Protein AF-0000000080309230 (afdb_homodimer)

pLDDT: mean 90.8, std 11.55, range [32.12, 98.75]

Radius of gyration: 30.04 Å; Cα contacts (8 Å, |Δi|>4): 1940; chains: 2; bounding box: 103×86×83 Å

InterPro domains:
  IPR000194 ATPase, F1/V1/A1 complex, alpha/beta subunit, nucleotide-binding domain [PF00006] (144-353)
  IPR001763 Rhodanese-like domain [PS50206] (196-268)
  IPR003593 AAA+ ATPase domain [SM00382] (156-337)
  IPR004100 ATPase, F1/V1/A1 complex, alpha/beta subunit, N-terminal domain [PF02874] (36-88)
  IPR005714 ATPase, type III secretion system, FliI/YscN [TIGR01026] (12-432)
  IPR020003 ATPase, alpha/beta subunit, nucleotide-binding domain, active site [PS00152] (344-353)
  IPR027417 P-loop containing nucleoside triphosphate hydrolase [SSF52540] (92-359)
  IPR040627 T3SS EscN ATPase, C-terminal [PF18269] (360-430)
  IPR050053 ATPase alpha/beta chains [PTHR15184] (56-424)

Foldseek 3Di:
DDPPVVVVVVCVVVVPPPQDKKWWADDDDQKTKIQGPPDDAQWWKWFDFPPDHTWIWGFHQADDRITITGTQFDCPRGDGGGIIGTPPDHQWEFEDPVQFLFEAELSHAGDPPDDGHHHDIFHLQDFADDPVQFDDFAAFKWQQALLCLQQVTHTQFFEEEEEEAPPLCPLLSVLLSLQFIPWQEEFEEAAAAAPVVVVVSDPPRNNDNSRRRYHYYYDHNPGQLVSSLSSLSNSLRNQVVVFQQQTRYEYEYHALQRNLVSQQVSCVSNPAAADPVSRGPVSLVVVLRRRSNFGGHPRGHYYYYHYDHDPPPPCVPPRSVSNCVRGQWYWYADNVQVVVPAPSRTDSLRTHGNCDVSHDDPLSNVLSVLLSQLVVLCVVCVVCVVVVNDDPPPDPSPNLSVVLVVLSRVLRHDDSNRGDTSVRSSVSSSVSD/DDPPVVVVVVCVVVVPPPQDKKWWADDDDQKTKIQGPPDDAQFWKWFDFPPDHTWIWGFHQDDDRITITGTQFDCPRGDGGGIIGTPPDHQWEFADPVQQLFEAELSHAGPPPDDGHHHDIFHLQDFADDPVQFDDFAAFKWQQALLCLQQVTHTQFFEEEEEEAPPLCPLLSVLLSLQFIPWQAEFEEAAAAAPVVVVVSDPPRNNDNSSRRYHYYYDHNPGQLVSSLSSLSNSLRNQVVVFQQQTRYEYEYHALQNNLVSQQVVCVSNPAAADPVSRGPVSLVVLLRRRSNFGGHPRGHYYYYHYDHDPPPPCVPVRSVSNCVRGQWYWYFDNVQVVVPAPSRTDSLRTHGNCCVSHDDPLSNVLSVLLSQLVVLCVVCVVCVVVVNDDPPPDVSPNLSVVLVVLSSVLRHDDSNRGDTSVRSSVSSSVSD

Solvent-accessible surface area (backbone atoms only — not comparable to full-atom values): 43809 Å² total; per-residue (Å²): 138,82,82,62,56,65,61,54,51,49,48,57,65,65,39,67,67,78,67,54,68,17,28,32,70,45,75,54,95,78,26,34,34,23,39,38,72,76,48,29,33,52,22,31,30,37,34,46,29,76,99,45,76,65,36,46,25,34,28,69,26,30,52,50,66,30,34,33,27,38,42,63,48,78,67,78,64,67,47,79,59,26,42,29,38,68,67,83,38,57,61,54,32,53,48,42,79,68,46,48,51,36,40,22,29,21,73,60,47,60,67,68,79,60,73,81,66,63,57,47,80,38,57,33,80,66,82,47,67,56,34,72,67,34,54,80,64,62,41,60,40,42,34,28,43,44,58,40,47,42,65,33,29,45,38,50,19,37,42,32,32,37,36,28,36,90,88,41,50,58,65,55,49,53,14,36,33,65,59,46,30,75,54,71,33,37,36,38,23,36,28,46,38,56,68,71,54,53,56,45,41,50,58,70,29,34,29,72,73,31,35,55,48,14,31,37,30,36,16,39,56,86,48,38,44,56,28,25,34,42,18,56,36,39,40,48,34,53,45,46,57,44,13,70,69,48,30,40,26,37,37,38,34,45,27,51,52,48,30,43,52,20,34,27,52,50,37,45,62,53,65,32,63,62,61,67,92,66,31,21,68,54,39,65,56,46,47,40,43,56,62,50,51,52,21,40,42,90,48,21,18,26,23,33,41,37,24,31,75,31,61,95,77,43,62,78,41,70,65,56,47,52,48,60,71,66,38,49,29,35,42,32,41,36,58,69,43,40,74,72,67,35,34,62,18,64,38,74,85,80,29,41,35,73,55,28,76,68,40,51,53,70,68,53,51,50,34,35,49,50,46,47,50,32,50,51,53,43,63,76,41,37,67,46,50,77,68,63,69,59,60,85,81,72,44,67,68,57,48,55,19,62,74,34,44,66,60,51,52,54,58,47,36,50,58,79,84,53,82,40,51,52,68,55,31,45,51,52,46,52,70,67,95,137,80,79,62,58,63,61,51,45,46,50,53,66,63,37,68,67,77,68,58,67,18,27,32,29,30,36,43,74,74,27,32,32,23,40,37,75,87,69,48,78,52,23,29,30,37,34,48,30,78,97,45,76,65,38,47,24,33,27,76,45,69,58,91,69,30,33,33,28,38,43,64,49,77,64,74,42,44,29,51,59,26,40,28,38,68,66,85,39,56,59,54,32,52,48,42,80,69,46,47,50,36,40,23,29,21,72,59,45,62,64,69,81,62,73,81,65,62,59,47,79,39,58,33,80,65,79,46,68,57,79,84,66,33,56,77,64,60,42,60,39,43,35,28,43,44,58,40,47,42,65,33,30,44,37,51,18,37,40,33,32,37,37,30,35,89,89,42,50,58,64,55,48,53,15,34,33,64,61,45,30,73,51,71,33,38,36,36,24,38,27,45,36,55,44,71,52,52,36,46,41,48,56,70,28,35,28,72,74,29,35,55,48,13,31,38,30,37,16,40,49,56,49,42,43,54,30,25,36,41,19,56,37,38,41,49,33,54,43,47,56,45,14,71,69,48,28,40,26,37,36,37,35,44,26,50,50,47,31,41,49,21,34,25,52,48,36,45,60,71,66,44,63,63,62,66,93,66,30,21,70,66,35,65,59,45,49,58,60,56,61,50,50,52,23,41,43,90,49,20,18,27,24,32,40,39,25,32,75,31,62,95,75,44,64,79,42,70,64,54,48,55,49,60,71,71,39,49,28,33,44,32,41,37,60,70,43,40,74,72,67,35,34,61,18,64,38,73,88,79,28,42,36,73,55,29,74,68,40,51,51,70,68,54,53,50,33,35,51,49,44,48,50,32,51,50,52,42,66,75,41,39,68,45,51,75,70,62,69,58,61,85,84,74,44,68,69,58,48,54,20,63,74,33,44,64,59,51,52,54,59,46,34,50,59,82,83,50,80,38,51,54,66,57,28,45,51,51,45,53,70,67,94

Secondary structure (DSSP, 8-state):
----HHHHHHHHHSS------EEEEEEETTEEEEE-TT-BTTEEEEE--TTSPPEEEEEEEEETTEEEEEESS--TT--TT-EEEEEEEE-EEEESGGGTT-EEETTS-B-SS-PPPPSEEEESS-PPPPTTTSPP--SB---S-HHHHHHSPPBTT-EEEEEE-TTSSHHHHHHHHHHHS--SEEEEEEES--HHHHHHIIIIIIHHHHHHTEEEEEE-TTS-HHHHHHHHHHHHHHHHHHHTTT-EEEEEEE-HHHHHHHHHHHHHHTTPPP-BTTB-HHHHHHHHHHHTTSEE-SS-EEEEEEEEE-STT-TTSHHHHHHHHHSSEEEEB-HHHHHTT-SS-B-TTS-EETTHHHHS-HHHHHHHHHHHHHHHHHHHTHHHHHTT-PPTTS-HHHHHHHHHHHHHHHHH---TT----HHHHHHHHHHH-/----HHHHHHHHHSS------EEEEEEETTEEEEE-TT--TTEEEEE--TTSPPEEEEEEEEETTEEEEEESS--TT-BTT-EEEEEEEE-EEEESGGGTT-EEETTS-B-SS-PPPPSEEEESS-PPPPTTTSPPP-SB---S-HHHHHHSPPBTT-EEEEEE-TTSSHHHHHHHHHHHS--SEEEEEEES--HHHHHHIIIIIIHHHHHHTEEEEEE-TTS-HHHHHHHHHHHHHHHHHHHTTT-EEEEEEE-HHHHHHHHHHHHHHTTPPP-BTTB-HHHHHHHHHHHTT-EE-SS-EEEEEEEEE-STT-TTSHHHHHHHHHSSEEEEB-HHHHHTT-SS-B-TTS-EETTHHHHS-HHHHHHHHHHHHHHHHHHHTHHHHHTT-PPTTS-HHHHHHHHHHHHHHHHH---TT----HHHHHHHHHHH-

Sequence (866 aa):
MTFDLARSLAALRRADTVRVTGSVRELVGLSIRAAVPGVRLGEIVEIERRAHPPLLAEVVGFHLDDATLMPLGSAEGVGADDPVRPTGRPLSVRVSEQVLGRVLGGLGEPIDGGPAIDGDEWDVMRPPPNPIARPRITRPLALGVRAIDALTTVGEGQRIGLFAGSGVGKSTLLGQIARQADADVFVVCLVGERGREVREFLEDALGDDGRARGVVVCATSDTPSLVRMRSAWVATAIAEWFRERGKRVLLMMDSLTRFARAGREVGLAAGEPPARRGYPPSTFAMLPQLLERSGTSEHGSITAFYTVLVEGGDMEEPIADEVRGILDGHVVLDRALGARGRWPAIDPLVSLSRVMDAITTPAHRDAAARLRAHLALYESKRDLVMLGAYKRDSDPRLDAALSRVDAIEAFLRQGKHERSTLDDAVAELARIVMTFDLARSLAALRRADTVRVTGSVRELVGLSIRAAVPGVRLGEIVEIERRAHPPLLAEVVGFHLDDATLMPLGSAEGVGADDPVRPTGRPLSVRVSEQVLGRVLGGLGEPIDGGPAIDGDEWDVMRPPPNPIARPRITRPLALGVRAIDALTTVGEGQRIGLFAGSGVGKSTLLGQIARQADADVFVVCLVGERGREVREFLEDALGDDGRARGVVVCATSDTPSLVRMRSAWVATAIAEWFRERGKRVLLMMDSLTRFARAGREVGLAAGEPPARRGYPPSTFAMLPQLLERSGTSEHGSITAFYTVLVEGGDMEEPIADEVRGILDGHVVLDRALGARGRWPAIDPLVSLSRVMDAITTPAHRDAAARLRAHLALYESKRDLVMLGAYKRDSDPRLDAALSRVDAIEAFLRQGKHERSTLDDAVAELARIV

Structure (mmCIF, N/CA/C/O backbone):
data_AF-0000000080309230-model_v1
#
loop_
_entity.id
_entity.type
_entity.pdbx_description
1 polymer 'Flagellum-specific ATP synthase FliI'
#
loop_
_atom_site.group_PDB
_atom_site.id
_atom_site.type_symbol
_atom_site.label_atom_id
_atom_site.label_alt_id
_atom_site.label_comp_id
_atom_site.label_asym_id
_atom_site.label_entity_id
_atom_site.label_seq_id
_atom_site.pdbx_PDB_ins_code
_atom_site.Cartn_x
_atom_site.Cartn_y
_atom_site.Cartn_z
_atom_site.occupancy
_atom_site.B_iso_or_equiv
_atom_site.auth_seq_id
_atom_site.auth_comp_id
_atom_site.auth_asym_id
_atom_site.auth_atom_id
_atom_site.pdbx_PDB_model_num
ATOM 1 N N . MET A 1 1 ? 25.172 36.5 51.156 1 32.12 1 MET A N 1
ATOM 2 C CA . MET A 1 1 ? 24.188 36.719 50.125 1 32.12 1 MET A CA 1
ATOM 3 C C . MET A 1 1 ? 24.375 35.719 48.969 1 32.12 1 MET A C 1
ATOM 5 O O . MET A 1 1 ? 25.312 35.875 48.156 1 32.12 1 MET A O 1
ATOM 9 N N . THR A 1 2 ? 24.094 34.406 49.031 1 39.91 2 THR A N 1
ATOM 10 C CA . THR A 1 2 ? 24.406 33.219 48.25 1 39.91 2 THR A CA 1
ATOM 11 C C . THR A 1 2 ? 23.578 33.188 46.969 1 39.91 2 THR A C 1
ATOM 13 O O . THR A 1 2 ? 22.344 33.219 47.031 1 39.91 2 THR A O 1
ATOM 16 N N . PHE A 1 3 ? 24.203 33.75 45.781 1 42.28 3 PHE A N 1
ATOM 17 C CA . PHE A 1 3 ? 23.641 33.75 44.438 1 42.28 3 PHE A CA 1
ATOM 18 C C . PHE A 1 3 ? 23.172 32.344 44.062 1 42.28 3 PHE A C 1
ATOM 20 O O . PHE A 1 3 ? 23.969 31.406 44 1 42.28 3 PHE A O 1
ATOM 27 N N . ASP A 1 4 ? 21.906 32.125 44.406 1 42.94 4 ASP A N 1
ATOM 28 C CA . ASP A 1 4 ? 21.328 30.812 44.094 1 42.94 4 ASP A CA 1
ATOM 29 C C . ASP A 1 4 ? 21.297 30.594 42.562 1 42.94 4 ASP A C 1
ATOM 31 O O . ASP A 1 4 ? 20.406 31.109 41.906 1 42.94 4 ASP A O 1
ATOM 35 N N . LEU A 1 5 ? 22.375 30.172 41.875 1 53.78 5 LEU A N 1
ATOM 36 C CA . LEU A 1 5 ? 22.641 29.891 40.469 1 53.78 5 LEU A CA 1
ATOM 37 C C . LEU A 1 5 ? 21.594 28.938 39.906 1 53.78 5 LEU A C 1
ATOM 39 O O . LEU A 1 5 ? 21.203 29.078 38.75 1 53.78 5 LEU A O 1
ATOM 43 N N . ALA A 1 6 ? 21.109 28.172 40.719 1 51.94 6 ALA A N 1
ATOM 44 C CA . ALA A 1 6 ? 20.156 27.172 40.219 1 51.94 6 ALA A CA 1
ATOM 45 C C . ALA A 1 6 ? 18.859 27.844 39.781 1 51.94 6 ALA A C 1
ATOM 47 O O . ALA A 1 6 ? 18.281 27.484 38.75 1 51.94 6 ALA A O 1
ATOM 48 N N . ARG A 1 7 ? 18.312 28.719 40.562 1 53.25 7 ARG A N 1
ATOM 49 C CA . ARG A 1 7 ? 17.094 29.438 40.219 1 53.25 7 ARG A CA 1
ATOM 50 C C . ARG A 1 7 ? 17.297 30.344 39 1 53.25 7 ARG A C 1
ATOM 52 O O . ARG A 1 7 ? 16.406 30.453 38.156 1 53.25 7 ARG A O 1
ATOM 59 N N . SER A 1 8 ? 18.484 30.938 38.938 1 51.81 8 SER A N 1
ATOM 60 C CA . SER A 1 8 ? 18.766 31.781 37.781 1 51.81 8 SER A CA 1
ATOM 61 C C . SER A 1 8 ? 18.891 30.938 36.5 1 51.81 8 SER A C 1
ATOM 63 O O . SER A 1 8 ? 18.422 31.359 35.438 1 51.81 8 SER A O 1
ATOM 65 N N . LEU A 1 9 ? 19.469 29.719 36.688 1 48.16 9 LEU A N 1
ATOM 66 C CA . LEU A 1 9 ? 19.562 28.859 35.5 1 48.16 9 LEU A CA 1
ATOM 67 C C . LEU A 1 9 ? 18.203 28.312 35.094 1 48.16 9 LEU A C 1
ATOM 69 O O . LEU A 1 9 ? 17.906 28.156 33.906 1 48.16 9 LEU A O 1
ATOM 73 N N . ALA A 1 10 ? 17.391 28 36.062 1 45.59 10 ALA A N 1
ATOM 74 C CA . ALA A 1 10 ? 16.016 27.594 35.781 1 45.59 10 ALA A CA 1
ATOM 75 C C . ALA A 1 10 ? 15.227 28.719 35.125 1 45.59 10 ALA A C 1
ATOM 77 O O . ALA A 1 10 ? 14.43 28.5 34.219 1 45.59 10 ALA A O 1
ATOM 78 N N . ALA A 1 11 ? 15.297 29.938 35.656 1 47 11 ALA A N 1
ATOM 79 C CA . ALA A 1 11 ? 14.664 31.125 35.094 1 47 11 ALA A CA 1
ATOM 80 C C . ALA A 1 11 ? 15.188 31.391 33.688 1 47 11 ALA A C 1
ATOM 82 O O . ALA A 1 11 ? 14.43 31.781 32.781 1 47 11 ALA A O 1
ATOM 83 N N . LEU A 1 12 ? 16.531 31.25 33.5 1 43.94 12 LEU A N 1
ATOM 84 C CA . LEU A 1 12 ? 17.078 31.359 32.156 1 43.94 12 LEU A CA 1
ATOM 85 C C . LEU A 1 12 ? 16.547 30.234 31.266 1 43.94 12 LEU A C 1
ATOM 87 O O . LEU A 1 12 ? 16.375 30.422 30.062 1 43.94 12 LEU A O 1
ATOM 91 N N . ARG A 1 13 ? 16.422 29.125 31.75 1 43.22 13 ARG A N 1
ATOM 92 C CA . ARG A 1 13 ? 15.875 28.016 30.984 1 43.22 13 ARG A CA 1
ATOM 93 C C . ARG A 1 13 ? 14.406 28.25 30.641 1 43.22 13 ARG A C 1
ATOM 95 O O . ARG A 1 13 ? 13.898 27.734 29.641 1 43.22 13 ARG A O 1
ATOM 102 N N . ARG A 1 14 ? 13.57 28.609 31.516 1 40.81 14 ARG A N 1
ATOM 103 C CA . ARG A 1 14 ? 12.203 29.078 31.312 1 40.81 14 ARG A CA 1
ATOM 104 C C . ARG A 1 14 ? 12.18 30.391 30.531 1 40.81 14 ARG A C 1
ATOM 106 O O . ARG A 1 14 ? 11.117 30.969 30.328 1 40.81 14 ARG A O 1
ATOM 113 N N . ALA A 1 15 ? 13.195 31.203 30.781 1 38.59 15 ALA A N 1
ATOM 114 C CA . ALA A 1 15 ? 13.242 32.406 29.969 1 38.59 15 ALA A CA 1
ATOM 115 C C . ALA A 1 15 ? 12.852 32.094 28.516 1 38.59 15 ALA A C 1
ATOM 117 O O . ALA A 1 15 ? 13.336 31.125 27.938 1 38.59 15 ALA A O 1
ATOM 118 N N . ASP A 1 16 ? 11.641 32.438 28.219 1 40.5 16 ASP A N 1
ATOM 119 C CA . ASP A 1 16 ? 10.992 32.438 26.906 1 40.5 16 ASP A CA 1
ATOM 120 C C . ASP A 1 16 ? 12.008 32.594 25.781 1 40.5 16 ASP A C 1
ATOM 122 O O . ASP A 1 16 ? 12.688 33.625 25.703 1 40.5 16 ASP A O 1
ATOM 126 N N . THR A 1 17 ? 12.906 31.672 25.562 1 44.56 17 THR A N 1
ATOM 127 C CA . THR A 1 17 ? 13.719 31.875 24.375 1 44.56 17 THR A CA 1
ATOM 128 C C . THR A 1 17 ? 13.094 32.906 23.453 1 44.56 17 THR A C 1
ATOM 130 O O . THR A 1 17 ? 11.898 32.844 23.172 1 44.56 17 THR A O 1
ATOM 133 N N . VAL A 1 18 ? 13.453 34.062 23.625 1 47.78 18 VAL A N 1
ATOM 134 C CA . VAL A 1 18 ? 13.016 35.188 22.781 1 47.78 18 VAL A CA 1
ATOM 135 C C . VAL A 1 18 ? 12.648 34.656 21.406 1 47.78 18 VAL A C 1
ATOM 137 O O . VAL A 1 18 ? 13.516 34.219 20.641 1 47.78 18 VAL A O 1
ATOM 140 N N . ARG A 1 19 ? 11.625 33.875 21.406 1 60.06 19 ARG A N 1
ATOM 141 C CA . ARG A 1 19 ? 11.148 33.469 20.094 1 60.06 19 ARG A CA 1
ATOM 142 C C . ARG A 1 19 ? 11.016 34.656 19.156 1 60.06 19 ARG A C 1
ATOM 144 O O . ARG A 1 19 ? 10.391 35.656 19.516 1 60.06 19 ARG A O 1
ATOM 151 N N . VAL A 1 20 ? 11.977 34.75 18.312 1 68.62 20 VAL A N 1
ATOM 152 C CA . VAL A 1 20 ? 12.117 35.812 17.312 1 68.62 20 VAL A CA 1
ATOM 153 C C . VAL A 1 20 ? 10.805 36 16.562 1 68.62 20 VAL A C 1
ATOM 155 O O . VAL A 1 20 ? 10.211 35.031 16.094 1 68.62 20 VAL A O 1
ATOM 158 N N . THR A 1 21 ? 10.156 37.125 16.828 1 85.25 21 THR A N 1
ATOM 159 C CA . THR A 1 21 ? 8.969 37.562 16.094 1 85.25 21 THR A CA 1
ATOM 160 C C . THR A 1 21 ? 9.32 37.906 14.656 1 85.25 21 THR A C 1
ATOM 162 O O . THR A 1 21 ? 10.305 38.625 14.406 1 85.25 21 THR A O 1
ATOM 165 N N . GLY A 1 22 ? 8.688 37.188 13.742 1 91.5 22 GLY A N 1
ATOM 166 C CA . GLY A 1 22 ? 8.82 37.5 12.328 1 91.5 22 GLY A CA 1
ATOM 167 C C . GLY A 1 22 ? 7.766 38.469 11.828 1 91.5 22 GLY A C 1
ATOM 168 O O . GLY A 1 22 ? 7.109 39.156 12.625 1 91.5 22 GLY A O 1
ATOM 169 N N . SER A 1 23 ? 7.793 38.656 10.516 1 94 23 SER A N 1
ATOM 170 C CA . SER A 1 23 ? 6.812 39.562 9.93 1 94 23 SER A CA 1
ATOM 171 C C . SER A 1 23 ? 6.324 39.062 8.578 1 94 23 SER A C 1
ATOM 173 O O . SER A 1 23 ? 7.082 38.438 7.836 1 94 23 SER A O 1
ATOM 175 N N . VAL A 1 24 ? 5.105 39.375 8.312 1 95.12 24 VAL A N 1
ATOM 176 C CA . VAL A 1 24 ? 4.52 39.031 7.02 1 95.12 24 VAL A CA 1
ATOM 177 C C . VAL A 1 24 ? 5.172 39.844 5.91 1 95.12 24 VAL A C 1
ATOM 179 O O . VAL A 1 24 ? 5.348 41.062 6.047 1 95.12 24 VAL A O 1
ATOM 182 N N . ARG A 1 25 ? 5.445 39.156 4.812 1 94.25 25 ARG A N 1
ATOM 183 C CA . ARG A 1 25 ? 6.098 39.844 3.693 1 94.25 25 ARG A CA 1
ATOM 184 C C . ARG A 1 25 ? 5.188 39.875 2.471 1 94.25 25 ARG A C 1
ATOM 186 O O . ARG A 1 25 ? 5.203 40.844 1.71 1 94.25 25 ARG A O 1
ATOM 193 N N . GLU A 1 26 ? 4.535 38.812 2.268 1 92.38 26 GLU A N 1
ATOM 194 C CA . GLU A 1 26 ? 3.729 38.688 1.058 1 92.38 26 GLU A CA 1
ATOM 195 C C . GLU A 1 26 ? 2.512 37.781 1.295 1 92.38 26 GLU A C 1
ATOM 197 O O . GLU A 1 26 ? 2.549 36.875 2.133 1 92.38 26 GLU A O 1
ATOM 202 N N . LEU A 1 27 ? 1.464 38.156 0.702 1 88.62 27 LEU A N 1
ATOM 203 C CA . LEU A 1 27 ? 0.286 37.281 0.613 1 88.62 27 LEU A CA 1
ATOM 204 C C . LEU A 1 27 ? -0.113 37.062 -0.841 1 88.62 27 LEU A C 1
ATOM 206 O O . LEU A 1 27 ? -0.438 38 -1.556 1 88.62 27 LEU A O 1
ATOM 210 N N . VAL A 1 28 ? 0.051 35.906 -1.275 1 83.56 28 VAL A N 1
ATOM 211 C CA . VAL A 1 28 ? -0.29 35.562 -2.65 1 83.56 28 VAL A CA 1
ATOM 212 C C . VAL A 1 28 ? -1.224 34.344 -2.656 1 83.56 28 VAL A C 1
ATOM 214 O O . VAL A 1 28 ? -0.855 33.281 -2.188 1 83.56 28 VAL A O 1
ATOM 217 N N . GLY A 1 29 ? -2.375 34.531 -3.281 1 84.38 29 GLY A N 1
ATOM 218 C CA . GLY A 1 29 ? -3.318 33.438 -3.324 1 84.38 29 GLY A CA 1
ATOM 219 C C . GLY A 1 29 ? -3.701 32.938 -1.947 1 84.38 29 GLY A C 1
ATOM 220 O O . GLY A 1 29 ? -4.211 33.688 -1.117 1 84.38 29 GLY A O 1
ATOM 221 N N . LEU A 1 30 ? -3.236 31.641 -1.715 1 87.12 30 LEU A N 1
ATOM 222 C CA . LEU A 1 30 ? -3.684 31 -0.486 1 87.12 30 LEU A CA 1
ATOM 223 C C . LEU A 1 30 ? -2.572 30.984 0.56 1 87.12 30 LEU A C 1
ATOM 225 O O . LEU A 1 30 ? -2.803 30.625 1.715 1 87.12 30 LEU A O 1
ATOM 229 N N . SER A 1 31 ? -1.427 31.422 0.166 1 91.88 31 SER A N 1
ATOM 230 C CA . SER A 1 31 ? -0.286 31.281 1.065 1 91.88 31 SER A CA 1
ATOM 231 C C . SER A 1 31 ? 0.248 32.656 1.497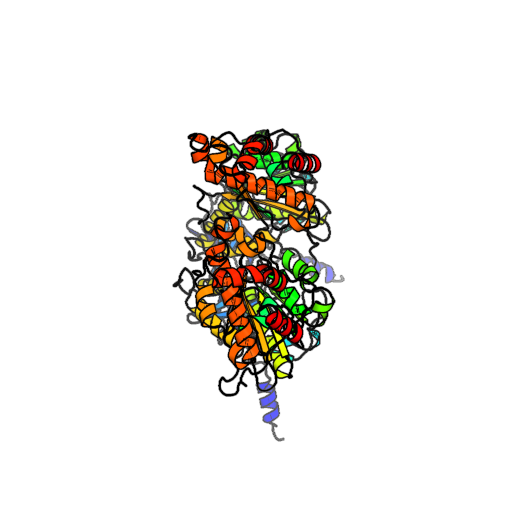 1 91.88 31 SER A C 1
ATOM 233 O O . SER A 1 31 ? 0.016 33.656 0.823 1 91.88 31 SER A O 1
ATOM 235 N N . ILE A 1 32 ? 0.816 32.625 2.639 1 93.19 32 ILE A N 1
ATOM 236 C CA . ILE A 1 32 ? 1.46 33.812 3.215 1 93.19 32 ILE A CA 1
ATOM 237 C C . ILE A 1 32 ? 2.967 33.594 3.311 1 93.19 32 ILE A C 1
ATOM 239 O O . ILE A 1 32 ? 3.41 32.531 3.783 1 93.19 32 ILE A O 1
ATOM 243 N N . ARG A 1 33 ? 3.684 34.5 2.795 1 94.38 33 ARG A N 1
ATOM 244 C CA . ARG A 1 33 ? 5.133 34.469 2.977 1 94.38 33 ARG A CA 1
ATOM 245 C C . ARG A 1 33 ? 5.559 35.375 4.121 1 94.38 33 ARG A C 1
ATOM 247 O O . ARG A 1 33 ? 5.098 36.531 4.223 1 94.38 33 ARG A O 1
ATOM 254 N N . ALA A 1 34 ? 6.344 34.844 5.023 1 94.5 34 ALA A N 1
ATOM 255 C CA . ALA A 1 34 ? 6.77 35.625 6.184 1 94.5 34 ALA A CA 1
ATOM 256 C C . ALA A 1 34 ? 8.234 35.344 6.52 1 94.5 34 ALA A C 1
ATOM 258 O O . ALA A 1 34 ? 8.734 34.25 6.297 1 94.5 34 ALA A O 1
ATOM 259 N N . ALA A 1 35 ? 8.859 36.344 6.949 1 93.12 35 ALA A N 1
ATOM 260 C CA . ALA A 1 35 ? 10.18 36.188 7.539 1 93.12 35 ALA A CA 1
ATOM 261 C C . ALA A 1 35 ? 10.078 35.781 9.008 1 93.12 35 ALA A C 1
ATOM 263 O O . ALA A 1 35 ? 9.742 36.625 9.859 1 93.12 35 ALA A O 1
ATOM 264 N N . VAL A 1 36 ? 10.273 34.594 9.234 1 89.88 36 VAL A N 1
ATOM 265 C CA . VAL A 1 36 ? 10.219 34.094 10.594 1 89.88 36 VAL A CA 1
ATOM 266 C C . VAL A 1 36 ? 11.477 33.25 10.883 1 89.88 36 VAL A C 1
ATOM 268 O O . VAL A 1 36 ? 11.477 32.031 10.711 1 89.88 36 VAL A O 1
ATOM 271 N N . PRO A 1 37 ? 12.477 33.844 11.461 1 84.44 37 PRO A N 1
ATOM 272 C CA . PRO A 1 37 ? 13.719 33.125 11.703 1 84.44 37 PRO A CA 1
ATOM 273 C C . PRO A 1 37 ? 13.531 31.906 12.602 1 84.44 37 PRO A C 1
ATOM 275 O O . PRO A 1 37 ? 12.82 32 13.609 1 84.44 37 PRO A O 1
ATOM 278 N N . GLY A 1 38 ? 14.039 30.844 12.219 1 83.5 38 GLY A N 1
ATOM 279 C CA . GLY A 1 38 ? 14.117 29.672 13.078 1 83.5 38 GLY A CA 1
ATOM 280 C C . GLY A 1 38 ? 12.875 28.797 13.016 1 83.5 38 GLY A C 1
ATOM 281 O O . GLY A 1 38 ? 12.789 27.781 13.703 1 83.5 38 GLY A O 1
ATOM 282 N N . VAL A 1 39 ? 11.953 29.172 12.273 1 86.19 39 VAL A N 1
ATOM 283 C CA . VAL A 1 39 ? 10.711 28.406 12.219 1 86.19 39 VAL A CA 1
ATOM 284 C C . VAL A 1 39 ? 10.961 27.078 11.516 1 86.19 39 VAL A C 1
ATOM 286 O O . VAL A 1 39 ? 11.867 26.969 10.68 1 86.19 39 VAL A O 1
ATOM 289 N N . ARG A 1 40 ? 10.148 26.109 11.93 1 89.31 40 ARG A N 1
ATOM 290 C CA . ARG A 1 40 ? 10.344 24.75 11.445 1 89.31 40 ARG A CA 1
ATOM 291 C C . ARG A 1 40 ? 9.109 24.25 10.695 1 89.31 40 ARG A C 1
ATOM 293 O O . ARG A 1 40 ? 7.992 24.703 10.969 1 89.31 40 ARG A O 1
ATOM 300 N N . LEU A 1 41 ? 9.461 23.344 9.812 1 89.44 41 LEU A N 1
ATOM 301 C CA . LEU A 1 41 ? 8.367 22.75 9.062 1 89.44 41 LEU A CA 1
ATOM 302 C C . LEU A 1 41 ? 7.355 22.094 10 1 89.44 41 LEU A C 1
ATOM 304 O O . LEU A 1 41 ? 7.742 21.375 10.922 1 89.44 41 LEU A O 1
ATOM 308 N N . GLY A 1 42 ? 6.062 22.359 9.75 1 89.75 42 GLY A N 1
ATOM 309 C CA . GLY A 1 42 ? 4.996 21.75 10.531 1 89.75 42 GLY A CA 1
ATOM 310 C C . GLY A 1 42 ? 4.645 22.531 11.773 1 89.75 42 GLY A C 1
ATOM 311 O O . GLY A 1 42 ? 3.637 22.25 12.43 1 89.75 42 GLY A O 1
ATOM 312 N N . GLU A 1 43 ? 5.363 23.531 12.031 1 91.75 43 GLU A N 1
ATOM 313 C CA . GLU A 1 43 ? 5.133 24.344 13.211 1 91.75 43 GLU A CA 1
ATOM 314 C C . GLU A 1 43 ? 3.953 25.297 13 1 91.75 43 GLU A C 1
ATOM 316 O O . GLU A 1 43 ? 3.73 25.781 11.891 1 91.75 43 GLU A O 1
ATOM 321 N N . ILE A 1 44 ? 3.252 25.516 14.102 1 94.38 44 ILE A N 1
ATOM 322 C CA . ILE A 1 44 ? 2.162 26.484 14.094 1 94.38 44 ILE A CA 1
ATOM 323 C C . ILE A 1 44 ? 2.691 27.859 14.492 1 94.38 44 ILE A C 1
ATOM 325 O O . ILE A 1 44 ? 3.52 27.969 15.398 1 94.38 44 ILE A O 1
ATOM 329 N N . VAL A 1 45 ? 2.207 28.875 13.742 1 94.88 45 VAL A N 1
ATOM 330 C CA . VAL A 1 45 ? 2.562 30.25 14.07 1 94.88 45 VAL A CA 1
ATOM 331 C C . VAL A 1 45 ? 1.295 31.078 14.273 1 94.88 45 VAL A C 1
ATOM 333 O O . VAL A 1 45 ? 0.216 30.688 13.812 1 94.88 45 VAL A O 1
ATOM 336 N N . GLU A 1 46 ? 1.468 32.125 14.961 1 95.75 46 GLU A N 1
ATOM 337 C CA . GLU A 1 46 ? 0.387 33.094 15.172 1 95.75 46 GLU A CA 1
ATOM 338 C C . GLU A 1 46 ? 0.68 34.406 14.469 1 95.75 46 GLU A C 1
ATOM 340 O O . GLU A 1 46 ? 1.702 35.062 14.734 1 95.75 46 GLU A O 1
ATOM 345 N N . ILE A 1 47 ? -0.212 34.781 13.586 1 94.94 47 ILE A N 1
ATOM 346 C CA . ILE A 1 47 ? -0.11 36.094 12.922 1 94.94 47 ILE A CA 1
ATOM 347 C C . ILE A 1 47 ? -0.978 37.094 13.648 1 94.94 47 ILE A C 1
ATOM 349 O O . ILE A 1 47 ? -2.203 36.969 13.695 1 94.94 47 ILE A O 1
ATOM 353 N N . GLU A 1 48 ? -0.335 38.062 14.156 1 94.5 48 GLU A N 1
ATOM 354 C CA . GLU A 1 48 ? -1.061 39.125 14.875 1 94.5 48 GLU A CA 1
ATOM 355 C C . GLU A 1 48 ? -1.612 40.156 13.914 1 94.5 48 GLU A C 1
ATOM 357 O O . GLU A 1 48 ? -0.851 40.906 13.312 1 94.5 48 GLU A O 1
ATOM 362 N N . ARG A 1 49 ? -2.875 40.188 13.789 1 91.44 49 ARG A N 1
ATOM 363 C CA . ARG A 1 49 ? -3.545 41.125 12.906 1 91.44 49 ARG A CA 1
ATOM 364 C C . ARG A 1 49 ? -4.113 42.312 13.688 1 91.44 49 ARG A C 1
ATOM 366 O O . ARG A 1 49 ? -4.562 42.125 14.828 1 91.44 49 ARG A O 1
ATOM 373 N N . ARG A 1 50 ? -4.125 43.438 13.062 1 87.31 50 ARG A N 1
ATOM 374 C CA . ARG A 1 50 ? -4.695 44.594 13.703 1 87.31 50 ARG A CA 1
ATOM 375 C C . ARG A 1 50 ? -6.211 44.5 13.797 1 87.31 50 ARG A C 1
ATOM 377 O O . ARG A 1 50 ? -6.883 44.25 12.797 1 87.31 50 ARG A O 1
ATOM 384 N N . ALA A 1 51 ? -6.812 44.688 14.93 1 87.19 51 ALA A N 1
ATOM 385 C CA . ALA A 1 51 ? -8.242 44.75 15.203 1 87.19 51 ALA A CA 1
ATOM 386 C C . ALA A 1 51 ? -8.922 43.406 14.898 1 87.19 51 ALA A C 1
ATOM 388 O O . ALA A 1 51 ? -10.117 43.375 14.594 1 87.19 51 ALA A O 1
ATOM 389 N N . HIS A 1 52 ? -8.133 42.375 14.734 1 90.38 52 HIS A N 1
ATOM 390 C CA . HIS A 1 52 ? -8.633 41 14.531 1 90.38 52 HIS A CA 1
ATOM 391 C C . HIS A 1 52 ? -7.969 40.031 15.484 1 90.38 52 HIS A C 1
ATOM 393 O O . HIS A 1 52 ? -6.863 40.281 15.977 1 90.38 52 HIS A O 1
ATOM 399 N N . PRO A 1 53 ? -8.664 39 15.859 1 90.12 53 PRO A N 1
ATOM 400 C CA . PRO A 1 53 ? -7.969 37.938 16.594 1 90.12 53 PRO A CA 1
ATOM 401 C C . PRO A 1 53 ? -6.785 37.344 15.828 1 90.12 53 PRO A C 1
ATOM 403 O O . PRO A 1 53 ? -6.766 37.406 14.594 1 90.12 53 PRO A O 1
ATOM 406 N N . PRO A 1 54 ? -5.812 36.844 16.547 1 93.56 54 PRO A N 1
ATOM 407 C CA . PRO A 1 54 ? -4.664 36.25 15.852 1 93.56 54 PRO A CA 1
ATOM 408 C C . PRO A 1 54 ? -5.059 35.125 14.906 1 93.56 54 PRO A C 1
ATOM 410 O O . PRO A 1 54 ? -5.98 34.344 15.203 1 93.56 54 PRO A O 1
ATOM 413 N N . LEU A 1 55 ? -4.352 35.062 13.789 1 94.38 55 LEU A N 1
ATOM 414 C CA . LEU A 1 55 ? -4.562 34 12.797 1 94.38 55 LEU A CA 1
ATOM 415 C C . LEU A 1 55 ? -3.508 32.906 12.938 1 94.38 55 LEU A C 1
ATOM 417 O O . LEU A 1 55 ? -2.309 33.188 12.859 1 94.38 55 LEU A O 1
ATOM 421 N N . LEU A 1 56 ? -3.996 31.719 13.188 1 95.06 56 LEU A N 1
ATOM 422 C CA . LEU A 1 56 ? -3.078 30.594 13.203 1 95.06 56 LEU A CA 1
ATOM 423 C C . LEU A 1 56 ? -2.73 30.156 11.781 1 95.06 56 LEU A C 1
ATOM 425 O O . LEU A 1 56 ? -3.58 30.188 10.891 1 95.06 56 LEU A O 1
ATOM 429 N N . ALA A 1 57 ? -1.482 29.781 11.594 1 95.81 57 ALA A N 1
ATOM 430 C CA . ALA A 1 57 ? -0.995 29.25 10.32 1 95.81 57 ALA A CA 1
ATOM 431 C C . ALA A 1 57 ? 0.052 28.172 10.539 1 95.81 57 ALA A C 1
ATOM 433 O O . ALA A 1 57 ? 0.635 28.062 11.617 1 95.81 57 ALA A O 1
ATOM 434 N N . GLU A 1 58 ? 0.221 27.344 9.57 1 94.81 58 GLU A N 1
ATOM 435 C CA . GLU A 1 58 ? 1.22 26.281 9.625 1 94.81 58 GLU A CA 1
ATOM 436 C C . GLU A 1 58 ? 2.34 26.531 8.617 1 94.81 58 GLU A C 1
ATOM 438 O O . GLU A 1 58 ? 2.086 26.969 7.496 1 94.81 58 GLU A O 1
ATOM 443 N N . VAL A 1 59 ? 3.572 26.266 9.055 1 93 59 VAL A N 1
ATOM 444 C CA . VAL A 1 59 ? 4.711 26.328 8.148 1 93 59 VAL A CA 1
ATOM 445 C C . VAL A 1 59 ? 4.707 25.125 7.219 1 93 59 VAL A C 1
ATOM 447 O O . VAL A 1 59 ? 4.867 23.984 7.668 1 93 59 VAL A O 1
ATOM 450 N N . VAL A 1 60 ? 4.605 25.375 5.891 1 90.5 60 VAL A N 1
ATOM 451 C CA . VAL A 1 60 ? 4.484 24.25 4.965 1 90.5 60 VAL A CA 1
ATOM 452 C C . VAL A 1 60 ? 5.711 24.203 4.051 1 90.5 60 VAL A C 1
ATOM 454 O O . VAL A 1 60 ? 5.852 23.281 3.242 1 90.5 60 VAL A O 1
ATOM 457 N N . GLY A 1 61 ? 6.492 25.156 4.152 1 87.69 61 GLY A N 1
ATOM 458 C CA . GLY A 1 61 ? 7.723 25.25 3.381 1 87.69 61 GLY A CA 1
ATOM 459 C C . GLY A 1 61 ? 8.508 26.516 3.66 1 87.69 61 GLY A C 1
ATOM 460 O O . GLY A 1 61 ? 8.086 27.344 4.469 1 87.69 61 GLY A O 1
ATOM 461 N N . PHE A 1 62 ? 9.609 26.609 3.066 1 88.5 62 PHE A N 1
ATOM 462 C CA . PHE A 1 62 ? 10.367 27.859 3.178 1 88.5 62 PHE A CA 1
ATOM 463 C C . PHE A 1 62 ? 11.344 28 2.02 1 88.5 62 PHE A C 1
ATOM 465 O O . PHE A 1 62 ? 11.719 27.016 1.388 1 88.5 62 PHE A O 1
ATOM 472 N N . HIS A 1 63 ? 11.602 29.188 1.733 1 86.5 63 HIS A N 1
ATOM 473 C CA . HIS A 1 63 ? 12.617 29.609 0.779 1 86.5 63 HIS A CA 1
ATOM 474 C C . HIS A 1 63 ? 13.547 30.656 1.392 1 86.5 63 HIS A C 1
ATOM 476 O O . HIS A 1 63 ? 13.148 31.797 1.619 1 86.5 63 HIS A O 1
ATOM 482 N N . LEU A 1 64 ? 14.797 30.156 1.591 1 84.19 64 LEU A N 1
ATOM 483 C CA . LEU A 1 64 ? 15.773 31.016 2.262 1 84.19 64 LEU A CA 1
ATOM 484 C C . LEU A 1 64 ? 15.242 31.5 3.605 1 84.19 64 LEU A C 1
ATOM 486 O O . LEU A 1 64 ? 14.93 30.688 4.484 1 84.19 64 LEU A O 1
ATOM 490 N N . ASP A 1 65 ? 14.969 32.781 3.707 1 81.44 65 ASP A N 1
ATOM 491 C CA . ASP A 1 65 ? 14.586 33.312 5.008 1 81.44 65 ASP A CA 1
ATOM 492 C C . ASP A 1 65 ? 13.07 33.5 5.113 1 81.44 65 ASP A C 1
ATOM 494 O O . ASP A 1 65 ? 12.562 33.969 6.137 1 81.44 65 ASP A O 1
ATOM 498 N N . ASP A 1 66 ? 12.508 33.031 4.098 1 90.25 66 ASP A N 1
ATOM 499 C CA . ASP A 1 66 ? 11.062 33.219 4.098 1 90.25 66 ASP A CA 1
ATOM 500 C C . ASP A 1 66 ? 10.328 31.891 4.258 1 90.25 66 ASP A C 1
ATOM 502 O O . ASP A 1 66 ? 10.617 30.922 3.549 1 90.25 66 ASP A O 1
ATOM 506 N N . ALA A 1 67 ? 9.492 31.922 5.176 1 92.44 67 ALA A N 1
ATOM 507 C CA . ALA A 1 67 ? 8.625 30.75 5.379 1 92.44 67 ALA A CA 1
ATOM 508 C C . ALA A 1 67 ? 7.336 30.891 4.578 1 92.44 67 ALA A C 1
ATOM 510 O O . ALA A 1 67 ? 6.809 31.984 4.41 1 92.44 67 ALA A O 1
ATOM 511 N N . THR A 1 68 ? 6.953 29.797 4.023 1 92.25 68 THR A N 1
ATOM 512 C CA . THR A 1 68 ? 5.621 29.734 3.43 1 92.25 68 THR A CA 1
ATOM 513 C C . THR A 1 68 ? 4.598 29.25 4.453 1 92.25 68 THR A C 1
ATOM 515 O O . THR A 1 68 ? 4.699 28.125 4.961 1 92.25 68 THR A O 1
ATOM 518 N N . LEU A 1 69 ? 3.635 30.094 4.73 1 93.81 69 LEU A N 1
ATOM 519 C CA . LEU A 1 69 ? 2.617 29.828 5.738 1 93.81 69 LEU A CA 1
ATOM 520 C C . LEU A 1 69 ? 1.257 29.594 5.086 1 93.81 69 LEU A C 1
ATOM 522 O O . LEU A 1 69 ? 0.881 30.312 4.156 1 93.81 69 LEU A O 1
ATOM 526 N N . MET A 1 70 ? 0.637 28.562 5.578 1 94.06 70 MET A N 1
ATOM 527 C CA . MET A 1 70 ? -0.754 28.344 5.188 1 94.06 70 MET A CA 1
ATOM 528 C C . MET A 1 70 ? -1.695 28.625 6.352 1 94.06 70 MET A C 1
ATOM 530 O O . MET A 1 70 ? -1.536 28.062 7.434 1 94.06 70 MET A O 1
ATOM 534 N N . PRO A 1 71 ? -2.658 29.469 6.113 1 93.88 71 PRO A N 1
ATOM 535 C CA . PRO A 1 71 ? -3.561 29.859 7.199 1 93.88 71 PRO A CA 1
ATOM 536 C C . PRO A 1 71 ? -4.508 28.734 7.613 1 93.88 71 PRO A C 1
ATOM 538 O O . PRO A 1 71 ? -4.953 27.953 6.766 1 93.88 71 PRO A O 1
ATOM 541 N N . LEU A 1 72 ? -4.844 28.734 8.875 1 95.25 72 LEU A N 1
ATOM 542 C CA . LEU A 1 72 ? -5.809 27.797 9.43 1 95.25 72 LEU A CA 1
ATOM 543 C C . LEU A 1 72 ? -7.148 28.469 9.688 1 95.25 72 LEU A C 1
ATOM 545 O O . LEU A 1 72 ? -7.992 27.953 10.414 1 95.25 72 LEU A O 1
ATOM 549 N N . GLY A 1 73 ? -7.332 29.656 9.148 1 90.56 73 GLY A N 1
ATOM 550 C CA . GLY A 1 73 ? -8.531 30.469 9.148 1 90.56 73 GLY A CA 1
ATOM 551 C C . GLY A 1 73 ? -8.555 31.5 8.031 1 90.56 73 GLY A C 1
ATOM 552 O O . GLY A 1 73 ? -7.746 31.422 7.102 1 90.56 73 GLY A O 1
ATOM 553 N N . SER A 1 74 ? -9.508 32.344 8.156 1 87.62 74 SER A N 1
ATOM 554 C CA . SER A 1 74 ? -9.602 33.406 7.145 1 87.62 74 SER A CA 1
ATOM 555 C C . SER A 1 74 ? -8.414 34.344 7.227 1 87.62 74 SER A C 1
ATOM 557 O O . SER A 1 74 ? -8.062 34.812 8.312 1 87.62 74 SER A O 1
ATOM 559 N N . ALA A 1 75 ? -7.91 34.656 6.078 1 89.5 75 ALA A N 1
ATOM 560 C CA . ALA A 1 75 ? -6.754 35.562 6.031 1 89.5 75 ALA A CA 1
ATOM 561 C C . ALA A 1 75 ? -7.188 37 6.012 1 89.5 75 ALA A C 1
ATOM 563 O O . ALA A 1 75 ? -6.352 37.906 5.914 1 89.5 75 ALA A O 1
ATOM 564 N N . GLU A 1 76 ? -8.43 37.188 6.133 1 87.19 76 GLU A N 1
ATOM 565 C CA . GLU A 1 76 ? -8.914 38.562 6.176 1 87.19 76 GLU A CA 1
ATOM 566 C C . GLU A 1 76 ? -8.25 39.344 7.301 1 87.19 76 GLU A C 1
ATOM 568 O O . GLU A 1 76 ? -8.117 38.844 8.422 1 87.19 76 GLU A O 1
ATOM 573 N N . GLY A 1 77 ? -7.766 40.531 6.957 1 88.94 77 GLY A N 1
ATOM 574 C CA . GLY A 1 77 ? -7.172 41.406 7.961 1 88.94 77 GLY A CA 1
ATOM 575 C C . GLY A 1 77 ? -5.66 41.281 8.039 1 88.94 77 GLY A C 1
ATOM 576 O O . GLY A 1 77 ? -5.008 42.031 8.766 1 88.94 77 GLY A O 1
ATOM 577 N N . VAL A 1 78 ? -5.125 40.375 7.352 1 92.5 78 VAL A N 1
ATOM 578 C CA . VAL A 1 78 ? -3.674 40.219 7.363 1 92.5 78 VAL A CA 1
ATOM 579 C C . VAL A 1 78 ? -3.031 41.375 6.602 1 92.5 78 VAL A C 1
ATOM 581 O O . VAL A 1 78 ? -3.477 41.719 5.508 1 92.5 78 VAL A O 1
ATOM 584 N N . GLY A 1 79 ? -2.137 41.969 7.195 1 91.62 79 GLY A N 1
ATOM 585 C CA . GLY A 1 79 ? -1.402 43.062 6.57 1 91.62 79 GLY A CA 1
ATOM 586 C C . GLY A 1 79 ? 0.091 42.812 6.492 1 91.62 79 GLY A C 1
ATOM 587 O O . GLY A 1 79 ? 0.621 41.969 7.223 1 91.62 79 GLY A O 1
ATOM 588 N N . ALA A 1 80 ? 0.601 43.625 5.582 1 89.38 80 ALA A N 1
ATOM 589 C CA . ALA A 1 80 ? 2.061 43.562 5.516 1 89.38 80 ALA A CA 1
ATOM 590 C C . ALA A 1 80 ? 2.684 44 6.844 1 89.38 80 ALA A C 1
ATOM 592 O O . ALA A 1 80 ? 2.172 44.875 7.52 1 89.38 80 ALA A O 1
ATOM 593 N N . ASP A 1 81 ? 3.725 43.312 7.312 1 88.06 81 ASP A N 1
ATOM 594 C CA . ASP A 1 81 ? 4.543 43.594 8.484 1 88.06 81 ASP A CA 1
ATOM 595 C C . ASP A 1 81 ? 3.838 43.156 9.773 1 88.06 81 ASP A C 1
ATOM 597 O O . ASP A 1 81 ? 4.348 43.375 10.867 1 88.06 81 ASP A O 1
ATOM 601 N N . ASP A 1 82 ? 2.602 42.531 9.539 1 93.69 82 ASP A N 1
ATOM 602 C CA . ASP A 1 82 ? 2.014 41.969 10.734 1 93.69 82 ASP A CA 1
ATOM 603 C C . ASP A 1 82 ? 3 41.031 11.43 1 93.69 82 ASP A C 1
ATOM 605 O O . ASP A 1 82 ? 3.695 40.25 10.766 1 93.69 82 ASP A O 1
ATOM 609 N N . PRO A 1 83 ? 3.074 41.156 12.727 1 95.12 83 PRO A N 1
ATOM 610 C CA . PRO A 1 83 ? 3.99 40.25 13.445 1 95.12 83 PRO A CA 1
ATOM 611 C C . PRO A 1 83 ? 3.57 38.781 13.367 1 95.12 83 PRO A C 1
ATOM 613 O O . PRO A 1 83 ? 2.377 38.469 13.422 1 95.12 83 PRO A O 1
ATOM 616 N N . VAL A 1 84 ? 4.527 37.938 13.164 1 95.69 84 VAL A N 1
ATOM 617 C CA . VAL A 1 84 ? 4.328 36.469 13.148 1 95.69 84 VAL A CA 1
ATOM 618 C C . VAL A 1 84 ? 5.09 35.844 14.305 1 95.69 84 VAL A C 1
ATOM 620 O O . VAL A 1 84 ? 6.316 35.938 14.391 1 95.69 84 VAL A O 1
ATOM 623 N N . ARG A 1 85 ? 4.391 35.188 15.203 1 94.31 85 ARG A N 1
ATOM 624 C CA . ARG A 1 85 ? 4.988 34.562 16.391 1 94.31 85 ARG A CA 1
ATOM 625 C C . ARG A 1 85 ? 4.949 33.031 16.281 1 94.31 85 ARG A C 1
ATOM 627 O O . ARG A 1 85 ? 3.869 32.438 16.234 1 94.31 85 ARG A O 1
ATOM 634 N N . PRO A 1 86 ? 6.105 32.438 16.297 1 92.44 86 PRO A N 1
ATOM 635 C CA . PRO A 1 86 ? 6.102 30.969 16.312 1 92.44 86 PRO A CA 1
ATOM 636 C C . PRO A 1 86 ? 5.648 30.391 17.641 1 92.44 86 PRO A C 1
ATOM 638 O O . PRO A 1 86 ? 5.953 30.953 18.703 1 92.44 86 PRO A O 1
ATOM 641 N N . THR A 1 87 ? 4.891 29.312 17.625 1 90.31 87 THR A N 1
ATOM 642 C CA . THR A 1 87 ? 4.457 28.656 18.859 1 90.31 87 THR A CA 1
ATOM 643 C C . THR A 1 87 ? 5.492 27.641 19.328 1 90.31 87 THR A C 1
ATOM 645 O O . THR A 1 87 ? 5.484 27.234 20.484 1 90.31 87 THR A O 1
ATOM 648 N N . GLY A 1 88 ? 6.281 27.188 18.406 1 87.81 88 GLY A N 1
ATOM 649 C CA . GLY A 1 88 ? 7.301 26.203 18.703 1 87.81 88 GLY A CA 1
ATOM 650 C C . GLY A 1 88 ? 6.773 24.781 18.703 1 87.81 88 GLY A C 1
ATOM 651 O O . GLY A 1 88 ? 7.508 23.828 19.016 1 87.81 88 GLY A O 1
ATOM 652 N N . ARG A 1 89 ? 5.559 24.625 18.359 1 89.56 89 ARG A N 1
ATOM 653 C CA . ARG A 1 89 ? 4.957 23.297 18.422 1 89.56 89 ARG A CA 1
ATOM 654 C C . ARG A 1 89 ? 4.109 23.016 17.188 1 89.56 89 ARG A C 1
ATOM 656 O O . ARG A 1 89 ? 3.582 23.953 16.578 1 89.56 89 ARG A O 1
ATOM 663 N N . PRO A 1 90 ? 4.059 21.703 16.875 1 92.19 90 PRO A N 1
ATOM 664 C CA . PRO A 1 90 ? 3.115 21.344 15.812 1 92.19 90 PRO A CA 1
ATOM 665 C C . PRO A 1 90 ? 1.662 21.359 16.281 1 92.19 90 PRO A C 1
ATOM 667 O O . PRO A 1 90 ? 1.392 21.594 17.453 1 92.19 90 PRO A O 1
ATOM 670 N N . LEU A 1 91 ? 0.803 21.172 15.344 1 93.69 91 LEU A N 1
ATOM 671 C CA . LEU A 1 91 ? -0.622 21.141 15.648 1 93.69 91 LEU A CA 1
ATOM 672 C C . LEU A 1 91 ? -0.942 19.984 16.609 1 93.69 91 LEU A C 1
ATOM 674 O O . LEU A 1 91 ? -0.435 18.875 16.438 1 93.69 91 LEU A O 1
ATOM 678 N N . SER A 1 92 ? -1.685 20.234 17.641 1 95.5 92 SER A N 1
ATOM 679 C CA . SER A 1 92 ? -2.164 19.234 18.578 1 95.5 92 SER A CA 1
ATOM 680 C C . SER A 1 92 ? -3.631 19.453 18.938 1 95.5 92 SER A C 1
ATOM 682 O O . SER A 1 92 ? -4.184 20.531 18.656 1 95.5 92 SER A O 1
ATOM 684 N N . VAL A 1 93 ? -4.254 18.438 19.453 1 96.12 93 VAL A N 1
ATOM 685 C CA . VAL A 1 93 ? -5.648 18.531 19.859 1 96.12 93 VAL A CA 1
ATOM 686 C C . VAL A 1 93 ? -5.801 17.984 21.281 1 96.12 93 VAL A C 1
ATOM 688 O O . VAL A 1 93 ? -5.035 17.109 21.703 1 96.12 93 VAL A O 1
ATOM 691 N N . ARG A 1 94 ? -6.66 18.562 21.984 1 96.12 94 ARG A N 1
ATOM 692 C CA . ARG A 1 94 ? -7.004 18.031 23.297 1 96.12 94 ARG A CA 1
ATOM 693 C C . ARG A 1 94 ? -8.086 16.953 23.188 1 96.12 94 ARG A C 1
ATOM 695 O O . ARG A 1 94 ? -9.133 17.188 22.578 1 96.12 94 ARG A O 1
ATOM 702 N N . VAL A 1 95 ? -7.805 15.797 23.781 1 97.56 95 VAL A N 1
ATOM 703 C CA . VAL A 1 95 ? -8.742 14.695 23.625 1 97.56 95 VAL A CA 1
ATOM 704 C C . VAL A 1 95 ? -9.023 14.07 25 1 97.56 95 VAL A C 1
ATOM 706 O O . VAL A 1 95 ? -8.109 13.914 25.812 1 97.56 95 VAL A O 1
ATOM 709 N N . SER A 1 96 ? -10.141 13.875 25.328 1 97.56 96 SER A N 1
ATOM 710 C CA . SER A 1 96 ? -10.68 13.109 26.453 1 97.56 96 SER A CA 1
ATOM 711 C C . SER A 1 96 ? -12.039 12.516 26.109 1 97.56 96 SER A C 1
ATOM 713 O O . SER A 1 96 ? -12.516 12.641 24.984 1 97.56 96 SER A O 1
ATOM 715 N N . GLU A 1 97 ? -12.594 11.805 27.062 1 96.25 97 GLU A N 1
ATOM 716 C CA . GLU A 1 97 ? -13.922 11.25 26.828 1 96.25 97 GLU A CA 1
ATOM 717 C C . GLU A 1 97 ? -14.953 12.352 26.625 1 96.25 97 GLU A C 1
ATOM 719 O O . GLU A 1 97 ? -16.062 12.086 26.141 1 96.25 97 GLU A O 1
ATOM 724 N N . GLN A 1 98 ? -14.555 13.547 26.922 1 96.12 98 GLN A N 1
ATOM 725 C CA . GLN A 1 98 ? -15.461 14.68 26.781 1 96.12 98 GLN A CA 1
ATOM 726 C C . GLN A 1 98 ? -15.797 14.938 25.312 1 96.12 98 GLN A C 1
ATOM 728 O O . GLN A 1 98 ? -16.734 15.68 25 1 96.12 98 GLN A O 1
ATOM 733 N N . VAL A 1 99 ? -15.023 14.328 24.422 1 97.19 99 VAL A N 1
ATOM 734 C CA . VAL A 1 99 ? -15.273 14.578 23 1 97.19 99 VAL A CA 1
ATOM 735 C C . VAL A 1 99 ? -16.516 13.812 22.547 1 97.19 99 VAL A C 1
ATOM 737 O O . VAL A 1 99 ? -17.078 14.094 21.484 1 97.19 99 VAL A O 1
ATOM 740 N N . LEU A 1 100 ? -16.922 12.805 23.312 1 95.81 100 LEU A N 1
ATOM 741 C CA . LEU A 1 100 ? -18.047 11.969 22.938 1 95.81 100 LEU A CA 1
ATOM 742 C C . LEU A 1 100 ? -19.344 12.789 22.938 1 95.81 100 LEU A C 1
ATOM 744 O O . LEU A 1 100 ? -19.625 13.516 23.891 1 95.81 100 LEU A O 1
ATOM 748 N N . GLY A 1 101 ? -20.062 12.695 21.844 1 94.25 101 GLY A N 1
ATOM 749 C CA . GLY A 1 101 ? -21.312 13.422 21.672 1 94.25 101 GLY A CA 1
ATOM 750 C C . GLY A 1 101 ? -21.125 14.812 21.094 1 94.25 101 GLY A C 1
ATOM 751 O O . GLY A 1 101 ? -22.094 15.508 20.812 1 94.25 101 GLY A O 1
ATOM 752 N N . ARG A 1 102 ? -19.875 15.148 20.828 1 95.62 102 ARG A N 1
ATOM 753 C CA . ARG A 1 102 ? -19.578 16.516 20.406 1 95.62 102 ARG A CA 1
ATOM 754 C C . ARG A 1 102 ? -19.359 16.609 18.906 1 95.62 102 ARG A C 1
ATOM 756 O O . ARG A 1 102 ? -19.172 15.578 18.234 1 95.62 102 ARG A O 1
ATOM 763 N N . VAL A 1 103 ? -19.547 17.781 18.422 1 95.94 103 VAL A N 1
ATOM 764 C CA . VAL A 1 103 ? -19.172 18.125 17.047 1 95.94 103 VAL A CA 1
ATOM 765 C C . VAL A 1 103 ? -18.016 19.125 17.062 1 95.94 103 VAL A C 1
ATOM 767 O O . VAL A 1 103 ? -18.109 20.203 17.641 1 95.94 103 VAL A O 1
ATOM 770 N N . LEU A 1 104 ? -16.953 18.703 16.484 1 97.69 104 LEU A N 1
ATOM 771 C CA . LEU A 1 104 ? -15.734 19.5 16.484 1 97.69 104 LEU A CA 1
ATOM 772 C C . LEU A 1 104 ? -15.445 20.047 15.094 1 97.69 104 LEU A C 1
ATOM 774 O O . LEU A 1 104 ? -15.875 19.484 14.086 1 97.69 104 LEU A O 1
ATOM 778 N N . GLY A 1 105 ? -14.719 21.141 15.086 1 96.94 105 GLY A N 1
ATOM 779 C CA . GLY A 1 105 ? -14.203 21.672 13.828 1 96.94 105 GLY A CA 1
ATOM 780 C C . GLY A 1 105 ? -12.969 20.938 13.336 1 96.94 105 GLY A C 1
ATOM 781 O O . GLY A 1 105 ? -12.516 19.984 13.969 1 96.94 105 GLY A O 1
ATOM 782 N N . GLY A 1 106 ? -12.492 21.391 12.219 1 97.06 106 GLY A N 1
ATOM 783 C CA . GLY A 1 106 ? -11.383 20.719 11.555 1 97.06 106 GLY A CA 1
ATOM 784 C C . GLY A 1 106 ? -10.102 20.734 12.367 1 97.06 106 GLY A C 1
ATOM 785 O O . GLY A 1 106 ? -9.195 19.938 12.117 1 97.06 106 GLY A O 1
ATOM 786 N N . LEU A 1 107 ? -9.977 21.578 13.312 1 96.44 107 LEU A N 1
ATOM 787 C CA . LEU A 1 107 ? -8.766 21.672 14.117 1 96.44 107 LEU A CA 1
ATOM 788 C C . LEU A 1 107 ? -9.008 21.141 15.523 1 96.44 107 LEU A C 1
ATOM 790 O O . LEU A 1 107 ? -8.164 21.312 16.406 1 96.44 107 LEU A O 1
ATOM 794 N N . GLY A 1 108 ? -10.219 20.547 15.766 1 96.5 108 GLY A N 1
ATOM 795 C CA . GLY A 1 108 ? -10.516 19.891 17.031 1 96.5 108 GLY A CA 1
ATOM 796 C C . GLY A 1 108 ? -11.25 20.781 18.016 1 96.5 108 GLY A C 1
ATOM 797 O O . GLY A 1 108 ? -11.508 20.375 19.156 1 96.5 108 GLY A O 1
ATOM 798 N N . GLU A 1 109 ? -11.578 21.969 17.609 1 95.06 109 GLU A N 1
ATOM 799 C CA . GLU A 1 109 ? -12.312 22.875 18.469 1 95.06 109 GLU A CA 1
ATOM 800 C C . GLU A 1 109 ? -13.812 22.594 18.438 1 95.06 109 GLU A C 1
ATOM 802 O O . GLU A 1 109 ? -14.359 22.266 17.375 1 95.06 109 GLU A O 1
ATOM 807 N N . PRO A 1 110 ? -14.523 22.734 19.562 1 96.25 110 PRO A N 1
ATOM 808 C CA . PRO A 1 110 ? -15.977 22.516 19.531 1 96.25 110 PRO A CA 1
ATOM 809 C C . PRO A 1 110 ? -16.703 23.531 18.672 1 96.25 110 PRO A C 1
ATOM 811 O O . PRO A 1 110 ? -16.406 24.734 18.734 1 96.25 110 PRO A O 1
ATOM 814 N N . ILE A 1 111 ? -17.625 23.062 17.891 1 94.94 111 ILE A N 1
ATOM 815 C CA . ILE A 1 111 ? -18.406 23.984 17.062 1 94.94 111 ILE A CA 1
ATOM 816 C C . ILE A 1 111 ? -19.891 23.75 17.312 1 94.94 111 ILE A C 1
ATOM 818 O O . ILE A 1 111 ? -20.75 24.25 16.578 1 94.94 111 ILE A O 1
ATOM 822 N N . ASP A 1 112 ? -20.266 22.953 18.25 1 93.31 112 ASP A N 1
ATOM 823 C CA . ASP A 1 112 ? -21.641 22.625 18.594 1 93.31 112 ASP A CA 1
ATOM 824 C C . ASP A 1 112 ? -22.188 23.578 19.656 1 93.31 112 ASP A C 1
ATOM 826 O O . ASP A 1 112 ? -23.297 23.391 20.156 1 93.31 112 ASP A O 1
ATOM 830 N N . GLY A 1 113 ? -21.391 24.547 20.141 1 93.38 113 GLY A N 1
ATOM 831 C CA . GLY A 1 113 ? -21.797 25.5 21.172 1 93.38 113 GLY A CA 1
ATOM 832 C C . GLY A 1 113 ? -21.516 25.016 22.578 1 93.38 113 GLY A C 1
ATOM 833 O O . GLY A 1 113 ? -21.812 25.703 23.547 1 93.38 113 GLY A O 1
ATOM 834 N N . GLY A 1 114 ? -20.938 23.844 22.703 1 93.44 114 GLY A N 1
ATOM 835 C CA . GLY A 1 114 ? -20.609 23.297 24.016 1 93.44 114 GLY A CA 1
ATOM 836 C C . GLY A 1 114 ? -19.281 23.828 24.547 1 93.44 114 GLY A C 1
ATOM 837 O O . GLY A 1 114 ? -18.625 24.625 23.906 1 93.44 114 GLY A O 1
ATOM 838 N N . PRO A 1 115 ? -18.922 23.438 25.719 1 94.44 115 PRO A N 1
ATOM 839 C CA . PRO A 1 115 ? -17.688 23.922 26.344 1 94.44 115 PRO A CA 1
ATOM 840 C C . PRO A 1 115 ? -16.438 23.375 25.672 1 94.44 115 PRO A C 1
ATOM 842 O O . PRO A 1 115 ? -16.516 22.422 24.891 1 94.44 115 PRO A O 1
ATOM 845 N N . ALA A 1 116 ? -15.32 24.031 25.969 1 94.56 116 ALA A N 1
ATOM 846 C CA . ALA A 1 116 ? -14.031 23.562 25.469 1 94.56 116 ALA A CA 1
ATOM 847 C C . ALA A 1 116 ? -13.727 22.156 25.969 1 94.56 116 ALA A C 1
ATOM 849 O O . ALA A 1 116 ? -14.203 21.734 27.016 1 94.56 116 ALA A O 1
ATOM 850 N N . ILE A 1 117 ? -13.031 21.422 25.172 1 95.56 117 ILE A N 1
ATOM 851 C CA . ILE A 1 117 ? -12.672 20.047 25.531 1 95.56 117 ILE A CA 1
ATOM 852 C C . ILE A 1 117 ? -11.406 20.047 26.375 1 95.56 117 ILE A C 1
ATOM 854 O O . ILE A 1 117 ? -10.375 20.609 25.969 1 95.56 117 ILE A O 1
ATOM 858 N N . ASP A 1 118 ? -11.477 19.531 27.562 1 94.19 118 ASP A N 1
ATOM 859 C CA . ASP A 1 118 ? -10.297 19.312 28.391 1 94.19 118 ASP A CA 1
ATOM 860 C C . ASP A 1 118 ? -9.789 17.875 28.234 1 94.19 118 ASP A C 1
ATOM 862 O O . ASP A 1 118 ? -10.57 16.953 27.984 1 94.19 118 ASP A O 1
ATOM 866 N N . GLY A 1 119 ? -8.547 17.703 28.266 1 95.5 119 GLY A N 1
ATOM 867 C CA . GLY A 1 119 ? -7.988 16.359 28.156 1 95.5 119 GLY A CA 1
ATOM 868 C C . GLY A 1 119 ? -6.508 16.344 27.828 1 95.5 119 GLY A C 1
ATOM 869 O O . GLY A 1 119 ? -5.797 17.312 28.125 1 95.5 119 GLY A O 1
ATOM 870 N N . ASP A 1 120 ? -6.055 15.258 27.359 1 96.44 120 ASP A N 1
ATOM 871 C CA . ASP A 1 120 ? -4.66 15.062 26.984 1 96.44 120 ASP A CA 1
ATOM 872 C C . ASP A 1 120 ? -4.34 15.773 25.672 1 96.44 120 ASP A C 1
ATOM 874 O O . ASP A 1 120 ? -5.145 15.758 24.734 1 96.44 120 ASP A O 1
ATOM 878 N N . GLU A 1 121 ? -3.236 16.422 25.719 1 95.38 121 GLU A N 1
ATOM 879 C CA . GLU A 1 121 ? -2.742 16.922 24.438 1 95.38 121 GLU A CA 1
ATOM 880 C C . GLU A 1 121 ? -2.238 15.789 23.547 1 95.38 121 GLU A C 1
ATOM 882 O O . GLU A 1 121 ? -1.426 14.977 23.984 1 95.38 121 GLU A O 1
ATOM 887 N N . TRP A 1 122 ? -2.74 15.695 22.375 1 95.62 122 TRP A N 1
ATOM 888 C CA . TRP A 1 122 ? -2.406 14.633 21.438 1 95.62 122 TRP A CA 1
ATOM 889 C C . TRP A 1 122 ? -1.931 15.211 20.109 1 95.62 122 TRP A C 1
ATOM 891 O O . TRP A 1 122 ? -2.641 16 19.484 1 95.62 122 TRP A O 1
ATOM 901 N N . ASP A 1 123 ? -0.741 14.852 19.703 1 94.25 123 ASP A N 1
ATOM 902 C CA . ASP A 1 123 ? -0.194 15.352 18.453 1 94.25 123 ASP A CA 1
ATOM 903 C C . ASP A 1 123 ? -1.039 14.898 17.266 1 94.25 123 ASP A C 1
ATOM 905 O O . ASP A 1 123 ? -1.443 13.734 17.188 1 94.25 123 ASP A O 1
ATOM 909 N N . VAL A 1 124 ? -1.255 15.789 16.375 1 95.81 124 VAL A N 1
ATOM 910 C CA . VAL A 1 124 ? -2.078 15.484 15.211 1 95.81 124 VAL A CA 1
ATOM 911 C C . VAL A 1 124 ? -1.268 14.664 14.211 1 95.81 124 VAL A C 1
ATOM 913 O O . VAL A 1 124 ? -1.794 13.734 13.586 1 95.81 124 VAL A O 1
ATOM 916 N N . MET A 1 125 ? 0.011 15.055 14.062 1 92.56 125 MET A N 1
ATOM 917 C CA . MET A 1 125 ? 0.906 14.305 13.188 1 92.56 125 MET A CA 1
ATOM 918 C C . MET A 1 125 ? 1.7 13.273 13.977 1 92.56 125 MET A C 1
ATOM 920 O O . MET A 1 125 ? 2.488 13.633 14.852 1 92.56 125 MET A O 1
ATOM 924 N N . ARG A 1 126 ? 1.437 12.023 13.75 1 91.69 126 ARG A N 1
ATOM 925 C CA . ARG A 1 126 ? 2.098 10.906 14.414 1 91.69 126 ARG A CA 1
ATOM 926 C C . ARG A 1 126 ? 2.426 9.797 13.414 1 91.69 126 ARG A C 1
ATOM 928 O O . ARG A 1 126 ? 1.772 9.68 12.375 1 91.69 126 ARG A O 1
ATOM 935 N N . PRO A 1 127 ? 3.455 9.062 13.719 1 90.12 127 PRO A N 1
ATOM 936 C CA . PRO A 1 127 ? 3.752 7.922 12.852 1 90.12 127 PRO A CA 1
ATOM 937 C C . PRO A 1 127 ? 2.748 6.785 13.016 1 90.12 127 PRO A C 1
ATOM 939 O O . PRO A 1 127 ? 2.092 6.676 14.055 1 90.12 127 PRO A O 1
ATOM 942 N N . PRO A 1 128 ? 2.631 5.93 11.945 1 91.88 128 PRO A N 1
ATOM 943 C CA . PRO A 1 128 ? 1.811 4.727 12.086 1 91.88 128 PRO A CA 1
ATOM 944 C C . PRO A 1 128 ? 2.408 3.719 13.062 1 91.88 128 PRO A C 1
ATOM 946 O O . PRO A 1 128 ? 3.57 3.848 13.453 1 91.88 128 PRO A O 1
ATOM 949 N N . PRO A 1 129 ? 1.578 2.77 13.531 1 90.06 129 PRO A N 1
ATOM 950 C CA . PRO A 1 129 ? 2.107 1.727 14.414 1 90.06 129 PRO A CA 1
ATOM 951 C C . PRO A 1 129 ? 3.199 0.89 13.75 1 90.06 129 PRO A C 1
ATOM 953 O O . PRO A 1 129 ? 3.205 0.736 12.523 1 90.06 129 PRO A O 1
ATOM 956 N N . ASN A 1 130 ? 4.078 0.396 14.562 1 88.62 130 ASN A N 1
ATOM 957 C CA . ASN A 1 130 ? 5.117 -0.505 14.07 1 88.62 130 ASN A CA 1
ATOM 958 C C . ASN A 1 130 ? 4.516 -1.731 13.391 1 88.62 130 ASN A C 1
ATOM 960 O O . ASN A 1 130 ? 3.717 -2.451 13.992 1 88.62 130 ASN A O 1
ATOM 964 N N . PRO A 1 131 ? 4.957 -1.963 12.18 1 89.31 131 PRO A N 1
ATOM 965 C CA . PRO A 1 131 ? 4.344 -3.037 11.391 1 89.31 131 PRO A CA 1
ATOM 966 C C . PRO A 1 131 ? 4.559 -4.418 12.008 1 89.31 131 PRO A C 1
ATOM 968 O O . PRO A 1 131 ? 3.75 -5.324 11.797 1 89.31 131 PRO A O 1
ATOM 971 N N . ILE A 1 132 ? 5.609 -4.598 12.805 1 89 132 ILE A N 1
ATOM 972 C CA . ILE A 1 132 ? 5.914 -5.902 13.375 1 89 132 ILE A CA 1
ATOM 973 C C . ILE A 1 132 ? 5.133 -6.09 14.672 1 89 132 ILE A C 1
ATOM 975 O O . ILE A 1 132 ? 4.801 -7.219 15.047 1 89 132 ILE A O 1
ATOM 979 N N . ALA A 1 133 ? 4.84 -5.012 15.297 1 88 133 ALA A N 1
ATOM 980 C CA . ALA A 1 133 ? 4.203 -5.078 16.609 1 88 133 ALA A CA 1
ATOM 981 C C . ALA A 1 133 ? 2.682 -5.113 16.484 1 88 133 ALA A C 1
ATOM 983 O O . ALA A 1 133 ? 1.978 -5.461 17.422 1 88 133 ALA A 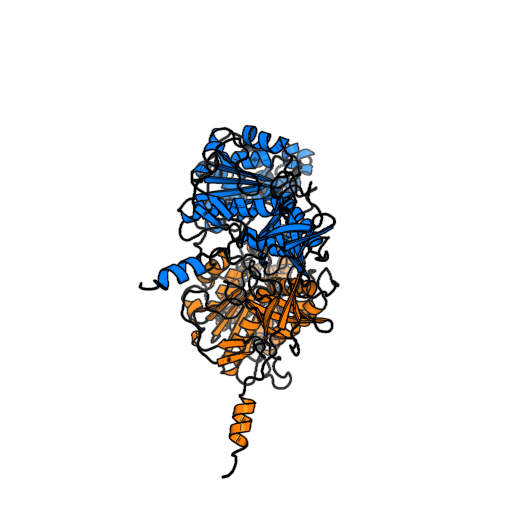O 1
ATOM 984 N N . ARG A 1 134 ? 2.189 -4.812 15.32 1 90.19 134 ARG A N 1
ATOM 985 C CA . ARG A 1 134 ? 0.752 -4.773 15.07 1 90.19 134 ARG A CA 1
ATOM 986 C C . ARG A 1 134 ? 0.151 -6.176 15.109 1 90.19 134 ARG A C 1
ATOM 988 O O . ARG A 1 134 ? 0.608 -7.078 14.406 1 90.19 134 ARG A O 1
ATOM 995 N N . PRO A 1 135 ? -0.913 -6.348 15.969 1 92.62 135 PRO A N 1
ATOM 996 C CA . PRO A 1 135 ? -1.591 -7.645 15.938 1 92.62 135 PRO A CA 1
ATOM 997 C C . PRO A 1 135 ? -2.295 -7.906 14.609 1 92.62 135 PRO A C 1
ATOM 999 O O . PRO A 1 135 ? -2.746 -6.969 13.945 1 92.62 135 PRO A O 1
ATOM 1002 N N . ARG A 1 136 ? -2.451 -9.133 14.305 1 93.38 136 ARG A N 1
ATOM 1003 C CA . ARG A 1 136 ? -3.166 -9.539 13.102 1 93.38 136 ARG A CA 1
ATOM 1004 C C . ARG A 1 136 ? -4.668 -9.32 13.258 1 93.38 136 ARG A C 1
ATOM 1006 O O . ARG A 1 136 ? -5.184 -9.266 14.375 1 93.38 136 ARG A O 1
ATOM 1013 N N . ILE A 1 137 ? -5.309 -9.172 12.125 1 95.88 137 ILE A N 1
ATOM 1014 C CA . ILE A 1 137 ? -6.766 -9.102 12.109 1 95.88 137 ILE A CA 1
ATOM 1015 C C . ILE A 1 137 ? -7.352 -10.508 12.109 1 95.88 137 ILE A C 1
ATOM 1017 O O . ILE A 1 137 ? -7.18 -11.258 11.148 1 95.88 137 ILE A O 1
ATOM 1021 N N . THR A 1 138 ? -8.055 -10.859 13.211 1 95.25 138 THR A N 1
ATOM 1022 C CA . THR A 1 138 ? -8.477 -12.25 13.344 1 95.25 138 THR A CA 1
ATOM 1023 C C . THR A 1 138 ? -9.969 -12.344 13.656 1 95.25 138 THR A C 1
ATOM 1025 O O . THR A 1 138 ? -10.539 -13.43 13.664 1 95.25 138 THR A O 1
ATOM 1028 N N . ARG A 1 139 ? -10.602 -11.188 13.867 1 96.94 139 ARG A N 1
ATOM 1029 C CA . ARG A 1 139 ? -12.008 -11.195 14.258 1 96.94 139 ARG A CA 1
ATOM 1030 C C . ARG A 1 139 ? -12.836 -10.2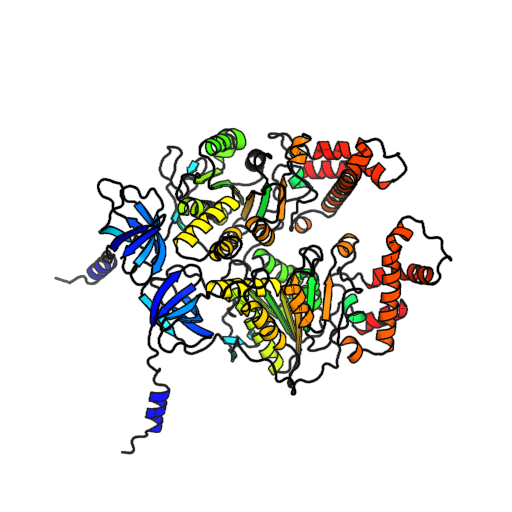97 13.336 1 96.94 139 ARG A C 1
ATOM 1032 O O . ARG A 1 139 ? -12.398 -9.211 12.961 1 96.94 139 ARG A O 1
ATOM 1039 N N . PRO A 1 140 ? -13.984 -10.836 12.984 1 98.12 140 PRO A N 1
ATOM 1040 C CA . PRO A 1 140 ? -14.875 -9.953 12.227 1 98.12 140 PRO A CA 1
ATOM 1041 C C . PRO A 1 140 ? -15.461 -8.836 13.086 1 98.12 140 PRO A C 1
ATOM 1043 O O . PRO A 1 140 ? -15.555 -8.969 14.305 1 98.12 140 PRO A O 1
ATOM 1046 N N . LEU A 1 141 ? -15.742 -7.77 12.523 1 98.12 141 LEU A N 1
ATOM 1047 C CA . LEU A 1 141 ? -16.531 -6.695 13.125 1 98.12 141 LEU A CA 1
ATOM 1048 C C . LEU A 1 141 ? -17.922 -6.645 12.531 1 98.12 141 LEU A C 1
ATOM 1050 O O . LEU A 1 141 ? -18.094 -6.375 11.344 1 98.12 141 LEU A O 1
ATOM 1054 N N . ALA A 1 142 ? -18.875 -6.91 13.359 1 98.19 142 ALA A N 1
ATOM 1055 C CA . ALA A 1 142 ? -20.266 -6.805 12.898 1 98.19 142 ALA A CA 1
ATOM 1056 C C . ALA A 1 142 ? -20.641 -5.352 12.617 1 98.19 142 ALA A C 1
ATOM 1058 O O . ALA A 1 142 ? -20.531 -4.492 13.492 1 98.19 142 ALA A O 1
ATOM 1059 N N . LEU A 1 143 ? -21.062 -5.074 11.398 1 97.5 143 LEU A N 1
ATOM 1060 C CA . LEU A 1 143 ? -21.375 -3.705 11 1 97.5 143 LEU A CA 1
ATOM 1061 C C . LEU A 1 143 ? -22.891 -3.482 10.969 1 97.5 143 LEU A C 1
ATOM 1063 O O . LEU A 1 143 ? -23.344 -2.34 10.922 1 97.5 143 LEU A O 1
ATOM 1067 N N . GLY A 1 144 ? -23.656 -4.555 10.961 1 96.75 144 GLY A N 1
ATOM 1068 C CA . GLY A 1 144 ? -25.109 -4.461 10.961 1 96.75 144 GLY A CA 1
ATOM 1069 C C . GLY A 1 144 ? -25.688 -4.316 9.57 1 96.75 144 GLY A C 1
ATOM 1070 O O . GLY A 1 144 ? -26.875 -4.043 9.414 1 96.75 144 GLY A O 1
ATOM 1071 N N . VAL A 1 145 ? -24.922 -4.402 8.547 1 97.69 145 VAL A N 1
ATOM 1072 C CA . VAL A 1 145 ? -25.359 -4.375 7.152 1 97.69 145 VAL A CA 1
ATOM 1073 C C . VAL A 1 145 ? -25.141 -5.746 6.523 1 97.69 145 VAL A C 1
ATOM 1075 O O . VAL A 1 145 ? -24.016 -6.152 6.258 1 97.69 145 VAL A O 1
ATOM 1078 N N . ARG A 1 146 ? -26.188 -6.352 6.199 1 97.44 146 ARG A N 1
ATOM 1079 C CA . ARG A 1 146 ? -26.188 -7.754 5.797 1 97.44 146 ARG A CA 1
ATOM 1080 C C . ARG A 1 146 ? -25.281 -7.98 4.594 1 97.44 146 ARG A C 1
ATOM 1082 O O . ARG A 1 146 ? -24.484 -8.93 4.578 1 97.44 146 ARG A O 1
ATOM 1089 N N . ALA A 1 147 ? -25.391 -7.117 3.58 1 98.12 147 ALA A N 1
ATOM 1090 C CA . ALA A 1 147 ? -24.609 -7.266 2.357 1 98.12 147 ALA A CA 1
ATOM 1091 C C . ALA A 1 147 ? -23.109 -7.227 2.656 1 98.12 147 ALA A C 1
ATOM 1093 O O . ALA A 1 147 ? -22.328 -7.945 2.031 1 98.12 147 ALA A O 1
ATOM 1094 N N . ILE A 1 148 ? -22.703 -6.418 3.617 1 98.5 148 ILE A N 1
ATOM 1095 C CA . ILE A 1 148 ? -21.297 -6.301 3.971 1 98.5 148 ILE A CA 1
ATOM 1096 C C . ILE A 1 148 ? -20.906 -7.445 4.902 1 98.5 148 ILE A C 1
ATOM 1098 O O . ILE A 1 148 ? -19.938 -8.172 4.629 1 98.5 148 ILE A O 1
ATOM 1102 N N . ASP A 1 149 ? -21.656 -7.711 5.906 1 98.62 149 ASP A N 1
ATOM 1103 C CA . ASP A 1 149 ? -21.328 -8.703 6.918 1 98.62 149 ASP A CA 1
ATOM 1104 C C . ASP A 1 149 ? -21.25 -10.102 6.309 1 98.62 149 ASP A C 1
ATOM 1106 O O . ASP A 1 149 ? -20.391 -10.906 6.691 1 98.62 149 ASP A O 1
ATOM 1110 N N . ALA A 1 150 ? -22.078 -10.352 5.336 1 98.5 150 ALA A N 1
ATOM 1111 C CA . ALA A 1 150 ? -22.156 -11.711 4.809 1 98.5 150 ALA A CA 1
ATOM 1112 C C . ALA A 1 150 ? -21.234 -11.898 3.619 1 98.5 150 ALA A C 1
ATOM 1114 O O . ALA A 1 150 ? -20.656 -12.977 3.428 1 98.5 150 ALA A O 1
ATOM 1115 N N . LEU A 1 151 ? -21.078 -10.836 2.824 1 98.31 151 LEU A N 1
ATOM 1116 C CA . LEU A 1 151 ? -20.438 -11.055 1.528 1 98.31 151 LEU A CA 1
ATOM 1117 C C . LEU A 1 151 ? -19.078 -10.367 1.464 1 98.31 151 LEU A C 1
ATOM 1119 O O . LEU A 1 151 ? -18.25 -10.719 0.63 1 98.31 151 LEU A O 1
ATOM 1123 N N . THR A 1 152 ? -18.859 -9.336 2.217 1 98 152 THR A N 1
ATOM 1124 C CA . THR A 1 152 ? -17.625 -8.57 2.291 1 98 152 THR A CA 1
ATOM 1125 C C . THR A 1 152 ? -17.219 -8.312 3.742 1 98 152 THR A C 1
ATOM 1127 O O . THR A 1 152 ? -16.922 -7.176 4.117 1 98 152 THR A O 1
ATOM 1130 N N . THR A 1 153 ? -17.188 -9.375 4.449 1 98.62 153 THR A N 1
ATOM 1131 C CA . THR A 1 153 ? -17.016 -9.297 5.898 1 98.62 153 THR A CA 1
ATOM 1132 C C . THR A 1 153 ? -15.773 -8.5 6.262 1 98.62 153 THR A C 1
ATOM 1134 O O . THR A 1 153 ? -14.688 -8.758 5.73 1 98.62 153 THR A O 1
ATOM 1137 N N . VAL A 1 154 ? -15.945 -7.547 7.172 1 98.5 154 VAL A N 1
ATOM 1138 C CA . VAL A 1 154 ? -14.883 -6.648 7.602 1 98.5 154 VAL A CA 1
ATOM 1139 C C . VAL A 1 154 ? -14.32 -7.121 8.938 1 98.5 154 VAL A C 1
ATOM 1141 O O . VAL A 1 154 ? -15.062 -7.582 9.805 1 98.5 154 VAL A O 1
ATOM 1144 N N . GLY A 1 155 ? -13.023 -7.004 9.109 1 98.5 155 GLY A N 1
ATOM 1145 C CA . GLY A 1 155 ? -12.367 -7.391 10.344 1 98.5 155 GLY A CA 1
ATOM 1146 C C . GLY A 1 155 ? -12.055 -6.215 11.25 1 98.5 155 GLY A C 1
ATOM 1147 O O . GLY A 1 155 ? -11.945 -5.078 10.781 1 98.5 155 GLY A O 1
ATOM 1148 N N . GLU A 1 156 ? -11.914 -6.527 12.547 1 98.06 156 GLU A N 1
ATOM 1149 C CA . GLU A 1 156 ? -11.492 -5.512 13.5 1 98.06 156 GLU A CA 1
ATOM 1150 C C . GLU A 1 156 ? -10.086 -5 13.18 1 98.06 156 GLU A C 1
ATOM 1152 O O . GLU A 1 156 ? -9.125 -5.773 13.18 1 98.06 156 GLU A O 1
ATOM 1157 N N . GLY A 1 157 ? -9.992 -3.697 12.898 1 97.81 157 GLY A N 1
ATOM 1158 C CA . GLY A 1 157 ? -8.703 -3.119 12.562 1 97.81 157 GLY A CA 1
ATOM 1159 C C . GLY A 1 157 ? -8.469 -3.008 11.062 1 97.81 157 GLY A C 1
ATOM 1160 O O . GLY A 1 157 ? -7.418 -2.535 10.633 1 97.81 157 GLY A O 1
ATOM 1161 N N . GLN A 1 158 ? -9.484 -3.371 10.281 1 98.06 158 GLN A N 1
ATOM 1162 C CA . GLN A 1 158 ? -9.336 -3.359 8.828 1 98.06 158 GLN A CA 1
ATOM 1163 C C . GLN A 1 158 ? -9.578 -1.963 8.258 1 98.06 158 GLN A C 1
ATOM 1165 O O . GLN A 1 158 ? -10.336 -1.179 8.836 1 98.06 158 GLN A O 1
ATOM 1170 N N . ARG A 1 159 ? -8.922 -1.606 7.191 1 97.88 159 ARG A N 1
ATOM 1171 C CA . ARG A 1 159 ? -9.117 -0.362 6.453 1 97.88 159 ARG A CA 1
ATOM 1172 C C . ARG A 1 159 ? -9.836 -0.617 5.129 1 97.88 159 ARG A C 1
ATOM 1174 O O . ARG A 1 159 ? -9.305 -1.312 4.258 1 97.88 159 ARG A O 1
ATOM 1181 N N . ILE A 1 160 ? -11.016 0.017 4.965 1 98.12 160 ILE A N 1
ATOM 1182 C CA . ILE A 1 160 ? -11.883 -0.285 3.83 1 98.12 160 ILE A CA 1
ATOM 1183 C C . ILE A 1 160 ? -12.234 1.005 3.094 1 98.12 160 ILE A C 1
ATOM 1185 O O . ILE A 1 160 ? -12.492 2.035 3.723 1 98.12 160 ILE A O 1
ATOM 1189 N N . GLY A 1 161 ? -12.203 0.883 1.788 1 97.81 161 GLY A N 1
ATOM 1190 C CA . GLY A 1 161 ? -12.727 1.98 0.987 1 97.81 161 GLY A CA 1
ATOM 1191 C C . GLY A 1 161 ? -14.203 1.842 0.669 1 97.81 161 GLY A C 1
ATOM 1192 O O . GLY A 1 161 ? -14.688 0.738 0.407 1 97.81 161 GLY A O 1
ATOM 1193 N N . LEU A 1 162 ? -14.938 2.916 0.782 1 97.69 162 LEU A N 1
ATOM 1194 C CA . LEU A 1 162 ? -16.312 2.988 0.296 1 97.69 162 LEU A CA 1
ATOM 1195 C C . LEU A 1 162 ? -16.406 3.865 -0.948 1 97.69 162 LEU A C 1
ATOM 1197 O O . LEU A 1 162 ? -16.344 5.094 -0.852 1 97.69 162 LEU A O 1
ATOM 1201 N N . PHE A 1 163 ? -16.562 3.242 -2.062 1 96.5 163 PHE A N 1
ATOM 1202 C CA . PHE A 1 163 ? -16.578 3.934 -3.346 1 96.5 163 PHE A CA 1
ATOM 1203 C C . PHE A 1 163 ? -18.016 4.223 -3.773 1 96.5 163 PHE A C 1
ATOM 1205 O O . PHE A 1 163 ? -18.812 3.301 -3.975 1 96.5 163 PHE A O 1
ATOM 1212 N N . ALA A 1 164 ? -18.312 5.465 -3.904 1 95 164 ALA A N 1
ATOM 1213 C CA . ALA A 1 164 ? -19.688 5.848 -4.18 1 95 164 ALA A CA 1
ATOM 1214 C C . ALA A 1 164 ? -19.75 7.172 -4.938 1 95 164 ALA A C 1
ATOM 1216 O O . ALA A 1 164 ? -18.969 8.086 -4.676 1 95 164 ALA A O 1
ATOM 1217 N N . GLY A 1 165 ? -20.672 7.16 -5.906 1 89.75 165 GLY A N 1
ATOM 1218 C CA . GLY A 1 165 ? -20.984 8.445 -6.504 1 89.75 165 GLY A CA 1
ATOM 1219 C C . GLY A 1 165 ? -21.891 9.305 -5.625 1 89.75 165 GLY A C 1
ATOM 1220 O O . GLY A 1 165 ? -22.328 8.859 -4.566 1 89.75 165 GLY A O 1
ATOM 1221 N N . SER A 1 166 ? -22.141 10.539 -6.113 1 85.31 166 SER A N 1
ATOM 1222 C CA . SER A 1 166 ? -23.062 11.414 -5.391 1 85.31 166 SER A CA 1
ATOM 1223 C C . SER A 1 166 ? -24.5 10.906 -5.488 1 85.31 166 SER A C 1
ATOM 1225 O O . SER A 1 166 ? -24.938 10.445 -6.547 1 85.31 166 SER A O 1
ATOM 1227 N N . GLY A 1 167 ? -25.156 10.852 -4.387 1 87 167 GLY A N 1
ATOM 1228 C CA . GLY A 1 167 ? -26.578 10.555 -4.383 1 87 167 GLY A CA 1
ATOM 1229 C C . GLY A 1 167 ? -26.891 9.07 -4.434 1 87 167 GLY A C 1
ATOM 1230 O O . GLY A 1 167 ? -28 8.68 -4.758 1 87 167 GLY A O 1
ATOM 1231 N N . VAL A 1 168 ? -25.984 8.227 -4.082 1 92.38 168 VAL A N 1
ATOM 1232 C CA . VAL A 1 168 ? -26.203 6.793 -4.219 1 92.38 168 VAL A CA 1
ATOM 1233 C C . VAL A 1 168 ? -26.375 6.16 -2.842 1 92.38 168 VAL A C 1
ATOM 1235 O O . VAL A 1 168 ? -26.312 4.938 -2.699 1 92.38 168 VAL A O 1
ATOM 1238 N N . GLY A 1 169 ? -26.547 6.984 -1.798 1 93.44 169 GLY A N 1
ATOM 1239 C CA . GLY A 1 169 ? -26.875 6.473 -0.475 1 93.44 169 GLY A CA 1
ATOM 1240 C C . GLY A 1 169 ? -25.656 6.352 0.431 1 93.44 169 GLY A C 1
ATOM 1241 O O . GLY A 1 169 ? -25.703 5.648 1.441 1 93.44 169 GLY A O 1
ATOM 1242 N N . LYS A 1 170 ? -24.578 6.996 0.091 1 94.62 170 LYS A N 1
ATOM 1243 C CA . LYS A 1 170 ? -23.328 6.938 0.842 1 94.62 170 LYS A CA 1
ATOM 1244 C C . LYS A 1 170 ? -23.531 7.367 2.291 1 94.62 170 LYS A C 1
ATOM 1246 O O . LYS A 1 170 ? -23.156 6.652 3.219 1 94.62 170 LYS A O 1
ATOM 1251 N N . SER A 1 171 ? -24.172 8.547 2.549 1 92.56 171 SER A N 1
ATOM 1252 C CA . SER A 1 171 ? -24.359 9.086 3.891 1 92.56 171 SER A CA 1
ATOM 1253 C C . SER A 1 171 ? -25.297 8.211 4.707 1 92.56 171 SER A C 1
ATOM 1255 O O . SER A 1 171 ? -25.094 8 5.902 1 92.56 171 SER A O 1
ATOM 1257 N N . THR A 1 172 ? -26.344 7.711 4.023 1 93 172 THR A N 1
ATOM 1258 C CA . THR A 1 172 ? -27.281 6.828 4.688 1 93 172 THR A CA 1
ATOM 1259 C C . THR A 1 172 ? -26.594 5.555 5.172 1 93 172 THR A C 1
ATOM 1261 O O . THR A 1 172 ? -26.828 5.109 6.301 1 93 172 THR A O 1
ATOM 1264 N N . LEU A 1 173 ? -25.766 4.984 4.324 1 95.88 173 LEU A N 1
ATOM 1265 C CA . LEU A 1 173 ? -25.047 3.762 4.68 1 95.88 173 LEU A CA 1
ATOM 1266 C C . LEU A 1 173 ? -24.094 4.012 5.836 1 95.88 173 LEU A C 1
ATOM 1268 O O . LEU A 1 173 ? -24 3.205 6.762 1 95.88 173 LEU A O 1
ATOM 1272 N N . LEU A 1 174 ? -23.344 5.109 5.801 1 94.44 174 LEU A N 1
ATOM 1273 C CA . LEU A 1 174 ? -22.422 5.453 6.883 1 94.44 174 LEU A CA 1
ATOM 1274 C C . LEU A 1 174 ? -23.156 5.59 8.203 1 94.44 174 LEU A C 1
ATOM 1276 O O . LEU A 1 174 ? -22.688 5.109 9.242 1 94.44 174 LEU A O 1
ATOM 1280 N N . GLY A 1 175 ? -24.281 6.238 8.164 1 91.12 175 GLY A N 1
ATOM 1281 C CA . GLY A 1 175 ? -25.109 6.352 9.359 1 91.12 175 GLY A CA 1
ATOM 1282 C C . GLY A 1 175 ? -25.578 5.012 9.891 1 91.12 175 GLY A C 1
ATOM 1283 O O . GLY A 1 175 ? -25.562 4.777 11.102 1 91.12 175 GLY A O 1
ATOM 1284 N N . GLN A 1 176 ? -26.031 4.16 8.938 1 92.62 176 GLN A N 1
ATOM 1285 C CA . GLN A 1 176 ? -26.484 2.824 9.312 1 92.62 176 GLN A CA 1
ATOM 1286 C C . GLN A 1 176 ? -25.359 2.041 10 1 92.62 176 GLN A C 1
ATOM 1288 O O . GLN A 1 176 ? -25.594 1.394 11.023 1 92.62 176 GLN A O 1
ATOM 1293 N N . ILE A 1 177 ? -24.188 2.135 9.484 1 94.5 177 ILE A N 1
ATOM 1294 C CA . ILE A 1 177 ? -23.031 1.448 10.055 1 94.5 177 ILE A CA 1
ATOM 1295 C C . ILE A 1 177 ? -22.703 2.027 11.43 1 94.5 177 ILE A C 1
ATOM 1297 O O . ILE A 1 177 ? -22.484 1.282 12.391 1 94.5 177 ILE A O 1
ATOM 1301 N N . ALA A 1 178 ? -22.703 3.305 11.57 1 90.44 178 ALA A N 1
ATOM 1302 C CA . ALA A 1 178 ? -22.375 3.967 12.836 1 90.44 178 ALA A CA 1
ATOM 1303 C C . ALA A 1 178 ? -23.344 3.535 13.938 1 90.44 178 ALA A C 1
ATOM 1305 O O . ALA A 1 178 ? -22.938 3.357 15.086 1 90.44 178 ALA A O 1
ATOM 1306 N N . ARG A 1 179 ? -24.578 3.32 13.594 1 89.12 179 ARG A N 1
ATOM 1307 C CA . ARG A 1 179 ? -25.609 3.01 14.578 1 89.12 179 ARG A CA 1
ATOM 1308 C C . ARG A 1 179 ? -25.562 1.54 14.977 1 89.12 179 ARG A C 1
ATOM 1310 O O . ARG A 1 179 ? -25.906 1.188 16.109 1 89.12 179 ARG A O 1
ATOM 1317 N N . GLN A 1 180 ? -25.062 0.751 14.078 1 91.94 180 GLN A N 1
ATOM 1318 C CA . GLN A 1 180 ? -25.312 -0.673 14.289 1 91.94 180 GLN A CA 1
ATOM 1319 C C . GLN A 1 180 ? -24 -1.423 14.539 1 91.94 180 GLN A C 1
ATOM 1321 O O . GLN A 1 180 ? -24.016 -2.543 15.055 1 91.94 180 GLN A O 1
ATOM 1326 N N . ALA A 1 181 ? -22.891 -0.843 14.172 1 94.12 181 ALA A N 1
ATOM 1327 C CA . ALA A 1 181 ? -21.625 -1.551 14.266 1 94.12 181 ALA A CA 1
ATOM 1328 C C . ALA A 1 181 ? -21.297 -1.907 15.719 1 94.12 181 ALA A C 1
ATOM 1330 O O . ALA A 1 181 ? -21.594 -1.139 16.641 1 94.12 181 ALA A O 1
ATOM 1331 N N . ASP A 1 182 ? -20.719 -3.068 15.883 1 95.44 182 ASP A N 1
ATOM 1332 C CA . ASP A 1 182 ? -20.266 -3.533 17.188 1 95.44 182 ASP A CA 1
ATOM 1333 C C . ASP A 1 182 ? -18.906 -2.936 17.547 1 95.44 182 ASP A C 1
ATOM 1335 O O . ASP A 1 182 ? -17.906 -3.652 17.625 1 95.44 182 ASP A O 1
ATOM 1339 N N . ALA A 1 183 ? -18.844 -1.617 17.75 1 95.69 183 ALA A N 1
ATOM 1340 C CA . ALA A 1 183 ? -17.656 -0.865 18.141 1 95.69 183 ALA A CA 1
ATOM 1341 C C . ALA A 1 183 ? -17.906 -0.067 19.422 1 95.69 183 ALA A C 1
ATOM 1343 O O . ALA A 1 183 ? -19.062 0.198 19.781 1 95.69 183 ALA A O 1
ATOM 1344 N N . ASP A 1 184 ? -16.844 0.282 20.125 1 96.44 184 ASP A N 1
ATOM 1345 C CA . ASP A 1 184 ? -16.969 1.01 21.391 1 96.44 184 ASP A CA 1
ATOM 1346 C C . ASP A 1 184 ? -17.219 2.496 21.141 1 96.44 184 ASP A C 1
ATOM 1348 O O . ASP A 1 184 ? -17.953 3.141 21.891 1 96.44 184 ASP A O 1
ATOM 1352 N N . VAL A 1 185 ? -16.531 3.051 20.141 1 96.19 185 VAL A N 1
ATOM 1353 C CA . VAL A 1 185 ? -16.578 4.477 19.828 1 96.19 185 VAL A CA 1
ATOM 1354 C C . VAL A 1 185 ? -16.562 4.672 18.312 1 96.19 185 VAL A C 1
ATOM 1356 O O . VAL A 1 185 ? -15.938 3.906 17.578 1 96.19 185 VAL A O 1
ATOM 1359 N N . PHE A 1 186 ? -17.266 5.613 17.828 1 95.44 186 PHE A N 1
ATOM 1360 C CA . PHE A 1 186 ? -17.125 5.965 16.422 1 95.44 186 PHE A CA 1
ATOM 1361 C C . PHE A 1 186 ? -16.594 7.387 16.266 1 95.44 186 PHE A C 1
ATOM 1363 O O . PHE A 1 186 ? -16.922 8.266 17.062 1 95.44 186 PHE A O 1
ATOM 1370 N N . VAL A 1 187 ? -15.797 7.605 15.383 1 97.81 187 VAL A N 1
ATOM 1371 C CA . VAL A 1 187 ? -15.258 8.898 14.961 1 97.81 187 VAL A CA 1
ATOM 1372 C C . VAL A 1 187 ? -15.586 9.141 13.492 1 97.81 187 VAL A C 1
ATOM 1374 O O . VAL A 1 187 ? -15.242 8.32 12.633 1 97.81 187 VAL A O 1
ATOM 1377 N N . VAL A 1 188 ? -16.281 10.219 13.211 1 97 188 VAL A N 1
ATOM 1378 C CA . VAL A 1 188 ? -16.641 10.547 11.828 1 97 188 VAL A CA 1
ATOM 1379 C C . VAL A 1 188 ? -15.969 11.859 11.422 1 97 188 VAL A C 1
ATOM 1381 O O . VAL A 1 188 ? -16 12.836 12.172 1 97 188 VAL A O 1
ATOM 1384 N N . CYS A 1 189 ? -15.336 11.828 10.32 1 98.19 189 CYS A N 1
ATOM 1385 C CA . CYS A 1 189 ? -14.734 13.031 9.766 1 98.19 189 CYS A CA 1
ATOM 1386 C C . CYS A 1 189 ? -15.414 13.445 8.469 1 98.19 189 CYS A C 1
ATOM 1388 O O . CYS A 1 189 ? -15.445 12.68 7.508 1 98.19 189 CYS A O 1
ATOM 1390 N N . LEU A 1 190 ? -15.977 14.602 8.43 1 97.44 190 LEU A N 1
ATOM 1391 C CA . LEU A 1 190 ? -16.578 15.172 7.234 1 97.44 190 LEU A CA 1
ATOM 1392 C C . LEU A 1 190 ? -15.68 16.234 6.617 1 97.44 190 LEU A C 1
ATOM 1394 O O . LEU A 1 190 ? -15.57 17.344 7.137 1 97.44 190 LEU A O 1
ATOM 1398 N N . VAL A 1 191 ? -15.078 15.891 5.477 1 97.75 191 VAL A N 1
ATOM 1399 C CA . VAL A 1 191 ? -14.086 16.75 4.844 1 97.75 191 VAL A CA 1
ATOM 1400 C C . VAL A 1 191 ? -14.719 17.469 3.646 1 97.75 191 VAL A C 1
ATOM 1402 O O . VAL A 1 191 ? -15.117 16.828 2.672 1 97.75 191 VAL A O 1
ATOM 1405 N N . GLY A 1 192 ? -14.828 18.719 3.719 1 96 192 GLY A N 1
ATOM 1406 C CA . GLY A 1 192 ? -15.242 19.516 2.574 1 96 192 GLY A CA 1
ATOM 1407 C C . GLY A 1 192 ? -16.703 19.359 2.24 1 96 192 GLY A C 1
ATOM 1408 O O . GLY A 1 192 ? -17.109 19.562 1.094 1 96 192 GLY A O 1
ATOM 1409 N N . GLU A 1 193 ? -17.469 18.922 3.166 1 92.19 193 GLU A N 1
ATOM 1410 C CA . GLU A 1 193 ? -18.906 18.781 2.932 1 92.19 193 GLU A CA 1
ATOM 1411 C C . GLU A 1 193 ? -19.594 20.141 2.957 1 92.19 193 GLU A C 1
ATOM 1413 O O . GLU A 1 193 ? -19.047 21.109 3.508 1 92.19 193 GLU A O 1
ATOM 1418 N N . ARG A 1 194 ? -20.797 20.203 2.34 1 89.12 194 ARG A N 1
ATOM 1419 C CA . ARG A 1 194 ? -21.609 21.422 2.426 1 89.12 194 ARG A CA 1
ATOM 1420 C C . ARG A 1 194 ? -22.156 21.609 3.836 1 89.12 194 ARG A C 1
ATOM 1422 O O . ARG A 1 194 ? -22.547 20.656 4.496 1 89.12 194 ARG A O 1
ATOM 1429 N N . GLY A 1 195 ? -22.125 22.766 4.211 1 87.44 195 GLY A N 1
ATOM 1430 C CA . GLY A 1 195 ? -22.562 23.078 5.562 1 87.44 195 GLY A CA 1
ATOM 1431 C C . GLY A 1 195 ? -23.891 22.438 5.922 1 87.44 195 GLY A C 1
ATOM 1432 O O . GLY A 1 195 ? -24.016 21.812 6.984 1 87.44 195 GLY A O 1
ATOM 1433 N N . ARG A 1 196 ? -24.859 22.484 5.078 1 89.88 196 ARG A N 1
ATOM 1434 C CA . ARG A 1 196 ? -26.203 21.969 5.336 1 89.88 196 ARG A CA 1
ATOM 1435 C C . ARG A 1 196 ? -26.172 20.453 5.504 1 89.88 196 ARG A C 1
ATOM 1437 O O . ARG A 1 196 ? -26.969 19.891 6.254 1 89.88 196 ARG A O 1
ATOM 1444 N N . GLU A 1 197 ? -25.25 19.797 4.871 1 88.19 197 GLU A N 1
ATOM 1445 C CA . GLU A 1 197 ? -25.172 18.344 4.879 1 88.19 197 GLU A CA 1
ATOM 1446 C C . GLU A 1 197 ? -24.656 17.812 6.215 1 88.19 197 GLU A C 1
ATOM 1448 O O . GLU A 1 197 ? -24.922 16.672 6.586 1 88.19 197 GLU A O 1
ATOM 1453 N N . VAL A 1 198 ? -23.922 18.688 6.883 1 89.31 198 VAL A N 1
ATOM 1454 C CA . VAL A 1 198 ? -23.391 18.297 8.188 1 89.31 198 VAL A CA 1
ATOM 1455 C C . VAL A 1 198 ? -24.547 18.047 9.156 1 89.31 198 VAL A C 1
ATOM 1457 O O . VAL A 1 198 ? -24.609 16.984 9.797 1 89.31 198 VAL A O 1
ATOM 1460 N N . ARG A 1 199 ? -25.453 18.984 9.219 1 89.88 199 ARG A N 1
ATOM 1461 C CA . ARG A 1 199 ? -26.594 18.844 10.117 1 89.88 199 ARG A CA 1
ATOM 1462 C C . ARG A 1 199 ? -27.484 17.672 9.688 1 89.88 199 ARG A C 1
ATOM 1464 O O . ARG A 1 199 ? -28.016 16.938 10.531 1 89.88 199 ARG A O 1
ATOM 1471 N N . GLU A 1 200 ? -27.641 17.562 8.43 1 89.81 200 GLU A N 1
ATOM 1472 C CA . GLU A 1 200 ? -28.422 16.453 7.902 1 89.81 200 GLU A CA 1
ATOM 1473 C C . GLU A 1 200 ? -27.828 15.117 8.305 1 89.81 200 GLU A C 1
ATOM 1475 O O . GLU A 1 200 ? -28.562 14.195 8.688 1 89.81 200 GLU A O 1
ATOM 1480 N N . PHE A 1 201 ? -26.562 15.047 8.266 1 89.75 201 PHE A N 1
ATOM 1481 C CA . PHE A 1 201 ? -25.891 13.812 8.664 1 89.75 201 PHE A CA 1
ATOM 1482 C C . PHE A 1 201 ? -26.109 13.539 10.148 1 89.75 201 PHE A C 1
ATOM 1484 O O . PHE A 1 201 ? -26.406 12.406 10.539 1 89.75 201 PHE A O 1
ATOM 1491 N N . LEU A 1 202 ? -26 14.516 10.969 1 89.56 202 LEU A N 1
ATOM 1492 C CA . LEU A 1 202 ? -26.125 14.375 12.422 1 89.56 202 LEU A CA 1
ATOM 1493 C C . LEU A 1 202 ? -27.547 13.961 12.805 1 89.56 202 LEU A C 1
ATOM 1495 O O . LEU A 1 202 ? -27.719 13.07 13.641 1 89.56 202 LEU A O 1
ATOM 1499 N N . GLU A 1 203 ? -28.484 14.57 12.125 1 88.75 203 GLU A N 1
ATOM 1500 C CA . GLU A 1 203 ? -29.875 14.367 12.516 1 88.75 203 GLU A CA 1
ATOM 1501 C C . GLU A 1 203 ? -30.469 13.133 11.836 1 88.75 203 GLU A C 1
ATOM 1503 O O . GLU A 1 203 ? -31.125 12.32 12.484 1 88.75 203 GLU A O 1
ATOM 1508 N N . ASP A 1 204 ? -30.156 12.992 10.602 1 85.25 204 ASP A N 1
ATOM 1509 C CA . ASP A 1 204 ? -30.828 11.961 9.82 1 85.25 204 ASP A CA 1
ATOM 1510 C C . ASP A 1 204 ? -30.031 10.664 9.812 1 85.25 204 ASP A C 1
ATOM 1512 O O . ASP A 1 204 ? -30.609 9.57 9.891 1 85.25 204 ASP A O 1
ATOM 1516 N N . ALA A 1 205 ? -28.797 10.773 9.734 1 84.38 205 ALA A N 1
ATOM 1517 C CA . ALA A 1 205 ? -27.984 9.578 9.578 1 84.38 205 ALA A CA 1
ATOM 1518 C C . ALA A 1 205 ? -27.578 9 10.93 1 84.38 205 ALA A C 1
ATOM 1520 O O . ALA A 1 205 ? -27.734 7.801 11.172 1 84.38 205 ALA A O 1
ATOM 1521 N N . LEU A 1 206 ? -27.094 9.789 11.859 1 85.38 206 LEU A N 1
ATOM 1522 C CA . LEU A 1 206 ? -26.594 9.289 13.133 1 85.38 206 LEU A CA 1
ATOM 1523 C C . LEU A 1 206 ? -27.719 9.219 14.164 1 85.38 206 LEU A C 1
ATOM 1525 O O . LEU A 1 206 ? -27.859 8.211 14.852 1 85.38 206 LEU A O 1
ATOM 1529 N N . GLY A 1 207 ? -28.562 10.211 14.188 1 81.12 207 GLY A N 1
ATOM 1530 C CA . GLY A 1 207 ? -29.562 10.289 15.234 1 81.12 207 GLY A CA 1
ATOM 1531 C C . GLY A 1 207 ? -28.984 10.469 16.625 1 81.12 207 GLY A C 1
ATOM 1532 O O . GLY A 1 207 ? -27.766 10.539 16.781 1 81.12 207 GLY A O 1
ATOM 1533 N N . ASP A 1 208 ? -29.797 10.469 17.703 1 80.38 208 ASP A N 1
ATOM 1534 C CA . ASP A 1 208 ? -29.375 10.781 19.062 1 80.38 208 ASP A CA 1
ATOM 1535 C C . ASP A 1 208 ? -28.516 9.648 19.625 1 80.38 208 ASP A C 1
ATOM 1537 O O . ASP A 1 208 ? -27.5 9.906 20.281 1 80.38 208 ASP A O 1
ATOM 1541 N N . ASP A 1 209 ? -28.938 8.531 19.375 1 76.31 209 ASP A N 1
ATOM 1542 C CA . ASP A 1 209 ? -28.234 7.379 19.906 1 76.31 209 ASP A CA 1
ATOM 1543 C C . ASP A 1 209 ? -26.828 7.262 19.297 1 76.31 209 ASP A C 1
ATOM 1545 O O . ASP A 1 209 ? -25.859 6.977 20 1 76.31 209 ASP A O 1
ATOM 1549 N N . GLY A 1 210 ? -26.766 7.484 18.047 1 76.69 210 GLY A N 1
ATOM 1550 C CA . GLY A 1 210 ? -25.484 7.438 17.359 1 76.69 210 GLY A CA 1
ATOM 1551 C C . GLY A 1 210 ? -24.531 8.547 17.797 1 76.69 210 GLY A C 1
ATOM 1552 O O . GLY A 1 210 ? -23.344 8.312 17.984 1 76.69 210 GLY A O 1
ATOM 1553 N N . ARG A 1 211 ? -25.078 9.602 18.094 1 84.06 211 ARG A N 1
ATOM 1554 C CA . ARG A 1 211 ? -24.281 10.773 18.438 1 84.06 211 ARG A CA 1
ATOM 1555 C C . ARG A 1 211 ? -23.641 10.609 19.812 1 84.06 211 ARG A C 1
ATOM 1557 O O . ARG A 1 211 ? -22.5 11.039 20.016 1 84.06 211 ARG A O 1
ATOM 1564 N N . ALA A 1 212 ? -24.25 9.984 20.656 1 85.69 212 ALA A N 1
ATOM 1565 C CA . ALA A 1 212 ? -23.797 9.883 22.047 1 85.69 212 ALA A CA 1
ATOM 1566 C C . ALA A 1 212 ? -22.531 9.039 22.141 1 85.69 212 ALA A C 1
ATOM 1568 O O . ALA A 1 212 ? -21.703 9.266 23.031 1 85.69 212 ALA A O 1
ATOM 1569 N N . ARG A 1 213 ? -22.359 8.18 21.219 1 87.94 213 ARG A N 1
ATOM 1570 C CA . ARG A 1 213 ? -21.234 7.242 21.297 1 87.94 213 ARG A CA 1
ATOM 1571 C C . ARG A 1 213 ? -20.094 7.668 20.391 1 87.94 213 ARG A C 1
ATOM 1573 O O . ARG A 1 213 ? -19.047 7.012 20.344 1 87.94 213 ARG A O 1
ATOM 1580 N N . GLY A 1 214 ? -20.281 8.852 19.859 1 93.5 214 GLY A N 1
ATOM 1581 C CA . GLY A 1 214 ? -19.25 9.18 18.891 1 93.5 214 GLY A CA 1
ATOM 1582 C C . GLY A 1 214 ? -18.891 10.656 18.859 1 93.5 214 GLY A C 1
ATOM 1583 O O . GLY A 1 214 ? -19.328 11.414 19.734 1 93.5 214 GLY A O 1
ATOM 1584 N N . VAL A 1 215 ? -17.969 10.969 18.047 1 95.94 215 VAL A N 1
ATOM 1585 C CA . VAL A 1 215 ? -17.531 12.344 17.828 1 95.94 215 VAL A CA 1
ATOM 1586 C C . VAL A 1 215 ? -17.484 12.633 16.328 1 95.94 215 VAL A C 1
ATOM 1588 O O . VAL A 1 215 ? -17.109 11.758 15.531 1 95.94 215 VAL A O 1
ATOM 1591 N N . VAL A 1 216 ? -17.938 13.789 15.953 1 96.31 216 VAL A N 1
ATOM 1592 C CA . VAL A 1 216 ? -17.906 14.219 14.562 1 96.31 216 VAL A CA 1
ATOM 1593 C C . VAL A 1 216 ? -16.922 15.375 14.398 1 96.31 216 VAL A C 1
ATOM 1595 O O . VAL A 1 216 ? -17 16.375 15.133 1 96.31 216 VAL A O 1
ATOM 1598 N N . VAL A 1 217 ? -15.953 15.227 13.562 1 98 217 VAL A N 1
ATOM 1599 C CA . VAL A 1 217 ? -15.039 16.281 13.156 1 98 217 VAL A CA 1
ATOM 1600 C C . VAL A 1 217 ? -15.414 16.797 11.766 1 98 217 VAL A C 1
ATOM 1602 O O . VAL A 1 217 ? -15.492 16.016 10.82 1 98 217 VAL A O 1
ATOM 1605 N N . CYS A 1 218 ? -15.625 18.078 11.648 1 97.12 218 CYS A N 1
ATOM 1606 C CA . CYS A 1 218 ? -16.109 18.578 10.367 1 97.12 218 CYS A CA 1
ATOM 1607 C C . CYS A 1 218 ? -15.305 19.797 9.914 1 97.12 218 CYS A C 1
ATOM 1609 O O . CYS A 1 218 ? -15.07 20.703 10.703 1 97.12 218 CYS A O 1
ATOM 1611 N N . ALA A 1 219 ? -14.781 19.766 8.727 1 97.44 219 ALA A N 1
ATOM 1612 C CA . ALA A 1 219 ? -14.266 20.922 7.973 1 97.44 219 ALA A CA 1
ATOM 1613 C C . ALA A 1 219 ? -15.047 21.109 6.676 1 97.44 219 ALA A C 1
ATOM 1615 O O . ALA A 1 219 ? -14.805 20.422 5.688 1 97.44 219 ALA A O 1
ATOM 1616 N N . THR A 1 220 ? -15.93 22.109 6.707 1 95.44 220 THR A N 1
ATOM 1617 C CA . THR A 1 220 ? -16.828 22.312 5.57 1 95.44 220 THR A CA 1
ATOM 1618 C C . THR A 1 220 ? -16.062 22.875 4.379 1 95.44 220 THR A C 1
ATOM 1620 O O . THR A 1 220 ? -14.891 23.25 4.508 1 95.44 220 THR A O 1
ATOM 1623 N N . SER A 1 221 ? -16.688 22.891 3.238 1 92.75 221 SER A N 1
ATOM 1624 C CA . SER A 1 221 ? -16.047 23.234 1.972 1 92.75 221 SER A CA 1
ATOM 1625 C C . SER A 1 221 ? -15.516 24.656 1.987 1 92.75 221 SER A C 1
ATOM 1627 O O . SER A 1 221 ? -14.602 25 1.235 1 92.75 221 SER A O 1
ATOM 1629 N N . ASP A 1 222 ? -16.094 25.453 2.795 1 91 222 ASP A N 1
ATOM 1630 C CA . ASP A 1 222 ? -15.727 26.875 2.822 1 91 222 ASP A CA 1
ATOM 1631 C C . ASP A 1 222 ? -14.5 27.109 3.695 1 91 222 ASP A C 1
ATOM 1633 O O . ASP A 1 222 ? -13.906 28.188 3.664 1 91 222 ASP A O 1
ATOM 1637 N N . THR A 1 223 ? -14.094 26.141 4.438 1 93.12 223 THR A N 1
ATOM 1638 C CA . THR A 1 223 ? -12.93 26.297 5.297 1 93.12 223 THR A CA 1
ATOM 1639 C C . THR A 1 223 ? -11.641 26.234 4.477 1 93.12 223 THR A C 1
ATOM 1641 O O . THR A 1 223 ? -11.633 25.703 3.363 1 93.12 223 THR A O 1
ATOM 1644 N N . PRO A 1 224 ? -10.586 26.859 4.988 1 93.19 224 PRO A N 1
ATOM 1645 C CA . PRO A 1 224 ? -9.312 26.797 4.266 1 93.19 224 PRO A CA 1
ATOM 1646 C C . PRO A 1 224 ? -8.883 25.375 3.939 1 93.19 224 PRO A C 1
ATOM 1648 O O . PRO A 1 224 ? -9.18 24.453 4.699 1 93.19 224 PRO A O 1
ATOM 1651 N N . SER A 1 225 ? -8.141 25.234 2.848 1 94.44 225 SER A N 1
ATOM 1652 C CA . SER A 1 225 ? -7.734 23.922 2.354 1 94.44 225 SER A CA 1
ATOM 1653 C C . SER A 1 225 ? -6.91 23.172 3.395 1 94.44 225 SER A C 1
ATOM 1655 O O . SER A 1 225 ? -7.062 21.953 3.559 1 94.44 225 SER A O 1
ATOM 1657 N N . LEU A 1 226 ? -6.066 23.859 4.051 1 95.5 226 LEU A N 1
ATOM 1658 C CA . LEU A 1 226 ? -5.23 23.188 5.047 1 95.5 226 LEU A CA 1
ATOM 1659 C C . LEU A 1 226 ? -6.082 22.641 6.188 1 95.5 226 LEU A C 1
ATOM 1661 O O . LEU A 1 226 ? -5.781 21.578 6.73 1 95.5 226 LEU A O 1
ATOM 1665 N N . VAL A 1 227 ? -7.098 23.375 6.559 1 96.44 227 VAL A N 1
ATOM 1666 C CA . VAL A 1 227 ? -7.996 22.922 7.613 1 96.44 227 VAL A CA 1
ATOM 1667 C C . VAL A 1 227 ? -8.719 21.656 7.164 1 96.44 227 VAL A C 1
ATOM 1669 O O . VAL A 1 227 ? -8.859 20.703 7.93 1 96.44 227 VAL A O 1
ATOM 1672 N N . ARG A 1 228 ? -9.164 21.625 5.934 1 97.19 228 ARG A N 1
ATOM 1673 C CA . ARG A 1 228 ? -9.812 20.438 5.379 1 97.19 228 ARG A CA 1
ATOM 1674 C C . ARG A 1 228 ? -8.859 19.25 5.383 1 97.19 228 ARG A C 1
ATOM 1676 O O . ARG A 1 228 ? -9.234 18.141 5.809 1 97.19 228 ARG A O 1
ATOM 1683 N N . MET A 1 229 ? -7.664 19.484 5.023 1 96.88 229 MET A N 1
ATOM 1684 C CA . MET A 1 229 ? -6.656 18.438 5.008 1 96.88 229 MET A CA 1
ATOM 1685 C C . MET A 1 229 ? -6.359 17.938 6.422 1 96.88 229 MET A C 1
ATOM 1687 O O . MET A 1 229 ? -6.363 16.734 6.68 1 96.88 229 MET A O 1
ATOM 1691 N N . ARG A 1 230 ? -6.164 18.828 7.332 1 97.5 230 ARG A N 1
ATOM 1692 C CA . ARG A 1 230 ? -5.75 18.484 8.688 1 97.5 230 ARG A CA 1
ATOM 1693 C C . ARG A 1 230 ? -6.895 17.844 9.469 1 97.5 230 ARG A C 1
ATOM 1695 O O . ARG A 1 230 ? -6.664 17.062 10.391 1 97.5 230 ARG A O 1
ATOM 1702 N N . SER A 1 231 ? -8.117 18.156 9.102 1 98.38 231 SER A N 1
ATOM 1703 C CA . SER A 1 231 ? -9.266 17.562 9.789 1 98.38 231 SER A CA 1
ATOM 1704 C C . SER A 1 231 ? -9.195 16.047 9.766 1 98.38 231 SER A C 1
ATOM 1706 O O . SER A 1 231 ? -9.57 15.383 10.742 1 98.38 231 SER A O 1
ATOM 1708 N N . ALA A 1 232 ? -8.734 15.484 8.688 1 98.56 232 ALA A N 1
ATOM 1709 C CA . ALA A 1 232 ? -8.57 14.039 8.57 1 98.56 232 ALA A CA 1
ATOM 1710 C C . ALA A 1 232 ? -7.566 13.516 9.594 1 98.56 232 ALA A C 1
ATOM 1712 O O . ALA A 1 232 ? -7.809 12.5 10.258 1 98.56 232 ALA A O 1
ATOM 1713 N N . TRP A 1 233 ? -6.48 14.219 9.758 1 98.31 233 TRP A N 1
ATOM 1714 C CA . TRP A 1 233 ? -5.465 13.828 10.734 1 98.31 233 TRP A CA 1
ATOM 1715 C C . TRP A 1 233 ? -5.977 14.008 12.156 1 98.31 233 TRP A C 1
ATOM 1717 O O . TRP A 1 233 ? -5.656 13.211 13.039 1 98.31 233 TRP A O 1
ATOM 1727 N N . VAL A 1 234 ? -6.727 15.062 12.344 1 98.38 234 VAL A N 1
ATOM 1728 C CA . VAL A 1 234 ? -7.297 15.328 13.656 1 98.38 234 VAL A CA 1
ATOM 1729 C C . VAL A 1 234 ? -8.234 14.188 14.055 1 98.38 234 VAL A C 1
ATOM 1731 O O . VAL A 1 234 ? -8.133 13.641 15.156 1 98.38 234 VAL A O 1
ATOM 1734 N N . ALA A 1 235 ? -9.125 13.82 13.18 1 98.75 235 ALA A N 1
ATOM 1735 C CA . ALA A 1 235 ? -10.047 12.727 13.445 1 98.75 235 ALA A CA 1
ATOM 1736 C C . ALA A 1 235 ? -9.289 11.43 13.742 1 98.75 235 ALA A C 1
ATOM 1738 O O . ALA A 1 235 ? -9.656 10.68 14.648 1 98.75 235 ALA A O 1
ATOM 1739 N N . THR A 1 236 ? -8.25 11.172 12.984 1 98.75 236 THR A N 1
ATOM 1740 C CA . THR A 1 236 ? -7.434 9.977 13.18 1 98.75 236 THR A CA 1
ATOM 1741 C C . THR A 1 236 ? -6.734 10.008 14.539 1 98.75 236 THR A C 1
ATOM 1743 O O . THR A 1 236 ? -6.664 8.992 15.227 1 98.75 236 THR A O 1
ATOM 1746 N N . ALA A 1 237 ? -6.262 11.188 14.883 1 98.56 237 ALA A N 1
ATOM 1747 C CA . ALA A 1 237 ? -5.609 11.352 16.188 1 98.56 237 ALA A CA 1
ATOM 1748 C C . ALA A 1 237 ? -6.574 11.055 17.328 1 98.56 237 ALA A C 1
ATOM 1750 O O . ALA A 1 237 ? -6.215 10.383 18.297 1 98.56 237 ALA A O 1
ATOM 1751 N N . ILE A 1 238 ? -7.762 11.555 17.188 1 98.56 238 ILE A N 1
ATOM 1752 C CA . ILE A 1 238 ? -8.781 11.297 18.203 1 98.56 238 ILE A CA 1
ATOM 1753 C C . ILE A 1 238 ? -9.055 9.797 18.281 1 98.56 238 ILE A C 1
ATOM 1755 O O . ILE A 1 238 ? -9.117 9.227 19.375 1 98.56 238 ILE A O 1
ATOM 1759 N N . ALA A 1 239 ? -9.203 9.148 17.141 1 98.69 239 ALA A N 1
ATOM 1760 C CA . ALA A 1 239 ? -9.414 7.703 17.094 1 98.69 239 ALA A CA 1
ATOM 1761 C C . ALA A 1 239 ? -8.266 6.957 17.766 1 98.69 239 ALA A C 1
ATOM 1763 O O . ALA A 1 239 ? -8.484 6 18.516 1 98.69 239 ALA A O 1
ATOM 1764 N N . GLU A 1 240 ? -7.059 7.395 17.516 1 98.5 240 GLU A N 1
ATOM 1765 C CA . GLU A 1 240 ? -5.871 6.773 18.094 1 98.5 240 GLU A CA 1
ATOM 1766 C C . GLU A 1 240 ? -5.879 6.887 19.609 1 98.5 240 GLU A C 1
ATOM 1768 O O . GLU A 1 240 ? -5.461 5.961 20.312 1 98.5 240 GLU A O 1
ATOM 1773 N N . TRP A 1 241 ? -6.258 8.055 20.047 1 98.38 241 TRP A N 1
ATOM 1774 C CA . TRP A 1 241 ? -6.32 8.25 21.5 1 98.38 241 TRP A CA 1
ATOM 1775 C C . TRP A 1 241 ? -7.191 7.188 22.156 1 98.38 241 TRP A C 1
ATOM 1777 O O . TRP A 1 241 ? -6.809 6.602 23.156 1 98.38 241 TRP A O 1
ATOM 1787 N N . PHE A 1 242 ? -8.32 6.91 21.609 1 98.38 242 PHE A N 1
ATOM 1788 C CA . PHE A 1 242 ? -9.227 5.891 22.125 1 98.38 242 PHE A CA 1
ATOM 1789 C C . PHE A 1 242 ? -8.633 4.496 21.953 1 98.38 242 PHE A C 1
ATOM 1791 O O . PHE A 1 242 ? -8.719 3.656 22.844 1 98.38 242 PHE A O 1
ATOM 1798 N N . ARG A 1 243 ? -7.988 4.227 20.781 1 98.12 243 ARG A N 1
ATOM 1799 C CA . ARG A 1 243 ? -7.371 2.928 20.531 1 98.12 243 ARG A CA 1
ATOM 1800 C C . ARG A 1 243 ? -6.312 2.613 21.578 1 98.12 243 ARG A C 1
ATOM 1802 O O . ARG A 1 243 ? -6.258 1.495 22.094 1 98.12 243 ARG A O 1
ATOM 1809 N N . GLU A 1 244 ? -5.492 3.611 21.906 1 97.25 244 GLU A N 1
ATOM 1810 C CA . GLU A 1 244 ? -4.406 3.412 22.859 1 97.25 244 GLU A CA 1
ATOM 1811 C C . GLU A 1 244 ? -4.945 3.186 24.266 1 97.25 244 GLU A C 1
ATOM 1813 O O . GLU A 1 244 ? -4.199 2.777 25.156 1 97.25 244 GLU A O 1
ATOM 1818 N N . ARG A 1 245 ? -6.195 3.35 24.438 1 97.56 245 ARG A N 1
ATOM 1819 C CA . ARG A 1 245 ? -6.844 3.105 25.719 1 97.56 245 ARG A CA 1
ATOM 1820 C C . ARG A 1 245 ? -7.711 1.854 25.672 1 97.56 245 ARG A C 1
ATOM 1822 O O . ARG A 1 245 ? -8.633 1.694 26.469 1 97.56 245 ARG A O 1
ATOM 1829 N N . GLY A 1 246 ? -7.504 1.044 24.641 1 97.62 246 GLY A N 1
ATOM 1830 C CA . GLY A 1 246 ? -8.07 -0.296 24.578 1 97.62 246 GLY A CA 1
ATOM 1831 C C . GLY A 1 246 ? -9.422 -0.344 23.906 1 97.62 246 GLY A C 1
ATOM 1832 O O . GLY A 1 246 ? -10.133 -1.349 24 1 97.62 246 GLY A O 1
ATOM 1833 N N . LYS A 1 247 ? -9.797 0.732 23.234 1 98.19 247 LYS A N 1
ATOM 1834 C CA . LYS A 1 247 ? -11.125 0.774 22.641 1 98.19 247 LYS A CA 1
ATOM 1835 C C . LYS A 1 247 ? -11.102 0.225 21.203 1 98.19 247 LYS A C 1
ATOM 1837 O O . LYS A 1 247 ? -10.062 0.266 20.547 1 98.19 247 LYS A O 1
ATOM 1842 N N . ARG A 1 248 ? -12.219 -0.395 20.891 1 98.06 248 ARG A N 1
ATOM 1843 C CA . ARG A 1 248 ? -12.5 -0.702 19.5 1 98.06 248 ARG A CA 1
ATOM 1844 C C . ARG A 1 248 ? -13.195 0.465 18.812 1 98.06 248 ARG A C 1
ATOM 1846 O O . ARG A 1 248 ? -14.383 0.714 19.047 1 98.06 248 ARG A O 1
ATOM 1853 N N . VAL A 1 249 ? -12.422 1.136 17.891 1 98.5 249 VAL A N 1
ATOM 1854 C CA . VAL A 1 249 ? -12.906 2.385 17.297 1 98.5 249 VAL A CA 1
ATOM 1855 C C . VAL A 1 249 ? -13.312 2.156 15.852 1 98.5 249 VAL A C 1
ATOM 1857 O O . VAL A 1 249 ? -12.625 1.454 15.109 1 98.5 249 VAL A O 1
ATOM 1860 N N . LEU A 1 250 ? -14.438 2.682 15.461 1 98.31 250 LEU A N 1
ATOM 1861 C CA . LEU A 1 250 ? -14.836 2.771 14.062 1 98.31 250 LEU A CA 1
ATOM 1862 C C . LEU A 1 250 ? -14.617 4.18 13.523 1 98.31 250 LEU A C 1
ATOM 1864 O O . LEU A 1 250 ? -15.266 5.129 13.961 1 98.31 250 LEU A O 1
ATOM 1868 N N . LEU A 1 251 ? -13.68 4.352 12.609 1 98.62 251 LEU A N 1
ATOM 1869 C CA . LEU A 1 251 ? -13.367 5.633 11.984 1 98.62 251 LEU A CA 1
ATOM 1870 C C . LEU A 1 251 ? -13.984 5.719 10.594 1 98.62 251 LEU A C 1
ATOM 1872 O O . LEU A 1 251 ? -13.789 4.824 9.766 1 98.62 251 LEU A O 1
ATOM 1876 N N . MET A 1 252 ? -14.75 6.719 10.359 1 98 252 MET A N 1
ATOM 1877 C CA . MET A 1 252 ? -15.336 6.949 9.047 1 98 252 MET A CA 1
ATOM 1878 C C . MET A 1 252 ? -14.953 8.32 8.508 1 98 252 MET A C 1
ATOM 1880 O O . MET A 1 252 ? -15.172 9.336 9.18 1 98 252 MET A O 1
ATOM 1884 N N . MET A 1 253 ? -14.383 8.328 7.344 1 98.06 253 MET A N 1
ATOM 1885 C CA . MET A 1 253 ? -13.945 9.586 6.738 1 98.06 253 MET A CA 1
ATOM 1886 C C . MET A 1 253 ? -14.648 9.828 5.41 1 98.06 253 MET A C 1
ATOM 1888 O O . MET A 1 253 ? -14.562 9.008 4.496 1 98.06 253 MET A O 1
ATOM 1892 N N . ASP A 1 254 ? -15.312 10.969 5.262 1 96.31 254 ASP A N 1
ATOM 1893 C CA . ASP A 1 254 ? -16.047 11.383 4.078 1 96.31 254 ASP A CA 1
ATOM 1894 C C . ASP A 1 254 ? -15.633 12.781 3.631 1 96.31 254 ASP A C 1
ATOM 1896 O O . ASP A 1 254 ? -16.125 13.781 4.148 1 96.31 254 ASP A O 1
ATOM 1900 N N . SER A 1 255 ? -14.617 12.898 2.688 1 96.12 255 SER A N 1
ATOM 1901 C CA . SER A 1 255 ? -14.102 11.828 1.838 1 96.12 255 SER A CA 1
ATOM 1902 C C . SER A 1 255 ? -12.602 11.977 1.613 1 96.12 255 SER A C 1
ATOM 1904 O O . SER A 1 255 ? -12.039 13.062 1.794 1 96.12 255 SER A O 1
ATOM 1906 N N . LEU A 1 256 ? -11.961 10.867 1.175 1 97.25 256 LEU A N 1
ATOM 1907 C CA . LEU A 1 256 ? -10.547 10.898 0.808 1 97.25 256 LEU A CA 1
ATOM 1908 C C . LEU A 1 256 ? -10.328 11.711 -0.465 1 97.25 256 LEU A C 1
ATOM 1910 O O . LEU A 1 256 ? -9.273 12.32 -0.647 1 97.25 256 LEU A O 1
ATOM 1914 N N . THR A 1 257 ? -11.367 11.734 -1.348 1 95.06 257 THR A N 1
ATOM 1915 C CA . THR A 1 257 ? -11.273 12.562 -2.547 1 95.06 257 THR A CA 1
ATOM 1916 C C . THR A 1 257 ? -11.102 14.031 -2.18 1 95.06 257 THR A C 1
ATOM 1918 O O . THR A 1 257 ? -10.227 14.711 -2.721 1 95.06 257 THR A O 1
ATOM 1921 N N . ARG A 1 258 ? -11.906 14.477 -1.311 1 95.62 258 ARG A N 1
ATOM 1922 C CA . ARG A 1 258 ? -11.844 15.875 -0.902 1 95.62 258 ARG A CA 1
ATOM 1923 C C . ARG A 1 258 ? -10.586 16.141 -0.075 1 95.62 258 ARG A C 1
ATOM 1925 O O . ARG A 1 258 ? -10.016 17.234 -0.145 1 95.62 258 ARG A O 1
ATOM 1932 N N . PHE A 1 259 ? -10.203 15.203 0.682 1 97.62 259 PHE A N 1
ATOM 1933 C CA . PHE A 1 259 ? -8.922 15.273 1.38 1 97.62 259 PHE A CA 1
ATOM 1934 C C . PHE A 1 259 ? -7.781 15.469 0.393 1 97.62 259 PHE A C 1
ATOM 1936 O O . PHE A 1 259 ? -6.941 16.359 0.575 1 97.62 259 PHE A O 1
ATOM 1943 N N . ALA A 1 260 ? -7.738 14.672 -0.596 1 96.81 260 ALA A N 1
ATOM 1944 C CA . ALA A 1 260 ? -6.695 14.742 -1.613 1 96.81 260 ALA A CA 1
ATOM 1945 C C . ALA A 1 260 ? -6.734 16.078 -2.354 1 96.81 260 ALA A C 1
ATOM 1947 O O . ALA A 1 260 ? -5.691 16.641 -2.678 1 96.81 260 ALA A O 1
ATOM 1948 N N . ARG A 1 261 ? -7.914 16.516 -2.633 1 95 261 ARG A N 1
ATOM 1949 C CA . ARG A 1 261 ? -8.062 17.812 -3.297 1 95 261 ARG A CA 1
ATOM 1950 C C . ARG A 1 261 ? -7.484 18.938 -2.441 1 95 261 ARG A C 1
ATOM 1952 O O . ARG A 1 261 ? -6.824 19.844 -2.959 1 95 261 ARG A O 1
ATOM 1959 N N . ALA A 1 262 ? -7.824 18.859 -1.181 1 95.75 262 ALA A N 1
ATOM 1960 C CA . ALA A 1 262 ? -7.238 19.844 -0.263 1 95.75 262 ALA A CA 1
ATOM 1961 C C . ALA A 1 262 ? -5.715 19.75 -0.271 1 95.75 262 ALA A C 1
ATOM 1963 O O . ALA A 1 262 ? -5.027 20.781 -0.284 1 95.75 262 ALA A O 1
ATOM 1964 N N . GLY A 1 263 ? -5.16 18.562 -0.266 1 95.25 263 GLY A N 1
ATOM 1965 C CA . GLY A 1 263 ? -3.723 18.359 -0.35 1 95.25 263 GLY A CA 1
ATOM 1966 C C . GLY A 1 263 ? -3.109 18.922 -1.617 1 95.25 263 GLY A C 1
ATOM 1967 O O . GLY A 1 263 ? -2.012 19.484 -1.586 1 95.25 263 GLY A O 1
ATOM 1968 N N . ARG A 1 264 ? -3.791 18.734 -2.703 1 93.5 264 ARG A N 1
ATOM 1969 C CA . ARG A 1 264 ? -3.355 19.297 -3.977 1 93.5 264 ARG A CA 1
ATOM 1970 C C . ARG A 1 264 ? -3.197 20.812 -3.875 1 93.5 264 ARG A C 1
ATOM 1972 O O . ARG A 1 264 ? -2.191 21.359 -4.32 1 93.5 264 ARG A O 1
ATOM 1979 N N . GLU A 1 265 ? -4.207 21.453 -3.312 1 92.75 265 GLU A N 1
ATOM 1980 C CA . GLU A 1 265 ? -4.176 22.906 -3.158 1 92.75 265 GLU A CA 1
ATOM 1981 C C . GLU A 1 265 ? -2.988 23.344 -2.305 1 92.75 265 GLU A C 1
ATOM 1983 O O . GLU A 1 265 ? -2.291 24.297 -2.648 1 92.75 265 GLU A O 1
ATOM 1988 N N . VAL A 1 266 ? -2.773 22.641 -1.263 1 91.69 266 VAL A N 1
ATOM 1989 C CA . VAL A 1 266 ? -1.689 22.969 -0.343 1 91.69 266 VAL A CA 1
ATOM 1990 C C . VAL A 1 266 ? -0.345 22.781 -1.043 1 91.69 266 VAL A C 1
ATOM 1992 O O . VAL A 1 266 ? 0.532 23.656 -0.953 1 91.69 266 VAL A O 1
ATOM 1995 N N . GLY A 1 267 ? -0.153 21.688 -1.724 1 90.19 267 GLY A N 1
ATOM 1996 C CA . GLY A 1 267 ? 1.084 21.438 -2.443 1 90.19 267 GLY A CA 1
ATOM 1997 C C . GLY A 1 267 ? 1.384 22.469 -3.506 1 90.19 267 GLY A C 1
ATOM 1998 O O . GLY A 1 267 ? 2.518 22.953 -3.615 1 90.19 267 GLY A O 1
ATOM 1999 N N . LEU A 1 268 ? 0.375 22.797 -4.25 1 88.88 268 LEU A N 1
ATOM 2000 C CA . LEU A 1 268 ? 0.536 23.797 -5.297 1 88.88 268 LEU A CA 1
ATOM 2001 C C . LEU A 1 268 ? 0.874 25.156 -4.699 1 88.88 268 LEU A C 1
ATOM 2003 O O . LEU A 1 268 ? 1.736 25.875 -5.215 1 88.88 268 LEU A O 1
ATOM 2007 N N . ALA A 1 269 ? 0.188 25.469 -3.645 1 86.06 269 ALA A N 1
ATOM 2008 C CA . ALA A 1 269 ? 0.443 26.734 -2.963 1 86.06 269 ALA A CA 1
ATOM 2009 C C . ALA A 1 269 ? 1.867 26.797 -2.418 1 86.06 269 ALA A C 1
ATOM 2011 O O . ALA A 1 269 ? 2.479 27.859 -2.361 1 86.06 269 ALA A O 1
ATOM 2012 N N . ALA A 1 270 ? 2.361 25.672 -2.041 1 86.94 270 ALA A N 1
ATOM 2013 C CA . ALA A 1 270 ? 3.719 25.578 -1.51 1 86.94 270 ALA A CA 1
ATOM 2014 C C . ALA A 1 270 ? 4.75 25.625 -2.633 1 86.94 270 ALA A C 1
ATOM 2016 O O . ALA A 1 270 ? 5.957 25.641 -2.373 1 86.94 270 ALA A O 1
ATOM 2017 N N . GLY A 1 271 ? 4.305 25.578 -3.891 1 86.5 271 GLY A N 1
ATOM 2018 C CA . GLY A 1 271 ? 5.203 25.734 -5.027 1 86.5 271 GLY A CA 1
ATOM 2019 C C . GLY A 1 271 ? 5.559 24.422 -5.688 1 86.5 271 GLY A C 1
ATOM 2020 O O . GLY A 1 271 ? 6.441 24.359 -6.547 1 86.5 271 GLY A O 1
ATOM 2021 N N . GLU A 1 272 ? 4.938 23.359 -5.305 1 87.75 272 GLU A N 1
ATOM 2022 C CA . GLU A 1 272 ? 5.191 22.062 -5.941 1 87.75 272 GLU A CA 1
ATOM 2023 C C . GLU A 1 272 ? 4.555 22 -7.324 1 87.75 272 GLU A C 1
ATOM 2025 O O . GLU A 1 272 ? 3.402 22.406 -7.504 1 87.75 272 GLU A O 1
ATOM 2030 N N . PRO A 1 273 ? 5.324 21.562 -8.219 1 86.5 273 PRO A N 1
ATOM 2031 C CA . PRO A 1 273 ? 4.707 21.406 -9.539 1 86.5 273 PRO A CA 1
ATOM 2032 C C . PRO A 1 273 ? 3.684 20.281 -9.586 1 86.5 273 PRO A C 1
ATOM 2034 O O . PRO A 1 273 ? 3.85 19.266 -8.906 1 86.5 273 PRO A O 1
ATOM 2037 N N . PRO A 1 274 ? 2.646 20.469 -10.43 1 86.19 274 PRO A N 1
ATOM 2038 C CA . PRO A 1 274 ? 1.745 19.328 -10.656 1 86.19 274 PRO A CA 1
ATOM 2039 C C . PRO A 1 274 ? 2.396 18.219 -11.469 1 86.19 274 PRO A C 1
ATOM 2041 O O . PRO A 1 274 ? 3.281 18.469 -12.281 1 86.19 274 PRO A O 1
ATOM 2044 N N . ALA A 1 275 ? 2.014 17.031 -11.195 1 83.12 275 ALA A N 1
ATOM 2045 C CA . ALA A 1 275 ? 2.631 15.914 -11.906 1 83.12 275 ALA A CA 1
ATOM 2046 C C . ALA A 1 275 ? 1.573 14.945 -12.43 1 83.12 275 ALA A C 1
ATOM 2048 O O . ALA A 1 275 ? 1.186 15.008 -13.602 1 83.12 275 ALA A O 1
ATOM 2049 N N . ARG A 1 276 ? 1.039 14.086 -11.633 1 78.88 276 ARG A N 1
ATOM 2050 C CA . ARG A 1 276 ? 0.085 13.07 -12.055 1 78.88 276 ARG A CA 1
ATOM 2051 C C . ARG A 1 276 ? -1.333 13.625 -12.094 1 78.88 276 ARG A C 1
ATOM 2053 O O . ARG A 1 276 ? -1.983 13.766 -11.055 1 78.88 276 ARG A O 1
ATOM 2060 N N . ARG A 1 277 ? -1.833 13.883 -13.258 1 82.06 277 ARG A N 1
ATOM 2061 C CA . ARG A 1 277 ? -3.18 14.398 -13.477 1 82.06 277 ARG A CA 1
ATOM 2062 C C . ARG A 1 277 ? -3.441 15.633 -12.625 1 82.06 277 ARG A C 1
ATOM 2064 O O . ARG A 1 277 ? -4.492 15.742 -11.984 1 82.06 277 ARG A O 1
ATOM 2071 N N . GLY A 1 278 ? -2.539 16.406 -12.438 1 87.06 278 GLY A N 1
ATOM 2072 C CA . GLY A 1 278 ? -2.68 17.688 -11.773 1 87.06 278 GLY A CA 1
ATOM 2073 C C . GLY A 1 278 ? -2.34 17.641 -10.297 1 87.06 278 GLY A C 1
ATOM 2074 O O . GLY A 1 278 ? -2.326 18.672 -9.617 1 87.06 278 GLY A O 1
ATOM 2075 N N . TYR A 1 279 ? -2.139 16.484 -9.766 1 90.12 279 TYR A N 1
ATOM 2076 C CA . TYR A 1 279 ? -1.777 16.344 -8.359 1 90.12 279 TYR A CA 1
ATOM 2077 C C . TYR A 1 279 ? -0.264 16.391 -8.18 1 90.12 279 TYR A C 1
ATOM 2079 O O . TYR A 1 279 ? 0.471 15.719 -8.914 1 90.12 279 TYR A O 1
ATOM 2087 N N . PRO A 1 280 ? 0.193 17.234 -7.211 1 91.12 280 PRO A N 1
ATOM 2088 C CA . PRO A 1 280 ? 1.616 17.156 -6.875 1 91.12 280 PRO A CA 1
ATOM 2089 C C . PRO A 1 280 ? 2.002 15.836 -6.223 1 91.12 280 PRO A C 1
ATOM 2091 O O . PRO A 1 280 ? 1.146 15.148 -5.656 1 91.12 280 PRO A O 1
ATOM 2094 N N . PRO A 1 281 ? 3.289 15.438 -6.254 1 87.5 281 PRO A N 1
ATOM 2095 C CA . PRO A 1 281 ? 3.748 14.18 -5.66 1 87.5 281 PRO A CA 1
ATOM 2096 C C . PRO A 1 281 ? 3.42 14.078 -4.172 1 87.5 281 PRO A C 1
ATOM 2098 O O . PRO A 1 281 ? 3.143 12.984 -3.67 1 87.5 281 PRO A O 1
ATOM 2101 N N . SER A 1 282 ? 3.379 15.164 -3.498 1 90.81 282 SER A N 1
ATOM 2102 C CA . SER A 1 282 ? 3.137 15.141 -2.059 1 90.81 282 SER A CA 1
ATOM 2103 C C . SER A 1 282 ? 1.733 14.641 -1.739 1 90.81 282 SER A C 1
ATOM 2105 O O . SER A 1 282 ? 1.503 14.062 -0.676 1 90.81 282 SER A O 1
ATOM 2107 N N . THR A 1 283 ? 0.798 14.875 -2.664 1 92.56 283 THR A N 1
ATOM 2108 C CA . THR A 1 283 ? -0.571 14.414 -2.455 1 92.56 283 THR A CA 1
ATOM 2109 C C . THR A 1 283 ? -0.626 12.898 -2.367 1 92.56 283 THR A C 1
ATOM 2111 O O . THR A 1 283 ? -1.3 12.344 -1.494 1 92.56 283 THR A O 1
ATOM 2114 N N . PHE A 1 284 ? 0.107 12.25 -3.174 1 90.5 284 PHE A N 1
ATOM 2115 C CA . PHE A 1 284 ? 0.101 10.789 -3.186 1 90.5 284 PHE A CA 1
ATOM 2116 C C . PHE A 1 284 ? 0.9 10.234 -2.01 1 90.5 284 PHE A C 1
ATOM 2118 O O . PHE A 1 284 ? 0.57 9.18 -1.472 1 90.5 284 PHE A O 1
ATOM 2125 N N . ALA A 1 285 ? 1.872 10.945 -1.63 1 90.25 285 ALA A N 1
ATOM 2126 C CA . ALA A 1 285 ? 2.703 10.508 -0.51 1 90.25 285 ALA A CA 1
ATOM 2127 C C . ALA A 1 285 ? 1.936 10.586 0.806 1 90.25 285 ALA A C 1
ATOM 2129 O O . ALA A 1 285 ? 2.145 9.766 1.703 1 90.25 285 ALA A O 1
ATOM 2130 N N . MET A 1 286 ? 1.021 11.492 0.908 1 93.94 286 MET A N 1
ATOM 2131 C CA . MET A 1 286 ? 0.351 11.695 2.188 1 93.94 286 MET A CA 1
ATOM 2132 C C . MET A 1 286 ? -0.739 10.656 2.408 1 93.94 286 MET A C 1
ATOM 2134 O O . MET A 1 286 ? -1.147 10.406 3.543 1 93.94 286 MET A O 1
ATOM 2138 N N . LEU A 1 287 ? -1.216 10.031 1.354 1 96.31 287 LEU A N 1
ATOM 2139 C CA . LEU A 1 287 ? -2.316 9.078 1.474 1 96.31 287 LEU A CA 1
ATOM 2140 C C . LEU A 1 287 ? -1.919 7.891 2.346 1 96.31 287 LEU A C 1
ATOM 2142 O O . LEU A 1 287 ? -2.541 7.637 3.379 1 96.31 287 LEU A O 1
ATOM 2146 N N . PRO A 1 288 ? -0.851 7.227 2.02 1 94.94 288 PRO A N 1
ATOM 2147 C CA . PRO A 1 288 ? -0.476 6.113 2.893 1 94.94 288 PRO A CA 1
ATOM 2148 C C . PRO A 1 288 ? -0.065 6.57 4.289 1 94.94 288 PRO A C 1
ATOM 2150 O O . PRO A 1 288 ? -0.272 5.848 5.27 1 94.94 288 PRO A O 1
ATOM 2153 N N . GLN A 1 289 ? 0.499 7.758 4.418 1 94.81 289 GLN A N 1
ATOM 2154 C CA . GLN A 1 289 ? 0.875 8.281 5.727 1 94.81 289 GLN A CA 1
ATOM 2155 C C . GLN A 1 289 ? -0.342 8.422 6.633 1 94.81 289 GLN A C 1
ATOM 2157 O O . GLN A 1 289 ? -0.254 8.188 7.84 1 94.81 289 GLN A O 1
ATOM 2162 N N . LEU A 1 290 ? -1.427 8.781 6.02 1 97.69 290 LEU A N 1
ATOM 2163 C CA . LEU A 1 290 ? -2.668 8.922 6.777 1 97.69 290 LEU A CA 1
ATOM 2164 C C . LEU A 1 290 ? -3.314 7.566 7.02 1 97.69 290 LEU A C 1
ATOM 2166 O O . LEU A 1 290 ? -3.635 7.219 8.156 1 97.69 290 LEU A O 1
ATOM 2170 N N . LEU A 1 291 ? -3.436 6.785 6.02 1 98 291 LEU A N 1
ATOM 2171 C CA . LEU A 1 291 ? -4.266 5.586 6.055 1 98 291 LEU A CA 1
ATOM 2172 C C . LEU A 1 291 ? -3.609 4.496 6.895 1 98 291 LEU A C 1
ATOM 2174 O O . LEU A 1 291 ? -4.301 3.693 7.527 1 98 291 LEU A O 1
ATOM 2178 N N . GLU A 1 292 ? -2.281 4.465 7.004 1 96.5 292 GLU A N 1
ATOM 2179 C CA . GLU A 1 292 ? -1.562 3.43 7.738 1 96.5 292 GLU A CA 1
ATOM 2180 C C . GLU A 1 292 ? -1.627 3.676 9.242 1 96.5 292 GLU A C 1
ATOM 2182 O O . GLU A 1 292 ? -1.263 2.807 10.039 1 96.5 292 GLU A O 1
ATOM 2187 N N . ARG A 1 293 ? -2.143 4.832 9.586 1 97.25 293 ARG A N 1
ATOM 2188 C CA . ARG A 1 293 ? -2.24 5.152 11 1 97.25 293 ARG A CA 1
ATOM 2189 C C . ARG A 1 293 ? -3.363 4.363 11.664 1 97.25 293 ARG A C 1
ATOM 2191 O O . ARG A 1 293 ? -3.318 4.102 12.867 1 97.25 293 ARG A O 1
ATOM 2198 N N . SER A 1 294 ? -4.34 4.004 10.883 1 97.56 294 SER A N 1
ATOM 2199 C CA . SER A 1 294 ? -5.426 3.182 11.406 1 97.56 294 SER A CA 1
ATOM 2200 C C . SER A 1 294 ? -5.031 1.709 11.461 1 97.56 294 SER A C 1
ATOM 2202 O O . SER A 1 294 ? -4.016 1.313 10.883 1 97.56 294 SER A O 1
ATOM 2204 N N . GLY A 1 295 ? -5.789 0.9 12.164 1 96.62 295 GLY A N 1
ATOM 2205 C CA . GLY A 1 295 ? -5.496 -0.516 12.32 1 96.62 295 GLY A CA 1
ATOM 2206 C C . GLY A 1 295 ? -5.422 -0.953 13.766 1 96.62 295 GLY A C 1
ATOM 2207 O O . GLY A 1 295 ? -5.902 -0.251 14.656 1 96.62 295 GLY A O 1
ATOM 2208 N N . THR A 1 296 ? -4.793 -2.117 13.969 1 96.19 296 THR A N 1
ATOM 2209 C CA . THR A 1 296 ? -4.668 -2.686 15.305 1 96.19 296 THR A CA 1
ATOM 2210 C C . THR A 1 296 ? -3.402 -2.178 15.992 1 96.19 296 THR A C 1
ATOM 2212 O O . THR A 1 296 ? -2.441 -1.793 15.328 1 96.19 296 THR A O 1
ATOM 2215 N N . SER A 1 297 ? -3.463 -2.047 17.234 1 93.75 297 SER A N 1
ATOM 2216 C CA . SER A 1 297 ? -2.307 -1.869 18.094 1 93.75 297 SER A CA 1
ATOM 2217 C C . SER A 1 297 ? -2.318 -2.871 19.25 1 93.75 297 SER A C 1
ATOM 2219 O O . SER A 1 297 ? -3.191 -3.74 19.312 1 93.75 297 SER A O 1
ATOM 2221 N N . GLU A 1 298 ? -1.309 -2.818 20.094 1 91.38 298 GLU A N 1
ATOM 2222 C CA . GLU A 1 298 ? -1.237 -3.725 21.234 1 91.38 298 GLU A CA 1
ATOM 2223 C C . GLU A 1 298 ? -2.381 -3.471 22.219 1 91.38 298 GLU A C 1
ATOM 2225 O O . GLU A 1 298 ? -2.666 -4.309 23.078 1 91.38 298 GLU A O 1
ATOM 2230 N N . HIS A 1 299 ? -3.053 -2.387 22.062 1 94.75 299 HIS A N 1
ATOM 2231 C CA . HIS A 1 299 ? -4.047 -1.99 23.062 1 94.75 299 HIS A CA 1
ATOM 2232 C C . HIS A 1 299 ? -5.461 -2.1 22.484 1 94.75 299 HIS A C 1
ATOM 2234 O O . HIS A 1 299 ? -6.367 -2.592 23.172 1 94.75 299 HIS A O 1
ATOM 2240 N N . GLY A 1 300 ? -5.656 -1.626 21.328 1 97.19 300 GLY A N 1
ATOM 2241 C CA . GLY A 1 300 ? -6.977 -1.572 20.703 1 97.19 300 GLY A CA 1
ATOM 2242 C C . GLY A 1 300 ? -6.93 -1.609 19.188 1 97.19 300 GLY A C 1
ATOM 2243 O O . GLY A 1 300 ? -5.973 -2.125 18.609 1 97.19 300 GLY A O 1
ATOM 2244 N N . SER A 1 301 ? -8.062 -1.138 18.594 1 98.19 301 SER A N 1
ATOM 2245 C CA . SER A 1 301 ? -8.109 -1.2 17.141 1 98.19 301 SER A CA 1
ATOM 2246 C C . SER A 1 301 ? -8.914 -0.035 16.562 1 98.19 301 SER A C 1
ATOM 2248 O O . SER A 1 301 ? -9.781 0.518 17.234 1 98.19 301 SER A O 1
ATOM 2250 N N . ILE A 1 302 ? -8.508 0.39 15.43 1 98.56 302 ILE A N 1
ATOM 2251 C CA . ILE A 1 302 ? -9.273 1.312 14.594 1 98.56 302 ILE A CA 1
ATOM 2252 C C . ILE A 1 302 ? -9.672 0.622 13.297 1 98.56 302 ILE A C 1
ATOM 2254 O O . ILE A 1 302 ? -8.82 0.337 12.445 1 98.56 302 ILE A O 1
ATOM 2258 N N . THR A 1 303 ? -10.914 0.253 13.18 1 98.69 303 THR A N 1
ATOM 2259 C CA . THR A 1 303 ? -11.484 -0.129 11.891 1 98.69 303 THR A CA 1
ATOM 2260 C C . THR A 1 303 ? -11.953 1.102 11.125 1 98.69 303 THR A C 1
ATOM 2262 O O . THR A 1 303 ? -12.719 1.915 11.648 1 98.69 303 THR A O 1
ATOM 2265 N N . ALA A 1 304 ? -11.469 1.244 9.867 1 98.62 304 ALA A N 1
ATOM 2266 C CA . ALA A 1 304 ? -11.703 2.527 9.211 1 98.62 304 ALA A CA 1
ATOM 2267 C C . ALA A 1 304 ? -12.414 2.336 7.879 1 98.62 304 ALA A C 1
ATOM 2269 O O . ALA A 1 304 ? -12.102 1.413 7.121 1 98.62 304 ALA A O 1
ATOM 2270 N N . PHE A 1 305 ? -13.406 3.164 7.609 1 98.5 305 PHE A N 1
ATOM 2271 C CA . PHE A 1 305 ? -14.039 3.338 6.309 1 98.5 305 PHE A CA 1
ATOM 2272 C C . PHE A 1 305 ? -13.664 4.68 5.695 1 98.5 305 PHE A C 1
ATOM 2274 O O . PHE A 1 305 ? -13.93 5.734 6.277 1 98.5 305 PHE A O 1
ATOM 2281 N N . TYR A 1 306 ? -13.016 4.648 4.613 1 98.5 306 TYR A N 1
ATOM 2282 C CA . TYR A 1 306 ? -12.648 5.844 3.863 1 98.5 306 TYR A CA 1
ATOM 2283 C C . TYR A 1 306 ? -13.461 5.961 2.584 1 98.5 306 TYR A C 1
ATOM 2285 O O . TYR A 1 306 ? -13.383 5.098 1.706 1 98.5 306 TYR A O 1
ATOM 2293 N N . THR A 1 307 ? -14.234 6.973 2.436 1 97.44 307 THR A N 1
ATOM 2294 C CA . THR A 1 307 ? -15.07 7.098 1.247 1 97.44 307 THR A CA 1
ATOM 2295 C C . THR A 1 307 ? -14.297 7.758 0.108 1 97.44 307 THR A C 1
ATOM 2297 O O . THR A 1 307 ? -13.438 8.609 0.345 1 97.44 307 THR A O 1
ATOM 2300 N N . VAL A 1 308 ? -14.562 7.34 -1.051 1 96.62 308 VAL A N 1
ATOM 2301 C CA . VAL A 1 308 ? -13.984 7.883 -2.273 1 96.62 308 VAL A CA 1
ATOM 2302 C C . VAL A 1 308 ? -15.086 8.203 -3.275 1 96.62 308 VAL A C 1
ATOM 2304 O O . VAL A 1 308 ? -15.969 7.371 -3.529 1 96.62 308 VAL A O 1
ATOM 2307 N N . LEU A 1 309 ? -15.031 9.422 -3.779 1 92.38 309 LEU A N 1
ATOM 2308 C CA . LEU A 1 309 ? -16.031 9.836 -4.758 1 92.38 309 LEU A CA 1
ATOM 2309 C C . LEU A 1 309 ? -15.672 9.32 -6.148 1 92.38 309 LEU A C 1
ATOM 2311 O O . LEU A 1 309 ? -14.578 9.578 -6.652 1 92.38 309 LEU A O 1
ATOM 2315 N N . VAL A 1 310 ? -16.5 8.508 -6.695 1 88 310 VAL A N 1
ATOM 2316 C CA . VAL A 1 310 ? -16.25 7.988 -8.039 1 88 310 VAL A CA 1
ATOM 2317 C C . VAL A 1 310 ? -17.438 8.328 -8.945 1 88 310 VAL A C 1
ATOM 2319 O O . VAL A 1 310 ? -18.594 8.328 -8.5 1 88 310 VAL A O 1
ATOM 2322 N N . GLU A 1 311 ? -17.172 9.07 -10.07 1 70.69 311 GLU A N 1
ATOM 2323 C CA . GLU A 1 311 ? -18.25 9.367 -11.016 1 70.69 311 GLU A CA 1
ATOM 2324 C C . GLU A 1 311 ? -18.328 8.305 -12.109 1 70.69 311 GLU A C 1
ATOM 2326 O O . GLU A 1 311 ? -17.328 7.992 -12.75 1 70.69 311 GLU A O 1
ATOM 2331 N N . GLY A 1 312 ? -19.562 8.039 -12.539 1 56.66 312 GLY A N 1
ATOM 2332 C CA . GLY A 1 312 ? -19.891 7.168 -13.656 1 56.66 312 GLY A CA 1
ATOM 2333 C C . GLY A 1 312 ? -19.094 5.871 -13.648 1 56.66 312 GLY A C 1
ATOM 2334 O O . GLY A 1 312 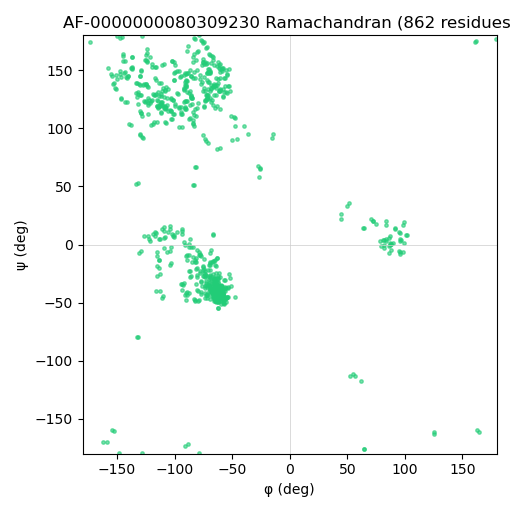? -18.766 5.332 -14.703 1 56.66 312 GLY A O 1
ATOM 2335 N N . GLY A 1 313 ? -18.688 5.488 -12.484 1 54.28 313 GLY A N 1
ATOM 2336 C CA . GLY A 1 313 ? -18 4.207 -12.422 1 54.28 313 GLY A CA 1
ATOM 2337 C C . GLY A 1 313 ? -16.531 4.301 -12.805 1 54.28 313 GLY A C 1
ATOM 2338 O O . GLY A 1 313 ? -15.867 3.277 -12.953 1 54.28 313 GLY A O 1
ATOM 2339 N N . ASP A 1 314 ? -16.172 5.566 -13.195 1 57.59 314 ASP A N 1
ATOM 2340 C CA . ASP A 1 314 ? -14.805 5.699 -13.688 1 57.59 314 ASP A CA 1
ATOM 2341 C C . ASP A 1 314 ? -13.805 5.559 -12.547 1 57.59 314 ASP A C 1
ATOM 2343 O O . ASP A 1 314 ? -13.508 6.531 -11.844 1 57.59 314 ASP A O 1
ATOM 2347 N N . MET A 1 315 ? -13.477 4.355 -12.328 1 57 315 MET A N 1
ATOM 2348 C CA . MET A 1 315 ? -12.438 4.004 -11.359 1 57 315 MET A CA 1
ATOM 2349 C C . MET A 1 315 ? -11.07 4.484 -11.82 1 57 315 MET A C 1
ATOM 2351 O O . MET A 1 315 ? -10.062 4.227 -11.164 1 57 315 MET A O 1
ATOM 2355 N N . GLU A 1 316 ? -11.078 5.258 -12.891 1 62.91 316 GLU A N 1
ATOM 2356 C CA . GLU A 1 316 ? -9.805 5.695 -13.453 1 62.91 316 GLU A CA 1
ATOM 2357 C C . GLU A 1 316 ? -9.391 7.051 -12.891 1 62.91 316 GLU A C 1
ATOM 2359 O O . GLU A 1 316 ? -8.43 7.66 -13.375 1 62.91 316 GLU A O 1
ATOM 2364 N N . GLU A 1 317 ? -10.102 7.441 -11.852 1 81 317 GLU A N 1
ATOM 2365 C CA . GLU A 1 317 ? -9.672 8.625 -11.109 1 81 317 GLU A CA 1
ATOM 2366 C C . GLU A 1 317 ? -8.406 8.344 -10.305 1 81 317 GLU A C 1
ATOM 2368 O O . GLU A 1 317 ? -8.305 7.305 -9.648 1 81 317 GLU A O 1
ATOM 2373 N N . PRO A 1 318 ? -7.395 9.156 -10.43 1 85.06 318 PRO A N 1
ATOM 2374 C CA . PRO A 1 318 ? -6.082 8.875 -9.852 1 85.06 318 PRO A CA 1
ATOM 2375 C C . PRO A 1 318 ? -6.148 8.562 -8.352 1 85.06 318 PRO A C 1
ATOM 2377 O O . PRO A 1 318 ? -5.441 7.672 -7.871 1 85.06 318 PRO A O 1
ATOM 2380 N N . ILE A 1 319 ? -7.039 9.258 -7.645 1 92 319 ILE A N 1
ATOM 2381 C CA . ILE A 1 319 ? -7.125 9.047 -6.203 1 92 319 ILE A CA 1
ATOM 2382 C C . ILE A 1 319 ? -7.781 7.695 -5.918 1 92 319 ILE A C 1
ATOM 2384 O O . ILE A 1 319 ? -7.332 6.953 -5.043 1 92 319 ILE A O 1
ATOM 2388 N N . ALA A 1 320 ? -8.828 7.383 -6.629 1 91.75 320 ALA A N 1
ATOM 2389 C CA . ALA A 1 320 ? -9.508 6.105 -6.449 1 91.75 320 ALA A CA 1
ATOM 2390 C C . ALA A 1 320 ? -8.555 4.938 -6.676 1 91.75 320 ALA A C 1
ATOM 2392 O O . ALA A 1 320 ? -8.531 3.988 -5.891 1 91.75 320 ALA A O 1
ATOM 2393 N N . ASP A 1 321 ? -7.801 5.016 -7.676 1 87.31 321 ASP A N 1
ATOM 2394 C CA . ASP A 1 321 ? -6.84 3.973 -8.016 1 87.31 321 ASP A CA 1
ATOM 2395 C C . ASP A 1 321 ? -5.789 3.818 -6.918 1 87.31 321 ASP A C 1
ATOM 2397 O O . ASP A 1 321 ? -5.461 2.699 -6.516 1 87.31 321 ASP A O 1
ATOM 2401 N N . GLU A 1 322 ? -5.23 4.914 -6.477 1 90.19 322 GLU A N 1
ATOM 2402 C CA . GLU A 1 322 ? -4.207 4.898 -5.438 1 90.19 322 GLU A CA 1
ATOM 2403 C C . GLU A 1 322 ? -4.746 4.305 -4.141 1 90.19 322 GLU A C 1
ATOM 2405 O O . GLU A 1 322 ? -4.102 3.449 -3.527 1 90.19 322 GLU A O 1
ATOM 2410 N N . VAL A 1 323 ? -5.934 4.695 -3.811 1 93.75 323 VAL A N 1
ATOM 2411 C CA . VAL A 1 323 ? -6.539 4.285 -2.549 1 93.75 323 VAL A CA 1
ATOM 2412 C C . VAL A 1 323 ? -6.844 2.791 -2.584 1 93.75 323 VAL A C 1
ATOM 2414 O O . VAL A 1 323 ? -6.672 2.092 -1.581 1 93.75 323 VAL A O 1
ATOM 2417 N N . ARG A 1 324 ? -7.262 2.318 -3.648 1 89.75 324 ARG A N 1
ATOM 2418 C CA . ARG A 1 324 ? -7.539 0.893 -3.795 1 89.75 324 ARG A CA 1
ATOM 2419 C C . ARG A 1 324 ? -6.285 0.061 -3.533 1 89.75 324 ARG A C 1
ATOM 2421 O O . ARG A 1 324 ? -6.371 -1.041 -2.986 1 89.75 324 ARG A O 1
ATOM 2428 N N . GLY A 1 325 ? -5.184 0.571 -3.932 1 86.06 325 GLY A N 1
ATOM 2429 C CA . GLY A 1 325 ? -3.922 -0.126 -3.742 1 86.06 325 GLY A CA 1
ATOM 2430 C C . GLY A 1 325 ? -3.438 -0.101 -2.305 1 86.06 325 GLY A C 1
ATOM 2431 O O . GLY A 1 325 ? -2.707 -0.997 -1.875 1 86.06 325 GLY A O 1
ATOM 2432 N N . ILE A 1 326 ? -3.902 0.858 -1.581 1 92.31 326 ILE A N 1
ATOM 2433 C CA . ILE A 1 326 ? -3.412 1.07 -0.224 1 92.31 326 ILE A CA 1
ATOM 2434 C C . ILE A 1 326 ? -4.301 0.322 0.769 1 92.31 326 ILE A C 1
ATOM 2436 O O . ILE A 1 326 ? -3.807 -0.237 1.752 1 92.31 326 ILE A O 1
ATOM 2440 N N . LEU A 1 327 ? -5.57 0.228 0.538 1 95.75 327 LEU A N 1
ATOM 2441 C CA . LEU A 1 327 ? -6.539 -0.277 1.503 1 95.75 327 LEU A CA 1
ATOM 2442 C C . LEU A 1 327 ? -6.68 -1.792 1.392 1 95.75 327 LEU A C 1
ATOM 2444 O O . LEU A 1 327 ? -6.148 -2.402 0.461 1 95.75 327 LEU A O 1
ATOM 2448 N N . ASP A 1 328 ? -7.41 -2.359 2.387 1 94.94 328 ASP A N 1
ATOM 2449 C CA . ASP A 1 328 ? -7.551 -3.805 2.535 1 94.94 328 ASP A CA 1
ATOM 2450 C C . ASP A 1 328 ? -8.859 -4.293 1.922 1 94.94 328 ASP A C 1
ATOM 2452 O O . ASP A 1 328 ? -9.305 -5.41 2.197 1 94.94 328 ASP A O 1
ATOM 2456 N N . GLY A 1 329 ? -9.477 -3.502 1.243 1 95.81 329 GLY A N 1
ATOM 2457 C CA . GLY A 1 329 ? -10.75 -3.834 0.62 1 95.81 329 GLY A CA 1
ATOM 2458 C C . GLY A 1 329 ? -11.555 -2.611 0.229 1 95.81 329 GLY A C 1
ATOM 2459 O O . GLY A 1 329 ? -11.133 -1.478 0.461 1 95.81 329 GLY A O 1
ATOM 2460 N N . HIS A 1 330 ? -12.688 -2.912 -0.455 1 97 330 HIS A N 1
ATOM 2461 C CA . HIS A 1 330 ? -13.562 -1.813 -0.842 1 97 330 HIS A CA 1
ATOM 2462 C C . HIS A 1 330 ? -15 -2.293 -1.021 1 97 330 HIS A C 1
ATOM 2464 O O . HIS A 1 330 ? -15.234 -3.461 -1.339 1 97 330 HIS A O 1
ATOM 2470 N N . VAL A 1 331 ? -15.898 -1.429 -0.709 1 97.75 331 VAL A N 1
ATOM 2471 C CA . VAL A 1 331 ? -17.328 -1.568 -0.985 1 97.75 331 VAL A CA 1
ATOM 2472 C C . VAL A 1 331 ? -17.75 -0.551 -2.043 1 97.75 331 VAL A C 1
ATOM 2474 O O . VAL A 1 331 ? -17.422 0.634 -1.938 1 97.75 331 VAL A O 1
ATOM 2477 N N . VAL A 1 332 ? -18.484 -1.027 -3.031 1 96.5 332 VAL A N 1
ATOM 2478 C CA . VAL A 1 332 ? -18.875 -0.145 -4.125 1 96.5 332 VAL A CA 1
ATOM 2479 C C . VAL A 1 332 ? -20.391 0.03 -4.125 1 96.5 332 VAL A C 1
ATOM 2481 O O . VAL A 1 332 ? -21.141 -0.953 -4.102 1 96.5 332 VAL A O 1
ATOM 2484 N N . LEU A 1 333 ? -20.812 1.234 -4.074 1 97.25 333 LEU A N 1
ATOM 2485 C CA . LEU A 1 333 ? -22.219 1.559 -4.285 1 97.25 333 LEU A CA 1
ATOM 2486 C C . LEU A 1 333 ? -22.5 1.866 -5.754 1 97.25 333 LEU A C 1
ATOM 2488 O O . LEU A 1 333 ? -21.75 2.619 -6.387 1 97.25 333 LEU A O 1
ATOM 2492 N N . ASP A 1 334 ? -23.531 1.301 -6.234 1 94.81 334 ASP A N 1
ATOM 2493 C CA . ASP A 1 334 ? -23.844 1.394 -7.656 1 94.81 334 ASP A CA 1
ATOM 2494 C C . ASP A 1 334 ? -25.172 2.102 -7.883 1 94.81 334 ASP A C 1
ATOM 2496 O O . ASP A 1 334 ? -26.203 1.68 -7.355 1 94.81 334 ASP A O 1
ATOM 2500 N N . ARG A 1 335 ? -25.188 3.104 -8.742 1 93.38 335 ARG A N 1
ATOM 2501 C CA . ARG A 1 335 ? -26.359 3.922 -9.023 1 93.38 335 ARG A CA 1
ATOM 2502 C C . ARG A 1 335 ? -27.453 3.094 -9.672 1 93.38 335 ARG A C 1
ATOM 2504 O O . ARG A 1 335 ? -28.641 3.299 -9.398 1 93.38 335 ARG A O 1
ATOM 2511 N N . ALA A 1 336 ? -27.094 2.207 -10.539 1 93.69 336 ALA A N 1
ATOM 2512 C CA . ALA A 1 336 ? -28.078 1.389 -11.242 1 93.69 336 ALA A CA 1
ATOM 2513 C C . ALA A 1 336 ? -28.844 0.495 -10.273 1 93.69 336 ALA A C 1
ATOM 2515 O O . ALA A 1 336 ? -30.047 0.242 -10.461 1 93.69 336 ALA A O 1
ATOM 2516 N N . LEU A 1 337 ? -28.172 -0.007 -9.242 1 95.25 337 LEU A N 1
ATOM 2517 C CA . LEU A 1 337 ? -28.828 -0.841 -8.242 1 95.25 337 LEU A CA 1
ATOM 2518 C C . LEU A 1 337 ? -29.828 -0.029 -7.434 1 95.25 337 LEU A C 1
ATOM 2520 O O . LEU A 1 337 ? -30.938 -0.5 -7.156 1 95.25 337 LEU A O 1
ATOM 2524 N N . GLY A 1 338 ? -29.438 1.201 -7.07 1 94.5 338 GLY A N 1
ATOM 2525 C CA . GLY A 1 338 ? -30.375 2.092 -6.402 1 94.5 338 GLY A CA 1
ATOM 2526 C C . GLY A 1 338 ? -31.594 2.416 -7.242 1 94.5 338 GLY A C 1
ATOM 2527 O O . GLY A 1 338 ? -32.719 2.416 -6.738 1 94.5 338 GLY A O 1
ATOM 2528 N N . ALA A 1 339 ? -31.359 2.645 -8.5 1 94.31 339 ALA A N 1
ATOM 2529 C CA . ALA A 1 339 ? -32.438 2.973 -9.43 1 94.31 339 ALA A CA 1
ATOM 2530 C C . ALA A 1 339 ? -33.438 1.813 -9.555 1 94.31 339 ALA A C 1
ATOM 2532 O O . ALA A 1 339 ? -34.625 2.025 -9.789 1 94.31 339 ALA A O 1
ATOM 2533 N N . ARG A 1 340 ? -32.969 0.614 -9.359 1 93.25 340 ARG A N 1
ATOM 2534 C CA . ARG A 1 340 ? -33.812 -0.573 -9.422 1 93.25 340 ARG A CA 1
ATOM 2535 C C . ARG A 1 340 ? -34.5 -0.85 -8.078 1 93.25 340 ARG A C 1
ATOM 2537 O O . ARG A 1 340 ? -35.188 -1.844 -7.926 1 93.25 340 ARG A O 1
ATOM 2544 N N . GLY A 1 341 ? -34.188 -0.013 -7.102 1 94.31 341 GLY A N 1
ATOM 2545 C CA . GLY A 1 341 ? -34.875 -0.103 -5.824 1 94.31 341 GLY A CA 1
ATOM 2546 C C . GLY A 1 341 ? -34.125 -0.927 -4.797 1 94.31 341 GLY A C 1
ATOM 2547 O O . GLY A 1 341 ? -34.656 -1.241 -3.73 1 94.31 341 GLY A O 1
ATOM 2548 N N . ARG A 1 342 ? -32.906 -1.301 -5.035 1 96.06 342 ARG A N 1
ATOM 2549 C CA . ARG A 1 342 ? -32.125 -2.039 -4.059 1 96.06 342 ARG A CA 1
ATOM 2550 C C . ARG A 1 342 ? -31.328 -1.091 -3.156 1 96.06 342 ARG A C 1
ATOM 2552 O O . ARG A 1 342 ? -30.438 -0.385 -3.619 1 96.06 342 ARG A O 1
ATOM 2559 N N . TRP A 1 343 ? -31.688 -1.178 -1.881 1 97 343 TRP A N 1
ATOM 2560 C CA . TRP A 1 343 ? -31 -0.363 -0.894 1 97 343 TRP A CA 1
ATOM 2561 C C . TRP A 1 343 ? -30.609 -1.197 0.321 1 97 343 TRP A C 1
ATOM 2563 O O . TRP A 1 343 ? -31.391 -2.02 0.798 1 97 343 TRP A O 1
ATOM 2573 N N . PRO A 1 344 ? -29.359 -0.919 0.817 1 97.75 344 PRO A N 1
ATOM 2574 C CA . PRO A 1 344 ? -28.297 -0.063 0.29 1 97.75 344 PRO A CA 1
ATOM 2575 C C . PRO A 1 344 ? -27.797 -0.527 -1.072 1 97.75 344 PRO A C 1
ATOM 2577 O O . PRO A 1 344 ? -27.828 -1.723 -1.375 1 97.75 344 PRO A O 1
ATOM 2580 N N . ALA A 1 345 ? -27.312 0.354 -1.872 1 97.75 345 ALA A N 1
ATOM 2581 C CA . ALA A 1 345 ? -26.984 0.066 -3.266 1 97.75 345 ALA A CA 1
ATOM 2582 C C . ALA A 1 345 ? -25.609 -0.571 -3.383 1 97.75 345 ALA A C 1
ATOM 2584 O O . ALA A 1 345 ? -24.797 -0.155 -4.211 1 97.75 345 ALA A O 1
ATOM 2585 N N . ILE A 1 346 ? -25.344 -1.584 -2.662 1 98.12 346 ILE A N 1
ATOM 2586 C CA . ILE A 1 346 ? -24.047 -2.258 -2.613 1 98.12 346 ILE A CA 1
ATOM 2587 C C . ILE A 1 346 ? -23.969 -3.299 -3.727 1 98.12 346 ILE A C 1
ATOM 2589 O O . ILE A 1 346 ? -24.891 -4.098 -3.906 1 98.12 346 ILE A O 1
ATOM 2593 N N . ASP A 1 347 ? -22.969 -3.203 -4.504 1 97.31 347 ASP A N 1
ATOM 2594 C CA . ASP A 1 347 ? -22.672 -4.238 -5.488 1 97.31 347 ASP A CA 1
ATOM 2595 C C . ASP A 1 347 ? -21.688 -5.266 -4.934 1 97.31 347 ASP A C 1
ATOM 2597 O O . ASP A 1 347 ? -20.469 -5.043 -4.953 1 97.31 347 ASP A O 1
ATOM 2601 N N . PRO A 1 348 ? -22.219 -6.406 -4.52 1 97.19 348 PRO A N 1
ATOM 2602 C CA . PRO A 1 348 ? -21.312 -7.395 -3.912 1 97.19 348 PRO A CA 1
ATOM 2603 C C . PRO A 1 348 ? -20.344 -8.008 -4.918 1 97.19 348 PRO A C 1
ATOM 2605 O O . PRO A 1 348 ? -19.328 -8.586 -4.523 1 97.19 348 PRO A O 1
ATOM 2608 N N . LEU A 1 349 ? -20.609 -7.84 -6.234 1 94.5 349 LEU A N 1
ATOM 2609 C CA . LEU A 1 349 ? -19.797 -8.492 -7.254 1 94.5 349 LEU A CA 1
ATOM 2610 C C . LEU A 1 349 ? -18.469 -7.746 -7.465 1 94.5 349 LEU A C 1
ATOM 2612 O O . LEU A 1 349 ? -17.484 -8.328 -7.914 1 94.5 349 LEU A O 1
ATOM 2616 N N . VAL A 1 350 ? -18.453 -6.496 -7.145 1 93.5 350 VAL A N 1
ATOM 2617 C CA . VAL A 1 350 ? -17.234 -5.719 -7.359 1 93.5 350 VAL A CA 1
ATOM 2618 C C . VAL A 1 350 ? -16.703 -5.215 -6.02 1 93.5 350 VAL A C 1
ATOM 2620 O O . VAL A 1 350 ? -15.836 -4.332 -5.98 1 93.5 350 VAL A O 1
ATOM 2623 N N . SER A 1 351 ? -17.281 -5.656 -4.902 1 96.31 351 SER A N 1
ATOM 2624 C CA . SER A 1 351 ? -16.812 -5.359 -3.557 1 96.31 351 SER A CA 1
ATOM 2625 C C . SER A 1 351 ? -15.922 -6.48 -3.021 1 96.31 351 SER A C 1
ATOM 2627 O O . SER A 1 351 ? -16.094 -7.645 -3.396 1 96.31 351 SER A O 1
ATOM 2629 N N . LEU A 1 352 ? -14.945 -6.074 -2.152 1 93.88 352 LEU A N 1
ATOM 2630 C CA . LEU A 1 352 ? -13.945 -7.051 -1.739 1 93.88 352 LEU A CA 1
ATOM 2631 C C . LEU A 1 352 ? -13.422 -6.738 -0.339 1 93.88 352 LEU A C 1
ATOM 2633 O O . LEU A 1 352 ? -13.195 -5.574 -0.004 1 93.88 352 LEU A O 1
ATOM 2637 N N . SER A 1 353 ? -13.344 -7.719 0.463 1 96.75 353 SER A N 1
ATOM 2638 C CA . SER A 1 353 ? -12.586 -7.695 1.706 1 96.75 353 SER A CA 1
ATOM 2639 C C . SER A 1 353 ? -11.406 -8.664 1.648 1 96.75 353 SER A C 1
ATOM 2641 O O . SER A 1 353 ? -11.594 -9.875 1.586 1 96.75 353 SER A O 1
ATOM 2643 N N . ARG A 1 354 ? -10.195 -8.133 1.781 1 91.5 354 ARG A N 1
ATOM 2644 C CA . ARG A 1 354 ? -9 -8.961 1.617 1 91.5 354 ARG A CA 1
ATOM 2645 C C . ARG A 1 354 ? -8.758 -9.82 2.854 1 91.5 354 ARG A C 1
ATOM 2647 O O . ARG A 1 354 ? -7.969 -10.766 2.811 1 91.5 354 ARG A O 1
ATOM 2654 N N . VAL A 1 355 ? -9.477 -9.578 3.934 1 94.5 355 VAL A N 1
ATOM 2655 C CA . VAL A 1 355 ? -9.203 -10.305 5.168 1 94.5 355 VAL A CA 1
ATOM 2656 C C . VAL A 1 355 ? -10.336 -11.297 5.445 1 94.5 355 VAL A C 1
ATOM 2658 O O . VAL A 1 355 ? -10.281 -12.047 6.422 1 94.5 355 VAL A O 1
ATOM 2661 N N . MET A 1 356 ? -11.352 -11.281 4.602 1 96 356 MET A N 1
ATOM 2662 C CA . MET A 1 356 ? -12.539 -12.086 4.871 1 96 356 MET A CA 1
ATOM 2663 C C . MET A 1 356 ? -12.172 -13.555 5.051 1 96 356 MET A C 1
ATOM 2665 O O . MET A 1 356 ? -12.68 -14.219 5.961 1 96 356 MET A O 1
ATOM 2669 N N . ASP A 1 357 ? -11.281 -14.102 4.289 1 90.06 357 ASP A N 1
ATOM 2670 C CA . ASP A 1 357 ? -10.906 -15.516 4.348 1 90.06 357 ASP A CA 1
ATOM 2671 C C . ASP A 1 357 ? -10.312 -15.867 5.711 1 90.06 357 ASP A C 1
ATOM 2673 O O . ASP A 1 357 ? -10.523 -16.969 6.219 1 90.06 357 ASP A O 1
ATOM 2677 N N . ALA A 1 358 ? -9.641 -14.93 6.281 1 90.69 358 ALA A N 1
ATOM 2678 C CA . ALA A 1 358 ? -8.93 -15.18 7.535 1 90.69 358 ALA A CA 1
ATOM 2679 C C . ALA A 1 358 ? -9.867 -15.07 8.734 1 90.69 358 ALA A C 1
ATOM 2681 O O . ALA A 1 358 ? -9.562 -15.562 9.82 1 90.69 358 ALA A O 1
ATOM 2682 N N . ILE A 1 359 ? -11.031 -14.477 8.508 1 96.94 359 ILE A N 1
ATOM 2683 C CA . ILE A 1 359 ? -11.82 -14.148 9.695 1 96.94 359 ILE A CA 1
ATOM 2684 C C . ILE A 1 359 ? -13.188 -14.828 9.617 1 96.94 359 ILE A C 1
ATOM 2686 O O . ILE A 1 359 ? -14.062 -14.57 10.438 1 96.94 359 ILE A O 1
ATOM 2690 N N . THR A 1 360 ? -13.422 -15.641 8.609 1 97.56 360 THR A N 1
ATOM 2691 C CA . THR A 1 360 ? -14.688 -16.344 8.461 1 97.56 360 THR A CA 1
ATOM 2692 C C . THR A 1 360 ? -14.461 -17.859 8.359 1 97.56 360 THR A C 1
ATOM 2694 O O . THR A 1 360 ? -13.336 -18.312 8.164 1 97.56 360 THR A O 1
ATOM 2697 N N . THR A 1 361 ? -15.516 -18.625 8.523 1 97.12 361 THR A N 1
ATOM 2698 C CA . THR A 1 361 ? -15.438 -20.078 8.406 1 97.12 361 THR A CA 1
ATOM 2699 C C . THR A 1 361 ? -15.484 -20.5 6.941 1 97.12 361 THR A C 1
ATOM 2701 O O . THR A 1 361 ? -15.984 -19.766 6.09 1 97.12 361 THR A O 1
ATOM 2704 N N . PRO A 1 362 ? -15.023 -21.656 6.66 1 95.12 362 PRO A N 1
ATOM 2705 C CA . PRO A 1 362 ? -15.117 -22.156 5.289 1 95.12 362 PRO A CA 1
ATOM 2706 C C . PRO A 1 362 ? -16.562 -22.219 4.785 1 95.12 362 PRO A C 1
ATOM 2708 O O . PRO A 1 362 ? -16.828 -21.891 3.625 1 95.12 362 PRO A O 1
ATOM 2711 N N . ALA A 1 363 ? -17.438 -22.609 5.645 1 97.12 363 ALA A N 1
ATOM 2712 C CA . ALA A 1 363 ? -18.844 -22.688 5.273 1 97.12 363 ALA A CA 1
ATOM 2713 C C . ALA A 1 363 ? -19.391 -21.312 4.867 1 97.12 363 ALA A C 1
ATOM 2715 O O . ALA A 1 363 ? -20.125 -21.203 3.891 1 97.12 363 ALA A O 1
ATOM 2716 N N . HIS A 1 364 ? -19.016 -20.297 5.613 1 97.88 364 HIS A N 1
ATOM 2717 C CA . HIS A 1 364 ? -19.422 -18.938 5.312 1 97.88 364 HIS A CA 1
ATOM 2718 C C . HIS A 1 364 ? -18.875 -18.484 3.961 1 97.88 364 HIS A C 1
ATOM 2720 O O . HIS A 1 364 ? -19.609 -17.938 3.137 1 97.88 364 HIS A O 1
ATOM 2726 N N . ARG A 1 365 ? -17.672 -18.766 3.707 1 95.44 365 ARG A N 1
ATOM 2727 C CA . ARG A 1 365 ? -17.016 -18.375 2.465 1 95.44 365 ARG A CA 1
ATOM 2728 C C . ARG A 1 365 ? -17.656 -19.062 1.264 1 95.44 365 ARG A C 1
ATOM 2730 O O . ARG A 1 365 ? -17.875 -18.422 0.224 1 95.44 365 ARG A O 1
ATOM 2737 N N . ASP A 1 366 ? -17.922 -20.281 1.465 1 95.12 366 ASP A N 1
ATOM 2738 C CA . ASP A 1 366 ? -18.547 -21.047 0.394 1 95.12 366 ASP A CA 1
ATOM 2739 C C . ASP A 1 366 ? -19.922 -20.516 0.056 1 95.12 366 ASP A C 1
ATOM 2741 O O . ASP A 1 366 ? -20.281 -20.391 -1.118 1 95.12 366 ASP A O 1
ATOM 2745 N N . ALA A 1 367 ? -20.656 -20.281 1.069 1 97.25 367 ALA A N 1
ATOM 2746 C CA . ALA A 1 367 ? -22 -19.734 0.863 1 97.25 367 ALA A CA 1
ATOM 2747 C C . ALA A 1 367 ? -21.938 -18.391 0.149 1 97.25 367 ALA A C 1
ATOM 2749 O O . ALA A 1 367 ? -22.719 -18.125 -0.761 1 97.25 367 ALA A O 1
ATOM 2750 N N . ALA A 1 368 ? -21.031 -17.547 0.536 1 97.56 368 ALA A N 1
ATOM 2751 C CA . ALA A 1 368 ? -20.875 -16.25 -0.095 1 97.56 368 ALA A CA 1
ATOM 2752 C C . ALA A 1 368 ? -20.484 -16.391 -1.565 1 97.56 368 ALA A C 1
ATOM 2754 O O . ALA A 1 368 ? -21.016 -15.68 -2.424 1 97.56 368 ALA A O 1
ATOM 2755 N N . ALA A 1 369 ? -19.609 -17.281 -1.834 1 94 369 ALA A N 1
ATOM 2756 C CA . ALA A 1 369 ? -19.172 -17.531 -3.203 1 94 369 ALA A CA 1
ATOM 2757 C C . ALA A 1 369 ? -20.328 -18.016 -4.074 1 94 369 ALA A C 1
ATOM 2759 O O . ALA A 1 369 ? -20.469 -17.594 -5.227 1 94 369 ALA A O 1
ATOM 2760 N N . ARG A 1 370 ? -21.109 -18.891 -3.527 1 95.12 370 ARG A N 1
ATOM 2761 C CA . ARG A 1 370 ? -22.25 -19.422 -4.262 1 95.12 370 ARG A CA 1
ATOM 2762 C C . ARG A 1 370 ? -23.266 -18.328 -4.566 1 95.12 370 ARG A C 1
ATOM 2764 O O . ARG A 1 370 ? -23.797 -18.25 -5.676 1 95.12 370 ARG A O 1
ATOM 2771 N N . LEU A 1 371 ? -23.5 -17.5 -3.576 1 97.38 371 LEU A N 1
ATOM 2772 C CA . LEU A 1 371 ? -24.422 -16.391 -3.822 1 97.38 371 LEU A CA 1
ATOM 2773 C C . LEU A 1 371 ? -23.906 -15.492 -4.934 1 97.38 371 LEU A C 1
ATOM 2775 O O . LEU A 1 371 ? -24.656 -15.125 -5.848 1 97.38 371 LEU A O 1
ATOM 2779 N N . ARG A 1 372 ? -22.656 -15.141 -4.891 1 96.75 372 ARG A N 1
ATOM 2780 C CA . ARG A 1 372 ? -22.062 -14.281 -5.906 1 96.75 372 ARG A CA 1
ATOM 2781 C C . ARG A 1 372 ? -22.141 -14.922 -7.285 1 96.75 372 ARG A C 1
ATOM 2783 O O . ARG A 1 372 ? -22.375 -14.242 -8.289 1 96.75 372 ARG A O 1
ATOM 2790 N N . ALA A 1 373 ? -21.906 -16.203 -7.297 1 93.56 373 ALA A N 1
ATOM 2791 C CA . ALA A 1 373 ? -21.969 -16.922 -8.562 1 93.56 373 ALA A CA 1
ATOM 2792 C C . ALA A 1 373 ? -23.375 -16.844 -9.172 1 93.56 373 ALA A C 1
ATOM 2794 O O . ALA A 1 373 ? -23.531 -16.578 -10.359 1 93.56 373 ALA A O 1
ATOM 2795 N N . HIS A 1 374 ? -24.391 -17.109 -8.359 1 95.38 374 HIS A N 1
ATOM 2796 C CA . HIS A 1 374 ? -25.766 -17.031 -8.82 1 95.38 374 HIS A CA 1
ATOM 2797 C C . HIS A 1 374 ? -26.094 -15.617 -9.297 1 95.38 374 HIS A C 1
ATOM 2799 O O . HIS A 1 374 ? -26.688 -15.438 -10.359 1 95.38 374 HIS A O 1
ATOM 2805 N N . LEU A 1 375 ? -25.641 -14.648 -8.531 1 96.31 375 LEU A N 1
ATOM 2806 C CA . LEU A 1 375 ? -25.938 -13.258 -8.859 1 96.31 375 LEU A CA 1
ATOM 2807 C C . LEU A 1 375 ? -25.234 -12.844 -10.141 1 96.31 375 LEU A C 1
ATOM 2809 O O . LEU A 1 375 ? -25.812 -12.156 -10.984 1 96.31 375 LEU A O 1
ATOM 2813 N N . ALA A 1 376 ? -23.984 -13.203 -10.266 1 94.56 376 ALA A N 1
ATOM 2814 C CA . ALA A 1 376 ? -23.203 -12.859 -11.445 1 94.56 376 ALA A CA 1
ATOM 2815 C C . ALA A 1 376 ? -23.828 -13.445 -12.711 1 94.56 376 ALA A C 1
ATOM 2817 O O . ALA A 1 376 ? -23.922 -12.766 -13.734 1 94.56 376 ALA A O 1
ATOM 2818 N N . LEU A 1 377 ? -24.203 -14.672 -12.617 1 91.38 377 LEU A N 1
ATOM 2819 C CA . LEU A 1 377 ? -24.828 -15.336 -13.758 1 91.38 377 LEU A CA 1
ATOM 2820 C C . LEU A 1 377 ? -26.141 -14.641 -14.133 1 91.38 377 LEU A C 1
ATOM 2822 O O . LEU A 1 377 ? -26.391 -14.391 -15.305 1 91.38 377 LEU A O 1
ATOM 2826 N N . TYR A 1 378 ? -26.938 -14.414 -13.18 1 94 378 TYR A N 1
ATOM 2827 C CA . TYR A 1 378 ? -28.188 -13.711 -13.422 1 94 378 TYR A CA 1
ATOM 2828 C C . TYR A 1 378 ? -27.938 -12.367 -14.086 1 94 378 TYR A C 1
ATOM 2830 O O . TYR A 1 378 ? -28.578 -12.031 -15.078 1 94 378 TYR A O 1
ATOM 2838 N N . GLU A 1 379 ? -27 -11.57 -13.508 1 94.12 379 GLU A N 1
ATOM 2839 C CA . GLU A 1 379 ? -26.719 -10.242 -14.031 1 94.12 379 GLU A CA 1
ATOM 2840 C C . GLU A 1 379 ? -26.219 -10.305 -15.469 1 94.12 379 GLU A C 1
ATOM 2842 O O . GLU A 1 379 ? -26.547 -9.438 -16.281 1 94.12 379 GLU A O 1
ATOM 2847 N N . SER A 1 380 ? -25.438 -11.281 -15.797 1 92.19 380 SER A N 1
ATOM 2848 C CA . SER A 1 380 ? -24.891 -11.422 -17.141 1 92.19 380 SER A CA 1
ATOM 2849 C C . SER A 1 380 ? -25.969 -11.781 -18.156 1 92.19 380 SER A C 1
ATOM 2851 O O . SER A 1 380 ? -25.828 -11.531 -19.344 1 92.19 380 SER A O 1
ATOM 2853 N N . LYS A 1 381 ? -27.094 -12.352 -17.688 1 91.69 381 LYS A N 1
ATOM 2854 C CA . LYS A 1 381 ? -28.156 -12.797 -18.578 1 91.69 381 LYS A CA 1
ATOM 2855 C C . LYS A 1 381 ? -29.453 -12.023 -18.312 1 91.69 381 LYS A C 1
ATOM 2857 O O . LYS A 1 381 ? -30.516 -12.438 -18.766 1 91.69 381 LYS A O 1
ATOM 2862 N N . ARG A 1 382 ? -29.391 -11.023 -17.562 1 91.06 382 ARG A N 1
ATOM 2863 C CA . ARG A 1 382 ? -30.547 -10.297 -17.078 1 91.06 382 ARG A CA 1
ATOM 2864 C C . ARG A 1 382 ? -31.422 -9.828 -18.234 1 91.06 382 ARG A C 1
ATOM 2866 O O . ARG A 1 382 ? -32.656 -10.008 -18.203 1 91.06 382 ARG A O 1
ATOM 2873 N N . ASP A 1 383 ? -30.812 -9.266 -19.234 1 89.75 383 ASP A N 1
ATOM 2874 C CA . ASP A 1 383 ? -31.562 -8.75 -20.359 1 89.75 383 ASP A CA 1
ATOM 2875 C C . ASP A 1 383 ? -32.312 -9.875 -21.078 1 89.75 383 ASP A C 1
ATOM 2877 O O . ASP A 1 383 ? -33.469 -9.711 -21.469 1 89.75 383 ASP A O 1
ATOM 2881 N N . LEU A 1 384 ? -31.578 -10.938 -21.266 1 90.25 384 LEU A N 1
ATOM 2882 C CA . LEU A 1 384 ? -32.188 -12.102 -21.922 1 90.25 384 LEU A CA 1
ATOM 2883 C C . LEU A 1 384 ? -33.406 -12.586 -21.125 1 90.25 384 LEU A C 1
ATOM 2885 O O . LEU A 1 384 ? -34.438 -12.93 -21.703 1 90.25 384 LEU A O 1
ATOM 2889 N N . VAL A 1 385 ? -33.375 -12.625 -19.875 1 89.62 385 VAL A N 1
ATOM 2890 C CA . VAL A 1 385 ? -34.406 -13.109 -18.984 1 89.62 385 VAL A CA 1
ATOM 2891 C C . VAL A 1 385 ? -35.562 -12.125 -18.969 1 89.62 385 VAL A C 1
ATOM 2893 O O . VAL A 1 385 ? -36.719 -12.523 -19.047 1 89.62 385 VAL A O 1
ATOM 2896 N N . MET A 1 386 ? -35.281 -10.836 -18.859 1 89.12 386 MET A N 1
ATOM 2897 C CA . MET A 1 386 ? -36.281 -9.805 -18.75 1 89.12 386 MET A CA 1
ATOM 2898 C C . MET A 1 386 ? -37.094 -9.727 -20.047 1 89.12 386 MET A C 1
ATOM 2900 O O . MET A 1 386 ? -38.281 -9.398 -20.016 1 89.12 386 MET A O 1
ATOM 2904 N N . LEU A 1 387 ? -36.406 -10.086 -21.156 1 90.62 387 LEU A N 1
ATOM 2905 C CA . LEU A 1 387 ? -37.062 -10.047 -22.453 1 90.62 387 LEU A CA 1
ATOM 2906 C C . LEU A 1 387 ? -37.844 -11.328 -22.703 1 90.62 387 LEU A C 1
ATOM 2908 O O . LEU A 1 387 ? -38.562 -11.445 -23.688 1 90.62 387 LEU A O 1
ATOM 2912 N N . GLY A 1 388 ? -37.781 -12.234 -21.812 1 87.25 388 GLY A N 1
ATOM 2913 C CA . GLY A 1 388 ? -38.469 -13.492 -21.969 1 87.25 388 GLY A CA 1
ATOM 2914 C C . GLY A 1 388 ? -37.844 -14.406 -23 1 87.25 388 GLY A C 1
ATOM 2915 O O . GLY A 1 388 ? -38.5 -15.305 -23.531 1 87.25 388 GLY A O 1
ATOM 2916 N N . ALA A 1 389 ? -36.625 -14.117 -23.266 1 87.31 389 ALA A N 1
ATOM 2917 C CA . ALA A 1 389 ? -35.969 -14.844 -24.328 1 87.31 389 ALA A CA 1
ATOM 2918 C C . ALA A 1 389 ? -35.281 -16.109 -23.797 1 87.31 389 ALA A C 1
ATOM 2920 O O . ALA A 1 389 ? -34.844 -16.953 -24.578 1 87.31 389 ALA A O 1
ATOM 2921 N N . TYR A 1 390 ? -35.219 -16.234 -22.5 1 88.62 390 TYR A N 1
ATOM 2922 C CA . TYR A 1 390 ? -34.625 -17.438 -21.922 1 88.62 390 TYR A CA 1
ATOM 2923 C C . TYR A 1 390 ? -35.656 -18.516 -21.719 1 88.62 390 TYR A C 1
ATOM 2925 O O . TYR A 1 390 ? -36.719 -18.266 -21.156 1 88.62 390 TYR A O 1
ATOM 2933 N N . LYS A 1 391 ? -35.375 -19.672 -22.328 1 85.19 391 LYS A N 1
ATOM 2934 C CA . LYS A 1 391 ? -36.219 -20.844 -22.125 1 85.19 391 LYS A CA 1
ATOM 2935 C C . LYS A 1 391 ? -35.719 -21.688 -20.953 1 85.19 391 LYS A C 1
ATOM 2937 O O . LYS A 1 391 ? -34.594 -22.156 -20.953 1 85.19 391 LYS A O 1
ATOM 2942 N N . ARG A 1 392 ? -36.562 -21.906 -20.016 1 84.56 392 ARG A N 1
ATOM 2943 C CA . ARG A 1 392 ? -36.219 -22.734 -18.859 1 84.56 392 ARG A CA 1
ATOM 2944 C C . ARG A 1 392 ? -35.719 -24.094 -19.297 1 84.56 392 ARG A C 1
ATOM 2946 O O . ARG A 1 392 ? -36.125 -24.609 -20.344 1 84.56 392 ARG A O 1
ATOM 2953 N N . ASP A 1 393 ? -34.781 -24.688 -18.562 1 83.81 393 ASP A N 1
ATOM 2954 C CA . ASP A 1 393 ? -34.219 -26.016 -18.734 1 83.81 393 ASP A CA 1
ATOM 2955 C C . ASP A 1 393 ? -33.125 -26.016 -19.812 1 83.81 393 ASP A C 1
ATOM 2957 O O . ASP A 1 393 ? -32.562 -27.062 -20.125 1 83.81 393 ASP A O 1
ATOM 2961 N N . SER A 1 394 ? -32.938 -24.859 -20.344 1 82.25 394 SER A N 1
ATOM 2962 C CA . SER A 1 394 ? -31.875 -24.75 -21.344 1 82.25 394 SER A CA 1
ATOM 2963 C C . SER A 1 394 ? -30.484 -24.719 -20.688 1 82.25 394 SER A C 1
ATOM 2965 O O . SER A 1 394 ? -29.531 -25.25 -21.25 1 82.25 394 SER A O 1
ATOM 2967 N N . ASP A 1 395 ? -30.375 -24.109 -19.562 1 86.94 395 ASP A N 1
ATOM 2968 C CA . ASP A 1 395 ? -29.141 -23.984 -18.781 1 86.94 395 ASP A CA 1
ATOM 2969 C C . ASP A 1 395 ? -29.391 -24.203 -17.297 1 86.94 395 ASP A C 1
ATOM 2971 O O . ASP A 1 395 ? -29.891 -23.297 -16.609 1 86.94 395 ASP A O 1
ATOM 2975 N N . PRO A 1 396 ? -29.016 -25.406 -16.844 1 88.5 396 PRO A N 1
ATOM 2976 C CA . PRO A 1 396 ? -29.297 -25.734 -15.453 1 88.5 396 PRO A CA 1
ATOM 2977 C C . PRO A 1 396 ? -28.703 -24.719 -14.469 1 88.5 396 PRO A C 1
ATOM 2979 O O . PRO A 1 396 ? -29.281 -24.484 -13.406 1 88.5 396 PRO A O 1
ATOM 2982 N N . ARG A 1 397 ? -27.609 -24.203 -14.695 1 89.31 397 ARG A N 1
ATOM 2983 C CA . ARG A 1 397 ? -26.984 -23.219 -13.805 1 89.31 397 ARG A CA 1
ATOM 2984 C C . ARG A 1 397 ? -27.812 -21.938 -13.742 1 89.31 397 ARG A C 1
ATOM 2986 O O . ARG A 1 397 ? -27.984 -21.359 -12.672 1 89.31 397 ARG A O 1
ATOM 2993 N N . LEU A 1 398 ? -28.188 -21.516 -14.906 1 91.06 398 LEU A N 1
ATOM 2994 C CA . LEU A 1 398 ? -29.031 -20.312 -14.938 1 91.06 398 LEU A CA 1
ATOM 2995 C C . LEU A 1 398 ? -30.375 -20.578 -14.266 1 91.06 398 LEU A C 1
ATOM 2997 O O . LEU 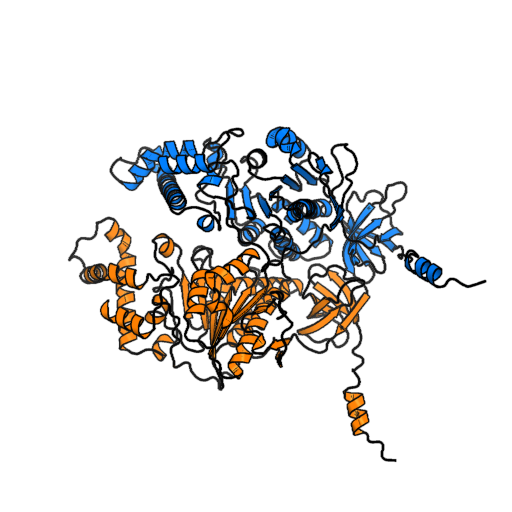A 1 398 ? -30.906 -19.703 -13.594 1 91.06 398 LEU A O 1
ATOM 3001 N N . ASP A 1 399 ? -30.922 -21.734 -14.492 1 93.56 399 ASP A N 1
ATOM 3002 C CA . ASP A 1 399 ? -32.156 -22.094 -13.812 1 93.56 399 ASP A CA 1
ATOM 3003 C C . ASP A 1 399 ? -32 -22.031 -12.297 1 93.56 399 ASP A C 1
ATOM 3005 O O . ASP A 1 399 ? -32.875 -21.531 -11.594 1 93.56 399 ASP A O 1
ATOM 3009 N N . ALA A 1 400 ? -30.938 -22.547 -11.828 1 93.62 400 ALA A N 1
ATOM 3010 C CA . ALA A 1 400 ? -30.656 -22.5 -10.398 1 93.62 400 ALA A CA 1
ATOM 3011 C C . ALA A 1 400 ? -30.531 -21.047 -9.914 1 93.62 400 ALA A C 1
ATOM 3013 O O . ALA A 1 400 ? -31.047 -20.703 -8.852 1 93.62 400 ALA A O 1
ATOM 3014 N N . ALA A 1 401 ? -29.875 -20.25 -10.633 1 94.5 401 ALA A N 1
ATOM 3015 C CA . ALA A 1 401 ? -29.719 -18.844 -10.297 1 94.5 401 ALA A CA 1
ATOM 3016 C C . ALA A 1 401 ? -31.078 -18.141 -10.273 1 94.5 401 ALA A C 1
ATOM 3018 O O . ALA A 1 401 ? -31.359 -17.359 -9.352 1 94.5 401 ALA A O 1
ATOM 3019 N N . LEU A 1 402 ? -31.875 -18.438 -11.281 1 94.75 402 LEU A N 1
ATOM 3020 C CA . LEU A 1 402 ? -33.188 -17.797 -11.398 1 94.75 402 LEU A CA 1
ATOM 3021 C C . LEU A 1 402 ? -34.094 -18.219 -10.25 1 94.75 402 LEU A C 1
ATOM 3023 O O . LEU A 1 402 ? -34.906 -17.422 -9.797 1 94.75 402 LEU A O 1
ATOM 3027 N N . SER A 1 403 ? -33.938 -19.391 -9.836 1 95.56 403 SER A N 1
ATOM 3028 C CA . SER A 1 403 ? -34.75 -19.891 -8.734 1 95.56 403 SER A CA 1
ATOM 3029 C C . SER A 1 403 ? -34.406 -19.219 -7.418 1 95.56 403 SER A C 1
ATOM 3031 O O . SER A 1 403 ? -35.156 -19.234 -6.465 1 95.56 403 SER A O 1
ATOM 3033 N N . ARG A 1 404 ? -33.219 -18.562 -7.301 1 96.62 404 ARG A N 1
ATOM 3034 C CA . ARG A 1 404 ? -32.719 -18.016 -6.043 1 96.62 404 ARG A CA 1
ATOM 3035 C C . ARG A 1 404 ? -32.656 -16.5 -6.09 1 96.62 404 ARG A C 1
ATOM 3037 O O . ARG A 1 404 ? -32.562 -15.844 -5.051 1 96.62 404 ARG A O 1
ATOM 3044 N N . VAL A 1 405 ? -32.781 -15.922 -7.242 1 95.44 405 VAL A N 1
ATOM 3045 C CA . VAL A 1 405 ? -32.469 -14.516 -7.461 1 95.44 405 VAL A CA 1
ATOM 3046 C C . VAL A 1 405 ? -33.375 -13.641 -6.609 1 95.44 405 VAL A C 1
ATOM 3048 O O . VAL A 1 405 ? -32.969 -12.617 -6.07 1 95.44 405 VAL A O 1
ATOM 3051 N N . ASP A 1 406 ? -34.656 -14.016 -6.48 1 96 406 ASP A N 1
ATOM 3052 C CA . ASP A 1 406 ? -35.594 -13.227 -5.676 1 96 406 ASP A CA 1
ATOM 3053 C C . ASP A 1 406 ? -35.156 -13.211 -4.211 1 96 406 ASP A C 1
ATOM 3055 O O . ASP A 1 406 ? -35.219 -12.164 -3.557 1 96 406 ASP A O 1
ATOM 3059 N N . ALA A 1 407 ? -34.812 -14.344 -3.723 1 97.94 407 ALA A N 1
ATOM 3060 C CA . ALA A 1 407 ? -34.344 -14.438 -2.344 1 97.94 407 ALA A CA 1
ATOM 3061 C C . ALA A 1 407 ? -33.031 -13.656 -2.154 1 97.94 407 ALA A C 1
ATOM 3063 O O . ALA A 1 407 ? -32.844 -13.031 -1.114 1 97.94 407 ALA A O 1
ATOM 3064 N N . ILE A 1 408 ? -32.125 -13.719 -3.115 1 98.12 408 ILE A N 1
ATOM 3065 C CA . ILE A 1 408 ? -30.875 -12.992 -3.07 1 98.12 408 ILE A CA 1
ATOM 3066 C C . ILE A 1 408 ? -31.141 -11.492 -3.039 1 98.12 408 ILE A C 1
ATOM 3068 O O . ILE A 1 408 ? -30.562 -10.766 -2.23 1 98.12 408 ILE A O 1
ATOM 3072 N N . GLU A 1 409 ? -32.062 -11.055 -3.873 1 97.12 409 GLU A N 1
ATOM 3073 C CA . GLU A 1 409 ? -32.406 -9.641 -3.924 1 97.12 409 GLU A CA 1
ATOM 3074 C C . GLU A 1 409 ? -33.031 -9.172 -2.604 1 97.12 409 GLU A C 1
ATOM 3076 O O . GLU A 1 409 ? -32.719 -8.078 -2.119 1 97.12 409 GLU A O 1
ATOM 3081 N N . ALA A 1 410 ? -33.875 -9.961 -2.107 1 97.75 410 ALA A N 1
ATOM 3082 C CA . ALA A 1 410 ? -34.5 -9.633 -0.82 1 97.75 410 ALA A CA 1
ATOM 3083 C C . ALA A 1 410 ? -33.438 -9.555 0.279 1 97.75 410 ALA A C 1
ATOM 3085 O O . ALA A 1 410 ? -33.5 -8.688 1.152 1 97.75 410 ALA A O 1
ATOM 3086 N N . PHE A 1 411 ? -32.531 -10.453 0.236 1 98.12 411 PHE A N 1
ATOM 3087 C CA . PHE A 1 411 ? -31.422 -10.516 1.194 1 98.12 411 PHE A CA 1
ATOM 3088 C C . PHE A 1 411 ? -30.562 -9.25 1.124 1 98.12 411 PHE A C 1
ATOM 3090 O O . PHE A 1 411 ? -30.156 -8.719 2.156 1 98.12 411 PHE A O 1
ATOM 3097 N N . LEU A 1 412 ? -30.312 -8.695 -0.072 1 98.25 412 LEU A N 1
ATOM 3098 C CA . LEU A 1 412 ? -29.422 -7.566 -0.301 1 98.25 412 LEU A CA 1
ATOM 3099 C C . LEU A 1 412 ? -30.125 -6.242 -0.021 1 98.25 412 LEU A C 1
ATOM 3101 O O . LEU A 1 412 ? -29.484 -5.203 0.107 1 98.25 412 LEU A O 1
ATOM 3105 N N . ARG A 1 413 ? -31.469 -6.332 0.107 1 97.94 413 ARG A N 1
ATOM 3106 C CA . ARG A 1 413 ? -32.25 -5.172 0.525 1 97.94 413 ARG A CA 1
ATOM 3107 C C . ARG A 1 413 ? -32.344 -5.094 2.045 1 97.94 413 ARG A C 1
ATOM 3109 O O . ARG A 1 413 ? -32.594 -6.102 2.709 1 97.94 413 ARG A O 1
ATOM 3116 N N . GLN A 1 414 ? -32.062 -3.949 2.557 1 97.81 414 GLN A N 1
ATOM 3117 C CA . GLN A 1 414 ? -32.125 -3.73 3.998 1 97.81 414 GLN A CA 1
ATOM 3118 C C . GLN A 1 414 ? -32.562 -2.309 4.32 1 97.81 414 GLN A C 1
ATOM 3120 O O . GLN A 1 414 ? -31.984 -1.341 3.828 1 97.81 414 GLN A O 1
ATOM 3125 N N . GLY A 1 415 ? -33.594 -2.213 5.125 1 95.31 415 GLY A N 1
ATOM 3126 C CA . GLY A 1 415 ? -34 -0.892 5.551 1 95.31 415 GLY A CA 1
ATOM 3127 C C . GLY A 1 415 ? -32.969 -0.144 6.344 1 95.31 415 GLY A C 1
ATOM 3128 O O . GLY A 1 415 ? -32.125 -0.76 7.008 1 95.31 415 GLY A O 1
ATOM 3129 N N . LYS A 1 416 ? -33.031 1.141 6.375 1 90.25 416 LYS A N 1
ATOM 3130 C CA . LYS A 1 416 ? -32.031 1.996 7 1 90.25 416 LYS A CA 1
ATOM 3131 C C . LYS A 1 416 ? -31.938 1.722 8.5 1 90.25 416 LYS A C 1
ATOM 3133 O O . LYS A 1 416 ? -30.875 1.895 9.094 1 90.25 416 LYS A O 1
ATOM 3138 N N . HIS A 1 417 ? -33.031 1.305 9.125 1 90.44 417 HIS A N 1
ATOM 3139 C CA . HIS A 1 417 ? -33.031 1.081 10.562 1 90.44 417 HIS A CA 1
ATOM 3140 C C . HIS A 1 417 ? -33.188 -0.4 10.891 1 90.44 417 HIS A C 1
ATOM 3142 O O . HIS A 1 417 ? -33.312 -0.772 12.062 1 90.44 417 HIS A O 1
ATOM 3148 N N . GLU A 1 418 ? -33.188 -1.167 9.789 1 94.38 418 GLU A N 1
ATOM 3149 C CA . GLU A 1 418 ? -33.312 -2.609 9.984 1 94.38 418 GLU A CA 1
ATOM 3150 C C . GLU A 1 418 ? -32.031 -3.184 10.562 1 94.38 418 GLU A C 1
ATOM 3152 O O . GLU A 1 418 ? -30.938 -2.963 10.023 1 94.38 418 GLU A O 1
ATOM 3157 N N . ARG A 1 419 ? -32.188 -3.881 11.664 1 91.19 419 ARG A N 1
ATOM 3158 C CA . ARG A 1 419 ? -31.016 -4.461 12.32 1 91.19 419 ARG A CA 1
ATOM 3159 C C . ARG A 1 419 ? -30.734 -5.859 11.789 1 91.19 419 ARG A C 1
ATOM 3161 O O . ARG A 1 419 ? -31.656 -6.617 11.484 1 91.19 419 ARG A O 1
ATOM 3168 N N . SER A 1 420 ? -29.516 -6.184 11.625 1 95.25 420 SER A N 1
ATOM 3169 C CA . SER A 1 420 ? -29.031 -7.504 11.234 1 95.25 420 SER A CA 1
ATOM 3170 C C . SER A 1 420 ? -27.734 -7.855 11.945 1 95.25 420 SER A C 1
ATOM 3172 O O . SER A 1 420 ? -26.75 -7.109 11.859 1 95.25 420 SER A O 1
ATOM 3174 N N . THR A 1 421 ? -27.797 -8.984 12.656 1 96.56 421 THR A N 1
ATOM 3175 C CA . THR A 1 421 ? -26.562 -9.43 13.289 1 96.56 421 THR A CA 1
ATOM 3176 C C . THR A 1 421 ? -25.703 -10.234 12.312 1 96.56 421 THR A C 1
ATOM 3178 O O . THR A 1 421 ? -26.203 -10.711 11.297 1 96.56 421 THR A O 1
ATOM 3181 N N . LEU A 1 422 ? -24.484 -10.344 12.625 1 97.56 422 LEU A N 1
ATOM 3182 C CA . LEU A 1 422 ? -23.594 -11.133 11.789 1 97.56 422 LEU A CA 1
ATOM 3183 C C . LEU A 1 422 ? -24.078 -12.578 11.68 1 97.56 422 LEU A C 1
ATOM 3185 O O . LEU A 1 422 ? -24.125 -13.133 10.578 1 97.56 422 LEU A O 1
ATOM 3189 N N . ASP A 1 423 ? -24.469 -13.148 12.781 1 97.31 423 ASP A N 1
ATOM 3190 C CA . ASP A 1 423 ? -24.938 -14.531 12.805 1 97.31 423 ASP A CA 1
ATOM 3191 C C . ASP A 1 423 ? -26.188 -14.703 11.953 1 97.31 423 ASP A C 1
ATOM 3193 O O . ASP A 1 423 ? -26.312 -15.672 11.195 1 97.31 423 ASP A O 1
ATOM 3197 N N . ASP A 1 424 ? -27.094 -13.758 12.094 1 97.25 424 ASP A N 1
ATOM 3198 C CA . ASP A 1 424 ? -28.328 -13.812 11.32 1 97.25 424 ASP A CA 1
ATOM 3199 C C . ASP A 1 424 ? -28.047 -13.695 9.82 1 97.25 424 ASP A C 1
ATOM 3201 O O . ASP A 1 424 ? -28.656 -14.398 9.016 1 97.25 424 ASP A O 1
ATOM 3205 N N . ALA A 1 425 ? -27.203 -12.789 9.508 1 98 425 ALA A N 1
ATOM 3206 C CA . ALA A 1 425 ? -26.859 -12.562 8.109 1 98 425 ALA A CA 1
ATOM 3207 C C . ALA A 1 425 ? -26.234 -13.812 7.492 1 98 425 ALA A C 1
ATOM 3209 O O . ALA A 1 425 ? -26.578 -14.211 6.379 1 98 425 ALA A O 1
ATOM 3210 N N . VAL A 1 426 ? -25.328 -14.445 8.211 1 98.19 426 VAL A N 1
ATOM 3211 C CA . VAL A 1 426 ? -24.641 -15.633 7.723 1 98.19 426 VAL A CA 1
ATOM 3212 C C . VAL A 1 426 ? -25.609 -16.797 7.625 1 98.19 426 VAL A C 1
ATOM 3214 O O . VAL A 1 426 ? -25.562 -17.578 6.668 1 98.19 426 VAL A O 1
ATOM 3217 N N . ALA A 1 427 ? -26.516 -16.938 8.562 1 97.94 427 ALA A N 1
ATOM 3218 C CA . ALA A 1 427 ? -27.516 -18 8.539 1 97.94 427 ALA A CA 1
ATOM 3219 C C . ALA A 1 427 ? -28.453 -17.844 7.348 1 97.94 427 ALA A C 1
ATOM 3221 O O . ALA A 1 427 ? -28.781 -18.812 6.676 1 97.94 427 ALA A O 1
ATOM 3222 N N . GLU A 1 428 ? -28.875 -16.641 7.188 1 97.94 428 GLU A N 1
ATOM 3223 C CA . GLU A 1 428 ? -29.766 -16.359 6.062 1 97.94 428 GLU A CA 1
ATOM 3224 C C . GLU A 1 428 ? -29.078 -16.625 4.73 1 97.94 428 GLU A C 1
ATOM 3226 O O . GLU A 1 428 ? -29.672 -17.156 3.801 1 97.94 428 GLU A O 1
ATOM 3231 N N . LEU A 1 429 ? -27.828 -16.203 4.637 1 98.38 429 LEU A N 1
ATOM 3232 C CA . LEU A 1 429 ? -27.016 -16.484 3.461 1 98.38 429 LEU A CA 1
ATOM 3233 C C . LEU A 1 429 ? -26.969 -17.984 3.16 1 98.38 429 LEU A C 1
ATOM 3235 O O . LEU A 1 429 ? -27.203 -18.391 2.021 1 98.38 429 LEU A O 1
ATOM 3239 N N . ALA A 1 430 ? -26.766 -18.781 4.145 1 97.62 430 ALA A N 1
ATOM 3240 C CA . ALA A 1 430 ? -26.672 -20.234 3.998 1 97.62 430 ALA A CA 1
ATOM 3241 C C . ALA A 1 430 ? -28 -20.828 3.529 1 97.62 430 ALA A C 1
ATOM 3243 O O . ALA A 1 430 ? -28.016 -21.766 2.738 1 97.62 430 ALA A O 1
ATOM 3244 N N . ARG A 1 431 ? -29.094 -20.297 3.932 1 96.81 431 ARG A N 1
ATOM 3245 C CA . ARG A 1 431 ? -30.422 -20.781 3.572 1 96.81 431 ARG A CA 1
ATOM 3246 C C . ARG A 1 431 ? -30.719 -20.516 2.104 1 96.81 431 ARG A C 1
ATOM 3248 O O . ARG A 1 431 ? -31.391 -21.312 1.445 1 96.81 431 ARG A O 1
ATOM 3255 N N . ILE A 1 432 ? -30.25 -19.484 1.662 1 97.19 432 ILE A N 1
ATOM 3256 C CA . ILE A 1 432 ? -30.547 -19.031 0.308 1 97.19 432 ILE A CA 1
ATOM 3257 C C . ILE A 1 432 ? -29.797 -19.891 -0.703 1 97.19 432 ILE A C 1
ATOM 3259 O O . ILE A 1 432 ? -30.328 -20.219 -1.767 1 97.19 432 ILE A O 1
ATOM 3263 N N . VAL A 1 433 ? -28.562 -20.297 -0.375 1 95.12 433 VAL A N 1
ATOM 3264 C CA . VAL A 1 433 ? -27.719 -20.938 -1.376 1 95.12 433 VAL A CA 1
ATOM 3265 C C . VAL A 1 433 ? -27.609 -22.438 -1.063 1 95.12 433 VAL A C 1
ATOM 3267 O O . VAL A 1 433 ? -27.219 -23.219 -1.926 1 95.12 433 VAL A O 1
ATOM 3270 N N . MET B 1 1 ? 66.25 17.016 15.344 1 32.91 1 MET B N 1
ATOM 3271 C CA . MET B 1 1 ? 64.812 17.141 15.68 1 32.91 1 MET B CA 1
ATOM 3272 C C . MET B 1 1 ? 63.938 16.953 14.445 1 32.91 1 MET B C 1
ATOM 3274 O O . MET B 1 1 ? 63.812 17.859 13.617 1 32.91 1 MET B O 1
ATOM 3278 N N . THR B 1 2 ? 63.844 15.773 13.758 1 40.59 2 THR B N 1
ATOM 3279 C CA . THR B 1 2 ? 63.312 15.352 12.469 1 40.59 2 THR B CA 1
ATOM 3280 C C . THR B 1 2 ? 61.781 15.328 12.508 1 40.59 2 THR B C 1
ATOM 3282 O O . THR B 1 2 ? 61.188 14.68 13.367 1 40.59 2 THR B O 1
ATOM 3285 N N . PHE B 1 3 ? 61.188 16.562 12.117 1 41.12 3 PHE B N 1
ATOM 3286 C CA . PHE B 1 3 ? 59.75 16.719 11.93 1 41.12 3 PHE B CA 1
ATOM 3287 C C . PHE B 1 3 ? 59.188 15.562 11.125 1 41.12 3 PHE B C 1
ATOM 3289 O O . PHE B 1 3 ? 59.594 15.32 9.992 1 41.12 3 PHE B O 1
ATOM 3296 N N . ASP B 1 4 ? 58.781 14.562 11.906 1 45.09 4 ASP B N 1
ATOM 3297 C CA . ASP B 1 4 ? 58.156 13.414 11.25 1 45.09 4 ASP B CA 1
ATOM 3298 C C . ASP B 1 4 ? 56.906 13.828 10.5 1 45.09 4 ASP B C 1
ATOM 3300 O O . ASP B 1 4 ? 55.844 14.008 11.102 1 45.09 4 ASP B O 1
ATOM 3304 N N . LEU B 1 5 ? 57 14.336 9.281 1 52.81 5 LEU B N 1
ATOM 3305 C CA . LEU B 1 5 ? 56.031 14.82 8.32 1 52.81 5 LEU B CA 1
ATOM 3306 C C . LEU B 1 5 ? 54.938 13.773 8.062 1 52.81 5 LEU B C 1
ATOM 3308 O O . LEU B 1 5 ? 53.781 14.109 7.855 1 52.81 5 LEU B O 1
ATOM 3312 N N . ALA B 1 6 ? 55.281 12.562 8.273 1 51.06 6 ALA B N 1
ATOM 3313 C CA . ALA B 1 6 ? 54.312 11.516 7.945 1 51.06 6 ALA B CA 1
ATOM 3314 C C . ALA B 1 6 ? 53.188 11.492 8.953 1 51.06 6 ALA B C 1
ATOM 3316 O O . ALA B 1 6 ? 52 11.344 8.586 1 51.06 6 ALA B O 1
ATOM 3317 N N . ARG B 1 7 ? 53.438 11.539 10.234 1 51.84 7 ARG B N 1
ATOM 3318 C CA . ARG B 1 7 ? 52.406 11.562 11.258 1 51.84 7 ARG B CA 1
ATOM 3319 C C . ARG B 1 7 ? 51.562 12.836 11.156 1 51.84 7 ARG B C 1
ATOM 3321 O O . ARG B 1 7 ? 50.344 12.797 11.352 1 51.84 7 ARG B O 1
ATOM 3328 N N . SER B 1 8 ? 52.312 13.961 10.844 1 49.97 8 SER B N 1
ATOM 3329 C CA . SER B 1 8 ? 51.562 15.195 10.656 1 49.97 8 SER B CA 1
ATOM 3330 C C . SER B 1 8 ? 50.656 15.125 9.422 1 49.97 8 SER B C 1
ATOM 3332 O O . SER B 1 8 ? 49.531 15.609 9.43 1 49.97 8 SER B O 1
ATOM 3334 N N . LEU B 1 9 ? 51.188 14.469 8.375 1 47.31 9 LEU B N 1
ATOM 3335 C CA . LEU B 1 9 ? 50.344 14.305 7.184 1 47.31 9 LEU B CA 1
ATOM 3336 C C . LEU B 1 9 ? 49.219 13.336 7.445 1 47.31 9 LEU B C 1
ATOM 3338 O O . LEU B 1 9 ? 48.094 13.562 6.98 1 47.31 9 LEU B O 1
ATOM 3342 N N . ALA B 1 10 ? 49.5 12.281 8.141 1 45.81 10 ALA B N 1
ATOM 3343 C CA . ALA B 1 10 ? 48.438 11.367 8.508 1 45.81 10 ALA B CA 1
ATOM 3344 C C . ALA B 1 10 ? 47.438 12.055 9.422 1 45.81 10 ALA B C 1
ATOM 3346 O O . ALA B 1 10 ? 46.219 11.828 9.297 1 45.81 10 ALA B O 1
ATOM 3347 N N . ALA B 1 11 ? 47.938 12.766 10.484 1 43.72 11 ALA B N 1
ATOM 3348 C CA . ALA B 1 11 ? 47.062 13.578 11.328 1 43.72 11 ALA B CA 1
ATOM 3349 C C . ALA B 1 11 ? 46.312 14.625 10.508 1 43.72 11 ALA B C 1
ATOM 3351 O O . ALA B 1 11 ? 45.125 14.898 10.758 1 43.72 11 ALA B O 1
ATOM 3352 N N . LEU B 1 12 ? 47.094 15.266 9.57 1 43.28 12 LEU B N 1
ATOM 3353 C CA . LEU B 1 12 ? 46.406 16.141 8.633 1 43.28 12 LEU B CA 1
ATOM 3354 C C . LEU B 1 12 ? 45.469 15.344 7.738 1 43.28 12 LEU B C 1
ATOM 3356 O O . LEU B 1 12 ? 44.375 15.828 7.379 1 43.28 12 LEU B O 1
ATOM 3360 N N . ARG B 1 13 ? 45.906 14.18 7.262 1 42.72 13 ARG B N 1
ATOM 3361 C CA . ARG B 1 13 ? 45.062 13.32 6.457 1 42.72 13 ARG B CA 1
ATOM 3362 C C . ARG B 1 13 ? 43.844 12.867 7.258 1 42.72 13 ARG B C 1
ATOM 3364 O O . ARG B 1 13 ? 42.75 12.625 6.688 1 42.72 13 ARG B O 1
ATOM 3371 N N . ARG B 1 14 ? 44.031 12.398 8.383 1 40.16 14 ARG B N 1
ATOM 3372 C CA . ARG B 1 14 ? 42.938 12.109 9.32 1 40.16 14 ARG B CA 1
ATOM 3373 C C . ARG B 1 14 ? 42.281 13.398 9.789 1 40.16 14 ARG B C 1
ATOM 3375 O O . ARG B 1 14 ? 41.375 13.359 10.609 1 40.16 14 ARG B O 1
ATOM 3382 N N . ALA B 1 15 ? 43.094 14.461 9.961 1 37.06 15 ALA B N 1
ATOM 3383 C CA . ALA B 1 15 ? 42.438 15.75 10.18 1 37.06 15 ALA B CA 1
ATOM 3384 C C . ALA B 1 15 ? 41.156 15.875 9.359 1 37.06 15 ALA B C 1
ATOM 3386 O O . ALA B 1 15 ? 41.188 15.656 8.141 1 37.06 15 ALA B O 1
ATOM 3387 N N . ASP B 1 16 ? 40.031 15.578 9.914 1 41.88 16 ASP B N 1
ATOM 3388 C CA . ASP B 1 16 ? 38.656 15.688 9.484 1 41.88 16 ASP B CA 1
ATOM 3389 C C . ASP B 1 16 ? 38.469 16.828 8.484 1 41.88 16 ASP B C 1
ATOM 3391 O O . ASP B 1 16 ? 38.719 17.984 8.805 1 41.88 16 ASP B O 1
ATOM 3395 N N . THR B 1 17 ? 39 16.766 7.293 1 45.44 17 THR B N 1
ATOM 3396 C CA . THR B 1 17 ? 38.688 17.797 6.32 1 45.44 17 THR B CA 1
ATOM 3397 C C . THR B 1 17 ? 37.469 18.609 6.773 1 45.44 17 THR B C 1
ATOM 3399 O O . THR B 1 17 ? 36.469 18.031 7.238 1 45.44 17 THR B O 1
ATOM 3402 N N . VAL B 1 18 ? 37.688 19.656 7.383 1 50 18 VAL B N 1
ATOM 3403 C CA . VAL B 1 18 ? 36.656 20.594 7.762 1 50 18 VAL B CA 1
ATOM 3404 C C . VAL B 1 18 ? 35.469 20.484 6.793 1 50 18 VAL B C 1
ATOM 3406 O O . VAL B 1 18 ? 35.562 20.906 5.641 1 50 18 VAL B O 1
ATOM 3409 N N . ARG B 1 19 ? 34.969 19.328 6.746 1 61.28 19 ARG B N 1
ATOM 3410 C CA . ARG B 1 19 ? 33.812 19.25 5.855 1 61.28 19 ARG B CA 1
ATOM 3411 C C . ARG B 1 19 ? 32.844 20.406 6.117 1 61.28 19 ARG B C 1
ATOM 3413 O O . ARG B 1 19 ? 32.5 20.688 7.27 1 61.28 19 ARG B O 1
ATOM 3420 N N . VAL B 1 20 ? 32.844 21.297 5.125 1 70.81 20 VAL B N 1
ATOM 3421 C CA . VAL B 1 20 ? 32.062 22.531 5.113 1 70.81 20 VAL B CA 1
ATOM 3422 C C . VAL B 1 20 ? 30.594 22.219 5.43 1 70.81 20 VAL B C 1
ATOM 3424 O O . VAL B 1 20 ? 30 21.312 4.828 1 70.81 20 VAL B O 1
ATOM 3427 N N . THR B 1 21 ? 30.156 22.641 6.602 1 87.25 21 THR B N 1
ATOM 3428 C CA . THR B 1 21 ? 28.75 22.594 7.008 1 87.25 21 THR B CA 1
ATOM 3429 C C . THR B 1 21 ? 27.906 23.516 6.141 1 87.25 21 THR B C 1
ATOM 3431 O O . THR B 1 21 ? 28.281 24.672 5.902 1 87.25 21 THR B O 1
ATOM 3434 N N . GLY B 1 22 ? 27 22.891 5.441 1 92.5 22 GLY B N 1
ATOM 3435 C CA . GLY B 1 22 ? 26.031 23.672 4.672 1 92.5 22 GLY B CA 1
ATOM 3436 C C . GLY B 1 22 ? 24.797 24.031 5.465 1 92.5 22 GLY B C 1
ATOM 3437 O O . GLY B 1 22 ? 24.797 23.969 6.699 1 92.5 22 GLY B O 1
ATOM 3438 N N . SER B 1 23 ? 23.844 24.594 4.691 1 93.56 23 SER B N 1
ATOM 3439 C CA . SER B 1 23 ? 22.609 24.984 5.348 1 93.56 23 SER B CA 1
ATOM 3440 C C . SER B 1 23 ? 21.406 24.766 4.438 1 93.56 23 SER B C 1
ATOM 3442 O O . SER B 1 23 ? 21.5 24.906 3.219 1 93.56 23 SER B O 1
ATOM 3444 N N . VAL B 1 24 ? 20.344 24.453 5.094 1 94.62 24 VAL B N 1
ATOM 3445 C CA . VAL B 1 24 ? 19.078 24.297 4.367 1 94.62 24 VAL B CA 1
ATOM 3446 C C . VAL B 1 24 ? 18.625 25.656 3.842 1 94.62 24 VAL B C 1
ATOM 3448 O O . VAL B 1 24 ? 18.672 26.656 4.562 1 94.62 24 VAL B O 1
ATOM 3451 N N . ARG B 1 25 ? 18.203 25.625 2.564 1 92 25 ARG B N 1
ATOM 3452 C CA . ARG B 1 25 ? 17.766 26.875 1.94 1 92 25 ARG B CA 1
ATOM 3453 C C . ARG B 1 25 ? 16.266 26.859 1.64 1 92 25 ARG B C 1
ATOM 3455 O O . ARG B 1 25 ? 15.609 27.891 1.707 1 92 25 ARG B O 1
ATOM 3462 N N . GLU B 1 26 ? 15.891 25.719 1.198 1 91.38 26 GLU B N 1
ATOM 3463 C CA . GLU B 1 26 ? 14.508 25.625 0.738 1 91.38 26 GLU B CA 1
ATOM 3464 C C . GLU B 1 26 ? 13.93 24.234 1.01 1 91.38 26 GLU B C 1
ATOM 3466 O O . GLU B 1 26 ? 14.656 23.234 1.003 1 91.38 26 GLU B O 1
ATOM 3471 N N . LEU B 1 27 ? 12.68 24.219 1.344 1 89.94 27 LEU B N 1
ATOM 3472 C CA . LEU B 1 27 ? 11.906 22.984 1.401 1 89.94 27 LEU B CA 1
ATOM 3473 C C . LEU B 1 27 ? 10.602 23.125 0.629 1 89.94 27 LEU B C 1
ATOM 3475 O O . LEU B 1 27 ? 9.766 23.969 0.959 1 89.94 27 LEU B O 1
ATOM 3479 N N . VAL B 1 28 ? 10.516 22.359 -0.427 1 82.75 28 VAL B N 1
ATOM 3480 C CA . VAL B 1 28 ? 9.328 22.344 -1.274 1 82.75 28 VAL B CA 1
ATOM 3481 C C . VAL B 1 28 ? 8.898 20.906 -1.529 1 82.75 28 VAL B C 1
ATOM 3483 O O . VAL B 1 28 ? 9.664 20.109 -2.092 1 82.75 28 VAL B O 1
ATOM 3486 N N . GLY B 1 29 ? 7.707 20.625 -1.147 1 83.19 29 GLY B N 1
ATOM 3487 C CA . GLY B 1 29 ? 7.234 19.266 -1.373 1 83.19 29 GLY B CA 1
ATOM 3488 C C . GLY B 1 29 ? 8.047 18.219 -0.631 1 83.19 29 GLY B C 1
ATOM 3489 O O . GLY B 1 29 ? 8.18 18.281 0.593 1 83.19 29 GLY B O 1
ATOM 3490 N N . LEU B 1 30 ? 8.672 17.344 -1.488 1 86.06 30 LEU B N 1
ATOM 3491 C CA . LEU B 1 30 ? 9.328 16.188 -0.886 1 86.06 30 LEU B CA 1
ATOM 3492 C C . LEU B 1 30 ? 10.844 16.391 -0.839 1 86.06 30 LEU B C 1
ATOM 3494 O O . LEU B 1 30 ? 11.562 15.562 -0.277 1 86.06 30 LEU B O 1
ATOM 3498 N N . SER B 1 31 ? 11.297 17.484 -1.357 1 91 31 SER B N 1
ATOM 3499 C CA . SER B 1 31 ? 12.742 17.672 -1.469 1 91 31 SER B CA 1
ATOM 3500 C C . SER B 1 31 ? 13.203 18.891 -0.676 1 91 31 SER B C 1
ATOM 3502 O O . SER B 1 31 ? 12.406 19.781 -0.375 1 91 31 SER B O 1
ATOM 3504 N N . ILE B 1 32 ? 14.414 18.844 -0.321 1 93.25 32 ILE B N 1
ATOM 3505 C CA . ILE B 1 32 ? 15.078 19.922 0.4 1 93.25 32 ILE B CA 1
ATOM 3506 C C . ILE B 1 32 ? 16.219 20.484 -0.446 1 93.25 32 ILE B C 1
ATOM 3508 O O . ILE B 1 32 ? 17.016 19.719 -1.015 1 93.25 32 ILE B O 1
ATOM 3512 N N . ARG B 1 33 ? 16.219 21.734 -0.599 1 94.06 33 ARG B N 1
ATOM 3513 C CA . ARG B 1 33 ? 17.359 22.391 -1.237 1 94.06 33 ARG B CA 1
ATOM 3514 C C . ARG B 1 33 ? 18.312 22.969 -0.197 1 94.06 33 ARG B C 1
ATOM 3516 O O . ARG B 1 33 ? 17.875 23.609 0.76 1 94.06 33 ARG B O 1
ATOM 3523 N N . ALA B 1 34 ? 19.578 22.672 -0.359 1 94.69 34 ALA B N 1
ATOM 3524 C CA . ALA B 1 34 ? 20.562 23.141 0.613 1 94.69 34 ALA B CA 1
ATOM 3525 C C . ALA B 1 34 ? 21.844 23.594 -0.08 1 94.69 34 ALA B C 1
ATOM 3527 O O . ALA B 1 34 ? 22.203 23.062 -1.135 1 94.69 34 ALA B O 1
ATOM 3528 N N . ALA B 1 35 ? 22.422 24.594 0.493 1 93.5 35 ALA B N 1
ATOM 3529 C CA . ALA B 1 35 ? 23.781 24.953 0.091 1 93.5 35 ALA B CA 1
ATOM 3530 C C . ALA B 1 35 ? 24.812 24.125 0.828 1 93.5 35 ALA B C 1
ATOM 3532 O O . ALA B 1 35 ? 25.062 24.312 2.021 1 93.5 35 ALA B O 1
ATOM 3533 N N . VAL B 1 36 ? 25.312 23.203 0.118 1 91.31 36 VAL B N 1
ATOM 3534 C CA . VAL B 1 36 ? 26.344 22.328 0.684 1 91.31 36 VAL B CA 1
ATOM 3535 C C . VAL B 1 36 ? 27.531 22.25 -0.26 1 91.31 36 VAL B C 1
ATOM 3537 O O . VAL B 1 36 ? 27.641 21.312 -1.067 1 91.31 36 VAL B O 1
ATOM 3540 N N . PRO B 1 37 ? 28.531 23.078 -0.05 1 87.06 37 PRO B N 1
ATOM 3541 C CA . PRO B 1 37 ? 29.672 23.078 -0.968 1 87.06 37 PRO B CA 1
ATOM 3542 C C . PRO B 1 37 ? 30.406 21.734 -1.01 1 87.06 37 PRO B C 1
ATOM 3544 O O . PRO B 1 37 ? 30.625 21.109 0.033 1 87.06 37 PRO B O 1
ATOM 3547 N N . GLY B 1 38 ? 30.672 21.266 -2.162 1 85.25 38 GLY B N 1
ATOM 3548 C CA . GLY B 1 38 ? 31.531 20.094 -2.354 1 85.25 38 GLY B CA 1
ATOM 3549 C C . GLY B 1 38 ? 30.766 18.781 -2.252 1 85.25 38 GLY B C 1
ATOM 3550 O O . GLY B 1 38 ? 31.359 17.719 -2.369 1 85.25 38 GLY B O 1
ATOM 3551 N N . VAL B 1 39 ? 29.5 18.906 -1.992 1 88.06 39 VAL B N 1
ATOM 3552 C CA . VAL B 1 39 ? 28.734 17.656 -1.835 1 88.06 39 VAL B CA 1
ATOM 3553 C C . VAL B 1 39 ? 28.625 16.953 -3.184 1 88.06 39 VAL B C 1
ATOM 3555 O O . VAL B 1 39 ? 28.641 17.594 -4.234 1 88.06 39 VAL B O 1
ATOM 3558 N N . ARG B 1 40 ? 28.578 15.641 -3.129 1 88.94 40 ARG B N 1
ATOM 3559 C CA . ARG B 1 40 ? 28.547 14.828 -4.34 1 88.94 40 ARG B CA 1
ATOM 3560 C C . ARG B 1 40 ? 27.25 14.039 -4.438 1 88.94 40 ARG B C 1
ATOM 3562 O O . ARG B 1 40 ? 26.656 13.695 -3.42 1 88.94 40 ARG B O 1
ATOM 3569 N N . LEU B 1 41 ? 26.906 13.773 -5.672 1 89.44 41 LEU B N 1
ATOM 3570 C CA . LEU B 1 41 ? 25.719 12.969 -5.914 1 89.44 41 LEU B CA 1
ATOM 3571 C C . LEU B 1 41 ? 25.812 11.625 -5.195 1 89.44 41 LEU B C 1
ATOM 3573 O O . LEU B 1 41 ? 26.844 10.961 -5.246 1 89.44 41 LEU B O 1
ATOM 3577 N N . GLY B 1 42 ? 24.688 11.227 -4.551 1 90.56 42 GLY B N 1
ATOM 3578 C CA . GLY B 1 42 ? 24.625 9.938 -3.875 1 90.56 42 GLY B CA 1
ATOM 3579 C C . GLY B 1 42 ? 25.156 9.984 -2.453 1 90.56 42 GLY B C 1
ATOM 3580 O O . GLY B 1 42 ? 24.953 9.047 -1.681 1 90.56 42 GLY B O 1
ATOM 3581 N N . GLU B 1 43 ? 25.703 11.039 -2.094 1 93 43 GLU B N 1
ATOM 3582 C CA . GLU B 1 43 ? 26.25 11.203 -0.75 1 93 43 GLU B CA 1
ATOM 3583 C C . GLU B 1 43 ? 25.141 11.398 0.278 1 93 43 GLU B C 1
ATOM 3585 O O . GLU B 1 43 ? 24.109 12.008 -0.022 1 93 43 GLU B O 1
ATOM 3590 N N . ILE B 1 44 ? 25.422 10.805 1.459 1 95 44 ILE B N 1
ATOM 3591 C CA . ILE B 1 44 ? 24.5 11 2.572 1 95 44 ILE B CA 1
ATOM 3592 C C . ILE B 1 44 ? 24.906 12.234 3.371 1 95 44 ILE B C 1
ATOM 3594 O O . ILE B 1 44 ? 26.109 12.469 3.594 1 95 44 ILE B O 1
ATOM 3598 N N . VAL B 1 45 ? 23.859 13 3.725 1 95.44 45 VAL B N 1
ATOM 3599 C CA . VAL B 1 45 ? 24.094 14.164 4.574 1 95.44 45 VAL B CA 1
ATOM 3600 C C . VAL B 1 45 ? 23.234 14.07 5.828 1 95.44 45 VAL B C 1
ATOM 3602 O O . VAL B 1 45 ? 22.25 13.328 5.855 1 95.44 45 VAL B O 1
ATOM 3605 N N . GLU B 1 46 ? 23.641 14.734 6.812 1 96.19 46 GLU B N 1
ATOM 3606 C CA . GLU B 1 46 ? 22.891 14.852 8.055 1 96.19 46 GLU B CA 1
ATOM 3607 C C . GLU B 1 46 ? 22.359 16.266 8.25 1 96.19 46 GLU B C 1
ATOM 3609 O O . GLU B 1 46 ? 23.141 17.234 8.289 1 96.19 46 GLU B O 1
ATOM 3614 N N . ILE B 1 47 ? 21.078 16.391 8.344 1 95.31 47 ILE B N 1
ATOM 3615 C CA . ILE B 1 47 ? 20.453 17.672 8.656 1 95.31 47 ILE B CA 1
ATOM 3616 C C . ILE B 1 47 ? 20.203 17.781 10.164 1 95.31 47 ILE B C 1
ATOM 3618 O O . ILE B 1 47 ? 19.422 17 10.727 1 95.31 47 ILE B O 1
ATOM 3622 N N . GLU B 1 48 ? 20.875 18.672 10.727 1 94.25 48 GLU B N 1
ATOM 3623 C CA . GLU B 1 48 ? 20.719 18.875 12.164 1 94.25 48 GLU B CA 1
ATOM 3624 C C . GLU B 1 48 ? 19.484 19.719 12.477 1 94.25 48 GLU B C 1
ATOM 3626 O O . GLU B 1 48 ? 19.469 20.922 12.18 1 94.25 48 GLU B O 1
ATOM 3631 N N . ARG B 1 49 ? 18.5 19.094 13.055 1 90 49 ARG B N 1
ATOM 3632 C CA . ARG B 1 49 ? 17.266 19.781 13.414 1 90 49 ARG B CA 1
ATOM 3633 C C . ARG B 1 49 ? 17.25 20.141 14.898 1 90 49 ARG B C 1
ATOM 3635 O O . ARG B 1 49 ? 17.766 19.391 15.727 1 90 49 ARG B O 1
ATOM 3642 N N . ARG B 1 50 ? 16.609 21.219 15.195 1 82.44 50 ARG B N 1
ATOM 3643 C CA . ARG B 1 50 ? 16.484 21.609 16.594 1 82.44 50 ARG B CA 1
ATOM 3644 C C . ARG B 1 50 ? 15.5 20.688 17.328 1 82.44 50 ARG B C 1
ATOM 3646 O O . ARG B 1 50 ? 14.375 20.484 16.875 1 82.44 50 ARG B O 1
ATOM 3653 N N . ALA B 1 51 ? 15.82 20.141 18.391 1 80.5 51 ALA B N 1
ATOM 3654 C CA . ALA B 1 51 ? 14.992 19.344 19.297 1 80.5 51 ALA B CA 1
ATOM 3655 C C . ALA B 1 51 ? 14.523 18.062 18.641 1 80.5 51 ALA B C 1
ATOM 3657 O O . ALA B 1 51 ? 13.492 17.5 19.016 1 80.5 51 ALA B O 1
ATOM 3658 N N . HIS B 1 52 ? 15.141 17.719 17.516 1 86.31 52 HIS B N 1
ATOM 3659 C CA . HIS B 1 52 ? 14.867 16.469 16.812 1 86.31 52 HIS B CA 1
ATOM 3660 C C . HIS B 1 52 ? 16.156 15.727 16.5 1 86.31 52 HIS B C 1
ATOM 3662 O O . HIS B 1 52 ? 17.234 16.344 16.422 1 86.31 52 HIS B O 1
ATOM 3668 N N . PRO B 1 53 ? 16.078 14.43 16.438 1 88.5 53 PRO B N 1
ATOM 3669 C CA . PRO B 1 53 ? 17.25 13.719 15.922 1 88.5 53 PRO B CA 1
ATOM 3670 C C . PRO B 1 53 ? 17.625 14.148 14.5 1 88.5 53 PRO B C 1
ATOM 3672 O O . PRO B 1 53 ? 16.781 14.625 13.75 1 88.5 53 PRO B O 1
ATOM 3675 N N . PRO B 1 54 ? 18.922 14.047 14.203 1 93 54 PRO B N 1
ATOM 3676 C CA . PRO B 1 54 ? 19.328 14.414 12.844 1 93 54 PRO B CA 1
ATOM 3677 C C . PRO B 1 54 ? 18.578 13.633 11.773 1 93 54 PRO B C 1
ATOM 3679 O O . PRO B 1 54 ? 18.281 12.445 11.961 1 93 54 PRO B O 1
ATOM 3682 N N . LEU B 1 55 ? 18.297 14.352 10.703 1 94.62 55 LEU B N 1
ATOM 3683 C CA . LEU B 1 55 ? 17.641 13.734 9.555 1 94.62 55 LEU B CA 1
ATOM 3684 C C . LEU B 1 55 ? 18.641 13.383 8.469 1 94.62 55 LEU B C 1
ATOM 3686 O O . LEU B 1 55 ? 19.375 14.25 7.984 1 94.62 55 LEU B O 1
ATOM 3690 N N . LEU B 1 56 ? 18.719 12.125 8.156 1 95 56 LEU B N 1
ATOM 3691 C CA . LEU B 1 56 ? 19.547 11.703 7.035 1 95 56 LEU B CA 1
ATOM 3692 C C . LEU B 1 56 ? 18.859 12.008 5.707 1 95 56 LEU B C 1
ATOM 3694 O O . LEU B 1 56 ? 17.641 11.891 5.598 1 95 56 LEU B O 1
ATOM 3698 N N . ALA B 1 57 ? 19.625 12.445 4.777 1 96 57 ALA B N 1
ATOM 3699 C CA . ALA B 1 57 ? 19.156 12.703 3.422 1 96 57 ALA B CA 1
ATOM 3700 C C . ALA B 1 57 ? 20.203 12.336 2.387 1 96 57 ALA B C 1
ATOM 3702 O O . ALA B 1 57 ? 21.391 12.219 2.715 1 96 57 ALA B O 1
ATOM 3703 N N . GLU B 1 58 ? 19.766 12.102 1.205 1 94.62 58 GLU B N 1
ATOM 3704 C CA . GLU B 1 58 ? 20.672 11.773 0.109 1 94.62 58 GLU B CA 1
ATOM 3705 C C . GLU B 1 58 ? 20.688 12.875 -0.947 1 94.62 58 GLU B C 1
ATOM 3707 O O . GLU B 1 58 ? 19.641 13.445 -1.268 1 94.62 58 GLU B O 1
ATOM 3712 N N . VAL B 1 59 ? 21.891 13.172 -1.442 1 93.56 59 VAL B N 1
ATOM 3713 C CA . VAL B 1 59 ? 22 14.117 -2.547 1 93.56 59 VAL B CA 1
ATOM 3714 C C . VAL B 1 59 ? 21.547 13.461 -3.846 1 93.56 59 VAL B C 1
ATOM 3716 O O . VAL B 1 59 ? 22.172 12.516 -4.324 1 93.56 59 VAL B O 1
ATOM 3719 N N . VAL B 1 60 ? 20.5 14.039 -4.426 1 90.75 60 VAL B N 1
ATOM 3720 C CA . VAL B 1 60 ? 19.953 13.383 -5.609 1 90.75 60 VAL B CA 1
ATOM 3721 C C . VAL B 1 60 ? 20.141 14.281 -6.832 1 90.75 60 VAL B C 1
ATOM 3723 O O . VAL B 1 60 ? 19.844 13.883 -7.957 1 90.75 60 VAL B O 1
ATOM 3726 N N . GLY B 1 61 ? 20.531 15.445 -6.617 1 88.06 61 GLY B N 1
ATOM 3727 C CA . GLY B 1 61 ? 20.781 16.406 -7.684 1 88.06 61 GLY B CA 1
ATOM 3728 C C . GLY B 1 61 ? 21.391 17.703 -7.188 1 88.06 61 GLY B C 1
ATOM 3729 O O . GLY B 1 61 ? 21.609 17.875 -5.984 1 88.06 61 GLY B O 1
ATOM 3730 N N . PHE B 1 62 ? 21.734 18.547 -8.141 1 88.69 62 PHE B N 1
ATOM 3731 C CA . PHE B 1 62 ? 22.25 19.875 -7.797 1 88.69 62 PHE B CA 1
ATOM 3732 C C . PHE B 1 62 ? 21.922 20.891 -8.875 1 88.69 62 PHE B C 1
ATOM 3734 O O . PHE B 1 62 ? 21.719 20.531 -10.039 1 88.69 62 PHE B O 1
ATOM 3741 N N . HIS B 1 63 ? 21.688 22.062 -8.516 1 86.19 63 HIS B N 1
ATOM 3742 C CA . HIS B 1 63 ? 21.547 23.234 -9.383 1 86.19 63 HIS B CA 1
ATOM 3743 C C . HIS B 1 63 ? 22.438 24.375 -8.906 1 86.19 63 HIS B C 1
ATOM 3745 O O . HIS B 1 63 ? 22.172 24.984 -7.867 1 86.19 63 HIS B O 1
ATOM 3751 N N . LEU B 1 64 ? 23.406 24.656 -9.727 1 84.69 64 LEU B N 1
ATOM 3752 C CA . LEU B 1 64 ? 24.422 25.625 -9.328 1 84.69 64 LEU B CA 1
ATOM 3753 C C . LEU B 1 64 ? 25.016 25.266 -7.969 1 84.69 64 LEU B C 1
ATOM 3755 O O . LEU B 1 64 ? 25.578 24.188 -7.801 1 84.69 64 LEU B O 1
ATOM 3759 N N . ASP B 1 65 ? 24.797 26.047 -6.949 1 83.25 65 ASP B N 1
ATOM 3760 C CA . ASP B 1 65 ? 25.453 25.812 -5.668 1 83.25 65 ASP B CA 1
ATOM 3761 C C . ASP B 1 65 ? 24.484 25.156 -4.676 1 83.25 65 ASP B C 1
ATOM 3763 O O . ASP B 1 65 ? 24.844 24.906 -3.525 1 83.25 65 ASP B O 1
ATOM 3767 N N . ASP B 1 66 ? 23.406 24.797 -5.195 1 91.19 66 ASP B N 1
ATOM 3768 C CA . ASP B 1 66 ? 22.422 24.203 -4.297 1 91.19 66 ASP B CA 1
ATOM 3769 C C . ASP B 1 66 ? 22.234 22.734 -4.598 1 91.19 66 ASP B C 1
ATOM 3771 O O . ASP B 1 66 ? 22.062 22.344 -5.754 1 91.19 66 ASP B O 1
ATOM 3775 N N . ALA B 1 67 ? 22.328 21.984 -3.568 1 93.5 67 ALA B N 1
ATOM 3776 C CA . ALA B 1 67 ? 22.047 20.547 -3.678 1 93.5 67 ALA B CA 1
ATOM 3777 C C . ALA B 1 67 ? 20.578 20.25 -3.443 1 93.5 67 ALA B C 1
ATOM 3779 O O . ALA B 1 67 ? 19.922 20.891 -2.611 1 93.5 67 ALA B O 1
ATOM 3780 N N . THR B 1 68 ? 20.047 19.344 -4.211 1 93 68 THR B N 1
ATOM 3781 C CA . THR B 1 68 ? 18.719 18.781 -3.949 1 93 68 THR B CA 1
ATOM 3782 C C . THR B 1 68 ? 18.828 17.531 -3.078 1 93 68 THR B C 1
ATOM 3784 O O . THR B 1 68 ? 19.453 16.547 -3.477 1 93 68 THR B O 1
ATOM 3787 N N . LEU B 1 69 ? 18.25 17.625 -1.896 1 94.56 69 LEU B N 1
ATOM 3788 C CA . LEU B 1 69 ? 18.312 16.547 -0.917 1 94.56 69 LEU B CA 1
ATOM 3789 C C . LEU B 1 69 ? 16.969 15.852 -0.776 1 94.56 69 LEU B C 1
ATOM 3791 O O . LEU B 1 69 ? 15.922 16.516 -0.724 1 94.56 69 LEU B O 1
ATOM 3795 N N . MET B 1 70 ? 16.984 14.555 -0.792 1 93.88 70 MET B N 1
ATOM 3796 C CA . MET B 1 70 ? 15.805 13.766 -0.464 1 93.88 70 MET B CA 1
ATOM 3797 C C . MET B 1 70 ? 15.938 13.117 0.91 1 93.88 70 MET B C 1
ATOM 3799 O O . MET B 1 70 ? 16.922 12.43 1.179 1 93.88 70 MET B O 1
ATOM 3803 N N . PRO B 1 71 ? 14.969 13.359 1.739 1 94.12 71 PRO B N 1
ATOM 3804 C CA . PRO B 1 71 ? 15.055 12.836 3.104 1 94.12 71 PRO B CA 1
ATOM 3805 C C . PRO B 1 71 ? 14.898 11.32 3.162 1 94.12 71 PRO B C 1
ATOM 3807 O O . PRO B 1 71 ? 14.141 10.742 2.381 1 94.12 71 PRO B O 1
ATOM 3810 N N . LEU B 1 72 ? 15.57 10.703 4.129 1 94.81 72 LEU B N 1
ATOM 3811 C CA . LEU B 1 72 ? 15.461 9.273 4.402 1 94.81 72 LEU B CA 1
ATOM 3812 C C . LEU B 1 72 ? 14.602 9.016 5.641 1 94.81 72 LEU B C 1
ATOM 3814 O O . LEU B 1 72 ? 14.656 7.934 6.223 1 94.81 72 LEU B O 1
ATOM 3818 N N . GLY B 1 73 ? 13.883 9.992 6.031 1 90.5 73 GLY B N 1
ATOM 3819 C CA . GLY B 1 73 ? 12.914 10.008 7.117 1 90.5 73 GLY B CA 1
ATOM 3820 C C . GLY B 1 73 ? 11.945 11.172 7.031 1 90.5 73 GLY B C 1
ATOM 3821 O O . GLY B 1 73 ? 11.875 11.852 6.008 1 90.5 73 GLY B O 1
ATOM 3822 N N . SER B 1 74 ? 11.219 11.305 8.086 1 87.25 74 SER B N 1
ATOM 3823 C CA . SER B 1 74 ? 10.273 12.414 8.125 1 87.25 74 SER B CA 1
ATOM 3824 C C . SER B 1 74 ? 10.992 13.758 8.156 1 87.25 74 SER B C 1
ATOM 3826 O O . SER B 1 74 ? 11.922 13.953 8.945 1 87.25 74 SER B O 1
ATOM 3828 N N . ALA B 1 75 ? 10.508 14.688 7.359 1 89.5 75 ALA B N 1
ATOM 3829 C CA . ALA B 1 75 ? 11.141 16 7.285 1 89.5 75 ALA B CA 1
ATOM 3830 C C . ALA B 1 75 ? 10.586 16.938 8.359 1 89.5 75 ALA B C 1
ATOM 3832 O O . ALA B 1 75 ? 10.992 18.094 8.445 1 89.5 75 ALA B O 1
ATOM 3833 N N . GLU B 1 76 ? 9.711 16.406 9.102 1 85.56 76 GLU B N 1
ATOM 3834 C CA . GLU B 1 76 ? 9.172 17.219 10.188 1 85.56 76 GLU B CA 1
ATOM 3835 C C . GLU B 1 76 ? 10.289 17.812 11.031 1 85.56 76 GLU B C 1
ATOM 3837 O O . GLU B 1 76 ? 11.266 17.125 11.352 1 85.56 76 GLU B O 1
ATOM 3842 N N . GLY B 1 77 ? 10.203 19.156 11.305 1 87.81 77 GLY B N 1
ATOM 3843 C CA . GLY B 1 77 ? 11.164 19.812 12.188 1 87.81 77 GLY B CA 1
ATOM 3844 C C . GLY B 1 77 ? 12.312 20.453 11.438 1 87.81 77 GLY B C 1
ATOM 3845 O O . GLY B 1 77 ? 13.141 21.141 12.039 1 87.81 77 GLY B O 1
ATOM 3846 N N . VAL B 1 78 ? 12.391 20.266 10.156 1 91.5 78 VAL B N 1
ATOM 3847 C CA . VAL B 1 78 ? 13.438 20.906 9.367 1 91.5 78 VAL B CA 1
ATOM 3848 C C . VAL B 1 78 ? 13.164 22.406 9.266 1 91.5 78 VAL B C 1
ATOM 3850 O O . VAL B 1 78 ? 12.023 22.812 9.07 1 91.5 78 VAL B O 1
ATOM 3853 N N . GLY B 1 79 ? 14.148 23.156 9.484 1 89.19 79 GLY B N 1
ATOM 3854 C CA . GLY B 1 79 ? 14.031 24.594 9.383 1 89.19 79 GLY B CA 1
ATOM 3855 C C . GLY B 1 79 ? 15.047 25.203 8.438 1 89.19 79 GLY B C 1
ATOM 3856 O O . GLY B 1 79 ? 16.047 24.578 8.086 1 89.19 79 GLY B O 1
ATOM 3857 N N . ALA B 1 80 ? 14.648 26.438 8.109 1 86.19 80 ALA B N 1
ATOM 3858 C CA . ALA B 1 80 ? 15.609 27.188 7.309 1 86.19 80 ALA B CA 1
ATOM 3859 C C . ALA B 1 80 ? 16.922 27.375 8.062 1 86.19 80 ALA B C 1
ATOM 3861 O O . ALA B 1 80 ? 16.922 27.562 9.281 1 86.19 80 ALA B O 1
ATOM 3862 N N . ASP B 1 81 ? 18.031 27.172 7.504 1 85.5 81 ASP B N 1
ATOM 3863 C CA . ASP B 1 81 ? 19.391 27.422 7.996 1 85.5 81 ASP B CA 1
ATOM 3864 C C . ASP B 1 81 ? 19.859 26.297 8.906 1 85.5 81 ASP B C 1
ATOM 3866 O O . ASP B 1 81 ? 20.906 26.391 9.531 1 85.5 81 ASP B O 1
ATOM 3870 N N . ASP B 1 82 ? 18.938 25.281 8.977 1 92.31 82 ASP B N 1
ATOM 3871 C CA . ASP B 1 82 ? 19.469 24.109 9.672 1 92.31 82 ASP B CA 1
ATOM 3872 C C . ASP B 1 82 ? 20.797 23.672 9.062 1 92.31 82 ASP B C 1
ATOM 3874 O O . ASP B 1 82 ? 20.953 23.656 7.84 1 92.31 82 ASP B O 1
ATOM 3878 N N . PRO B 1 83 ? 21.734 23.359 9.93 1 93.94 83 PRO B N 1
ATOM 3879 C CA . PRO B 1 83 ? 23.016 22.906 9.398 1 93.94 83 PRO B CA 1
ATOM 3880 C C . PRO B 1 83 ? 22.906 21.562 8.68 1 93.94 83 PRO B C 1
ATOM 3882 O O . PRO B 1 83 ? 22.172 20.672 9.117 1 93.94 83 PRO B O 1
ATOM 3885 N N . VAL B 1 84 ? 23.562 21.516 7.559 1 95.62 84 VAL B N 1
ATOM 3886 C CA . VAL B 1 84 ? 23.656 20.266 6.793 1 95.62 84 VAL B CA 1
ATOM 3887 C C . VAL B 1 84 ? 25.109 19.797 6.766 1 95.62 84 VAL B C 1
ATOM 3889 O O . VAL B 1 84 ? 25.984 20.484 6.242 1 95.62 84 VAL B O 1
ATOM 3892 N N . ARG B 1 85 ? 25.344 18.641 7.32 1 94.69 85 ARG B N 1
ATOM 3893 C CA . ARG B 1 85 ? 26.688 18.094 7.406 1 94.69 85 ARG B CA 1
ATOM 3894 C C . ARG B 1 85 ? 26.859 16.922 6.449 1 94.69 85 ARG B C 1
ATOM 3896 O O . ARG B 1 85 ? 26.203 15.891 6.594 1 94.69 85 ARG B O 1
ATOM 3903 N N . PRO B 1 86 ? 27.75 17.062 5.527 1 93.12 86 PRO B N 1
ATOM 3904 C CA . PRO B 1 86 ? 28.031 15.898 4.672 1 93.12 86 PRO B CA 1
ATOM 3905 C C . PRO B 1 86 ? 28.766 14.789 5.41 1 93.12 86 PRO B C 1
ATOM 3907 O O . PRO B 1 86 ? 29.625 15.062 6.258 1 93.12 86 PRO B O 1
ATOM 3910 N N . THR B 1 87 ? 28.406 13.594 5.148 1 91.31 87 THR B N 1
ATOM 3911 C CA . THR B 1 87 ? 29.094 12.469 5.762 1 91.31 87 THR B CA 1
ATOM 3912 C C . THR B 1 87 ? 30.328 12.07 4.941 1 91.31 87 THR B C 1
ATOM 3914 O O . THR B 1 87 ? 31.219 11.383 5.441 1 91.31 87 THR B O 1
ATOM 3917 N N . GLY B 1 88 ? 30.297 12.43 3.721 1 90.06 88 GLY B N 1
ATOM 3918 C CA . GLY B 1 88 ? 31.391 12.102 2.812 1 90.06 88 GLY B CA 1
ATOM 3919 C C . GLY B 1 88 ? 31.266 10.711 2.219 1 90.06 88 GLY B C 1
ATOM 3920 O O . GLY B 1 88 ? 32.125 10.266 1.467 1 90.06 88 GLY B O 1
ATOM 3921 N N . ARG B 1 89 ? 30.203 10.07 2.547 1 91.44 89 ARG B N 1
ATOM 3922 C CA . ARG B 1 89 ? 30.062 8.688 2.096 1 91.44 89 ARG B CA 1
ATOM 3923 C C . ARG B 1 89 ? 28.641 8.422 1.589 1 91.44 89 ARG B C 1
ATOM 3925 O O . ARG B 1 89 ? 27.688 9.07 2.02 1 91.44 89 ARG B O 1
ATOM 3932 N N . PRO B 1 90 ? 28.547 7.461 0.646 1 93.62 90 PRO B N 1
ATOM 3933 C CA . PRO B 1 90 ? 27.219 7.004 0.244 1 93.62 90 PRO B CA 1
ATOM 3934 C C . PRO B 1 90 ? 26.562 6.105 1.291 1 93.62 90 PRO B C 1
ATOM 3936 O O . PRO B 1 90 ? 27.188 5.789 2.311 1 93.62 90 PRO B O 1
ATOM 3939 N N . LEU B 1 91 ? 25.359 5.789 1.022 1 94.12 91 LEU B N 1
ATOM 3940 C CA . LEU B 1 91 ? 24.625 4.914 1.928 1 94.12 91 LEU B CA 1
ATOM 3941 C C . LEU B 1 91 ? 25.312 3.555 2.043 1 94.12 91 LEU B C 1
ATOM 3943 O O . LEU B 1 91 ? 25.75 2.994 1.041 1 94.12 91 LEU B O 1
ATOM 3947 N N . SER B 1 92 ? 25.469 3.076 3.244 1 95.56 92 SER B N 1
ATOM 3948 C CA . SER B 1 92 ? 26.031 1.754 3.518 1 95.56 92 SER B CA 1
ATOM 3949 C C . SER B 1 92 ? 25.234 1.037 4.605 1 95.56 92 SER B C 1
ATOM 3951 O O . SER B 1 92 ? 24.453 1.66 5.32 1 95.56 92 SER B O 1
ATOM 3953 N N . VAL B 1 93 ? 25.391 -0.245 4.656 1 96.19 93 VAL B N 1
ATOM 3954 C CA . VAL B 1 93 ? 24.734 -1.057 5.668 1 96.19 93 VAL B CA 1
ATOM 3955 C C . VAL B 1 93 ? 25.75 -1.977 6.344 1 96.19 93 VAL B C 1
ATOM 3957 O O . VAL B 1 93 ? 26.75 -2.365 5.73 1 96.19 93 VAL B O 1
ATOM 3960 N N . ARG B 1 94 ? 25.547 -2.189 7.574 1 96.25 94 ARG B N 1
ATOM 3961 C CA . ARG B 1 94 ? 26.359 -3.174 8.281 1 96.25 94 ARG B CA 1
ATOM 3962 C C . ARG B 1 94 ? 25.781 -4.574 8.125 1 96.25 94 ARG B C 1
ATOM 3964 O O . ARG B 1 94 ? 24.594 -4.797 8.406 1 96.25 94 ARG B O 1
ATOM 3971 N N . VAL B 1 95 ? 26.641 -5.492 7.684 1 97.5 95 VAL B N 1
ATOM 3972 C CA . VAL B 1 95 ? 26.141 -6.836 7.41 1 97.5 95 VAL B CA 1
ATOM 3973 C C . VAL B 1 95 ? 27.062 -7.871 8.062 1 97.5 95 VAL B C 1
ATOM 3975 O O . VAL B 1 95 ? 28.281 -7.719 8.039 1 97.5 95 VAL B O 1
ATOM 3978 N N . SER B 1 96 ? 26.562 -8.727 8.742 1 97.56 96 SER B N 1
ATOM 3979 C CA . SER B 1 96 ? 27.172 -9.953 9.273 1 97.56 96 SER B CA 1
ATOM 3980 C C . SER B 1 96 ? 26.141 -11.07 9.375 1 97.56 96 SER B C 1
ATOM 3982 O O . SER B 1 96 ? 24.984 -10.906 8.953 1 97.56 96 SER B O 1
ATOM 3984 N N . GLU B 1 97 ? 26.562 -12.18 9.836 1 96.44 97 GLU B N 1
ATOM 3985 C CA . GLU B 1 97 ? 25.625 -13.281 10.023 1 96.4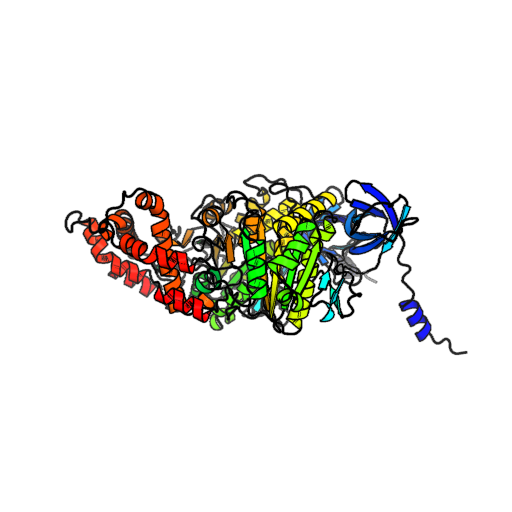4 97 GLU B CA 1
ATOM 3986 C C . GLU B 1 97 ? 24.547 -12.93 11.055 1 96.44 97 GLU B C 1
ATOM 3988 O O . GLU B 1 97 ? 23.516 -13.594 11.133 1 96.44 97 GLU B O 1
ATOM 3993 N N . GLN B 1 98 ? 24.781 -11.852 11.727 1 96.19 98 GLN B N 1
ATOM 3994 C CA . GLN B 1 98 ? 23.844 -11.414 12.75 1 96.19 98 GLN B CA 1
ATOM 3995 C C . GLN B 1 98 ? 22.516 -10.969 12.125 1 96.19 98 GLN B C 1
ATOM 3997 O O . GLN B 1 98 ? 21.516 -10.812 12.828 1 96.19 98 GLN B O 1
ATOM 4002 N N . VAL B 1 99 ? 22.531 -10.758 10.805 1 97.31 99 VAL B N 1
ATOM 4003 C CA . VAL B 1 99 ? 21.297 -10.297 10.164 1 97.31 99 VAL B CA 1
ATOM 4004 C C . VAL B 1 99 ? 20.312 -11.453 10.039 1 97.31 99 VAL B C 1
ATOM 4006 O O . VAL B 1 99 ? 19.125 -11.242 9.797 1 97.31 99 VAL B O 1
ATOM 4009 N N . LEU B 1 100 ? 20.844 -12.719 10.125 1 96.12 100 LEU B N 1
ATOM 4010 C CA . LEU B 1 100 ? 19.984 -13.883 9.961 1 96.12 100 LEU B CA 1
ATOM 4011 C C . LEU B 1 100 ? 18.938 -13.953 11.07 1 96.12 100 LEU B C 1
ATOM 4013 O O . LEU B 1 100 ? 19.266 -13.82 12.25 1 96.12 100 LEU B O 1
ATOM 4017 N N . GLY B 1 101 ? 17.672 -14.102 10.688 1 94.88 101 GLY B N 1
ATOM 4018 C CA . GLY B 1 101 ? 16.562 -14.164 11.625 1 94.88 101 GLY B CA 1
ATOM 4019 C C . GLY B 1 101 ? 15.992 -12.805 11.977 1 94.88 101 GLY B C 1
ATOM 4020 O O . GLY B 1 101 ? 14.992 -12.711 12.688 1 94.88 101 GLY B O 1
ATOM 4021 N N . ARG B 1 102 ? 16.578 -11.781 11.383 1 95.75 102 ARG B N 1
ATOM 4022 C CA . ARG B 1 102 ? 16.203 -10.422 11.773 1 95.75 102 ARG B CA 1
ATOM 4023 C C . ARG B 1 102 ? 15.266 -9.797 10.75 1 95.75 102 ARG B C 1
ATOM 4025 O O . ARG B 1 102 ? 15.148 -10.297 9.625 1 95.75 102 ARG B O 1
ATOM 4032 N N . VAL B 1 103 ? 14.555 -8.828 11.211 1 96.19 103 VAL B N 1
ATOM 4033 C CA . VAL B 1 103 ? 13.766 -7.953 10.344 1 96.19 103 VAL B CA 1
ATOM 4034 C C . VAL B 1 103 ? 14.352 -6.543 10.359 1 96.19 103 VAL B C 1
ATOM 4036 O O . VAL B 1 103 ? 14.469 -5.926 11.422 1 96.19 103 VAL B O 1
ATOM 4039 N N . LEU B 1 104 ? 14.727 -6.102 9.211 1 97.44 104 LEU B N 1
ATOM 4040 C CA . LEU B 1 104 ? 15.383 -4.805 9.07 1 97.44 104 LEU B CA 1
ATOM 4041 C C . LEU B 1 104 ? 14.477 -3.811 8.352 1 97.44 104 LEU B C 1
ATOM 4043 O O . LEU B 1 104 ? 13.594 -4.207 7.59 1 97.44 104 LEU B O 1
ATOM 4047 N N . GLY B 1 105 ? 14.719 -2.551 8.625 1 96.69 105 GLY B N 1
ATOM 4048 C CA . GLY B 1 105 ? 14.062 -1.488 7.879 1 96.69 105 GLY B CA 1
ATOM 4049 C C . GLY B 1 105 ? 14.695 -1.236 6.52 1 96.69 105 GLY B C 1
ATOM 4050 O O . GLY B 1 105 ? 15.656 -1.908 6.145 1 96.69 105 GLY B O 1
ATOM 4051 N N . GLY B 1 106 ? 14.133 -0.281 5.859 1 97.12 106 GLY B N 1
ATOM 4052 C CA . GLY B 1 106 ? 14.539 -0.009 4.492 1 97.12 106 GLY B CA 1
ATOM 4053 C C . GLY B 1 106 ? 15.977 0.465 4.379 1 97.12 106 GLY B C 1
ATOM 4054 O O . GLY B 1 106 ? 16.562 0.422 3.299 1 97.12 106 GLY B O 1
ATOM 4055 N N . LEU B 1 107 ? 16.562 0.907 5.445 1 96.44 107 LEU B N 1
ATOM 4056 C CA . LEU B 1 107 ? 17.938 1.413 5.418 1 96.44 107 LEU B CA 1
ATOM 4057 C C . LEU B 1 107 ? 18.891 0.447 6.121 1 96.44 107 LEU B C 1
ATOM 4059 O O . LEU B 1 107 ? 20.031 0.788 6.391 1 96.44 107 LEU B O 1
ATOM 4063 N N . GLY B 1 108 ? 18.359 -0.725 6.52 1 96.5 108 GLY B N 1
ATOM 4064 C CA . GLY B 1 108 ? 19.188 -1.772 7.09 1 96.5 108 GLY B CA 1
ATOM 4065 C C . GLY B 1 108 ? 19.203 -1.758 8.609 1 96.5 108 GLY B C 1
ATOM 4066 O O . GLY B 1 108 ? 19.922 -2.547 9.234 1 96.5 108 GLY B O 1
ATOM 4067 N N . GLU B 1 109 ? 18.422 -0.893 9.195 1 94.88 109 GLU B N 1
ATOM 4068 C CA . GLU B 1 109 ? 18.359 -0.83 10.648 1 94.88 109 GLU B CA 1
ATOM 4069 C C . GLU B 1 109 ? 17.375 -1.861 11.203 1 94.88 109 GLU B C 1
ATOM 4071 O O . GLU B 1 109 ? 16.328 -2.121 10.594 1 94.88 109 GLU B O 1
ATOM 4076 N N . PRO B 1 110 ? 17.656 -2.492 12.359 1 95.94 110 PRO B N 1
ATOM 4077 C CA . PRO B 1 110 ? 16.703 -3.449 12.93 1 95.94 110 PRO B CA 1
ATOM 4078 C C . PRO B 1 110 ? 15.383 -2.799 13.328 1 95.94 110 PRO B C 1
ATOM 4080 O O . PRO B 1 110 ? 15.375 -1.717 13.93 1 95.94 110 PRO B O 1
ATOM 4083 N N . ILE B 1 111 ? 14.32 -3.395 12.992 1 94.06 111 ILE B N 1
ATOM 4084 C CA . ILE B 1 111 ? 13.016 -2.875 13.391 1 94.06 111 ILE B CA 1
ATOM 4085 C C . ILE B 1 111 ? 12.25 -3.947 14.164 1 94.06 111 ILE B C 1
ATOM 4087 O O . ILE B 1 111 ? 11.055 -3.801 14.422 1 94.06 111 ILE B O 1
ATOM 4091 N N . ASP B 1 112 ? 12.852 -5.055 14.492 1 93.38 112 ASP B N 1
ATOM 4092 C CA . ASP B 1 112 ? 12.242 -6.172 15.211 1 93.38 112 ASP B CA 1
ATOM 4093 C C . ASP B 1 112 ? 12.445 -6.035 16.719 1 93.38 112 ASP B C 1
ATOM 4095 O O . ASP B 1 112 ? 12.117 -6.945 17.484 1 93.38 112 ASP B O 1
ATOM 4099 N N . GLY B 1 113 ? 13.07 -4.953 17.203 1 91.44 113 GLY B N 1
ATOM 4100 C CA . GLY B 1 113 ? 13.32 -4.73 18.625 1 91.44 113 GLY B CA 1
ATOM 4101 C C . GLY B 1 113 ? 14.609 -5.371 19.094 1 91.44 113 GLY B C 1
ATOM 4102 O O . GLY B 1 113 ? 14.945 -5.277 20.281 1 91.44 113 GLY B O 1
ATOM 4103 N N . GLY B 1 114 ? 15.352 -6.02 18.203 1 92.62 114 GLY B N 1
ATOM 4104 C CA . GLY B 1 114 ? 16.625 -6.641 18.547 1 92.62 114 GLY B CA 1
ATOM 4105 C C . GLY B 1 114 ? 17.781 -5.664 18.562 1 92.62 114 GLY B C 1
ATOM 4106 O O . GLY B 1 114 ? 17.609 -4.477 18.281 1 92.62 114 GLY B O 1
ATOM 4107 N N . PRO B 1 115 ? 18.922 -6.109 18.906 1 94.38 115 PRO B N 1
ATOM 4108 C CA . PRO B 1 115 ? 20.109 -5.246 18.984 1 94.38 115 PRO B CA 1
ATOM 4109 C C . PRO B 1 115 ? 20.578 -4.781 17.609 1 94.38 115 PRO B C 1
ATOM 4111 O O . PRO B 1 115 ? 20.188 -5.355 16.594 1 94.38 115 PRO B O 1
ATOM 4114 N N . ALA B 1 116 ? 21.391 -3.746 17.609 1 94.94 116 ALA B N 1
ATOM 4115 C CA . ALA B 1 116 ? 22.016 -3.26 16.375 1 94.94 116 ALA B CA 1
ATOM 4116 C C . ALA B 1 116 ? 22.859 -4.344 15.719 1 94.94 116 ALA B C 1
ATOM 4118 O O . ALA B 1 116 ? 23.359 -5.242 16.391 1 94.94 116 ALA B O 1
ATOM 4119 N N . ILE B 1 117 ? 22.953 -4.301 14.414 1 96 117 ILE B N 1
ATOM 4120 C CA . ILE B 1 117 ? 23.719 -5.285 13.672 1 96 117 ILE B CA 1
ATOM 4121 C C . ILE B 1 117 ? 25.188 -4.84 13.594 1 96 117 ILE B C 1
ATOM 4123 O O . ILE B 1 117 ? 25.484 -3.727 13.148 1 96 117 ILE B O 1
ATOM 4127 N N . ASP B 1 118 ? 26.047 -5.637 14.102 1 94.44 118 ASP B N 1
ATOM 4128 C CA . ASP B 1 118 ? 27.484 -5.414 13.922 1 94.44 118 ASP B CA 1
ATOM 4129 C C . ASP B 1 118 ? 28.016 -6.211 12.734 1 94.44 118 ASP B C 1
ATOM 4131 O O . ASP B 1 118 ? 27.5 -7.289 12.422 1 94.44 118 ASP B O 1
ATOM 4135 N N . GLY B 1 119 ? 28.938 -5.664 12.062 1 95.69 119 GLY B N 1
ATOM 4136 C CA . GLY B 1 119 ? 29.516 -6.379 10.938 1 95.69 119 GLY B CA 1
ATOM 4137 C C . GLY B 1 119 ? 30.281 -5.473 9.992 1 95.69 119 GLY B C 1
ATOM 4138 O O . GLY B 1 119 ? 30.781 -4.414 10.391 1 95.69 119 GLY B O 1
ATOM 4139 N N . ASP B 1 120 ? 30.453 -5.938 8.797 1 96.31 120 ASP B N 1
ATOM 4140 C CA . ASP B 1 120 ? 31.172 -5.215 7.75 1 96.31 120 ASP B CA 1
ATOM 4141 C C . ASP B 1 120 ? 30.297 -4.102 7.168 1 96.31 120 ASP B C 1
ATOM 4143 O O . ASP B 1 120 ? 29.094 -4.289 6.961 1 96.31 120 ASP B O 1
ATOM 4147 N N . GLU B 1 121 ? 30.906 -3.074 6.984 1 95.12 121 GLU B N 1
ATOM 4148 C CA . GLU B 1 121 ? 30.234 -2.041 6.211 1 95.12 121 GLU B CA 1
ATOM 4149 C C . GLU B 1 121 ? 30.188 -2.406 4.73 1 95.12 121 GLU B C 1
ATOM 4151 O O . GLU B 1 121 ? 31.203 -2.721 4.125 1 95.12 121 GLU B O 1
ATOM 4156 N N . TRP B 1 122 ? 29.062 -2.426 4.188 1 95.44 122 TRP B N 1
ATOM 4157 C CA . TRP B 1 122 ? 28.828 -2.803 2.797 1 95.44 122 TRP B CA 1
ATOM 4158 C C . TRP B 1 122 ? 28.078 -1.705 2.047 1 95.44 122 TRP B C 1
ATOM 4160 O O . TRP B 1 122 ? 27 -1.285 2.465 1 95.44 122 TRP B O 1
ATOM 4170 N N . ASP B 1 123 ? 28.656 -1.243 0.962 1 94.44 123 ASP B N 1
ATOM 4171 C CA . ASP B 1 123 ? 28.047 -0.175 0.186 1 94.44 123 ASP B CA 1
ATOM 4172 C C . ASP B 1 123 ? 26.719 -0.635 -0.42 1 94.44 123 ASP B C 1
ATOM 4174 O O . ASP B 1 123 ? 26.625 -1.743 -0.953 1 94.44 123 ASP B O 1
ATOM 4178 N N . VAL B 1 124 ? 25.75 0.199 -0.363 1 95.62 124 VAL B N 1
ATOM 4179 C CA . VAL B 1 124 ? 24.422 -0.139 -0.879 1 95.62 124 VAL B CA 1
ATOM 4180 C C . VAL B 1 124 ? 24.422 -0.042 -2.402 1 95.62 124 VAL B C 1
ATOM 4182 O O . VAL B 1 124 ? 23.828 -0.876 -3.086 1 95.62 124 VAL B O 1
ATOM 4185 N N . MET B 1 125 ? 25.062 1.019 -2.85 1 92.56 125 MET B N 1
ATOM 4186 C CA . MET B 1 125 ? 25.203 1.177 -4.297 1 92.56 125 MET B CA 1
ATOM 4187 C C . MET B 1 125 ? 26.516 0.587 -4.789 1 92.56 125 MET B C 1
ATOM 4189 O O . MET B 1 125 ? 27.594 1.065 -4.422 1 92.56 125 MET B O 1
ATOM 4193 N N . ARG B 1 126 ? 26.438 -0.445 -5.52 1 90.81 126 ARG B N 1
ATOM 4194 C CA . ARG B 1 126 ? 27.578 -1.144 -6.09 1 90.81 126 ARG B CA 1
ATOM 4195 C C . ARG B 1 126 ? 27.328 -1.53 -7.539 1 90.81 126 ARG B C 1
ATOM 4197 O O . ARG B 1 126 ? 26.172 -1.676 -7.953 1 90.81 126 ARG B O 1
ATOM 4204 N N . PRO B 1 127 ? 28.375 -1.634 -8.266 1 89.25 127 PRO B N 1
ATOM 4205 C CA . PRO B 1 127 ? 28.188 -2.107 -9.641 1 89.25 127 PRO B CA 1
ATOM 4206 C C . PRO B 1 127 ? 27.875 -3.6 -9.711 1 89.25 127 PRO B C 1
ATOM 4208 O O . PRO B 1 127 ? 28.219 -4.352 -8.797 1 89.25 127 PRO B O 1
ATOM 4211 N N . PRO B 1 128 ? 27.25 -4.023 -10.781 1 88.88 128 PRO B N 1
ATOM 4212 C CA . PRO B 1 128 ? 27.047 -5.461 -10.984 1 88.88 128 PRO B CA 1
ATOM 4213 C C . PRO B 1 128 ? 28.359 -6.211 -11.219 1 88.88 128 PRO B C 1
ATOM 4215 O O . PRO B 1 128 ? 29.391 -5.59 -11.492 1 88.88 128 PRO B O 1
ATOM 4218 N N . PRO B 1 129 ? 28.328 -7.477 -11.047 1 86.94 129 PRO B N 1
ATOM 4219 C CA . PRO B 1 129 ? 29.531 -8.258 -11.344 1 86.94 129 PRO B CA 1
ATOM 4220 C C . PRO B 1 129 ? 29.984 -8.117 -12.789 1 86.94 129 PRO B C 1
ATOM 4222 O O . PRO B 1 129 ? 29.172 -7.855 -13.68 1 86.94 129 PRO B O 1
ATOM 4225 N N . ASN B 1 130 ? 31.203 -8.273 -12.992 1 87.19 130 ASN B N 1
ATOM 4226 C CA . ASN B 1 130 ? 31.766 -8.273 -14.336 1 87.19 130 ASN B CA 1
ATOM 4227 C C . ASN B 1 130 ? 31.125 -9.352 -15.211 1 87.19 130 ASN B C 1
ATOM 4229 O O . ASN B 1 130 ? 31.156 -10.531 -14.852 1 87.19 130 ASN B O 1
ATOM 4233 N N . PRO B 1 131 ? 30.656 -8.977 -16.344 1 84.94 131 PRO B N 1
ATOM 4234 C CA . PRO B 1 131 ? 29.906 -9.914 -17.172 1 84.94 131 PRO B CA 1
ATOM 4235 C C . PRO B 1 131 ? 30.766 -11.062 -17.688 1 84.94 131 PRO B C 1
ATOM 4237 O O . PRO B 1 131 ? 30.266 -12.164 -17.922 1 84.94 131 PRO B O 1
ATOM 4240 N N . ILE B 1 132 ? 32.031 -10.852 -17.797 1 88.75 132 ILE B N 1
ATOM 4241 C CA . ILE B 1 132 ? 32.906 -11.867 -18.359 1 88.75 132 ILE B CA 1
ATOM 4242 C C . ILE B 1 132 ? 33.344 -12.828 -17.25 1 88.75 132 ILE B C 1
ATOM 4244 O O . ILE B 1 132 ? 33.594 -14.008 -17.516 1 88.75 132 ILE B O 1
ATOM 4248 N N . ALA B 1 133 ? 33.375 -12.359 -16.125 1 86.88 133 ALA B N 1
ATOM 4249 C CA . ALA B 1 133 ? 33.906 -13.156 -15.008 1 86.88 133 ALA B CA 1
ATOM 4250 C C . ALA B 1 133 ? 32.781 -13.984 -14.367 1 86.88 133 ALA B C 1
ATOM 4252 O O . ALA B 1 133 ? 33.062 -14.906 -13.602 1 86.88 133 ALA B O 1
ATOM 4253 N N . ARG B 1 134 ? 31.609 -13.75 -14.727 1 90.06 134 ARG B N 1
ATOM 4254 C CA . ARG B 1 134 ? 30.469 -14.445 -14.141 1 90.06 134 ARG B CA 1
ATOM 4255 C C . ARG B 1 134 ? 30.391 -15.883 -14.648 1 90.06 134 ARG B C 1
ATOM 4257 O O . ARG B 1 134 ? 30.328 -16.125 -15.852 1 90.06 134 ARG B O 1
ATOM 4264 N N . PRO B 1 135 ? 30.391 -16.797 -13.727 1 91.81 135 PRO B N 1
ATOM 4265 C CA . PRO B 1 135 ? 30.172 -18.172 -14.172 1 91.81 135 PRO B CA 1
ATOM 4266 C C . PRO B 1 135 ? 28.812 -18.344 -14.844 1 91.81 135 PRO B C 1
ATOM 4268 O O . PRO B 1 135 ? 27.844 -17.672 -14.492 1 91.81 135 PRO B O 1
ATOM 4271 N N . ARG B 1 136 ? 28.719 -19.297 -15.672 1 93.5 136 ARG B N 1
ATOM 4272 C CA . ARG B 1 136 ? 27.469 -19.641 -16.328 1 93.5 136 ARG B CA 1
ATOM 4273 C C . ARG B 1 136 ? 26.516 -20.359 -15.352 1 93.5 136 ARG B C 1
ATOM 4275 O O . ARG B 1 136 ? 26.969 -20.953 -14.367 1 93.5 136 ARG B O 1
ATOM 4282 N N . ILE B 1 137 ? 25.312 -20.25 -15.656 1 96 137 ILE B N 1
ATOM 4283 C CA . ILE B 1 137 ? 24.312 -21.016 -14.906 1 96 137 ILE B CA 1
ATOM 4284 C C . ILE B 1 137 ? 24.219 -22.438 -15.445 1 96 137 ILE B C 1
ATOM 4286 O O . ILE B 1 137 ? 23.812 -22.641 -16.594 1 96 137 ILE B O 1
ATOM 4290 N N . THR B 1 138 ? 24.562 -23.406 -14.602 1 95.56 138 THR B N 1
ATOM 4291 C CA . THR B 1 138 ? 24.672 -24.766 -15.125 1 95.56 138 THR B CA 1
ATOM 4292 C C . THR B 1 138 ? 23.922 -25.75 -14.242 1 95.56 138 THR B C 1
ATOM 4294 O O . THR B 1 138 ? 23.797 -26.938 -14.594 1 95.56 138 THR B O 1
ATOM 4297 N N . ARG B 1 139 ? 23.453 -25.266 -13.125 1 96.62 139 ARG B N 1
ATOM 4298 C CA . ARG B 1 139 ? 22.797 -26.156 -12.188 1 96.62 139 ARG B CA 1
ATOM 4299 C C . ARG B 1 139 ? 21.391 -25.656 -11.844 1 96.62 139 ARG B C 1
ATOM 4301 O O . ARG B 1 139 ? 21.188 -24.453 -11.656 1 96.62 139 ARG B O 1
ATOM 4308 N N . PRO B 1 140 ? 20.484 -26.609 -11.789 1 98.06 140 PRO B N 1
ATOM 4309 C CA . PRO B 1 140 ? 19.156 -26.203 -11.32 1 98.06 140 PRO B CA 1
ATOM 4310 C C . PRO B 1 140 ? 19.125 -25.891 -9.82 1 98.06 140 PRO B C 1
ATOM 4312 O O . PRO B 1 140 ? 19.953 -26.406 -9.07 1 98.06 140 PRO B O 1
ATOM 4315 N N . LEU B 1 141 ? 18.359 -25.031 -9.414 1 97.94 141 LEU B N 1
ATOM 4316 C CA . LEU B 1 141 ? 18.031 -24.797 -8.008 1 97.94 141 LEU B CA 1
ATOM 4317 C C . LEU B 1 141 ? 16.656 -25.359 -7.664 1 97.94 141 LEU B C 1
ATOM 4319 O O . LEU B 1 141 ? 15.641 -24.875 -8.18 1 97.94 141 LEU B O 1
ATOM 4323 N N . ALA B 1 142 ? 16.656 -26.359 -6.809 1 98.06 142 ALA B N 1
ATOM 4324 C CA . ALA B 1 142 ? 15.375 -26.906 -6.359 1 98.06 142 ALA B CA 1
ATOM 4325 C C . ALA B 1 142 ? 14.617 -25.891 -5.504 1 98.06 142 ALA B C 1
ATOM 4327 O O . ALA B 1 142 ? 15.133 -25.422 -4.492 1 98.06 142 ALA B O 1
ATOM 4328 N N . LEU B 1 143 ? 13.398 -25.578 -5.887 1 97.5 143 LEU B N 1
ATOM 4329 C CA . LEU B 1 143 ? 12.609 -24.562 -5.18 1 97.5 143 LEU B CA 1
ATOM 4330 C C . LEU B 1 143 ? 11.539 -25.219 -4.316 1 97.5 143 LEU B C 1
ATOM 4332 O O . LEU B 1 143 ? 10.953 -24.578 -3.445 1 97.5 143 LEU B O 1
ATOM 4336 N N . GLY B 1 144 ? 11.266 -26.453 -4.602 1 96.62 144 GLY B N 1
ATOM 4337 C CA . GLY B 1 144 ? 10.281 -27.188 -3.826 1 96.62 144 GLY B CA 1
ATOM 4338 C C . GLY B 1 144 ? 8.859 -27 -4.34 1 96.62 144 GLY B C 1
ATOM 4339 O O . GLY B 1 144 ? 7.898 -27.391 -3.678 1 96.62 144 GLY B O 1
ATOM 4340 N N . VAL B 1 145 ? 8.641 -26.375 -5.418 1 97.69 145 VAL B N 1
ATOM 4341 C CA . VAL B 1 145 ? 7.355 -26.188 -6.078 1 97.69 145 VAL B CA 1
ATOM 4342 C C . VAL B 1 145 ? 7.332 -26.969 -7.391 1 97.69 145 VAL B C 1
ATOM 4344 O O . VAL B 1 145 ? 7.988 -26.578 -8.359 1 97.69 145 VAL B O 1
ATOM 4347 N N . ARG B 1 146 ? 6.52 -27.938 -7.418 1 97.31 146 ARG B N 1
ATOM 4348 C CA . ARG B 1 146 ? 6.531 -28.922 -8.492 1 97.31 146 ARG B CA 1
ATOM 4349 C C . ARG B 1 146 ? 6.328 -28.25 -9.852 1 97.31 146 ARG B C 1
ATOM 4351 O O . ARG B 1 146 ? 7.035 -28.562 -10.812 1 97.31 146 ARG B O 1
ATOM 4358 N N . ALA B 1 147 ? 5.363 -27.328 -9.914 1 98.12 147 ALA B N 1
ATOM 4359 C CA . ALA B 1 147 ? 5.039 -26.672 -11.172 1 98.12 147 ALA B CA 1
ATOM 4360 C C . ALA B 1 147 ? 6.242 -25.906 -11.711 1 98.12 147 ALA B C 1
ATOM 4362 O O . ALA B 1 147 ? 6.461 -25.844 -12.922 1 98.12 147 ALA B O 1
ATOM 4363 N N . ILE B 1 148 ? 7.027 -25.328 -10.828 1 98.5 148 ILE B N 1
ATOM 4364 C CA . ILE B 1 148 ? 8.195 -24.562 -11.242 1 98.5 148 ILE B CA 1
ATOM 4365 C C . ILE B 1 148 ? 9.367 -25.5 -11.516 1 98.5 148 ILE B C 1
ATOM 4367 O O . ILE B 1 148 ? 9.969 -25.453 -12.594 1 98.5 148 ILE B O 1
ATOM 4371 N N . ASP B 1 149 ? 9.648 -26.391 -10.656 1 98.56 149 ASP B N 1
ATOM 4372 C CA . ASP B 1 149 ? 10.805 -27.281 -10.758 1 98.56 149 ASP B CA 1
ATOM 4373 C C . ASP B 1 149 ? 10.711 -28.156 -12.008 1 98.56 149 ASP B C 1
ATOM 4375 O O . ASP B 1 149 ? 11.727 -28.406 -12.664 1 98.56 149 ASP B O 1
ATOM 4379 N N . ALA B 1 150 ? 9.516 -28.547 -12.352 1 98.5 150 ALA B N 1
ATOM 4380 C CA . ALA B 1 150 ? 9.367 -29.5 -13.445 1 98.5 150 ALA B CA 1
ATOM 4381 C C . ALA B 1 150 ? 9.172 -28.797 -14.781 1 98.5 150 ALA B C 1
ATOM 4383 O O . ALA B 1 150 ? 9.633 -29.281 -15.82 1 98.5 150 ALA B O 1
ATOM 4384 N N . LEU B 1 151 ? 8.516 -27.641 -14.758 1 98.62 151 LEU B N 1
ATOM 4385 C CA . LEU B 1 151 ? 8.055 -27.094 -16.031 1 98.62 151 LEU B CA 1
ATOM 4386 C C . LEU B 1 151 ? 8.758 -25.781 -16.344 1 98.62 151 LEU B C 1
ATOM 4388 O O . LEU B 1 151 ? 8.789 -25.344 -17.5 1 98.62 151 LEU B O 1
ATOM 4392 N N . THR B 1 152 ? 9.195 -25.062 -15.352 1 98.44 152 THR B N 1
ATOM 4393 C CA . THR B 1 152 ? 9.914 -23.797 -15.469 1 98.44 152 THR B CA 1
ATOM 4394 C C . THR B 1 152 ? 11.156 -23.797 -14.586 1 98.44 152 THR B C 1
ATOM 4396 O O . THR B 1 152 ? 11.383 -22.844 -13.828 1 98.44 152 THR B O 1
ATOM 4399 N N . THR B 1 153 ? 11.922 -24.797 -14.773 1 98.62 153 THR B N 1
ATOM 4400 C CA . THR B 1 153 ? 13.039 -25.062 -13.883 1 98.62 153 THR B CA 1
ATOM 4401 C C . THR B 1 153 ? 13.961 -23.844 -13.789 1 98.62 153 THR B C 1
ATOM 4403 O O . THR B 1 153 ? 14.367 -23.297 -14.812 1 98.62 153 THR B O 1
ATOM 4406 N N . VAL B 1 154 ? 14.312 -23.438 -12.586 1 98.56 154 VAL B N 1
ATOM 4407 C CA . VAL B 1 154 ? 15.141 -22.281 -12.312 1 98.56 154 VAL B CA 1
ATOM 4408 C C . VAL B 1 154 ? 16.578 -22.719 -12.016 1 98.56 154 VAL B C 1
ATOM 4410 O O . VAL B 1 154 ? 16.797 -23.734 -11.359 1 98.56 154 VAL B O 1
ATOM 4413 N N . GLY B 1 155 ? 17.531 -21.922 -12.516 1 98.56 155 GLY B N 1
ATOM 4414 C CA . GLY B 1 155 ? 18.938 -22.219 -12.281 1 98.56 155 GLY B CA 1
ATOM 4415 C C . GLY B 1 155 ? 19.547 -21.391 -11.164 1 98.56 155 GLY B C 1
ATOM 4416 O O . GLY B 1 155 ? 19.047 -20.312 -10.859 1 98.56 155 GLY B O 1
ATOM 4417 N N . GLU B 1 156 ? 20.594 -21.953 -10.562 1 97.88 156 GLU B N 1
ATOM 4418 C CA . GLU B 1 156 ? 21.344 -21.203 -9.562 1 97.88 156 GLU B CA 1
ATOM 4419 C C . GLU B 1 156 ? 21.953 -19.938 -10.156 1 97.88 156 GLU B C 1
ATOM 4421 O O . GLU B 1 156 ? 22.75 -20 -11.086 1 97.88 156 GLU B O 1
ATOM 4426 N N . GLY B 1 157 ? 21.516 -18.781 -9.641 1 97.88 157 GLY B N 1
ATOM 4427 C CA . GLY B 1 157 ? 22.016 -17.516 -10.148 1 97.88 157 GLY B CA 1
ATOM 4428 C C . GLY B 1 157 ? 21.078 -16.859 -11.148 1 97.88 157 GLY B C 1
ATOM 4429 O O . GLY B 1 157 ? 21.359 -15.758 -11.641 1 97.88 157 GLY B O 1
ATOM 4430 N N . GLN B 1 158 ? 19.984 -17.484 -11.383 1 98.31 158 GLN B N 1
ATOM 4431 C CA . GLN B 1 158 ? 19.031 -16.969 -12.375 1 98.31 158 GLN B CA 1
ATOM 4432 C C . GLN B 1 158 ? 18.172 -15.859 -11.789 1 98.31 158 GLN B C 1
ATOM 4434 O O . GLN B 1 158 ? 17.922 -15.828 -10.578 1 98.31 158 GLN B O 1
ATOM 4439 N N . ARG B 1 159 ? 17.734 -14.914 -12.602 1 97.94 159 ARG B N 1
ATOM 4440 C CA . ARG B 1 159 ? 16.812 -13.852 -12.242 1 97.94 159 ARG B CA 1
ATOM 4441 C C . ARG B 1 159 ? 15.445 -14.07 -12.883 1 97.94 159 ARG B C 1
ATOM 4443 O O . ARG B 1 159 ? 15.32 -14.062 -14.109 1 97.94 159 ARG B O 1
ATOM 4450 N N . ILE B 1 160 ? 14.438 -14.211 -12.047 1 98.25 160 ILE B N 1
ATOM 4451 C CA . ILE B 1 160 ? 13.109 -14.609 -12.516 1 98.25 160 ILE B CA 1
ATOM 4452 C C . ILE B 1 160 ? 12.07 -13.586 -12.055 1 98.25 160 ILE B C 1
ATOM 4454 O O . ILE B 1 160 ? 12.133 -13.102 -10.922 1 98.25 160 ILE B O 1
ATOM 4458 N N . GLY B 1 161 ? 11.148 -13.266 -12.969 1 97.94 161 GLY B N 1
ATOM 4459 C CA . GLY B 1 161 ? 10 -12.469 -12.586 1 97.94 161 GLY B CA 1
ATOM 4460 C C . GLY B 1 161 ? 8.82 -13.297 -12.125 1 97.94 161 GLY B C 1
ATOM 4461 O O . GLY B 1 161 ? 8.539 -14.359 -12.695 1 97.94 161 GLY B O 1
ATOM 4462 N N . LEU B 1 162 ? 8.211 -12.906 -11.07 1 97.69 162 LEU B N 1
ATOM 4463 C CA . LEU B 1 162 ? 6.938 -13.477 -10.648 1 97.69 162 LEU B CA 1
ATOM 4464 C C . LEU B 1 162 ? 5.801 -12.484 -10.883 1 97.69 162 LEU B C 1
ATOM 4466 O O . LEU B 1 162 ? 5.652 -11.516 -10.125 1 97.69 162 LEU B O 1
ATOM 4470 N N . PHE B 1 163 ? 5.035 -12.734 -11.891 1 96.38 163 PHE B N 1
ATOM 4471 C CA . PHE B 1 163 ? 3.949 -11.844 -12.289 1 96.38 163 PHE B CA 1
ATOM 4472 C C . PHE B 1 163 ? 2.629 -12.297 -11.672 1 96.38 163 PHE B C 1
ATOM 4474 O O . PHE B 1 163 ? 2.158 -13.398 -11.945 1 96.38 163 PHE B O 1
ATOM 4481 N N . ALA B 1 164 ? 2.066 -11.445 -10.867 1 94.38 164 ALA B N 1
ATOM 4482 C CA . ALA B 1 164 ? 0.865 -11.836 -10.133 1 94.38 164 ALA B CA 1
ATOM 4483 C C . ALA B 1 164 ? 0.007 -10.617 -9.797 1 94.38 164 ALA B C 1
ATOM 4485 O O . ALA B 1 164 ? 0.532 -9.547 -9.477 1 94.38 164 ALA B O 1
ATOM 4486 N N . GLY B 1 165 ? -1.301 -10.836 -9.969 1 87.88 165 GLY B N 1
ATOM 4487 C CA . GLY B 1 165 ? -2.211 -9.844 -9.422 1 87.88 165 GLY B CA 1
ATOM 4488 C C . GLY B 1 165 ? -2.363 -9.93 -7.918 1 87.88 165 GLY B C 1
ATOM 4489 O O . GLY B 1 165 ? -1.82 -10.844 -7.285 1 87.88 165 GLY B O 1
ATOM 4490 N N . SER B 1 166 ? -3.09 -8.984 -7.383 1 80 166 SER B N 1
ATOM 4491 C CA . SER B 1 166 ? -3.367 -9.031 -5.953 1 80 166 SER B CA 1
ATOM 4492 C C . SER B 1 166 ? -4.285 -10.195 -5.605 1 80 166 SER B C 1
ATOM 4494 O O . SER B 1 166 ? -5.238 -10.484 -6.332 1 80 166 SER B O 1
ATOM 4496 N N . GLY B 1 167 ? -3.969 -10.93 -4.586 1 80.31 167 GLY B N 1
ATOM 4497 C CA . GLY B 1 167 ? -4.859 -11.945 -4.051 1 80.31 167 GLY B CA 1
ATOM 4498 C C . GLY B 1 167 ? -4.773 -13.266 -4.797 1 80.31 167 GLY B C 1
ATOM 4499 O O . GLY B 1 167 ? -5.66 -14.109 -4.68 1 80.31 167 GLY B O 1
ATOM 4500 N N . VAL B 1 168 ? -3.756 -13.469 -5.555 1 88.75 168 VAL B N 1
ATOM 4501 C CA . VAL B 1 168 ? -3.693 -14.68 -6.367 1 88.75 168 VAL B CA 1
ATOM 4502 C C . VAL B 1 168 ? -2.688 -15.656 -5.766 1 88.75 168 VAL B C 1
ATOM 4504 O O . VAL B 1 168 ? -2.26 -16.609 -6.43 1 88.75 168 VAL B O 1
ATOM 4507 N N . GLY B 1 169 ? -2.227 -15.406 -4.586 1 91.31 169 GLY B N 1
ATOM 4508 C CA . GLY B 1 169 ? -1.384 -16.359 -3.875 1 91.31 169 GLY B CA 1
ATOM 4509 C C . GLY B 1 169 ? 0.094 -16.031 -3.969 1 91.31 169 GLY B C 1
ATOM 4510 O O . GLY B 1 169 ? 0.942 -16.891 -3.736 1 91.31 169 GLY B O 1
ATOM 4511 N N . LYS B 1 170 ? 0.413 -14.82 -4.293 1 94.06 170 LYS B N 1
ATOM 4512 C CA . LYS B 1 170 ? 1.795 -14.383 -4.469 1 94.06 170 LYS B CA 1
ATOM 4513 C C . LYS B 1 170 ? 2.6 -14.578 -3.186 1 94.06 170 LYS B C 1
ATOM 4515 O O . LYS B 1 170 ? 3.674 -15.188 -3.209 1 94.06 170 LYS B O 1
ATOM 4520 N N . SER B 1 171 ? 2.135 -14.109 -2.061 1 92 171 SER B N 1
ATOM 4521 C CA . SER B 1 171 ? 2.852 -14.188 -0.792 1 92 171 SER B CA 1
ATOM 4522 C C . SER B 1 171 ? 2.986 -15.625 -0.316 1 92 171 SER B C 1
ATOM 4524 O O . SER B 1 171 ? 4.02 -16.016 0.233 1 92 171 SER B O 1
ATOM 4526 N N . THR B 1 172 ? 1.944 -16.406 -0.526 1 92 172 THR B N 1
ATOM 4527 C CA . THR B 1 172 ? 1.972 -17.812 -0.153 1 92 172 THR B CA 1
ATOM 4528 C C . THR B 1 172 ? 3.051 -18.562 -0.934 1 92 172 THR B C 1
ATOM 4530 O O . THR B 1 172 ? 3.801 -19.359 -0.362 1 92 172 THR B O 1
ATOM 4533 N N . LEU B 1 173 ? 3.084 -18.281 -2.203 1 95.81 173 LEU B N 1
ATOM 4534 C CA . LEU B 1 173 ? 4.078 -18.938 -3.045 1 95.81 173 LEU B CA 1
ATOM 4535 C C . LEU B 1 173 ? 5.488 -18.531 -2.637 1 95.81 173 LEU B C 1
ATOM 4537 O O . LEU B 1 173 ? 6.383 -19.375 -2.557 1 95.81 173 LEU B O 1
ATOM 4541 N N . LEU B 1 174 ? 5.711 -17.25 -2.385 1 94.69 174 LEU B N 1
ATOM 4542 C CA . LEU B 1 174 ? 7.02 -16.781 -1.946 1 94.69 174 LEU B CA 1
ATOM 4543 C C . LEU B 1 174 ? 7.438 -17.469 -0.648 1 94.69 174 LEU B C 1
ATOM 4545 O O . LEU B 1 174 ? 8.594 -17.859 -0.499 1 94.69 174 LEU B O 1
ATOM 4549 N N . GLY B 1 175 ? 6.543 -17.578 0.259 1 91.44 175 GLY B N 1
ATOM 4550 C CA . GLY B 1 175 ? 6.82 -18.281 1.499 1 91.44 175 GLY B CA 1
ATOM 4551 C C . GLY B 1 175 ? 7.18 -19.734 1.286 1 91.44 175 GLY B C 1
ATOM 4552 O O . GLY B 1 175 ? 8.102 -20.25 1.916 1 91.44 175 GLY B O 1
ATOM 4553 N N . GLN B 1 176 ? 6.402 -20.375 0.405 1 92.75 176 GLN B N 1
ATOM 4554 C CA . GLN B 1 176 ? 6.66 -21.781 0.084 1 92.75 176 GLN B CA 1
ATOM 4555 C C . GLN B 1 176 ? 8.062 -21.969 -0.486 1 92.75 176 GLN B C 1
ATOM 4557 O O . GLN B 1 176 ? 8.781 -22.891 -0.094 1 92.75 176 GLN B O 1
ATOM 4562 N N . ILE B 1 177 ? 8.414 -21.094 -1.338 1 94.56 177 ILE B N 1
ATOM 4563 C CA . ILE B 1 177 ? 9.734 -21.156 -1.946 1 94.56 177 ILE B CA 1
ATOM 4564 C C . ILE B 1 177 ? 10.805 -20.906 -0.881 1 94.56 177 ILE B C 1
ATOM 4566 O O . ILE B 1 177 ? 11.797 -21.641 -0.806 1 94.56 177 ILE B O 1
ATOM 4570 N N . ALA B 1 178 ? 10.633 -19.938 -0.058 1 90.69 178 ALA B N 1
ATOM 4571 C CA . ALA B 1 178 ? 11.602 -19.594 0.984 1 90.69 178 ALA B CA 1
ATOM 4572 C C . ALA B 1 178 ? 11.836 -20.781 1.92 1 90.69 178 ALA B C 1
ATOM 4574 O O . ALA B 1 178 ? 12.969 -21.016 2.352 1 90.69 178 ALA B O 1
ATOM 4575 N N . ARG B 1 179 ? 10.852 -21.516 2.186 1 89.5 179 ARG B N 1
ATOM 4576 C CA . ARG B 1 179 ? 10.938 -22.609 3.148 1 89.5 179 ARG B CA 1
ATOM 4577 C C . ARG B 1 179 ? 11.57 -23.844 2.52 1 89.5 179 ARG B C 1
ATOM 4579 O O . ARG B 1 179 ? 12.211 -24.641 3.211 1 89.5 179 ARG B O 1
ATOM 4586 N N . GLN B 1 180 ? 11.398 -23.953 1.227 1 91.75 180 GLN B N 1
ATOM 4587 C CA . GLN B 1 180 ? 11.688 -25.266 0.65 1 91.75 180 GLN B CA 1
ATOM 4588 C C . GLN B 1 180 ? 12.898 -25.203 -0.276 1 91.75 180 GLN B C 1
ATOM 4590 O O . GLN B 1 180 ? 13.5 -26.234 -0.592 1 91.75 180 GLN B O 1
ATOM 4595 N N . ALA B 1 181 ? 13.211 -24.031 -0.729 1 94.25 181 ALA B N 1
ATOM 4596 C CA . ALA B 1 181 ? 14.289 -23.922 -1.714 1 94.25 181 ALA B CA 1
ATOM 4597 C C . ALA B 1 181 ? 15.609 -24.438 -1.152 1 94.25 181 ALA B C 1
ATOM 4599 O O . ALA B 1 181 ? 15.891 -24.281 0.036 1 94.25 181 ALA B O 1
ATOM 4600 N N . ASP B 1 182 ? 16.344 -25.062 -2.023 1 95.31 182 ASP B N 1
ATOM 4601 C CA . ASP B 1 182 ? 17.672 -25.562 -1.68 1 95.31 182 ASP B CA 1
ATOM 4602 C C . ASP B 1 182 ? 18.719 -24.438 -1.771 1 95.31 182 ASP B C 1
ATOM 4604 O O . ASP B 1 182 ? 19.578 -24.453 -2.646 1 95.31 182 ASP B O 1
ATOM 4608 N N . ALA B 1 183 ? 18.656 -23.453 -0.921 1 95.62 183 ALA B N 1
ATOM 4609 C CA . ALA B 1 183 ? 19.578 -22.312 -0.808 1 95.62 183 ALA B CA 1
ATOM 4610 C C . ALA B 1 183 ? 20.125 -22.203 0.609 1 95.62 183 ALA B C 1
ATOM 4612 O O . ALA B 1 183 ? 19.547 -22.734 1.557 1 95.62 183 ALA B O 1
ATOM 4613 N N . ASP B 1 184 ? 21.25 -21.531 0.745 1 96.38 184 ASP B N 1
ATOM 4614 C CA . ASP B 1 184 ? 21.906 -21.406 2.045 1 96.38 184 ASP B CA 1
ATOM 4615 C C . ASP B 1 184 ? 21.25 -20.312 2.887 1 96.38 184 ASP B C 1
ATOM 4617 O O . ASP B 1 184 ? 21.141 -20.453 4.109 1 96.38 184 ASP B O 1
ATOM 4621 N N . VAL B 1 185 ? 20.891 -19.219 2.191 1 96.19 185 VAL B N 1
ATOM 4622 C CA . VAL B 1 185 ? 20.344 -18.047 2.852 1 96.19 185 VAL B CA 1
ATOM 4623 C C . VAL B 1 185 ? 19.234 -17.438 1.994 1 96.19 185 VAL B C 1
ATOM 4625 O O . VAL B 1 185 ? 19.297 -17.484 0.764 1 96.19 185 VAL B O 1
ATOM 4628 N N . PHE B 1 186 ? 18.234 -16.938 2.594 1 95.5 186 PHE B N 1
ATOM 4629 C CA . PHE B 1 186 ? 17.266 -16.172 1.829 1 95.5 186 PHE B CA 1
ATOM 4630 C C . PHE B 1 186 ? 17.219 -14.727 2.301 1 95.5 186 PHE B C 1
ATOM 4632 O O . PHE B 1 186 ? 17.391 -14.453 3.49 1 95.5 186 PHE B O 1
ATOM 4639 N N . VAL B 1 187 ? 17.047 -13.852 1.426 1 97.94 187 VAL B N 1
ATOM 4640 C CA . VAL B 1 187 ? 16.844 -12.43 1.652 1 97.94 187 VAL B CA 1
ATOM 4641 C C . VAL B 1 187 ? 15.531 -11.992 1.009 1 97.94 187 VAL B C 1
ATOM 4643 O O . VAL B 1 187 ? 15.328 -12.172 -0.194 1 97.94 187 VAL B O 1
ATOM 4646 N N . VAL B 1 188 ? 14.625 -11.477 1.81 1 97.19 188 VAL B N 1
ATOM 4647 C CA . VAL B 1 188 ? 13.344 -11.016 1.291 1 97.19 188 VAL B CA 1
ATOM 4648 C C . VAL B 1 188 ? 13.227 -9.5 1.473 1 97.19 188 VAL B C 1
ATOM 4650 O O . VAL B 1 188 ? 13.531 -8.977 2.545 1 97.19 188 VAL B O 1
ATOM 4653 N N . CYS B 1 189 ? 12.852 -8.852 0.452 1 98.31 189 CYS B N 1
ATOM 4654 C CA . CYS B 1 189 ? 12.609 -7.418 0.513 1 98.31 189 CYS B CA 1
ATOM 4655 C C . CYS B 1 189 ? 11.133 -7.102 0.266 1 98.31 189 CYS B C 1
ATOM 4657 O O . CYS B 1 189 ? 10.594 -7.434 -0.792 1 98.31 189 CYS B O 1
ATOM 4659 N N . LEU B 1 190 ? 10.508 -6.516 1.197 1 97.38 190 LEU B N 1
ATOM 4660 C CA . LEU B 1 190 ? 9.133 -6.055 1.065 1 97.38 190 LEU B CA 1
ATOM 4661 C C . LEU B 1 190 ? 9.086 -4.547 0.838 1 97.38 190 LEU B C 1
ATOM 4663 O O . LEU B 1 190 ? 9.273 -3.766 1.774 1 97.38 190 LEU B O 1
ATOM 4667 N N . VAL B 1 191 ? 8.75 -4.141 -0.399 1 97.75 191 VAL B N 1
ATOM 4668 C CA . VAL B 1 191 ? 8.789 -2.734 -0.788 1 97.75 191 VAL B CA 1
ATOM 4669 C C . VAL B 1 191 ? 7.367 -2.178 -0.845 1 97.75 191 VAL B C 1
ATOM 4671 O O . VAL B 1 191 ? 6.559 -2.607 -1.673 1 97.75 191 VAL B O 1
ATOM 4674 N N . GLY B 1 192 ? 7.113 -1.268 -0.001 1 95.75 192 GLY B N 1
ATOM 4675 C CA . GLY B 1 192 ? 5.852 -0.548 -0.078 1 95.75 192 GLY B CA 1
ATOM 4676 C C . GLY B 1 192 ? 4.66 -1.394 0.321 1 95.75 192 GLY B C 1
ATOM 4677 O O . GLY B 1 192 ? 3.537 -1.141 -0.123 1 95.75 192 GLY B O 1
ATOM 4678 N N . GLU B 1 193 ? 4.855 -2.428 1.062 1 93.06 193 GLU B N 1
ATOM 4679 C CA . GLU B 1 193 ? 3.75 -3.27 1.515 1 93.06 193 GLU B CA 1
ATOM 4680 C C . GLU B 1 193 ? 2.969 -2.598 2.641 1 93.06 193 GLU B C 1
ATOM 4682 O O . GLU B 1 193 ? 3.477 -1.687 3.299 1 93.06 193 GLU B O 1
ATOM 4687 N N . ARG B 1 194 ? 1.729 -3.027 2.789 1 91.75 194 ARG B N 1
ATOM 4688 C CA . ARG B 1 194 ? 0.939 -2.574 3.93 1 91.75 194 ARG B CA 1
ATOM 4689 C C . ARG B 1 194 ? 1.543 -3.061 5.242 1 91.75 194 ARG B C 1
ATOM 4691 O O . ARG B 1 194 ? 2.023 -4.191 5.328 1 91.75 194 ARG B O 1
ATOM 4698 N N . GLY B 1 195 ? 1.474 -2.254 6.227 1 90.62 195 GLY B N 1
ATOM 4699 C CA . GLY B 1 195 ? 2.064 -2.584 7.512 1 90.62 195 GLY B CA 1
ATOM 4700 C C . GLY B 1 195 ? 1.604 -3.924 8.055 1 90.62 195 GLY B C 1
ATOM 4701 O O . GLY B 1 195 ? 2.424 -4.75 8.461 1 90.62 195 GLY B O 1
ATOM 4702 N N . ARG B 1 196 ? 0.344 -4.176 7.988 1 89.31 196 ARG B N 1
ATOM 4703 C CA . ARG B 1 196 ? -0.208 -5.402 8.547 1 89.31 196 ARG B CA 1
ATOM 4704 C C . ARG B 1 196 ? 0.297 -6.625 7.789 1 89.31 196 ARG B C 1
ATOM 4706 O O . ARG B 1 196 ? 0.417 -7.711 8.359 1 89.31 196 ARG B O 1
ATOM 4713 N N . GLU B 1 197 ? 0.62 -6.48 6.57 1 90.25 197 GLU B N 1
ATOM 4714 C CA . GLU B 1 197 ? 0.999 -7.598 5.715 1 90.25 197 GLU B CA 1
ATOM 4715 C C . GLU B 1 197 ? 2.408 -8.086 6.031 1 90.25 197 GLU B C 1
ATOM 4717 O O . GLU B 1 197 ? 2.76 -9.227 5.73 1 90.25 197 GLU B O 1
ATOM 4722 N N . VAL B 1 198 ? 3.184 -7.211 6.637 1 91.38 198 VAL B N 1
ATOM 4723 C CA . VAL B 1 198 ? 4.547 -7.59 6.988 1 91.38 198 VAL B CA 1
ATOM 4724 C C . VAL B 1 198 ? 4.52 -8.711 8.031 1 91.38 198 VAL B C 1
ATOM 4726 O O . VAL B 1 198 ? 5.145 -9.758 7.84 1 91.38 198 VAL B O 1
ATOM 4729 N N . ARG B 1 199 ? 3.734 -8.5 9.047 1 90.19 199 ARG B N 1
ATOM 4730 C CA . ARG B 1 199 ? 3.635 -9.508 10.094 1 90.19 199 ARG B CA 1
ATOM 4731 C C . ARG B 1 199 ? 2.99 -10.789 9.562 1 90.19 199 ARG B C 1
ATOM 4733 O O . ARG B 1 199 ? 3.393 -11.891 9.93 1 90.19 199 ARG B O 1
ATOM 4740 N N . GLU B 1 200 ? 2.004 -10.602 8.773 1 90.44 200 GLU B N 1
ATOM 4741 C CA . GLU B 1 200 ? 1.346 -11.758 8.164 1 90.44 200 GLU B CA 1
ATOM 4742 C C . GLU B 1 200 ? 2.33 -12.586 7.352 1 90.44 200 GLU B C 1
ATOM 4744 O O . GLU B 1 200 ? 2.311 -13.82 7.414 1 90.44 200 GLU B O 1
ATOM 4749 N N . PHE B 1 201 ? 3.172 -11.922 6.617 1 90.5 201 PHE B N 1
ATOM 4750 C CA . PHE B 1 201 ? 4.172 -12.633 5.828 1 90.5 201 PHE B CA 1
ATOM 4751 C C . PHE B 1 201 ? 5.129 -13.398 6.73 1 90.5 201 PHE B C 1
ATOM 4753 O O . PHE B 1 201 ? 5.438 -14.57 6.473 1 90.5 201 PHE B O 1
ATOM 4760 N N . LEU B 1 202 ? 5.566 -12.805 7.773 1 91.19 202 LEU B N 1
ATOM 4761 C CA . LEU B 1 202 ? 6.535 -13.398 8.695 1 91.19 202 LEU B CA 1
ATOM 4762 C C . LEU B 1 202 ? 5.949 -14.625 9.391 1 91.19 202 LEU B C 1
ATOM 4764 O O . LEU B 1 202 ? 6.613 -15.656 9.508 1 91.19 202 LEU B O 1
ATOM 4768 N N . GLU B 1 203 ? 4.711 -14.492 9.719 1 89 203 GLU B N 1
ATOM 4769 C CA . GLU B 1 203 ? 4.109 -15.547 10.531 1 89 203 GLU B CA 1
ATOM 4770 C C . GLU B 1 203 ? 3.512 -16.641 9.656 1 89 203 GLU B C 1
ATOM 4772 O O . GLU B 1 203 ? 3.713 -17.828 9.914 1 89 203 GLU B O 1
ATOM 4777 N N . ASP B 1 204 ? 2.838 -16.219 8.617 1 86.19 204 ASP B N 1
ATOM 4778 C CA . ASP B 1 204 ? 2.078 -17.188 7.836 1 86.19 204 ASP B CA 1
ATOM 4779 C C . ASP B 1 204 ? 2.926 -17.75 6.699 1 86.19 204 ASP B C 1
ATOM 4781 O O . ASP B 1 204 ? 2.865 -18.953 6.414 1 86.19 204 ASP B O 1
ATOM 4785 N N . ALA B 1 205 ? 3.604 -16.875 6.078 1 85.81 205 ALA B N 1
ATOM 4786 C CA . ALA B 1 205 ? 4.32 -17.312 4.887 1 85.81 205 ALA B CA 1
ATOM 4787 C C . ALA B 1 205 ? 5.668 -17.938 5.25 1 85.81 205 ALA B C 1
ATOM 4789 O O . ALA B 1 205 ? 5.996 -19.031 4.797 1 85.81 205 ALA B O 1
ATOM 4790 N N . LEU B 1 206 ? 6.48 -17.312 6.117 1 87 206 LEU B N 1
ATOM 4791 C CA . LEU B 1 206 ? 7.828 -17.781 6.418 1 87 206 LEU B CA 1
ATOM 4792 C C . LEU B 1 206 ? 7.812 -18.75 7.598 1 87 206 LEU B C 1
ATOM 4794 O O . LEU B 1 206 ? 8.414 -19.828 7.535 1 87 206 LEU B O 1
ATOM 4798 N N . GLY B 1 207 ? 7.016 -18.391 8.609 1 84 207 GLY B N 1
ATOM 4799 C CA . GLY B 1 207 ? 7.062 -19.203 9.828 1 84 207 GLY B CA 1
ATOM 4800 C C . GLY B 1 207 ? 8.406 -19.141 10.531 1 84 207 GLY B C 1
ATOM 4801 O O . GLY B 1 207 ? 9.32 -18.469 10.07 1 84 207 GLY B O 1
ATOM 4802 N N . ASP B 1 208 ? 8.602 -19.906 11.602 1 81.75 208 ASP B N 1
ATOM 4803 C CA . ASP B 1 208 ? 9.797 -19.859 12.43 1 81.75 208 ASP B CA 1
ATOM 4804 C C . ASP B 1 208 ? 11 -20.438 11.695 1 81.75 208 ASP B C 1
ATOM 4806 O O . ASP B 1 208 ? 12.102 -19.891 11.758 1 81.75 208 ASP B O 1
ATOM 4810 N N . ASP B 1 209 ? 10.766 -21.484 11.07 1 77.5 209 ASP B N 1
ATOM 4811 C CA . ASP B 1 209 ? 11.859 -22.156 10.367 1 77.5 209 ASP B CA 1
ATOM 4812 C C . ASP B 1 209 ? 12.391 -21.297 9.227 1 77.5 209 ASP B C 1
ATOM 4814 O O . ASP B 1 209 ? 13.602 -21.188 9.031 1 77.5 209 ASP B O 1
ATOM 4818 N N . GLY B 1 210 ? 11.5 -20.734 8.516 1 78.12 210 GLY B N 1
ATOM 4819 C CA . GLY B 1 210 ? 11.898 -19.859 7.422 1 78.12 210 GLY B CA 1
ATOM 4820 C C . GLY B 1 210 ? 12.602 -18.594 7.895 1 78.12 210 GLY B C 1
ATOM 4821 O O . GLY B 1 210 ? 13.586 -18.172 7.289 1 78.12 210 GLY B O 1
ATOM 4822 N N . ARG B 1 211 ? 12.219 -18.141 9.008 1 85.5 211 ARG B N 1
ATOM 4823 C CA . ARG B 1 211 ? 12.766 -16.891 9.523 1 85.5 211 ARG B CA 1
ATOM 4824 C C . ARG B 1 211 ? 14.203 -17.078 10 1 85.5 211 ARG B C 1
ATOM 4826 O O . ARG B 1 211 ? 15.039 -16.188 9.828 1 85.5 211 ARG B O 1
ATOM 4833 N N . ALA B 1 212 ? 14.547 -18.141 10.461 1 86.56 212 ALA B N 1
ATOM 4834 C CA . ALA B 1 212 ? 15.852 -18.391 11.062 1 86.56 212 ALA B CA 1
ATOM 4835 C C . ALA B 1 212 ? 16.953 -18.375 10 1 86.56 212 ALA B C 1
ATOM 4837 O O . ALA B 1 212 ? 18.094 -18.016 10.289 1 86.56 212 ALA B O 1
ATOM 4838 N N . ARG B 1 213 ? 16.594 -18.703 8.797 1 88.44 213 ARG B N 1
ATOM 4839 C CA . ARG B 1 213 ? 17.594 -18.844 7.75 1 88.44 213 ARG B CA 1
ATOM 4840 C C . ARG B 1 213 ? 17.641 -17.609 6.855 1 88.44 213 ARG B C 1
ATOM 4842 O O . ARG B 1 213 ? 18.438 -17.547 5.918 1 88.44 213 ARG B O 1
ATOM 4849 N N . GLY B 1 214 ? 16.938 -16.641 7.266 1 93.94 214 GLY B N 1
ATOM 4850 C CA . GLY B 1 214 ? 16.891 -15.523 6.332 1 93.94 214 GLY B CA 1
ATOM 4851 C C . GLY B 1 214 ? 16.781 -14.172 7.016 1 93.94 214 GLY B C 1
ATOM 4852 O O . GLY B 1 214 ? 16.938 -14.07 8.234 1 93.94 214 GLY B O 1
ATOM 4853 N N . VAL B 1 215 ? 16.781 -13.18 6.184 1 96.31 215 VAL B N 1
ATOM 4854 C CA . VAL B 1 215 ? 16.625 -11.805 6.641 1 96.31 215 VAL B CA 1
ATOM 4855 C C . VAL B 1 215 ? 15.531 -11.117 5.82 1 96.31 215 VAL B C 1
ATOM 4857 O O . VAL B 1 215 ? 15.414 -11.344 4.613 1 96.31 215 VAL B O 1
ATOM 4860 N N . VAL B 1 216 ? 14.703 -10.383 6.5 1 96.56 216 VAL B N 1
ATOM 4861 C CA . VAL B 1 216 ? 13.648 -9.625 5.844 1 96.56 216 VAL B CA 1
ATOM 4862 C C . VAL B 1 216 ? 13.945 -8.133 5.949 1 96.56 216 VAL B C 1
ATOM 4864 O O . VAL B 1 216 ? 14.203 -7.617 7.039 1 96.56 216 VAL B O 1
ATOM 4867 N N . VAL B 1 217 ? 14.031 -7.449 4.836 1 98 217 VAL B N 1
ATOM 4868 C CA . VAL B 1 217 ? 14.133 -5.996 4.758 1 98 217 VAL B CA 1
ATOM 4869 C C . VAL B 1 217 ? 12.789 -5.402 4.352 1 98 217 VAL B C 1
ATOM 4871 O O . VAL B 1 217 ? 12.227 -5.777 3.32 1 98 217 VAL B O 1
ATOM 4874 N N . CYS B 1 218 ? 12.297 -4.484 5.113 1 96.88 218 CYS B N 1
ATOM 4875 C CA . CYS B 1 218 ? 10.961 -3.988 4.805 1 96.88 218 CYS B CA 1
ATOM 4876 C C . CYS B 1 218 ? 10.922 -2.467 4.848 1 96.88 218 CYS B C 1
ATOM 4878 O O . CYS B 1 218 ? 11.453 -1.852 5.773 1 96.88 218 CYS B O 1
ATOM 4880 N N . ALA B 1 219 ? 10.398 -1.84 3.842 1 97 219 ALA B N 1
ATOM 4881 C CA . ALA B 1 219 ? 9.961 -0.448 3.781 1 97 219 ALA B CA 1
ATOM 4882 C C . ALA B 1 219 ? 8.469 -0.356 3.453 1 97 219 ALA B C 1
ATOM 4884 O O . ALA B 1 219 ? 8.078 -0.486 2.293 1 97 219 ALA B O 1
ATOM 4885 N N . THR B 1 220 ? 7.691 -0.083 4.473 1 95.31 220 THR B N 1
ATOM 4886 C CA . THR B 1 220 ? 6.242 -0.089 4.301 1 95.31 220 THR B CA 1
ATOM 4887 C C . THR B 1 220 ? 5.789 1.122 3.49 1 95.31 220 THR B C 1
ATOM 4889 O O . THR B 1 220 ? 6.582 2.027 3.223 1 95.31 220 THR B O 1
ATOM 4892 N N . SER B 1 221 ? 4.562 1.129 3.107 1 93.44 221 SER B N 1
ATOM 4893 C CA . SER B 1 221 ? 4.02 2.107 2.17 1 93.44 221 SER B CA 1
ATOM 4894 C C . SER B 1 221 ? 4.102 3.52 2.734 1 93.44 221 SER B C 1
ATOM 4896 O O . SER B 1 221 ? 4.18 4.492 1.981 1 93.44 221 SER B O 1
ATOM 4898 N N . ASP B 1 222 ? 4.094 3.662 4 1 91 222 ASP B N 1
ATOM 4899 C CA . ASP B 1 222 ? 4.066 4.969 4.652 1 91 222 ASP B CA 1
ATOM 4900 C C . ASP B 1 222 ? 5.461 5.578 4.723 1 91 222 ASP B C 1
ATOM 4902 O O . ASP B 1 222 ? 5.613 6.766 5.016 1 91 222 ASP B O 1
ATOM 4906 N N . THR B 1 223 ? 6.484 4.812 4.438 1 93.69 223 THR B N 1
ATOM 4907 C CA . THR B 1 223 ? 7.852 5.32 4.516 1 93.69 223 THR B CA 1
ATOM 4908 C C . THR B 1 223 ? 8.164 6.223 3.328 1 93.69 223 THR B C 1
ATOM 4910 O O . THR B 1 223 ? 7.508 6.133 2.285 1 93.69 223 THR B O 1
ATOM 4913 N N . PRO B 1 224 ? 9.141 7.113 3.484 1 93.06 224 PRO B N 1
ATOM 4914 C CA . PRO B 1 224 ? 9.508 7.988 2.363 1 93.06 224 PRO B CA 1
ATOM 4915 C C . PRO B 1 224 ? 9.859 7.207 1.1 1 93.06 224 PRO B C 1
ATOM 4917 O O . PRO B 1 224 ? 10.398 6.105 1.182 1 93.06 224 PRO B O 1
ATOM 4920 N N . SER B 1 225 ? 9.609 7.801 -0.007 1 93.56 225 SER B N 1
ATOM 4921 C CA . SER B 1 225 ? 9.797 7.145 -1.298 1 93.56 225 SER B CA 1
ATOM 4922 C C . SER B 1 225 ? 11.242 6.703 -1.488 1 93.56 225 SER B C 1
ATOM 4924 O O . SER B 1 225 ? 11.5 5.621 -2.02 1 93.56 225 SER B O 1
ATOM 4926 N N . LEU B 1 226 ? 12.156 7.543 -1.076 1 94.94 226 LEU B N 1
ATOM 4927 C CA . LEU B 1 226 ? 13.562 7.184 -1.248 1 94.94 226 LEU B CA 1
ATOM 4928 C C . LEU B 1 226 ? 13.914 5.957 -0.414 1 94.94 226 LEU B C 1
ATOM 4930 O O . LEU B 1 226 ? 14.711 5.117 -0.84 1 94.94 226 LEU B O 1
ATOM 4934 N N . VAL B 1 227 ? 13.359 5.832 0.733 1 96.69 227 VAL B N 1
ATOM 4935 C CA . VAL B 1 227 ? 13.594 4.672 1.587 1 96.69 227 VAL B CA 1
ATOM 4936 C C . VAL B 1 227 ? 13.039 3.416 0.921 1 96.69 227 VAL B C 1
ATOM 4938 O O . VAL B 1 227 ? 13.68 2.365 0.925 1 96.69 227 VAL B O 1
ATOM 4941 N N . ARG B 1 228 ? 11.844 3.486 0.354 1 97.06 228 ARG B N 1
ATOM 4942 C CA . ARG B 1 228 ? 11.258 2.363 -0.369 1 97.06 228 ARG B CA 1
ATOM 4943 C C . ARG B 1 228 ? 12.141 1.945 -1.539 1 97.06 228 ARG B C 1
ATOM 4945 O O . ARG B 1 228 ? 12.422 0.758 -1.72 1 97.06 228 ARG B O 1
ATOM 4952 N N . MET B 1 229 ? 12.633 2.939 -2.232 1 96.56 229 MET B N 1
ATOM 4953 C CA . MET B 1 229 ? 13.516 2.66 -3.363 1 96.56 229 MET B CA 1
ATOM 4954 C C . MET B 1 229 ? 14.82 2.031 -2.896 1 96.56 229 MET B C 1
ATOM 4956 O O . MET B 1 229 ? 15.25 1.01 -3.436 1 96.56 229 MET B O 1
ATOM 4960 N N . ARG B 1 230 ? 15.391 2.559 -1.884 1 97.31 230 ARG B N 1
ATOM 4961 C CA . ARG B 1 230 ? 16.703 2.119 -1.429 1 97.31 230 ARG B CA 1
ATOM 4962 C C . ARG B 1 230 ? 16.625 0.764 -0.735 1 97.31 230 ARG B C 1
ATOM 4964 O O . ARG B 1 230 ? 17.594 0.011 -0.713 1 97.31 230 ARG B O 1
ATOM 4971 N N . SER B 1 231 ? 15.484 0.441 -0.203 1 98.38 231 SER B N 1
ATOM 4972 C CA . SER B 1 231 ? 15.328 -0.848 0.463 1 98.38 231 SER B CA 1
ATOM 4973 C C . SER B 1 231 ? 15.68 -1.999 -0.476 1 98.38 231 SER B C 1
ATOM 4975 O O . SER B 1 231 ? 16.266 -3 -0.051 1 98.38 231 SER B O 1
ATOM 4977 N N . ALA B 1 232 ? 15.328 -1.872 -1.726 1 98.5 232 ALA B N 1
ATOM 4978 C CA . ALA B 1 232 ? 15.656 -2.885 -2.727 1 98.5 232 ALA B CA 1
ATOM 4979 C C . ALA B 1 232 ? 17.156 -3.041 -2.875 1 98.5 232 ALA B C 1
ATOM 4981 O O . ALA B 1 232 ? 17.672 -4.164 -2.934 1 98.5 232 ALA B O 1
ATOM 4982 N N . TRP B 1 233 ? 17.875 -1.931 -2.883 1 98.19 233 TRP B N 1
ATOM 4983 C CA . TRP B 1 233 ? 19.328 -1.961 -2.996 1 98.19 233 TRP B CA 1
ATOM 4984 C C . TRP B 1 233 ? 19.969 -2.506 -1.723 1 98.19 233 TRP B C 1
ATOM 4986 O O . TRP B 1 233 ? 20.969 -3.209 -1.777 1 98.19 233 TRP B O 1
ATOM 4996 N N . VAL B 1 234 ? 19.359 -2.166 -0.63 1 98.38 234 VAL B N 1
ATOM 4997 C CA . VAL B 1 234 ? 19.859 -2.652 0.653 1 98.38 234 VAL B CA 1
ATOM 4998 C C . VAL B 1 234 ? 19.75 -4.172 0.71 1 98.38 234 VAL B C 1
ATOM 5000 O O . VAL B 1 234 ? 20.719 -4.859 1.059 1 98.38 234 VAL B O 1
ATOM 5003 N N . ALA B 1 235 ? 18.625 -4.703 0.369 1 98.75 235 ALA B N 1
ATOM 5004 C CA . ALA B 1 235 ? 18.422 -6.148 0.354 1 98.75 235 ALA B CA 1
ATOM 5005 C C . ALA B 1 235 ? 19.422 -6.828 -0.59 1 98.75 235 ALA B C 1
ATOM 5007 O O . ALA B 1 235 ? 19.969 -7.883 -0.267 1 98.75 235 ALA B O 1
ATOM 5008 N N . THR B 1 236 ? 19.609 -6.207 -1.743 1 98.62 236 THR B N 1
ATOM 5009 C CA . THR B 1 236 ? 20.547 -6.754 -2.719 1 98.62 236 THR B CA 1
ATOM 5010 C C . THR B 1 236 ? 21.969 -6.734 -2.166 1 98.62 236 THR B C 1
ATOM 5012 O O . THR B 1 236 ? 22.719 -7.691 -2.354 1 98.62 236 THR B O 1
ATOM 5015 N N . ALA B 1 237 ? 22.297 -5.672 -1.499 1 98.44 237 ALA B N 1
ATOM 5016 C CA . ALA B 1 237 ? 23.625 -5.559 -0.896 1 98.44 237 ALA B CA 1
ATOM 5017 C C . ALA B 1 237 ? 23.844 -6.648 0.148 1 98.44 237 ALA B C 1
ATOM 5019 O O . ALA B 1 237 ? 24.922 -7.246 0.207 1 98.44 237 ALA B O 1
ATOM 5020 N N . ILE B 1 238 ? 22.859 -6.867 0.936 1 98.56 238 ILE B N 1
ATOM 5021 C CA . ILE B 1 238 ? 22.953 -7.918 1.942 1 98.56 238 ILE B CA 1
ATOM 5022 C C . ILE B 1 238 ? 23.141 -9.273 1.26 1 98.56 238 ILE B C 1
ATOM 5024 O O . ILE B 1 238 ? 23.984 -10.07 1.666 1 98.56 238 ILE B O 1
ATOM 5028 N N . ALA B 1 239 ? 22.375 -9.531 0.226 1 98.62 239 ALA B N 1
ATOM 5029 C CA . ALA B 1 239 ? 22.5 -10.766 -0.54 1 98.62 239 ALA B CA 1
ATOM 5030 C C . ALA B 1 239 ? 23.906 -10.914 -1.113 1 98.62 239 ALA B C 1
ATOM 5032 O O . ALA B 1 239 ? 24.484 -12 -1.076 1 98.62 239 ALA B O 1
ATOM 5033 N N . GLU B 1 240 ? 24.453 -9.812 -1.62 1 98.31 240 GLU B N 1
ATOM 5034 C CA . GLU B 1 240 ? 25.797 -9.812 -2.195 1 98.31 240 GLU B CA 1
ATOM 5035 C C . GLU B 1 240 ? 26.844 -10.164 -1.146 1 98.31 240 GLU B C 1
ATOM 5037 O O . GLU B 1 240 ? 27.812 -10.859 -1.443 1 98.31 240 GLU B O 1
ATOM 5042 N N . TRP B 1 241 ? 26.641 -9.617 -0.002 1 98.19 241 TRP B N 1
ATOM 5043 C CA . TRP B 1 241 ? 27.578 -9.914 1.072 1 98.19 241 TRP B CA 1
ATOM 5044 C C . TRP B 1 241 ? 27.688 -11.422 1.303 1 98.19 241 TRP B C 1
ATOM 5046 O O . TRP B 1 241 ? 28.797 -11.961 1.422 1 98.19 241 TRP B O 1
ATOM 5056 N N . PHE B 1 242 ? 26.641 -12.117 1.355 1 98.25 242 PHE B N 1
ATOM 5057 C CA . PHE B 1 242 ? 26.609 -13.562 1.539 1 98.25 242 PHE B CA 1
ATOM 5058 C C . PHE B 1 242 ? 27.172 -14.273 0.313 1 98.25 242 PHE B C 1
ATOM 5060 O O . PHE B 1 242 ? 27.938 -15.242 0.44 1 98.25 242 PHE B O 1
ATOM 5067 N N . ARG B 1 243 ? 26.797 -13.734 -0.862 1 97.94 243 ARG B N 1
ATOM 5068 C CA . ARG B 1 243 ? 27.312 -14.336 -2.088 1 97.94 243 ARG B CA 1
ATOM 5069 C C . ARG B 1 243 ? 28.828 -14.305 -2.115 1 97.94 243 ARG B C 1
ATOM 5071 O O . ARG B 1 243 ? 29.469 -15.297 -2.465 1 97.94 243 ARG B O 1
ATOM 5078 N N . GLU B 1 244 ? 29.391 -13.195 -1.749 1 96.81 244 GLU B N 1
ATOM 5079 C CA . GLU B 1 244 ? 30.844 -13.023 -1.785 1 96.81 244 GLU B CA 1
ATOM 5080 C C . GLU B 1 244 ? 31.531 -13.891 -0.737 1 96.81 244 GLU B C 1
ATOM 5082 O O . GLU B 1 244 ? 32.75 -14.062 -0.765 1 96.81 244 GLU B O 1
ATOM 5087 N N . ARG B 1 245 ? 30.812 -14.531 0.05 1 97.38 245 ARG B N 1
ATOM 5088 C CA . ARG B 1 245 ? 31.328 -15.445 1.059 1 97.38 245 ARG B CA 1
ATOM 5089 C C . ARG B 1 245 ? 30.984 -16.891 0.724 1 97.38 245 ARG B C 1
ATOM 5091 O O . ARG B 1 245 ? 30.953 -17.75 1.607 1 97.38 245 ARG B O 1
ATOM 5098 N N . GLY B 1 246 ? 30.562 -17.094 -0.484 1 97.44 246 GLY B N 1
ATOM 5099 C CA . GLY B 1 246 ? 30.422 -18.438 -1.026 1 97.44 246 GLY B CA 1
ATOM 5100 C C . GLY B 1 246 ? 29.047 -19.031 -0.826 1 97.44 246 GLY B C 1
ATOM 5101 O O . GLY B 1 246 ? 28.844 -20.234 -1.016 1 97.44 246 GLY B O 1
ATOM 5102 N N . LYS B 1 247 ? 28.125 -18.234 -0.479 1 98.12 247 LYS B N 1
ATOM 5103 C CA . LYS B 1 247 ? 26.797 -18.75 -0.189 1 98.12 247 LYS B CA 1
ATOM 5104 C C . LYS B 1 247 ? 25.906 -18.75 -1.438 1 98.12 247 LYS B C 1
ATOM 5106 O O . LYS B 1 247 ? 26.109 -17.922 -2.34 1 98.12 247 LYS B O 1
ATOM 5111 N N . ARG B 1 248 ? 25 -19.719 -1.521 1 97.94 248 ARG B N 1
ATOM 5112 C CA . ARG B 1 248 ? 23.891 -19.703 -2.463 1 97.94 248 ARG B CA 1
ATOM 5113 C C . ARG B 1 248 ? 22.688 -18.969 -1.87 1 97.94 248 ARG B C 1
ATOM 5115 O O . ARG B 1 248 ? 22.016 -19.5 -0.972 1 97.94 248 ARG B O 1
ATOM 5122 N N . VAL B 1 249 ? 22.453 -17.766 -2.416 1 98.31 249 VAL B N 1
ATOM 5123 C CA . VAL B 1 249 ? 21.453 -16.891 -1.821 1 98.31 249 VAL B CA 1
ATOM 5124 C C . VAL B 1 249 ? 20.188 -16.859 -2.689 1 98.31 249 VAL B C 1
ATOM 5126 O O . VAL B 1 249 ? 20.281 -16.812 -3.92 1 98.31 249 VAL B O 1
ATOM 5129 N N . LEU B 1 250 ? 19.047 -16.984 -2.07 1 98.25 250 LEU B N 1
ATOM 5130 C CA . LEU B 1 250 ? 17.766 -16.734 -2.721 1 98.25 250 LEU B CA 1
ATOM 5131 C C . LEU B 1 250 ? 17.234 -15.352 -2.344 1 98.25 250 LEU B C 1
ATOM 5133 O O . LEU B 1 250 ? 16.906 -15.102 -1.181 1 98.25 250 LEU B O 1
ATOM 5137 N N . LEU B 1 251 ? 17.172 -14.445 -3.297 1 98.56 251 LEU B N 1
ATOM 5138 C CA . LEU B 1 251 ? 16.672 -13.094 -3.102 1 98.56 251 LEU B CA 1
ATOM 5139 C C . LEU B 1 251 ? 15.242 -12.969 -3.637 1 98.56 251 LEU B C 1
ATOM 5141 O O . LEU B 1 251 ? 14.977 -13.312 -4.789 1 98.56 251 LEU B O 1
ATOM 5145 N N . MET B 1 252 ? 14.359 -12.539 -2.807 1 98 252 MET B N 1
ATOM 5146 C CA . MET B 1 252 ? 12.977 -12.305 -3.221 1 98 252 MET B CA 1
ATOM 5147 C C . MET B 1 252 ? 12.57 -10.859 -2.943 1 98 252 MET B C 1
ATOM 5149 O O . MET B 1 252 ? 12.688 -10.383 -1.812 1 98 252 MET B O 1
ATOM 5153 N N . MET B 1 253 ? 12.094 -10.203 -3.967 1 98.19 253 MET B N 1
ATOM 5154 C CA . MET B 1 253 ? 11.695 -8.805 -3.836 1 98.19 253 MET B CA 1
ATOM 5155 C C . MET B 1 253 ? 10.227 -8.625 -4.188 1 98.19 253 MET B C 1
ATOM 5157 O O . MET B 1 253 ? 9.805 -8.953 -5.301 1 98.19 253 MET B O 1
ATOM 5161 N N . ASP B 1 254 ? 9.453 -8.102 -3.34 1 96.62 254 ASP B N 1
ATOM 5162 C CA . ASP B 1 254 ? 8.023 -7.844 -3.479 1 96.62 254 ASP B CA 1
ATOM 5163 C C . ASP B 1 254 ? 7.691 -6.391 -3.148 1 96.62 254 ASP B C 1
ATOM 5165 O O . ASP B 1 254 ? 7.539 -6.035 -1.979 1 96.62 254 ASP B O 1
ATOM 5169 N N . SER B 1 255 ? 7.672 -5.438 -4.133 1 95.75 255 SER B N 1
ATOM 5170 C CA . SER B 1 255 ? 7.645 -5.746 -5.559 1 95.75 255 SER B CA 1
ATOM 5171 C C . SER B 1 255 ? 8.445 -4.727 -6.359 1 95.75 255 SER B C 1
ATOM 5173 O O . SER B 1 255 ? 8.711 -3.623 -5.879 1 95.75 255 SER B O 1
ATOM 5175 N N . LEU B 1 256 ? 8.766 -5.098 -7.598 1 97.06 256 LEU B N 1
ATOM 5176 C CA . LEU B 1 256 ? 9.438 -4.188 -8.523 1 97.06 256 LEU B CA 1
ATOM 5177 C C . LEU B 1 256 ? 8.5 -3.066 -8.953 1 97.06 256 LEU B C 1
ATOM 5179 O O . LEU B 1 256 ? 8.945 -1.951 -9.234 1 97.06 256 LEU B O 1
ATOM 5183 N N . THR B 1 257 ? 7.227 -3.406 -9.023 1 94.56 257 THR B N 1
ATOM 5184 C CA . THR B 1 257 ? 6.254 -2.369 -9.344 1 94.56 257 THR B CA 1
ATOM 5185 C C . THR B 1 257 ? 6.316 -1.232 -8.328 1 94.56 257 THR B C 1
ATOM 5187 O O . THR B 1 257 ? 6.367 -0.059 -8.703 1 94.56 257 THR B O 1
ATOM 5190 N N . ARG B 1 258 ? 6.297 -1.582 -7.109 1 95.12 258 ARG B N 1
ATOM 5191 C CA . ARG B 1 258 ? 6.336 -0.573 -6.055 1 95.12 258 ARG B CA 1
ATOM 5192 C C . ARG B 1 258 ? 7.707 0.091 -5.984 1 95.12 258 ARG B C 1
ATOM 5194 O O . ARG B 1 258 ? 7.816 1.275 -5.66 1 95.12 258 ARG B O 1
ATOM 5201 N N . PHE B 1 259 ? 8.727 -0.639 -6.277 1 97.38 259 PHE B N 1
ATOM 5202 C CA . PHE B 1 259 ? 10.062 -0.073 -6.422 1 97.38 259 PHE B CA 1
ATOM 5203 C C . PHE B 1 259 ? 10.078 1.006 -7.5 1 97.38 259 PHE B C 1
ATOM 5205 O O . PHE B 1 259 ? 10.578 2.109 -7.273 1 97.38 259 PHE B O 1
ATOM 5212 N N . ALA B 1 260 ? 9.516 0.718 -8.602 1 96.31 260 ALA B N 1
ATOM 5213 C CA . ALA B 1 260 ? 9.461 1.652 -9.719 1 96.31 260 ALA B CA 1
ATOM 5214 C C . ALA B 1 260 ? 8.617 2.877 -9.375 1 96.31 260 ALA B C 1
ATOM 5216 O O . ALA B 1 260 ? 8.953 4 -9.758 1 96.31 260 ALA B O 1
ATOM 5217 N N . ARG B 1 261 ? 7.598 2.656 -8.68 1 93 261 ARG B N 1
ATOM 5218 C CA . ARG B 1 261 ? 6.746 3.766 -8.266 1 93 261 ARG B CA 1
ATOM 5219 C C . ARG B 1 261 ? 7.496 4.711 -7.332 1 93 261 ARG B C 1
ATOM 5221 O O . ARG B 1 261 ? 7.355 5.934 -7.434 1 93 261 ARG B O 1
ATOM 5228 N N . ALA B 1 262 ? 8.203 4.117 -6.406 1 94.38 262 ALA B N 1
ATOM 5229 C CA . ALA B 1 262 ? 9.039 4.941 -5.539 1 94.38 262 ALA B CA 1
ATOM 5230 C C . ALA B 1 262 ? 10.055 5.734 -6.355 1 94.38 262 ALA B C 1
ATOM 5232 O O . ALA B 1 262 ? 10.281 6.918 -6.09 1 94.38 262 ALA B O 1
ATOM 5233 N N . GLY B 1 263 ? 10.664 5.098 -7.332 1 94.25 263 GLY B N 1
ATOM 5234 C CA . GLY B 1 263 ? 11.586 5.777 -8.227 1 94.25 263 GLY B CA 1
ATOM 5235 C C . GLY B 1 263 ? 10.945 6.926 -8.984 1 94.25 263 GLY B C 1
ATOM 5236 O O . GLY B 1 263 ? 11.57 7.969 -9.18 1 94.25 263 GLY B O 1
ATOM 5237 N N . ARG B 1 264 ? 9.75 6.715 -9.422 1 91.88 264 ARG B N 1
ATOM 5238 C CA . ARG B 1 264 ? 9 7.77 -10.102 1 91.88 264 ARG B CA 1
ATOM 5239 C C . ARG B 1 264 ? 8.867 9 -9.211 1 91.88 264 ARG B C 1
ATOM 5241 O O . ARG B 1 264 ? 9.086 10.125 -9.664 1 91.88 264 ARG B O 1
ATOM 5248 N N . GLU B 1 265 ? 8.508 8.789 -7.98 1 89.31 265 GLU B N 1
ATOM 5249 C CA . GLU B 1 265 ? 8.328 9.883 -7.031 1 89.31 265 GLU B CA 1
ATOM 5250 C C . GLU B 1 265 ? 9.633 10.641 -6.812 1 89.31 265 GLU B C 1
ATOM 5252 O O . GLU B 1 265 ? 9.641 11.875 -6.777 1 89.31 265 GLU B O 1
ATOM 5257 N N . VAL B 1 266 ? 10.656 9.898 -6.684 1 89.31 266 VAL B N 1
ATOM 5258 C CA . VAL B 1 266 ? 11.969 10.492 -6.453 1 89.31 266 VAL B CA 1
ATOM 5259 C C . VAL B 1 266 ? 12.383 11.312 -7.672 1 89.31 266 VAL B C 1
ATOM 5261 O O . VAL B 1 266 ? 12.844 12.453 -7.535 1 89.31 266 VAL B O 1
ATOM 5264 N N . GLY B 1 267 ? 12.219 10.773 -8.852 1 89.12 267 GLY B N 1
ATOM 5265 C CA . GLY B 1 267 ? 12.562 11.484 -10.07 1 89.12 267 GLY B CA 1
ATOM 5266 C C . GLY B 1 267 ? 11.773 12.766 -10.25 1 89.12 267 GLY B C 1
ATOM 5267 O O . GLY B 1 267 ? 12.336 13.805 -10.602 1 89.12 267 GLY B O 1
ATOM 5268 N N . LEU B 1 268 ? 10.523 12.68 -10 1 86 268 LEU B N 1
ATOM 5269 C CA . LEU B 1 268 ? 9.664 13.844 -10.141 1 86 268 LEU B CA 1
ATOM 5270 C C . LEU B 1 268 ? 10.039 14.922 -9.125 1 86 268 LEU B C 1
ATOM 5272 O O . LEU B 1 268 ? 10.078 16.109 -9.461 1 86 268 LEU B O 1
ATOM 5276 N N . ALA B 1 269 ? 10.297 14.516 -7.949 1 82.12 269 ALA B N 1
ATOM 5277 C CA . ALA B 1 269 ? 10.68 15.445 -6.895 1 82.12 269 ALA B CA 1
ATOM 5278 C C . ALA B 1 269 ? 12 16.125 -7.219 1 82.12 269 ALA B C 1
ATOM 5280 O O . ALA B 1 269 ? 12.227 17.281 -6.848 1 82.12 269 ALA B O 1
ATOM 5281 N N . ALA B 1 270 ? 12.812 15.391 -7.906 1 83.44 270 ALA B N 1
ATOM 5282 C CA . ALA B 1 270 ? 14.117 15.922 -8.305 1 83.44 270 ALA B CA 1
ATOM 5283 C C . ALA B 1 270 ? 13.984 16.844 -9.508 1 83.44 270 ALA B C 1
ATOM 5285 O O . ALA B 1 270 ? 14.977 17.406 -9.977 1 83.44 270 ALA B O 1
ATOM 5286 N N . GLY B 1 271 ? 12.844 16.953 -10.086 1 82.88 271 GLY B N 1
ATOM 5287 C CA . GLY B 1 271 ? 12.594 17.891 -11.164 1 82.88 271 GLY B CA 1
ATOM 5288 C C . GLY B 1 271 ? 12.617 17.25 -12.539 1 82.88 271 GLY B C 1
ATOM 5289 O O . GLY B 1 271 ? 12.594 17.938 -13.555 1 82.88 271 GLY B O 1
ATOM 5290 N N . GLU B 1 272 ? 12.695 15.93 -12.539 1 87.5 272 GLU B N 1
ATOM 5291 C CA . GLU B 1 272 ? 12.664 15.25 -13.836 1 87.5 272 GLU B CA 1
ATOM 5292 C C . GLU B 1 272 ? 11.25 15.242 -14.414 1 87.5 272 GLU B C 1
ATOM 5294 O O . GLU B 1 272 ? 10.289 14.938 -13.703 1 87.5 272 GLU B O 1
ATOM 5299 N N . PRO B 1 273 ? 11.148 15.602 -15.633 1 86.94 273 PRO B N 1
ATOM 5300 C CA . PRO B 1 273 ? 9.812 15.539 -16.234 1 86.94 273 PRO B CA 1
ATOM 5301 C C . PRO B 1 273 ? 9.32 14.109 -16.438 1 86.94 273 PRO B C 1
ATOM 5303 O O . PRO B 1 273 ? 10.125 13.211 -16.703 1 86.94 273 PRO B O 1
ATOM 5306 N N . PRO B 1 274 ? 8.023 13.977 -16.344 1 85.5 274 PRO B N 1
ATOM 5307 C CA . PRO B 1 274 ? 7.484 12.664 -16.703 1 85.5 274 PRO B CA 1
ATOM 5308 C C . PRO B 1 274 ? 7.543 12.391 -18.203 1 85.5 274 PRO B C 1
ATOM 5310 O O . PRO B 1 274 ? 7.473 13.328 -19 1 85.5 274 PRO B O 1
ATOM 5313 N N . ALA B 1 275 ? 7.719 11.141 -18.578 1 84.44 275 ALA B N 1
ATOM 5314 C CA . ALA B 1 275 ? 7.824 10.797 -20 1 84.44 275 ALA B CA 1
ATOM 5315 C C . ALA B 1 275 ? 6.914 9.625 -20.344 1 84.44 275 ALA B C 1
ATOM 5317 O O . ALA B 1 275 ? 5.777 9.82 -20.781 1 84.44 275 ALA B O 1
ATOM 5318 N N . ARG B 1 276 ? 7.34 8.414 -20.047 1 77.62 276 ARG B N 1
ATOM 5319 C CA . ARG B 1 276 ? 6.582 7.227 -20.422 1 77.62 276 ARG B CA 1
ATOM 5320 C C . ARG B 1 276 ? 5.496 6.918 -19.391 1 77.62 276 ARG B C 1
ATOM 5322 O O . ARG B 1 276 ? 5.785 6.398 -18.312 1 77.62 276 ARG B O 1
ATOM 5329 N N . ARG B 1 277 ? 4.262 7.156 -19.719 1 80.75 277 ARG B N 1
ATOM 5330 C CA . ARG B 1 277 ? 3.104 6.875 -18.875 1 80.75 277 ARG B CA 1
ATOM 5331 C C . ARG B 1 277 ? 3.303 7.43 -17.469 1 80.75 277 ARG B C 1
ATOM 5333 O O . ARG B 1 277 ? 3.037 6.738 -16.484 1 80.75 277 ARG B O 1
ATOM 5340 N N . GLY B 1 278 ? 3.955 8.477 -17.391 1 82.88 278 GLY B N 1
ATOM 5341 C CA . GLY B 1 278 ? 4.07 9.188 -16.125 1 82.88 278 GLY B CA 1
ATOM 5342 C C . GLY B 1 278 ? 5.367 8.891 -15.391 1 82.88 278 GLY B C 1
ATOM 5343 O O . GLY B 1 278 ? 5.648 9.484 -14.344 1 82.88 278 GLY B O 1
ATOM 5344 N N . TYR B 1 279 ? 6.133 7.93 -15.945 1 89.69 279 TYR B N 1
ATOM 5345 C CA . TYR B 1 279 ? 7.414 7.613 -15.328 1 89.69 279 TYR B CA 1
ATOM 5346 C C . TYR B 1 279 ? 8.539 8.445 -15.938 1 89.69 279 TYR B C 1
ATOM 5348 O O . TYR B 1 279 ? 8.625 8.578 -17.156 1 89.69 279 TYR B O 1
ATOM 5356 N N . PRO B 1 280 ? 9.422 9.055 -15.094 1 91.5 280 PRO B N 1
ATOM 5357 C CA . PRO B 1 280 ? 10.625 9.688 -15.625 1 91.5 280 PRO B CA 1
ATOM 5358 C C . PRO B 1 280 ? 11.617 8.68 -16.188 1 91.5 280 PRO B C 1
ATOM 5360 O O . PRO B 1 280 ? 11.594 7.504 -15.82 1 91.5 280 PRO B O 1
ATOM 5363 N N . PRO B 1 281 ? 12.484 9.086 -17.094 1 90.06 281 PRO B N 1
ATOM 5364 C CA . PRO B 1 281 ? 13.469 8.188 -17.703 1 90.06 281 PRO B CA 1
ATOM 5365 C C . PRO B 1 281 ? 14.352 7.496 -16.656 1 90.06 281 PRO B C 1
ATOM 5367 O O . PRO B 1 281 ? 14.758 6.344 -16.859 1 90.06 281 PRO B O 1
ATOM 5370 N N . SER B 1 282 ? 14.586 8.133 -15.562 1 91.56 282 SER B N 1
ATOM 5371 C CA . SER B 1 282 ? 15.469 7.57 -14.547 1 91.56 282 SER B CA 1
ATOM 5372 C C . SER B 1 282 ? 14.883 6.293 -13.953 1 91.56 282 SER B C 1
ATOM 5374 O O . SER B 1 282 ? 15.617 5.41 -13.508 1 91.56 282 SER B O 1
ATOM 5376 N N . THR B 1 283 ? 13.562 6.207 -13.93 1 92.38 283 THR B N 1
ATOM 5377 C CA . THR B 1 283 ? 12.914 5.023 -13.383 1 92.38 283 THR B CA 1
ATOM 5378 C C . THR B 1 283 ? 13.266 3.783 -14.195 1 92.38 283 THR B C 1
ATOM 5380 O O . THR B 1 283 ? 13.578 2.73 -13.633 1 92.38 283 THR B O 1
ATOM 5383 N N . PHE B 1 284 ? 13.312 3.908 -15.469 1 92.06 284 PHE B N 1
ATOM 5384 C CA . PHE B 1 284 ? 13.609 2.773 -16.344 1 92.06 284 PHE B CA 1
ATOM 5385 C C . PHE B 1 284 ? 15.094 2.457 -16.328 1 92.06 284 PHE B C 1
ATOM 5387 O O . PHE B 1 284 ? 15.492 1.295 -16.438 1 92.06 284 PHE B O 1
ATOM 5394 N N . ALA B 1 285 ? 15.883 3.49 -16.156 1 92.31 285 ALA B N 1
ATOM 5395 C CA . ALA B 1 285 ? 17.328 3.303 -16.125 1 92.31 285 ALA B CA 1
ATOM 5396 C C . ALA B 1 285 ? 17.766 2.549 -14.867 1 92.31 285 ALA B C 1
ATOM 5398 O O . ALA B 1 285 ? 18.719 1.783 -14.891 1 92.31 285 ALA B O 1
ATOM 5399 N N . MET B 1 286 ? 17 2.678 -13.82 1 94.5 286 MET B N 1
ATOM 5400 C CA . MET B 1 286 ? 17.422 2.094 -12.547 1 94.5 286 MET B CA 1
ATOM 5401 C C . MET B 1 286 ? 17.094 0.606 -12.492 1 94.5 286 MET B C 1
ATOM 5403 O O . MET B 1 286 ? 17.703 -0.143 -11.727 1 94.5 286 MET B O 1
ATOM 5407 N N . LEU B 1 287 ? 16.172 0.148 -13.289 1 96.25 287 LEU B N 1
ATOM 5408 C CA . LEU B 1 287 ? 15.727 -1.24 -13.234 1 96.25 287 LEU B CA 1
ATOM 5409 C C . LEU B 1 287 ? 16.875 -2.191 -13.57 1 96.25 287 LEU B C 1
ATOM 5411 O O . LEU B 1 287 ? 17.25 -3.033 -12.75 1 96.25 287 LEU B O 1
ATOM 5415 N N . PRO B 1 288 ? 17.547 -2.025 -14.719 1 94.56 288 PRO B N 1
ATOM 5416 C CA . PRO B 1 288 ? 18.672 -2.926 -15 1 94.56 288 PRO B CA 1
ATOM 5417 C C . PRO B 1 288 ? 19.828 -2.746 -14.031 1 94.56 288 PRO B C 1
ATOM 5419 O O . PRO B 1 288 ? 20.531 -3.707 -13.727 1 94.56 288 PRO B O 1
ATOM 5422 N N . GLN B 1 289 ? 20.031 -1.55 -13.523 1 94.06 289 GLN B N 1
ATOM 5423 C CA . GLN B 1 289 ? 21.094 -1.295 -12.555 1 94.06 289 GLN B CA 1
ATOM 5424 C C . GLN B 1 289 ? 20.906 -2.131 -11.289 1 94.06 289 GLN B C 1
ATOM 5426 O O . GLN B 1 289 ? 21.875 -2.604 -10.703 1 94.06 289 GLN B O 1
ATOM 5431 N N . LEU B 1 290 ? 19.672 -2.27 -10.922 1 97.38 290 LEU B N 1
ATOM 5432 C CA . LEU B 1 290 ? 19.359 -3.064 -9.742 1 97.38 290 LEU B CA 1
ATOM 5433 C C . LEU B 1 290 ? 19.391 -4.555 -10.062 1 97.38 290 LEU B C 1
ATOM 5435 O O . LEU B 1 290 ? 20.062 -5.332 -9.375 1 97.38 290 LEU B O 1
ATOM 5439 N N . LEU B 1 291 ? 18.766 -4.969 -11.109 1 97.62 291 LEU B N 1
ATOM 5440 C CA . LEU B 1 291 ? 18.5 -6.371 -11.398 1 97.62 291 LEU B CA 1
ATOM 5441 C C . LEU B 1 291 ? 19.766 -7.094 -11.82 1 97.62 291 LEU B C 1
ATOM 5443 O O . LEU B 1 291 ? 19.938 -8.281 -11.539 1 97.62 291 LEU B O 1
ATOM 5447 N N . GLU B 1 292 ? 20.719 -6.395 -12.391 1 95.69 292 GLU B N 1
ATOM 5448 C CA . GLU B 1 292 ? 21.953 -7 -12.891 1 95.69 292 GLU B CA 1
ATOM 5449 C C . GLU B 1 292 ? 22.922 -7.281 -11.75 1 95.69 292 GLU B C 1
ATOM 5451 O O . GLU B 1 292 ? 23.906 -7.996 -11.93 1 95.69 292 GLU B O 1
ATOM 5456 N N . ARG B 1 293 ? 22.578 -6.801 -10.641 1 96.69 293 ARG B N 1
ATOM 5457 C CA . ARG B 1 293 ? 23.469 -7.008 -9.492 1 96.69 293 ARG B CA 1
ATOM 5458 C C . ARG B 1 293 ? 23.359 -8.438 -8.969 1 96.69 293 ARG B C 1
ATOM 5460 O O . ARG B 1 293 ? 24.281 -8.945 -8.344 1 96.69 293 ARG B O 1
ATOM 5467 N N . SER B 1 294 ? 22.234 -9.062 -9.164 1 96.94 294 SER B N 1
ATOM 5468 C CA . SER B 1 294 ? 22.062 -10.453 -8.773 1 96.94 294 SER B CA 1
ATOM 5469 C C . SER B 1 294 ? 22.688 -11.398 -9.797 1 96.94 294 SER B C 1
ATOM 5471 O O . SER B 1 294 ? 23.078 -10.969 -10.883 1 96.94 294 SER B O 1
ATOM 5473 N N . GLY B 1 295 ? 22.859 -12.664 -9.469 1 96.38 295 GLY B N 1
ATOM 5474 C CA . GLY B 1 295 ? 23.484 -13.641 -10.344 1 96.38 295 GLY B CA 1
ATOM 5475 C C . GLY B 1 295 ? 24.656 -14.359 -9.695 1 96.38 295 GLY B C 1
ATOM 5476 O O . GLY B 1 295 ? 24.797 -14.352 -8.469 1 96.38 295 GLY B O 1
ATOM 5477 N N . THR B 1 296 ? 25.438 -14.969 -10.562 1 95.88 296 THR B N 1
ATOM 5478 C CA . THR B 1 296 ? 26.578 -15.734 -10.102 1 95.88 296 THR B CA 1
ATOM 5479 C C . THR B 1 296 ? 27.812 -14.844 -9.984 1 95.88 296 THR B C 1
ATOM 5481 O O . THR B 1 296 ? 27.906 -13.812 -10.664 1 95.88 296 THR B O 1
ATOM 5484 N N . SER B 1 297 ? 28.625 -15.141 -9.078 1 93.75 297 SER B N 1
ATOM 5485 C CA . SER B 1 297 ? 29.984 -14.602 -8.984 1 93.75 297 SER B CA 1
ATOM 5486 C C . SER B 1 297 ? 31 -15.727 -8.836 1 93.75 297 SER B C 1
ATOM 5488 O O . SER B 1 297 ? 30.656 -16.906 -8.891 1 93.75 297 SER B O 1
ATOM 5490 N N . GLU B 1 298 ? 32.312 -15.375 -8.727 1 92 298 GLU B N 1
ATOM 5491 C CA . GLU B 1 298 ? 33.344 -16.359 -8.555 1 92 298 GLU B CA 1
ATOM 5492 C C . GLU B 1 298 ? 33.219 -17.078 -7.211 1 92 298 GLU B C 1
ATOM 5494 O O . GLU B 1 298 ? 33.812 -18.156 -7.016 1 92 298 GLU B O 1
ATOM 5499 N N . HIS B 1 299 ? 32.469 -16.547 -6.398 1 94.44 299 HIS B N 1
ATOM 5500 C CA . HIS B 1 299 ? 32.438 -17.078 -5.039 1 94.44 299 HIS B CA 1
ATOM 5501 C C . HIS B 1 299 ? 31.094 -17.797 -4.773 1 94.44 299 HIS B C 1
ATOM 5503 O O . HIS B 1 299 ? 31.078 -18.859 -4.168 1 94.44 299 HIS B O 1
ATOM 5509 N N . GLY B 1 300 ? 30.016 -17.188 -5.176 1 96.69 300 GLY B N 1
ATOM 5510 C CA . GLY B 1 300 ? 28.688 -17.703 -4.887 1 96.69 300 GLY B CA 1
ATOM 5511 C C . GLY B 1 300 ? 27.641 -17.266 -5.898 1 96.69 300 GLY B C 1
ATOM 5512 O O . GLY B 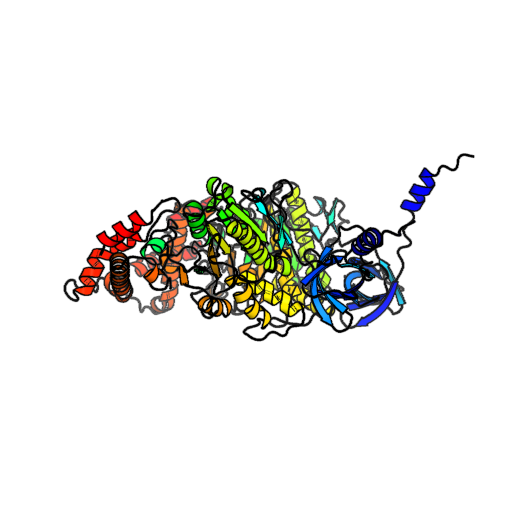1 300 ? 27.984 -16.969 -7.047 1 96.69 300 GLY B O 1
ATOM 5513 N N . SER B 1 301 ? 26.359 -17.359 -5.438 1 98.12 301 SER B N 1
ATOM 5514 C CA . SER B 1 301 ? 25.312 -17.016 -6.383 1 98.12 301 SER B CA 1
ATOM 5515 C C . SER B 1 301 ? 24.109 -16.375 -5.672 1 98.12 301 SER B C 1
ATOM 5517 O O . SER B 1 301 ? 23.891 -16.609 -4.48 1 98.12 301 SER B O 1
ATOM 5519 N N . ILE B 1 302 ? 23.453 -15.508 -6.371 1 98.56 302 ILE B N 1
ATOM 5520 C CA . ILE B 1 302 ? 22.156 -14.969 -5.984 1 98.56 302 ILE B CA 1
ATOM 5521 C C . ILE B 1 302 ? 21.109 -15.352 -7.027 1 98.56 302 ILE B C 1
ATOM 5523 O O . ILE B 1 302 ? 21.141 -14.859 -8.156 1 98.56 302 ILE B O 1
ATOM 5527 N N . THR B 1 303 ? 20.281 -16.297 -6.688 1 98.69 303 THR B N 1
ATOM 5528 C CA . THR B 1 303 ? 19.062 -16.531 -7.457 1 98.69 303 THR B CA 1
ATOM 5529 C C . THR B 1 303 ? 17.938 -15.609 -6.992 1 98.69 303 THR B C 1
ATOM 5531 O O . THR B 1 303 ? 17.625 -15.562 -5.801 1 98.69 303 THR B O 1
ATOM 5534 N N . ALA B 1 304 ? 17.344 -14.867 -7.945 1 98.62 304 ALA B N 1
ATOM 5535 C CA . ALA B 1 304 ? 16.453 -13.797 -7.504 1 98.62 304 ALA B CA 1
ATOM 5536 C C . ALA B 1 304 ? 15.055 -13.969 -8.109 1 98.62 304 ALA B C 1
ATOM 5538 O O . ALA B 1 304 ? 14.922 -14.297 -9.289 1 98.62 304 ALA B O 1
ATOM 5539 N N . PHE B 1 305 ? 14.031 -13.805 -7.301 1 98.5 305 PHE B N 1
ATOM 5540 C CA . PHE B 1 305 ? 12.641 -13.641 -7.711 1 98.5 305 PHE B CA 1
ATOM 5541 C C . PHE B 1 305 ? 12.18 -12.203 -7.508 1 98.5 305 PHE B C 1
ATOM 5543 O O . PHE B 1 305 ? 12.195 -11.695 -6.387 1 98.5 305 PHE B O 1
ATOM 5550 N N . TYR B 1 306 ? 11.844 -11.57 -8.555 1 98.5 306 TYR B N 1
ATOM 5551 C CA . TYR B 1 306 ? 11.305 -10.219 -8.516 1 98.5 306 TYR B CA 1
ATOM 5552 C C . TYR B 1 306 ? 9.82 -10.211 -8.867 1 98.5 306 TYR B C 1
ATOM 5554 O O . TYR B 1 306 ? 9.43 -10.578 -9.977 1 98.5 306 TYR B O 1
ATOM 5562 N N . THR B 1 307 ? 8.992 -9.797 -7.961 1 97.38 307 THR B N 1
ATOM 5563 C CA . THR B 1 307 ? 7.562 -9.82 -8.234 1 97.38 307 THR B CA 1
ATOM 5564 C C . THR B 1 307 ? 7.125 -8.547 -8.953 1 97.38 307 THR B C 1
ATOM 5566 O O . THR B 1 307 ? 7.688 -7.477 -8.727 1 97.38 307 THR B O 1
ATOM 5569 N N . VAL B 1 308 ? 6.18 -8.711 -9.812 1 96.25 308 VAL B N 1
ATOM 5570 C CA . VAL B 1 308 ? 5.578 -7.617 -10.562 1 96.25 308 VAL B CA 1
ATOM 5571 C C . VAL B 1 308 ? 4.059 -7.695 -10.461 1 96.25 308 VAL B C 1
ATOM 5573 O O . VAL B 1 308 ? 3.469 -8.758 -10.68 1 96.25 308 VAL B O 1
ATOM 5576 N N . LEU B 1 309 ? 3.488 -6.555 -10.078 1 90.69 309 LEU B N 1
ATOM 5577 C CA . LEU B 1 309 ? 2.035 -6.508 -9.961 1 90.69 309 LEU B CA 1
ATOM 5578 C C . LEU B 1 309 ? 1.386 -6.324 -11.328 1 90.69 309 LEU B C 1
ATOM 5580 O O . LEU B 1 309 ? 1.694 -5.371 -12.039 1 90.69 309 LEU B O 1
ATOM 5584 N N . VAL B 1 310 ? 0.547 -7.23 -11.695 1 86.25 310 VAL B N 1
ATOM 5585 C CA . VAL B 1 310 ? -0.136 -7.133 -12.984 1 86.25 310 VAL B CA 1
ATOM 5586 C C . VAL B 1 310 ? -1.641 -7.297 -12.781 1 86.25 310 VAL B C 1
ATOM 5588 O O . VAL B 1 310 ? -2.08 -8.078 -11.938 1 86.25 310 VAL B O 1
ATOM 5591 N N . GLU B 1 311 ? -2.447 -6.199 -13.039 1 65.81 311 GLU B N 1
ATOM 5592 C CA . GLU B 1 311 ? -3.898 -6.32 -12.938 1 65.81 311 GLU B CA 1
ATOM 5593 C C . GLU B 1 311 ? -4.504 -6.824 -14.25 1 65.81 311 GLU B C 1
ATOM 5595 O O . GLU B 1 311 ? -4.156 -6.336 -15.328 1 65.81 311 GLU B O 1
ATOM 5600 N N . GLY B 1 312 ? -5.637 -7.551 -14.164 1 54.94 312 GLY B N 1
ATOM 5601 C CA . GLY B 1 312 ? -6.449 -8.047 -15.266 1 54.94 312 GLY B CA 1
ATOM 5602 C C . GLY B 1 312 ? -5.629 -8.664 -16.375 1 54.94 312 GLY B C 1
ATOM 5603 O O . GLY B 1 312 ? -6.039 -8.633 -17.547 1 54.94 312 GLY B O 1
ATOM 5604 N N . GLY B 1 313 ? -4.395 -9.086 -16.047 1 51.69 313 GLY B N 1
ATOM 5605 C CA . GLY B 1 313 ? -3.611 -9.688 -17.109 1 51.69 313 GLY B CA 1
ATOM 5606 C C . GLY B 1 313 ? -2.975 -8.672 -18.031 1 51.69 313 GLY B C 1
ATOM 5607 O O . GLY B 1 313 ? -2.43 -9.031 -19.078 1 51.69 313 GLY B O 1
ATOM 5608 N N . ASP B 1 314 ? -3.314 -7.395 -17.656 1 55.5 314 ASP B N 1
ATOM 5609 C CA . ASP B 1 314 ? -2.775 -6.395 -18.562 1 55.5 314 ASP B CA 1
ATOM 5610 C C . ASP B 1 314 ? -1.265 -6.246 -18.391 1 55.5 314 ASP B C 1
ATOM 5612 O O . ASP B 1 314 ? -0.804 -5.527 -17.5 1 55.5 314 ASP B O 1
ATOM 5616 N N . MET B 1 315 ? -0.64 -7.086 -19.172 1 55.19 315 MET B N 1
ATOM 5617 C CA . MET B 1 315 ? 0.816 -7.039 -19.266 1 55.19 315 MET B CA 1
ATOM 5618 C C . MET B 1 315 ? 1.277 -5.742 -19.922 1 55.19 315 MET B C 1
ATOM 5620 O O . MET B 1 315 ? 2.475 -5.539 -20.125 1 55.19 315 MET B O 1
ATOM 5624 N N . GLU B 1 316 ? 0.32 -4.848 -20.109 1 60.38 316 GLU B N 1
ATOM 5625 C CA . GLU B 1 316 ? 0.664 -3.617 -20.828 1 60.38 316 GLU B CA 1
ATOM 5626 C C . GLU B 1 316 ? 1.056 -2.512 -19.844 1 60.38 316 GLU B C 1
ATOM 5628 O O . GLU B 1 316 ? 1.247 -1.361 -20.25 1 60.38 316 GLU B O 1
ATOM 5633 N N . GLU B 1 317 ? 1.256 -2.941 -18.688 1 79.88 317 GLU B N 1
ATOM 5634 C CA . GLU B 1 317 ? 1.822 -2.012 -17.719 1 79.88 317 GLU B CA 1
ATOM 5635 C C . GLU B 1 317 ? 3.299 -1.751 -18 1 79.88 317 GLU B C 1
ATOM 5637 O O . GLU B 1 317 ? 4.066 -2.688 -18.219 1 79.88 317 GLU B O 1
ATOM 5642 N N . PRO B 1 318 ? 3.771 -0.567 -18.172 1 85.5 318 PRO B N 1
ATOM 5643 C CA . PRO B 1 318 ? 5.121 -0.226 -18.625 1 85.5 318 PRO B CA 1
ATOM 5644 C C . PRO B 1 318 ? 6.211 -0.933 -17.828 1 85.5 318 PRO B C 1
ATOM 5646 O O . PRO B 1 318 ? 7.219 -1.364 -18.391 1 85.5 318 PRO B O 1
ATOM 5649 N N . ILE B 1 319 ? 6.023 -1.122 -16.562 1 92 319 ILE B N 1
ATOM 5650 C CA . ILE B 1 319 ? 7.043 -1.744 -15.727 1 92 319 ILE B CA 1
ATOM 5651 C C . ILE B 1 319 ? 7.105 -3.242 -16.016 1 92 319 ILE B C 1
ATOM 5653 O O . ILE B 1 319 ? 8.188 -3.818 -16.109 1 92 319 ILE B O 1
ATOM 5657 N N . ALA B 1 320 ? 5.988 -3.877 -16.172 1 91.88 320 ALA B N 1
ATOM 5658 C CA . ALA B 1 320 ? 5.941 -5.305 -16.469 1 91.88 320 ALA B CA 1
ATOM 5659 C C . ALA B 1 320 ? 6.672 -5.613 -17.781 1 91.88 320 ALA B C 1
ATOM 5661 O O . ALA B 1 320 ? 7.453 -6.562 -17.844 1 91.88 320 ALA B O 1
ATOM 5662 N N . ASP B 1 321 ? 6.473 -4.82 -18.766 1 90.12 321 ASP B N 1
ATOM 5663 C CA . ASP B 1 321 ? 7.102 -4.996 -20.062 1 90.12 321 ASP B CA 1
ATOM 5664 C C . ASP B 1 321 ? 8.617 -4.848 -19.969 1 90.12 321 ASP B C 1
ATOM 5666 O O . ASP B 1 321 ? 9.359 -5.652 -20.531 1 90.12 321 ASP B O 1
ATOM 5670 N N . GLU B 1 322 ? 9.016 -3.828 -19.328 1 92.19 322 GLU B N 1
ATOM 5671 C CA . GLU B 1 322 ? 10.445 -3.561 -19.188 1 92.19 322 GLU B CA 1
ATOM 5672 C C . GLU B 1 322 ? 11.148 -4.695 -18.438 1 92.19 322 GLU B C 1
ATOM 5674 O O . GLU B 1 322 ? 12.211 -5.156 -18.859 1 92.19 322 GLU B O 1
ATOM 5679 N N . VAL B 1 323 ? 10.516 -5.148 -17.406 1 94.38 323 VAL B N 1
ATOM 5680 C CA . VAL B 1 323 ? 11.109 -6.164 -16.531 1 94.38 323 VAL B CA 1
ATOM 5681 C C . VAL B 1 323 ? 11.195 -7.492 -17.281 1 94.38 323 VAL B C 1
ATOM 5683 O O . VAL B 1 323 ? 12.18 -8.227 -17.141 1 94.38 323 VAL B O 1
ATOM 5686 N N . ARG B 1 324 ? 10.227 -7.777 -18.031 1 92.06 324 ARG B N 1
ATOM 5687 C CA . ARG B 1 324 ? 10.227 -9.008 -18.812 1 92.06 324 ARG B CA 1
ATOM 5688 C C . ARG B 1 324 ? 11.422 -9.039 -19.766 1 92.06 324 ARG B C 1
ATOM 5690 O O . ARG B 1 324 ? 11.977 -10.109 -20.031 1 92.06 324 ARG B O 1
ATOM 5697 N N . GLY B 1 325 ? 11.789 -7.922 -20.266 1 91.75 325 GLY B N 1
ATOM 5698 C CA . GLY B 1 325 ? 12.914 -7.832 -21.188 1 91.75 325 GLY B CA 1
ATOM 5699 C C . GLY B 1 325 ? 14.258 -7.965 -20.5 1 91.75 325 GLY B C 1
ATOM 5700 O O . GLY B 1 325 ? 15.234 -8.383 -21.125 1 91.75 325 GLY B O 1
ATOM 5701 N N . ILE B 1 326 ? 14.258 -7.711 -19.219 1 94.06 326 ILE B N 1
ATOM 5702 C CA . ILE B 1 326 ? 15.516 -7.668 -18.484 1 94.06 326 ILE B CA 1
ATOM 5703 C C . ILE B 1 326 ? 15.797 -9.031 -17.844 1 94.06 326 ILE B C 1
ATOM 5705 O O . ILE B 1 326 ? 16.938 -9.477 -17.797 1 94.06 326 ILE B O 1
ATOM 5709 N N . LEU B 1 327 ? 14.789 -9.758 -17.422 1 96.69 327 LEU B N 1
ATOM 5710 C CA . LEU B 1 327 ? 14.938 -10.961 -16.609 1 96.69 327 LEU B CA 1
ATOM 5711 C C . LEU B 1 327 ? 15.086 -12.195 -17.5 1 96.69 327 LEU B C 1
ATOM 5713 O O . LEU B 1 327 ? 14.859 -12.125 -18.719 1 96.69 327 LEU B O 1
ATOM 5717 N N . ASP B 1 328 ? 15.5 -13.305 -16.906 1 96.81 328 ASP B N 1
ATOM 5718 C CA . ASP B 1 328 ? 15.828 -14.547 -17.594 1 96.81 328 ASP B CA 1
ATOM 5719 C C . ASP B 1 328 ? 14.617 -15.484 -17.641 1 96.81 328 ASP B C 1
ATOM 5721 O O . ASP B 1 328 ? 14.75 -16.656 -17.969 1 96.81 328 ASP B O 1
ATOM 5725 N N . GLY B 1 329 ? 13.547 -15.023 -17.281 1 97.69 329 GLY B N 1
ATOM 5726 C CA . GLY B 1 329 ? 12.328 -15.812 -17.25 1 97.69 329 GLY B CA 1
ATOM 5727 C C . GLY B 1 329 ? 11.242 -15.203 -16.375 1 97.69 329 GLY B C 1
ATOM 5728 O O . GLY B 1 329 ? 11.438 -14.141 -15.781 1 97.69 329 GLY B O 1
ATOM 5729 N N . HIS B 1 330 ? 10.07 -15.828 -16.391 1 97.88 330 HIS B N 1
ATOM 5730 C CA . HIS B 1 330 ? 8.969 -15.352 -15.555 1 97.88 330 HIS B CA 1
ATOM 5731 C C . HIS B 1 330 ? 7.988 -16.484 -15.234 1 97.88 330 HIS B C 1
ATOM 5733 O O . HIS B 1 330 ? 7.855 -17.438 -16.016 1 97.88 330 HIS B O 1
ATOM 5739 N N . VAL B 1 331 ? 7.465 -16.438 -14.094 1 98.06 331 VAL B N 1
ATOM 5740 C CA . VAL B 1 331 ? 6.348 -17.266 -13.641 1 98.06 331 VAL B CA 1
ATOM 5741 C C . VAL B 1 331 ? 5.09 -16.406 -13.516 1 98.06 331 VAL B C 1
ATOM 5743 O O . VAL B 1 331 ? 5.129 -15.32 -12.914 1 98.06 331 VAL B O 1
ATOM 5746 N N . VAL B 1 332 ? 3.994 -16.875 -14.055 1 96.81 332 VAL B N 1
ATOM 5747 C CA . VAL B 1 332 ? 2.76 -16.109 -14.047 1 96.81 332 VAL B CA 1
ATOM 5748 C C . VAL B 1 332 ? 1.711 -16.812 -13.195 1 96.81 332 VAL B C 1
ATOM 5750 O O . VAL B 1 332 ? 1.437 -18 -13.383 1 96.81 332 VAL B O 1
ATOM 5753 N N . LEU B 1 333 ? 1.201 -16.125 -12.234 1 96.88 333 LEU B N 1
ATOM 5754 C CA . LEU B 1 333 ? 0.046 -16.594 -11.477 1 96.88 333 LEU B CA 1
ATOM 5755 C C . LEU B 1 333 ? -1.252 -16.078 -12.094 1 96.88 333 LEU B C 1
ATOM 5757 O O . LEU B 1 333 ? -1.358 -14.906 -12.445 1 96.88 333 LEU B O 1
ATOM 5761 N N . ASP B 1 334 ? -2.174 -16.984 -12.195 1 94.44 334 ASP B N 1
ATOM 5762 C CA . ASP B 1 334 ? -3.416 -16.672 -12.898 1 94.44 334 ASP B CA 1
ATOM 5763 C C . ASP B 1 334 ? -4.617 -16.797 -11.961 1 94.44 334 ASP B C 1
ATOM 5765 O O . ASP B 1 334 ? -4.84 -17.844 -11.352 1 94.44 334 ASP B O 1
ATOM 5769 N N . ARG B 1 335 ? -5.438 -15.773 -11.938 1 88.94 335 ARG B N 1
ATOM 5770 C CA . ARG B 1 335 ? -6.598 -15.703 -11.055 1 88.94 335 ARG B CA 1
ATOM 5771 C C . ARG B 1 335 ? -7.621 -16.781 -11.406 1 88.94 335 ARG B C 1
ATOM 5773 O O . ARG B 1 335 ? -8.258 -17.344 -10.516 1 88.94 335 ARG B O 1
ATOM 5780 N N . ALA B 1 336 ? -7.855 -17.016 -12.656 1 88.94 336 ALA B N 1
ATOM 5781 C CA . ALA B 1 336 ? -8.836 -18 -13.094 1 88.94 336 ALA B CA 1
ATOM 5782 C C . ALA B 1 336 ? -8.469 -19.391 -12.594 1 88.94 336 ALA B C 1
ATOM 5784 O O . ALA B 1 336 ? -9.344 -20.188 -12.266 1 88.94 336 ALA B O 1
ATOM 5785 N N . LEU B 1 337 ? -7.16 -19.719 -12.57 1 93.19 337 LEU B N 1
ATOM 5786 C CA . LEU B 1 337 ? -6.703 -21.016 -12.078 1 93.19 337 LEU B CA 1
ATOM 5787 C C . LEU B 1 337 ? -6.973 -21.156 -10.586 1 93.19 337 LEU B C 1
ATOM 5789 O O . LEU B 1 337 ? -7.418 -22.219 -10.125 1 93.19 337 LEU B O 1
ATOM 5793 N N . GLY B 1 338 ? -6.707 -20.094 -9.867 1 89.88 338 GLY B N 1
ATOM 5794 C CA . GLY B 1 338 ? -7.051 -20.109 -8.461 1 89.88 338 GLY B CA 1
ATOM 5795 C C . GLY B 1 338 ? -8.531 -20.297 -8.203 1 89.88 338 GLY B C 1
ATOM 5796 O O . GLY B 1 338 ? -8.922 -21.062 -7.32 1 89.88 338 GLY B O 1
ATOM 5797 N N . ALA B 1 339 ? -9.305 -19.609 -8.961 1 82 339 ALA B N 1
ATOM 5798 C CA . ALA B 1 339 ? -10.758 -19.688 -8.828 1 82 339 ALA B CA 1
ATOM 5799 C C . ALA B 1 339 ? -11.258 -21.109 -9.086 1 82 339 ALA B C 1
ATOM 5801 O O . ALA B 1 339 ? -12.258 -21.531 -8.508 1 82 339 ALA B O 1
ATOM 5802 N N . ARG B 1 340 ? -10.508 -21.875 -9.906 1 83.75 340 ARG B N 1
ATOM 5803 C CA . ARG B 1 340 ? -10.859 -23.266 -10.219 1 83.75 340 ARG B CA 1
ATOM 5804 C C . ARG B 1 340 ? -10.281 -24.219 -9.18 1 83.75 340 ARG B C 1
ATOM 5806 O O . ARG B 1 340 ? -10.414 -25.438 -9.312 1 83.75 340 ARG B O 1
ATOM 5813 N N . GLY B 1 341 ? -9.555 -23.656 -8.227 1 86.69 341 GLY B N 1
ATOM 5814 C CA . GLY B 1 341 ? -9.078 -24.453 -7.117 1 86.69 341 GLY B CA 1
ATOM 5815 C C . GLY B 1 341 ? -7.664 -24.984 -7.32 1 86.69 341 GLY B C 1
ATOM 5816 O O . GLY B 1 341 ? -7.195 -25.828 -6.559 1 86.69 341 GLY B O 1
ATOM 5817 N N . ARG B 1 342 ? -6.98 -24.531 -8.281 1 93.5 342 ARG B N 1
ATOM 5818 C CA . ARG B 1 342 ? -5.598 -24.953 -8.484 1 93.5 342 ARG B CA 1
ATOM 5819 C C . ARG B 1 342 ? -4.629 -24.031 -7.738 1 93.5 342 ARG B C 1
ATOM 5821 O O . ARG B 1 342 ? -4.5 -22.859 -8.07 1 93.5 342 ARG B O 1
ATOM 5828 N N . TRP B 1 343 ? -3.961 -24.688 -6.805 1 95.38 343 TRP B N 1
ATOM 5829 C CA . TRP B 1 343 ? -2.959 -23.953 -6.047 1 95.38 343 TRP B CA 1
ATOM 5830 C C . TRP B 1 343 ? -1.655 -24.734 -5.953 1 95.38 343 TRP B C 1
ATOM 5832 O O . TRP B 1 343 ? -1.669 -25.953 -5.746 1 95.38 343 TRP B O 1
ATOM 5842 N N . PRO B 1 344 ? -0.566 -23.938 -6.109 1 97.25 344 PRO B N 1
ATOM 5843 C CA . PRO B 1 344 ? -0.436 -22.516 -6.465 1 97.25 344 PRO B CA 1
ATOM 5844 C C . PRO B 1 344 ? -0.973 -22.203 -7.863 1 97.25 344 PRO B C 1
ATOM 5846 O O . PRO B 1 344 ? -0.943 -23.078 -8.742 1 97.25 344 PRO B O 1
ATOM 5849 N N . ALA B 1 345 ? -1.385 -21.016 -8.102 1 97.12 345 ALA B N 1
ATOM 5850 C CA . ALA B 1 345 ? -2.1 -20.656 -9.328 1 97.12 345 ALA B CA 1
ATOM 5851 C C . ALA B 1 345 ? -1.127 -20.359 -10.469 1 97.12 345 ALA B C 1
ATOM 5853 O O . ALA B 1 345 ? -1.256 -19.344 -11.148 1 97.12 345 ALA B O 1
ATOM 5854 N N . ILE B 1 346 ? -0.229 -21.219 -10.711 1 98.06 346 ILE B N 1
ATOM 5855 C CA . ILE B 1 346 ? 0.807 -21.031 -11.719 1 98.06 346 ILE B CA 1
ATOM 5856 C C . ILE B 1 346 ? 0.285 -21.484 -13.086 1 98.06 346 ILE B C 1
ATOM 5858 O O . ILE B 1 346 ? -0.29 -22.578 -13.203 1 98.06 346 ILE B O 1
ATOM 5862 N N . ASP B 1 347 ? 0.425 -20.641 -14.047 1 97.62 347 ASP B N 1
ATOM 5863 C CA . ASP B 1 347 ? 0.135 -21.016 -15.43 1 97.62 347 ASP B CA 1
ATOM 5864 C C . ASP B 1 347 ? 1.405 -21.438 -16.172 1 97.62 347 ASP B C 1
ATOM 5866 O O . ASP B 1 347 ? 2.154 -20.578 -16.656 1 97.62 347 ASP B O 1
ATOM 5870 N N . PRO B 1 348 ? 1.562 -22.703 -16.297 1 97.62 348 PRO B N 1
ATOM 5871 C CA . PRO B 1 348 ? 2.803 -23.156 -16.922 1 97.62 348 PRO B CA 1
ATOM 5872 C C . PRO B 1 348 ? 2.857 -22.812 -18.422 1 97.62 348 PRO B C 1
ATOM 5874 O O . PRO B 1 348 ? 3.938 -22.797 -19.016 1 97.62 348 PRO B O 1
ATOM 5877 N N . LEU B 1 349 ? 1.731 -22.469 -19.031 1 97.56 349 LEU B N 1
ATOM 5878 C CA . LEU B 1 349 ? 1.679 -22.234 -20.469 1 97.56 349 LEU B CA 1
ATOM 5879 C C . LEU B 1 349 ? 2.238 -20.859 -20.828 1 97.56 349 LEU B C 1
ATOM 5881 O O . LEU B 1 349 ? 2.68 -20.625 -21.953 1 97.56 349 LEU B O 1
ATOM 5885 N N . VAL B 1 350 ? 2.23 -19.953 -19.859 1 96.25 350 VAL B N 1
ATOM 5886 C CA . VAL B 1 350 ? 2.723 -18.609 -20.141 1 96.25 350 VAL B CA 1
ATOM 5887 C C . VAL B 1 350 ? 3.924 -18.312 -19.25 1 96.25 350 VAL B C 1
ATOM 5889 O O . VAL B 1 350 ? 4.324 -17.141 -19.125 1 96.25 350 VAL B O 1
ATOM 5892 N N . SER B 1 351 ? 4.43 -19.281 -18.562 1 97.69 351 SER B N 1
ATOM 5893 C CA . SER B 1 351 ? 5.648 -19.172 -17.766 1 97.69 351 SER B CA 1
ATOM 5894 C C . SER B 1 351 ? 6.855 -19.703 -18.516 1 97.69 351 SER B C 1
ATOM 5896 O O . SER B 1 351 ? 6.727 -20.625 -19.344 1 97.69 351 SER B O 1
ATOM 5898 N N . LEU B 1 352 ? 8.008 -19.125 -18.219 1 96.69 352 LEU B N 1
ATOM 5899 C CA . LEU B 1 352 ? 9.18 -19.453 -19.016 1 96.69 352 LEU B CA 1
ATOM 5900 C C . LEU B 1 352 ? 10.461 -19.312 -18.203 1 96.69 352 LEU B C 1
ATOM 5902 O O . LEU B 1 352 ? 10.602 -18.375 -17.422 1 96.69 352 LEU B O 1
ATOM 5906 N N . SER B 1 353 ? 11.312 -20.25 -18.297 1 98.19 353 SER B N 1
ATOM 5907 C CA . SER B 1 353 ? 12.703 -20.156 -17.859 1 98.19 353 SER B CA 1
ATOM 5908 C C . SER B 1 353 ? 13.656 -20.25 -19.047 1 98.19 353 SER B C 1
ATOM 5910 O O . SER B 1 353 ? 13.75 -21.312 -19.688 1 98.19 353 SER B O 1
ATOM 5912 N N . ARG B 1 354 ? 14.398 -19.234 -19.281 1 96.44 354 ARG B N 1
ATOM 5913 C CA . ARG B 1 354 ? 15.258 -19.172 -20.469 1 96.44 354 ARG B CA 1
ATOM 5914 C C . ARG B 1 354 ? 16.484 -20.078 -20.312 1 96.44 354 ARG B C 1
ATOM 5916 O O . ARG B 1 354 ? 17.156 -20.406 -21.281 1 96.44 354 ARG B O 1
ATOM 5923 N N . VAL B 1 355 ? 16.734 -20.562 -19.125 1 97.12 355 VAL B N 1
ATOM 5924 C CA . VAL B 1 355 ? 17.953 -21.344 -18.891 1 97.12 355 VAL B CA 1
ATOM 5925 C C . VAL B 1 355 ? 17.594 -22.812 -18.734 1 97.12 355 VAL B C 1
ATOM 5927 O O . VAL B 1 355 ? 18.484 -23.656 -18.562 1 97.12 355 VAL B O 1
ATOM 5930 N N . MET B 1 356 ? 16.312 -23.125 -18.703 1 97.75 356 MET B N 1
ATOM 5931 C CA . MET B 1 356 ? 15.883 -24.5 -18.406 1 97.75 356 MET B CA 1
ATOM 5932 C C . MET B 1 356 ? 16.562 -25.5 -19.328 1 97.75 356 MET B C 1
ATOM 5934 O O . MET B 1 356 ? 17.016 -26.547 -18.875 1 97.75 356 MET B O 1
ATOM 5938 N N . ASP B 1 357 ? 16.766 -25.188 -20.578 1 96.19 357 ASP B N 1
ATOM 5939 C CA . ASP B 1 357 ? 17.359 -26.094 -21.547 1 96.19 357 ASP B CA 1
ATOM 5940 C C . ASP B 1 357 ? 18.797 -26.422 -21.172 1 96.19 357 ASP B C 1
ATOM 5942 O O . ASP B 1 357 ? 19.266 -27.547 -21.375 1 96.19 357 ASP B O 1
ATOM 5946 N N . ALA B 1 358 ? 19.453 -25.5 -20.625 1 96.38 358 ALA B N 1
ATOM 5947 C CA . ALA B 1 358 ? 20.875 -25.641 -20.312 1 96.38 358 ALA B CA 1
ATOM 5948 C C . ALA B 1 358 ? 21.078 -26.406 -19.016 1 96.38 358 ALA B C 1
ATOM 5950 O O . ALA B 1 358 ? 22.172 -26.922 -18.766 1 96.38 358 ALA B O 1
ATOM 5951 N N . ILE B 1 359 ? 20.016 -26.531 -18.25 1 97.81 359 ILE B N 1
ATOM 5952 C CA . ILE B 1 359 ? 20.266 -27.031 -16.891 1 97.81 359 ILE B CA 1
ATOM 5953 C C . ILE B 1 359 ? 19.469 -28.312 -16.656 1 97.81 359 ILE B C 1
ATOM 5955 O O . ILE B 1 359 ? 19.422 -28.828 -15.539 1 97.81 359 ILE B O 1
ATOM 5959 N N . THR B 1 360 ? 18.75 -28.812 -17.672 1 98.06 360 THR B N 1
ATOM 5960 C CA . THR B 1 360 ? 17.953 -30.031 -17.531 1 98.06 360 THR B CA 1
ATOM 5961 C C . THR B 1 360 ? 18.359 -31.062 -18.594 1 98.06 360 THR B C 1
ATOM 5963 O O . THR B 1 360 ? 19.078 -30.734 -19.547 1 98.06 360 THR B O 1
ATOM 5966 N N . THR B 1 361 ? 17.906 -32.281 -18.453 1 97.75 361 THR B N 1
ATOM 5967 C CA . THR B 1 361 ? 18.172 -33.344 -19.406 1 97.75 361 THR B CA 1
ATOM 5968 C C . THR B 1 361 ? 17.188 -33.312 -20.562 1 97.75 361 THR B C 1
ATOM 5970 O O . THR B 1 361 ? 16.094 -32.75 -20.438 1 97.75 361 THR B O 1
ATOM 5973 N N . PRO B 1 362 ? 17.562 -33.875 -21.656 1 97.81 362 PRO B N 1
ATOM 5974 C CA . PRO B 1 362 ? 16.609 -33.938 -22.781 1 97.81 362 PRO B CA 1
ATOM 5975 C C . PRO B 1 362 ? 15.312 -34.625 -22.406 1 97.81 362 PRO B C 1
ATOM 5977 O O . PRO B 1 362 ? 14.234 -34.219 -22.828 1 97.81 362 PRO B O 1
ATOM 5980 N N . ALA B 1 363 ? 15.453 -35.656 -21.625 1 98 363 ALA B N 1
ATOM 5981 C CA . ALA B 1 363 ? 14.266 -36.406 -21.203 1 98 363 ALA B CA 1
ATOM 5982 C C . ALA B 1 363 ? 13.32 -35.5 -20.406 1 98 363 ALA B C 1
ATOM 5984 O O . ALA B 1 363 ? 12.102 -35.562 -20.578 1 98 363 ALA B O 1
ATOM 5985 N N . HIS B 1 364 ? 13.906 -34.75 -19.516 1 98.25 364 HIS B N 1
ATOM 5986 C CA . HIS B 1 364 ? 13.125 -33.812 -18.703 1 98.25 364 HIS B CA 1
ATOM 5987 C C . HIS B 1 364 ? 12.43 -32.781 -19.594 1 98.25 364 HIS B C 1
ATOM 5989 O O . HIS B 1 364 ? 11.227 -32.531 -19.438 1 98.25 364 HIS B O 1
ATOM 5995 N N . ARG B 1 365 ? 13.07 -32.25 -20.531 1 97.62 365 ARG B N 1
ATOM 5996 C CA . ARG B 1 365 ? 12.539 -31.219 -21.438 1 97.62 365 ARG B CA 1
ATOM 5997 C C . ARG B 1 365 ? 11.398 -31.781 -22.281 1 97.62 365 ARG B C 1
ATOM 5999 O O . ARG B 1 365 ? 10.383 -31.109 -22.484 1 97.62 365 ARG B O 1
ATOM 6006 N N . ASP B 1 366 ? 11.664 -32.938 -22.734 1 98.06 366 ASP B N 1
ATOM 6007 C CA . ASP B 1 366 ? 10.656 -33.594 -23.562 1 98.06 366 ASP B CA 1
ATOM 6008 C C . ASP B 1 366 ? 9.367 -33.844 -22.781 1 98.06 366 ASP B C 1
ATOM 6010 O O . ASP B 1 366 ? 8.273 -33.625 -23.297 1 98.06 366 ASP B O 1
ATOM 6014 N N . ALA B 1 367 ? 9.57 -34.344 -21.609 1 98.31 367 ALA B N 1
ATOM 6015 C CA . ALA B 1 367 ? 8.414 -34.625 -20.766 1 98.31 367 ALA B CA 1
ATOM 6016 C C . ALA 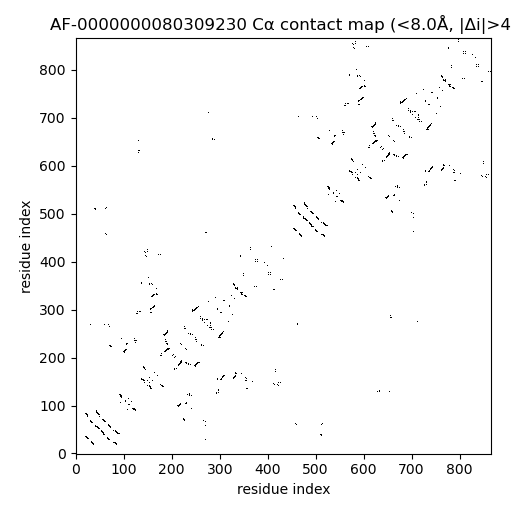B 1 367 ? 7.648 -33.344 -20.469 1 98.31 367 ALA B C 1
ATOM 6018 O O . ALA B 1 367 ? 6.414 -33.312 -20.484 1 98.31 367 ALA B O 1
ATOM 6019 N N . ALA B 1 368 ? 8.336 -32.25 -20.141 1 98.56 368 ALA B N 1
ATOM 6020 C CA . ALA B 1 368 ? 7.715 -30.969 -19.875 1 98.56 368 ALA B CA 1
ATOM 6021 C C . ALA B 1 368 ? 6.949 -30.453 -21.094 1 98.56 368 ALA B C 1
ATOM 6023 O O . ALA B 1 368 ? 5.832 -29.953 -20.953 1 98.56 368 ALA B O 1
ATOM 6024 N N . ALA B 1 369 ? 7.547 -30.594 -22.25 1 97.81 369 ALA B N 1
ATOM 6025 C CA . ALA B 1 369 ? 6.914 -30.156 -23.5 1 97.81 369 ALA B CA 1
ATOM 6026 C C . ALA B 1 369 ? 5.625 -30.938 -23.75 1 97.81 369 ALA B C 1
ATOM 6028 O O . ALA B 1 369 ? 4.629 -30.359 -24.203 1 97.81 369 ALA B O 1
ATOM 6029 N N . ARG B 1 370 ? 5.703 -32.219 -23.516 1 97.81 370 ARG B N 1
ATOM 6030 C CA . ARG B 1 370 ? 4.531 -33.062 -23.734 1 97.81 370 ARG B CA 1
ATOM 6031 C C . ARG B 1 370 ? 3.4 -32.656 -22.781 1 97.81 370 ARG B C 1
ATOM 6033 O O . ARG B 1 370 ? 2.24 -32.594 -23.188 1 97.81 370 ARG B O 1
ATOM 6040 N N . LEU B 1 371 ? 3.766 -32.469 -21.531 1 98.38 371 LEU B N 1
ATOM 6041 C CA . LEU B 1 371 ? 2.74 -32.031 -20.578 1 98.38 371 LEU B CA 1
ATOM 6042 C C . LEU B 1 371 ? 2.094 -30.719 -21.016 1 98.38 371 LEU B C 1
ATOM 6044 O O . LEU B 1 371 ? 0.868 -30.594 -21.016 1 98.38 371 LEU B O 1
ATOM 6048 N N . ARG B 1 372 ? 2.869 -29.734 -21.422 1 98 372 ARG B N 1
ATOM 6049 C CA . ARG B 1 372 ? 2.352 -28.453 -21.875 1 98 372 ARG B CA 1
ATOM 6050 C C . ARG B 1 372 ? 1.447 -28.609 -23.094 1 98 372 ARG B C 1
ATOM 6052 O O . ARG B 1 372 ? 0.432 -27.922 -23.203 1 98 372 ARG B O 1
ATOM 6059 N N . ALA B 1 373 ? 1.872 -29.484 -23.953 1 97.5 373 ALA B N 1
ATOM 6060 C CA . ALA B 1 373 ? 1.074 -29.719 -25.156 1 97.5 373 ALA B CA 1
ATOM 6061 C C . ALA B 1 373 ? -0.304 -30.266 -24.781 1 97.5 373 ALA B C 1
ATOM 6063 O O . ALA B 1 373 ? -1.317 -29.828 -25.328 1 97.5 373 ALA B O 1
ATOM 6064 N N . HIS B 1 374 ? -0.319 -31.281 -23.906 1 97.44 374 HIS B N 1
ATOM 6065 C CA . HIS B 1 374 ? -1.585 -31.844 -23.453 1 97.44 374 HIS B CA 1
ATOM 6066 C C . HIS B 1 374 ? -2.451 -30.781 -22.781 1 97.44 374 HIS B C 1
ATOM 6068 O O . HIS B 1 374 ? -3.65 -30.688 -23.047 1 97.44 374 HIS B O 1
ATOM 6074 N N . LEU B 1 375 ? -1.826 -30 -21.922 1 97.5 375 LEU B N 1
ATOM 6075 C CA . LEU B 1 375 ? -2.551 -28.984 -21.172 1 97.5 375 LEU B CA 1
ATOM 6076 C C . LEU B 1 375 ? -3.094 -27.906 -22.109 1 97.5 375 LEU B C 1
ATOM 6078 O O . LEU B 1 375 ? -4.23 -27.469 -21.953 1 97.5 375 LEU B O 1
ATOM 6082 N N . ALA B 1 376 ? -2.281 -27.453 -23.062 1 97.19 376 ALA B N 1
ATOM 6083 C CA . ALA B 1 376 ? -2.682 -26.422 -24.016 1 97.19 376 ALA B CA 1
ATOM 6084 C C . ALA B 1 376 ? -3.885 -26.875 -24.828 1 97.19 376 ALA B C 1
ATOM 6086 O O . ALA B 1 376 ? -4.812 -26.094 -25.062 1 97.19 376 ALA B O 1
ATOM 6087 N N . LEU B 1 377 ? -3.789 -28.062 -25.281 1 95.75 377 LEU B N 1
ATOM 6088 C CA . LEU B 1 377 ? -4.887 -28.609 -26.078 1 95.75 377 LEU B CA 1
ATOM 6089 C C . LEU B 1 377 ? -6.168 -28.688 -25.25 1 95.75 377 LEU B C 1
ATOM 6091 O O . LEU B 1 377 ? -7.238 -28.297 -25.734 1 95.75 377 LEU B O 1
ATOM 6095 N N . TYR B 1 378 ? -6.051 -29.203 -24.109 1 95.12 378 TYR B N 1
ATOM 6096 C CA . TYR B 1 378 ? -7.207 -29.297 -23.234 1 95.12 378 TYR B CA 1
ATOM 6097 C C . TYR B 1 378 ? -7.805 -27.906 -22.984 1 95.12 378 TYR B C 1
ATOM 6099 O O . TYR B 1 378 ? -9.023 -27.719 -23.094 1 95.12 378 TYR B O 1
ATOM 6107 N N . GLU B 1 379 ? -6.945 -26.922 -22.594 1 94.81 379 GLU B N 1
ATOM 6108 C CA . GLU B 1 379 ? -7.418 -25.562 -22.281 1 94.81 379 GLU B CA 1
ATOM 6109 C C . GLU B 1 379 ? -8.109 -24.938 -23.484 1 94.81 379 GLU B C 1
ATOM 6111 O O . GLU B 1 379 ? -9.094 -24.219 -23.344 1 94.81 379 GLU B O 1
ATOM 6116 N N . SER B 1 380 ? -7.641 -25.188 -24.688 1 94.25 380 SER B N 1
ATOM 6117 C CA . SER B 1 380 ? -8.219 -24.609 -25.891 1 94.25 380 SER B CA 1
ATOM 6118 C C . SER B 1 380 ? -9.586 -25.219 -26.188 1 94.25 380 SER B C 1
ATOM 6120 O O . SER B 1 380 ? -10.406 -24.594 -26.875 1 94.25 380 SER B O 1
ATOM 6122 N N . LYS B 1 381 ? -9.883 -26.422 -25.672 1 92.25 381 LYS B N 1
ATOM 6123 C CA . LYS B 1 381 ? -11.133 -27.125 -25.953 1 92.25 381 LYS B CA 1
ATOM 6124 C C . LYS B 1 381 ? -11.969 -27.297 -24.688 1 92.25 381 LYS B C 1
ATOM 6126 O O . LYS B 1 381 ? -12.898 -28.109 -24.672 1 92.25 381 LYS B O 1
ATOM 6131 N N . ARG B 1 382 ? -11.594 -26.672 -23.672 1 90.06 382 ARG B N 1
ATOM 6132 C CA . ARG B 1 382 ? -12.18 -26.891 -22.344 1 90.06 382 ARG B CA 1
ATOM 6133 C C . ARG B 1 382 ? -13.688 -26.672 -22.359 1 90.06 382 ARG B C 1
ATOM 6135 O O . ARG B 1 382 ? -14.445 -27.484 -21.828 1 90.06 382 ARG B O 1
ATOM 6142 N N . ASP B 1 383 ? -14.086 -25.594 -22.938 1 85.38 383 ASP B N 1
ATOM 6143 C CA . ASP B 1 383 ? -15.516 -25.281 -22.984 1 85.38 383 ASP B CA 1
ATOM 6144 C C . ASP B 1 383 ? -16.297 -26.375 -23.703 1 85.38 383 ASP B C 1
ATOM 6146 O O . ASP B 1 383 ? -17.375 -26.781 -23.25 1 85.38 383 ASP B O 1
ATOM 6150 N N . LEU B 1 384 ? -15.773 -26.797 -24.812 1 86.06 384 LEU B N 1
ATOM 6151 C CA . LEU B 1 384 ? -16.391 -27.875 -25.578 1 86.06 384 LEU B CA 1
ATOM 6152 C C . LEU B 1 384 ? -16.516 -29.141 -24.75 1 86.06 384 LEU B C 1
ATOM 6154 O O . LEU B 1 384 ? -17.547 -29.812 -24.781 1 86.06 384 LEU B O 1
ATOM 6158 N N . VAL B 1 385 ? -15.586 -29.484 -24 1 85.62 385 VAL B N 1
ATOM 6159 C CA . VAL B 1 385 ? -15.531 -30.688 -23.188 1 85.62 385 VAL B CA 1
ATOM 6160 C C . VAL B 1 385 ? -16.5 -30.562 -22.016 1 85.62 385 VAL B C 1
ATOM 6162 O O . VAL B 1 385 ? -17.234 -31.484 -21.703 1 85.62 385 VAL B O 1
ATOM 6165 N N . MET B 1 386 ? -16.531 -29.375 -21.359 1 82.38 386 MET B N 1
ATOM 6166 C CA . MET B 1 386 ? -17.359 -29.156 -20.188 1 82.38 386 MET B CA 1
ATOM 6167 C C . MET B 1 386 ? -18.828 -29.172 -20.531 1 82.38 386 MET B C 1
ATOM 6169 O O . MET B 1 386 ? -19.672 -29.578 -19.719 1 82.38 386 MET B O 1
ATOM 6173 N N . LEU B 1 387 ? -19.125 -28.719 -21.766 1 80.88 387 LEU B N 1
ATOM 6174 C CA . LEU B 1 387 ? -20.5 -28.688 -22.234 1 80.88 387 LEU B CA 1
ATOM 6175 C C . LEU B 1 387 ? -20.938 -30.062 -22.719 1 80.88 387 LEU B C 1
ATOM 6177 O O . LEU B 1 387 ? -22.094 -30.266 -23.078 1 80.88 387 LEU B O 1
ATOM 6181 N N . GLY B 1 388 ? -20 -31.016 -22.734 1 80.94 388 GLY B N 1
ATOM 6182 C CA . GLY B 1 388 ? -20.328 -32.344 -23.203 1 80.94 388 GLY B CA 1
ATOM 6183 C C . GLY B 1 388 ? -20.469 -32.438 -24.703 1 80.94 388 GLY B C 1
ATOM 6184 O O . GLY B 1 388 ? -21.078 -33.375 -25.234 1 80.94 388 GLY B O 1
ATOM 6185 N N . ALA B 1 389 ? -19.938 -31.469 -25.328 1 83.19 389 ALA B N 1
ATOM 6186 C CA . ALA B 1 389 ? -20.109 -31.375 -26.781 1 83.19 389 ALA B CA 1
ATOM 6187 C C . ALA B 1 389 ? -19.016 -32.156 -27.516 1 83.19 389 ALA B C 1
ATOM 6189 O O . ALA B 1 389 ? -19.078 -32.344 -28.719 1 83.19 389 ALA B O 1
ATOM 6190 N N . TYR B 1 390 ? -18.016 -32.625 -26.844 1 87.12 390 TYR B N 1
ATOM 6191 C CA . TYR B 1 390 ? -16.938 -33.375 -27.469 1 87.12 390 TYR B CA 1
ATOM 6192 C C . TYR B 1 390 ? -17.266 -34.875 -27.469 1 87.12 390 TYR B C 1
ATOM 6194 O O . TYR B 1 390 ? -17.641 -35.438 -26.438 1 87.12 390 TYR B O 1
ATOM 6202 N N . LYS B 1 391 ? -17.25 -35.438 -28.641 1 86.31 391 LYS B N 1
ATOM 6203 C CA . LYS B 1 391 ? -17.438 -36.875 -28.781 1 86.31 391 LYS B CA 1
ATOM 6204 C C . LYS B 1 391 ? -16.094 -37.594 -28.766 1 86.31 391 LYS B C 1
ATOM 6206 O O . LYS B 1 391 ? -15.219 -37.344 -29.594 1 86.31 391 LYS B O 1
ATOM 6211 N N . ARG B 1 392 ? -15.953 -38.469 -27.875 1 85.69 392 ARG B N 1
ATOM 6212 C CA . ARG B 1 392 ? -14.727 -39.25 -27.766 1 85.69 392 ARG B CA 1
ATOM 6213 C C . ARG B 1 392 ? -14.414 -39.938 -29.094 1 85.69 392 ARG B C 1
ATOM 6215 O O . ARG B 1 392 ? -15.32 -40.281 -29.859 1 85.69 392 ARG B O 1
ATOM 6222 N N . ASP B 1 393 ? -13.094 -40.094 -29.453 1 88.19 393 ASP B N 1
ATOM 6223 C CA . ASP B 1 393 ? -12.562 -40.781 -30.625 1 88.19 393 ASP B CA 1
ATOM 6224 C C . ASP B 1 393 ? -12.641 -39.875 -31.859 1 88.19 393 ASP B C 1
ATOM 6226 O O . ASP B 1 393 ? -12.25 -40.281 -32.969 1 88.19 393 ASP B O 1
ATOM 6230 N N . SER B 1 394 ? -13.07 -38.688 -31.672 1 87.5 394 SER B N 1
ATOM 6231 C CA . SER B 1 394 ? -13.117 -37.75 -32.781 1 87.5 394 SER B CA 1
ATOM 6232 C C . SER B 1 394 ? -11.742 -37.125 -33.031 1 87.5 394 SER B C 1
ATOM 6234 O O . SER B 1 394 ? -11.391 -36.812 -34.188 1 87.5 394 SER B O 1
ATOM 6236 N N . ASP B 1 395 ? -10.977 -36.906 -32.094 1 92.19 395 ASP B N 1
ATOM 6237 C CA . ASP B 1 395 ? -9.633 -36.312 -32.156 1 92.19 395 ASP B CA 1
ATOM 6238 C C . ASP B 1 395 ? -8.688 -37.062 -31.188 1 92.19 395 ASP B C 1
ATOM 6240 O O . ASP B 1 395 ? -8.719 -36.812 -29.984 1 92.19 395 ASP B O 1
ATOM 6244 N N . PRO B 1 396 ? -7.84 -37.906 -31.766 1 92.56 396 PRO B N 1
ATOM 6245 C CA . PRO B 1 396 ? -6.965 -38.719 -30.922 1 92.56 396 PRO B CA 1
ATOM 6246 C C . PRO B 1 396 ? -6.082 -37.875 -30 1 92.56 396 PRO B C 1
ATOM 6248 O O . PRO B 1 396 ? -5.762 -38.312 -28.891 1 92.56 396 PRO B O 1
ATOM 6251 N N . ARG B 1 397 ? -5.625 -36.812 -30.469 1 93.69 397 ARG B N 1
ATOM 6252 C CA . ARG B 1 397 ? -4.785 -35.969 -29.641 1 93.69 397 ARG B CA 1
ATOM 6253 C C . ARG B 1 397 ? -5.555 -35.438 -28.438 1 93.69 397 ARG B C 1
ATOM 6255 O O . ARG B 1 397 ? -5.016 -35.375 -27.328 1 93.69 397 ARG B O 1
ATOM 6262 N N . LEU B 1 398 ? -6.703 -35 -28.688 1 94.12 398 LEU B N 1
ATOM 6263 C CA . LEU B 1 398 ? -7.531 -34.531 -27.594 1 94.12 398 LEU B CA 1
ATOM 6264 C C . LEU B 1 398 ? -7.891 -35.656 -26.641 1 94.12 398 LEU B C 1
ATOM 6266 O O . LEU B 1 398 ? -7.961 -35.438 -25.422 1 94.12 398 LEU B O 1
ATOM 6270 N N . ASP B 1 399 ? -8.148 -36.781 -27.203 1 94.88 399 ASP B N 1
ATOM 6271 C CA . ASP B 1 399 ? -8.414 -37.969 -26.359 1 94.88 399 ASP B CA 1
ATOM 6272 C C . ASP B 1 399 ? -7.238 -38.25 -25.422 1 94.88 399 ASP B C 1
ATOM 6274 O O . ASP B 1 399 ? -7.434 -38.562 -24.25 1 94.88 399 ASP B O 1
ATOM 6278 N N . ALA B 1 400 ? -6.105 -38.188 -25.984 1 94.44 400 ALA B N 1
ATOM 6279 C CA . ALA B 1 400 ? -4.898 -38.406 -25.188 1 94.44 400 ALA B CA 1
ATOM 6280 C C . ALA B 1 400 ? -4.785 -37.344 -24.094 1 94.44 400 ALA B C 1
ATOM 6282 O O . ALA B 1 400 ? -4.453 -37.656 -22.953 1 94.44 400 ALA B O 1
ATOM 6283 N N . ALA B 1 401 ? -5.027 -36.156 -24.406 1 95.69 401 ALA B N 1
ATOM 6284 C CA . ALA B 1 401 ? -4.984 -35.031 -23.438 1 95.69 401 ALA B CA 1
ATOM 6285 C C . ALA B 1 401 ? -6.016 -35.25 -22.328 1 95.69 401 ALA B C 1
ATOM 6287 O O . ALA B 1 401 ? -5.711 -35.062 -21.156 1 95.69 401 ALA B O 1
ATOM 6288 N N . LEU B 1 402 ? -7.188 -35.656 -22.719 1 94.5 402 LEU B N 1
ATOM 6289 C CA . LEU B 1 402 ? -8.281 -35.844 -21.781 1 94.5 402 LEU B CA 1
ATOM 6290 C C . LEU B 1 402 ? -7.98 -37 -20.828 1 94.5 402 LEU B C 1
ATOM 6292 O O . LEU B 1 402 ? -8.391 -36.969 -19.656 1 94.5 402 LEU B O 1
ATOM 6296 N N . SER B 1 403 ? -7.32 -37.969 -21.344 1 95.12 403 SER B N 1
ATOM 6297 C CA . SER B 1 403 ? -6.98 -39.125 -20.516 1 95.12 403 SER B CA 1
ATOM 6298 C C . SER B 1 403 ? -5.934 -38.75 -19.469 1 95.12 403 SER B C 1
ATOM 6300 O O . SER B 1 403 ? -5.762 -39.469 -18.484 1 95.12 403 SER B O 1
ATOM 6302 N N . ARG B 1 404 ? -5.219 -37.625 -19.625 1 96.31 404 ARG B N 1
ATOM 6303 C CA . ARG B 1 404 ? -4.102 -37.281 -18.766 1 96.31 404 ARG B CA 1
ATOM 6304 C C . ARG B 1 404 ? -4.422 -36.031 -17.938 1 96.31 404 ARG B C 1
ATOM 6306 O O . ARG B 1 404 ? -3.74 -35.75 -16.938 1 96.31 404 ARG B O 1
ATOM 6313 N N . VAL B 1 405 ? -5.43 -35.312 -18.25 1 95.12 405 VAL B N 1
ATOM 6314 C CA . VAL B 1 405 ? -5.684 -33.969 -17.719 1 95.12 405 VAL B CA 1
ATOM 6315 C C . VAL B 1 405 ? -5.875 -34.062 -16.203 1 95.12 405 VAL B C 1
ATOM 6317 O O . VAL B 1 405 ? -5.418 -33.156 -15.477 1 95.12 405 VAL B O 1
ATOM 6320 N N . ASP B 1 406 ? -6.504 -35.062 -15.711 1 95.06 406 ASP B N 1
ATOM 6321 C CA . ASP B 1 406 ? -6.715 -35.219 -14.273 1 95.06 406 ASP B CA 1
ATOM 6322 C C . ASP B 1 406 ? -5.387 -35.375 -13.539 1 95.06 406 ASP B C 1
ATOM 6324 O O . ASP B 1 406 ? -5.184 -34.75 -12.477 1 95.06 406 ASP B O 1
ATOM 6328 N N . ALA B 1 407 ? -4.555 -36.188 -14.078 1 97.19 407 ALA B N 1
ATOM 6329 C CA . ALA B 1 407 ? -3.234 -36.406 -13.492 1 97.19 407 ALA B CA 1
ATOM 6330 C C . ALA B 1 407 ? -2.408 -35.125 -13.562 1 97.19 407 ALA B C 1
ATOM 6332 O O . ALA B 1 407 ? -1.669 -34.781 -12.625 1 97.19 407 ALA B O 1
ATOM 6333 N N . ILE B 1 408 ? -2.508 -34.406 -14.664 1 98.06 408 ILE B N 1
ATOM 6334 C CA . ILE B 1 408 ? -1.794 -33.156 -14.844 1 98.06 408 ILE B CA 1
ATOM 6335 C C . ILE B 1 408 ? -2.271 -32.125 -13.812 1 98.06 408 ILE B C 1
ATOM 6337 O O . ILE B 1 408 ? -1.458 -31.469 -13.172 1 98.06 408 ILE B O 1
ATOM 6341 N N . GLU B 1 409 ? -3.555 -32.062 -13.633 1 96.44 409 GLU B N 1
ATOM 6342 C CA . GLU B 1 409 ? -4.125 -31.109 -12.664 1 96.44 409 GLU B CA 1
ATOM 6343 C C . GLU B 1 409 ? -3.686 -31.453 -11.242 1 96.44 409 GLU B C 1
ATOM 6345 O O . GLU B 1 409 ? -3.363 -30.562 -10.461 1 96.44 409 GLU B O 1
ATOM 6350 N N . ALA B 1 410 ? -3.73 -32.688 -10.969 1 96.88 410 ALA B N 1
ATOM 6351 C CA . ALA B 1 410 ? -3.281 -33.125 -9.656 1 96.88 410 ALA B CA 1
ATOM 6352 C C . ALA B 1 410 ? -1.809 -32.781 -9.438 1 96.88 410 ALA B C 1
ATOM 6354 O O . ALA B 1 410 ? -1.412 -32.406 -8.336 1 96.88 410 ALA B O 1
ATOM 6355 N N . PHE B 1 411 ? -1.013 -33 -10.453 1 97.75 411 PHE B N 1
ATOM 6356 C CA . PHE B 1 411 ? 0.417 -32.719 -10.43 1 97.75 411 PHE B CA 1
ATOM 6357 C C . PHE B 1 411 ? 0.665 -31.219 -10.164 1 97.75 411 PHE B C 1
ATOM 6359 O O . PHE B 1 411 ? 1.562 -30.859 -9.398 1 97.75 411 PHE B O 1
ATOM 6366 N N . LEU B 1 412 ? -0.183 -30.328 -10.703 1 98.06 412 LEU B N 1
ATOM 6367 C CA . LEU B 1 412 ? 0.007 -28.891 -10.641 1 98.06 412 LEU B CA 1
ATOM 6368 C C . LEU B 1 412 ? -0.539 -28.328 -9.328 1 98.06 412 LEU B C 1
ATOM 6370 O O . LEU B 1 412 ? -0.232 -27.188 -8.961 1 98.06 412 LEU B O 1
ATOM 6374 N N . ARG B 1 413 ? -1.311 -29.141 -8.68 1 97.38 413 ARG B N 1
ATOM 6375 C CA . ARG B 1 413 ? -1.779 -28.766 -7.348 1 97.38 413 ARG B CA 1
ATOM 6376 C C . ARG B 1 413 ? -0.773 -29.188 -6.281 1 97.38 413 ARG B C 1
ATOM 6378 O O . ARG B 1 413 ? -0.239 -30.297 -6.32 1 97.38 413 ARG B O 1
ATOM 6385 N N . GLN B 1 414 ? -0.462 -28.281 -5.406 1 97.19 414 GLN B N 1
ATOM 6386 C CA . GLN B 1 414 ? 0.481 -28.547 -4.328 1 97.19 414 GLN B CA 1
ATOM 6387 C C . GLN B 1 414 ? 0.109 -27.781 -3.066 1 97.19 414 GLN B C 1
ATOM 6389 O O . GLN B 1 414 ? -0.067 -26.562 -3.111 1 97.19 414 GLN B O 1
ATOM 6394 N N . GLY B 1 415 ? -0.045 -28.5 -1.976 1 94 415 GLY B N 1
ATOM 6395 C CA . GLY B 1 415 ? -0.315 -27.828 -0.716 1 94 415 GLY B CA 1
ATOM 6396 C C . GLY B 1 415 ? 0.791 -26.875 -0.299 1 94 415 GLY B C 1
ATOM 6397 O O . GLY B 1 415 ? 1.956 -27.078 -0.649 1 94 415 GLY B O 1
ATOM 6398 N N . LYS B 1 416 ? 0.497 -25.891 0.498 1 88.69 416 LYS B N 1
ATOM 6399 C CA . LYS B 1 416 ? 1.432 -24.844 0.888 1 88.69 416 LYS B CA 1
ATOM 6400 C C . LYS B 1 416 ? 2.623 -25.422 1.645 1 88.69 416 LYS B C 1
ATOM 6402 O O . LYS B 1 416 ? 3.725 -24.875 1.598 1 88.69 416 LYS B O 1
ATOM 6407 N N . HIS B 1 417 ? 2.42 -26.547 2.35 1 89.38 417 HIS B N 1
ATOM 6408 C CA . HIS B 1 417 ? 3.494 -27.125 3.145 1 89.38 417 HIS B CA 1
ATOM 6409 C C . HIS B 1 417 ? 3.932 -28.469 2.576 1 89.38 417 HIS B C 1
ATOM 6411 O O . HIS B 1 417 ? 4.75 -29.172 3.18 1 89.38 417 HIS B O 1
ATOM 6417 N N . GLU B 1 418 ? 3.305 -28.766 1.418 1 93.56 418 GLU B N 1
ATOM 6418 C CA . GLU B 1 418 ? 3.688 -30.016 0.75 1 93.56 418 GLU B CA 1
ATOM 6419 C C . GLU B 1 418 ? 5.082 -29.906 0.141 1 93.56 418 GLU B C 1
ATOM 6421 O O . GLU B 1 418 ? 5.359 -28.984 -0.629 1 93.56 418 GLU B O 1
ATOM 6426 N N . ARG B 1 419 ? 5.906 -30.812 0.491 1 90.5 419 ARG B N 1
ATOM 6427 C CA . ARG B 1 419 ? 7.273 -30.797 -0.015 1 90.5 419 ARG B CA 1
ATOM 6428 C C . ARG B 1 419 ? 7.387 -31.594 -1.309 1 90.5 419 ARG B C 1
ATOM 6430 O O . ARG B 1 419 ? 6.711 -32.625 -1.477 1 90.5 419 ARG B O 1
ATOM 6437 N N . SER B 1 420 ? 8.117 -31.125 -2.186 1 95.06 420 SER B N 1
ATOM 6438 C CA . SER B 1 420 ? 8.445 -31.797 -3.439 1 95.06 420 SER B CA 1
ATOM 6439 C C . SER B 1 420 ? 9.898 -31.562 -3.838 1 95.06 420 SER B C 1
ATOM 6441 O O . SER B 1 420 ? 10.328 -30.406 -3.961 1 95.06 420 SER B O 1
ATOM 6443 N N . THR B 1 421 ? 10.617 -32.656 -4 1 96.25 421 THR B N 1
ATOM 6444 C CA . THR B 1 421 ? 11.992 -32.5 -4.469 1 96.25 421 THR B CA 1
ATOM 6445 C C . THR B 1 421 ? 12.031 -32.375 -5.992 1 96.25 421 THR B C 1
ATOM 6447 O O . THR B 1 421 ? 11.07 -32.75 -6.672 1 96.25 421 THR B O 1
ATOM 6450 N N . LEU B 1 422 ? 13.102 -31.922 -6.477 1 97.38 422 LEU B N 1
ATOM 6451 C CA . LEU B 1 422 ? 13.273 -31.812 -7.922 1 97.38 422 LEU B CA 1
ATOM 6452 C C . LEU B 1 422 ? 13.172 -33.188 -8.586 1 97.38 422 LEU B C 1
ATOM 6454 O O . LEU B 1 422 ? 12.477 -33.344 -9.586 1 97.38 422 LEU B O 1
ATOM 6458 N N . ASP B 1 423 ? 13.812 -34.156 -8.031 1 97.06 423 ASP B N 1
ATOM 6459 C CA . ASP B 1 423 ? 13.812 -35.5 -8.586 1 97.06 423 ASP B CA 1
ATOM 6460 C C . ASP B 1 423 ? 12.406 -36.094 -8.594 1 97.06 423 ASP B C 1
ATOM 6462 O O . ASP B 1 423 ? 11.984 -36.688 -9.586 1 97.06 423 ASP B O 1
ATOM 6466 N N . ASP B 1 424 ? 11.727 -35.906 -7.504 1 97.06 424 ASP B N 1
ATOM 6467 C CA . ASP B 1 424 ? 10.359 -36.406 -7.41 1 97.06 424 ASP B CA 1
ATOM 6468 C C . ASP B 1 424 ? 9.453 -35.75 -8.438 1 97.06 424 ASP B C 1
ATOM 6470 O O . ASP B 1 424 ? 8.609 -36.406 -9.047 1 97.06 424 ASP B O 1
ATOM 6474 N N . ALA B 1 425 ? 9.625 -34.469 -8.562 1 97.94 425 ALA B N 1
ATOM 6475 C CA . ALA B 1 425 ? 8.797 -33.719 -9.5 1 97.94 425 ALA B CA 1
ATOM 6476 C C . ALA B 1 425 ? 9.031 -34.156 -10.938 1 97.94 425 ALA B C 1
ATOM 6478 O O . ALA B 1 425 ? 8.086 -34.344 -11.695 1 97.94 425 ALA B O 1
ATOM 6479 N N . VAL B 1 426 ? 10.273 -34.375 -11.305 1 98.06 426 VAL B N 1
ATOM 6480 C CA . VAL B 1 426 ? 10.633 -34.812 -12.664 1 98.06 426 VAL B CA 1
ATOM 6481 C C . VAL B 1 426 ? 10.164 -36.219 -12.914 1 98.06 426 VAL B C 1
ATOM 6483 O O . VAL B 1 426 ? 9.672 -36.562 -14 1 98.06 426 VAL B O 1
ATOM 6486 N N . ALA B 1 427 ? 10.266 -37.062 -11.953 1 97.88 427 ALA B N 1
ATOM 6487 C CA . ALA B 1 427 ? 9.812 -38.438 -12.078 1 97.88 427 ALA B CA 1
ATOM 6488 C C . ALA B 1 427 ? 8.297 -38.5 -12.273 1 97.88 427 ALA B C 1
ATOM 6490 O O . ALA B 1 427 ? 7.805 -39.281 -13.109 1 97.88 427 ALA B O 1
ATOM 6491 N N . GLU B 1 428 ? 7.66 -37.75 -11.461 1 97.94 428 GLU B N 1
ATOM 6492 C CA . GLU B 1 428 ? 6.203 -37.719 -11.578 1 97.94 428 GLU B CA 1
ATOM 6493 C C . GLU B 1 428 ? 5.77 -37.156 -12.93 1 97.94 428 GLU B C 1
ATOM 6495 O O . GLU B 1 428 ? 4.812 -37.656 -13.531 1 97.94 428 GLU B O 1
ATOM 6500 N N . LEU B 1 429 ? 6.441 -36.156 -13.367 1 98.38 429 LEU B N 1
ATOM 6501 C CA . LEU B 1 429 ? 6.199 -35.594 -14.688 1 98.38 429 LEU B CA 1
ATOM 6502 C C . LEU B 1 429 ? 6.324 -36.656 -15.766 1 98.38 429 LEU B C 1
ATOM 6504 O O . LEU B 1 429 ? 5.445 -36.781 -16.625 1 98.38 429 LEU B O 1
ATOM 6508 N N . ALA B 1 430 ? 7.336 -37.438 -15.703 1 97.56 430 ALA B N 1
ATOM 6509 C CA . ALA B 1 430 ? 7.598 -38.5 -16.688 1 97.56 430 ALA B CA 1
ATOM 6510 C C . ALA B 1 430 ? 6.504 -39.562 -16.656 1 97.56 430 ALA B C 1
ATOM 6512 O O . ALA B 1 430 ? 6.121 -40.094 -17.703 1 97.56 430 ALA B O 1
ATOM 6513 N N . ARG B 1 431 ? 5.965 -39.812 -15.539 1 97 431 ARG B N 1
ATOM 6514 C CA . ARG B 1 431 ? 4.93 -40.844 -15.391 1 97 431 ARG B CA 1
ATOM 6515 C C . ARG B 1 431 ? 3.615 -40.375 -16.016 1 97 431 ARG B C 1
ATOM 6517 O O . ARG B 1 431 ? 2.848 -41.188 -16.531 1 97 431 ARG B O 1
ATOM 6524 N N . ILE B 1 432 ? 3.387 -39.156 -15.914 1 97.19 432 ILE B N 1
ATOM 6525 C CA . ILE B 1 432 ? 2.115 -38.594 -16.359 1 97.19 432 ILE B CA 1
ATOM 6526 C C . ILE B 1 432 ? 2.07 -38.562 -17.891 1 97.19 432 ILE B C 1
ATOM 6528 O O . ILE B 1 432 ? 1.022 -38.812 -18.484 1 97.19 432 ILE B O 1
ATOM 6532 N N . VAL B 1 433 ? 3.203 -38.312 -18.562 1 95.62 433 VAL B N 1
ATOM 6533 C CA . VAL B 1 433 ? 3.17 -38.094 -20 1 95.62 433 VAL B CA 1
ATOM 6534 C C . VAL B 1 433 ? 3.791 -39.281 -20.734 1 95.62 433 VAL B C 1
ATOM 6536 O O . VAL B 1 433 ? 3.668 -39.406 -21.953 1 95.62 433 VAL B O 1
#

Nearest PDB structures (foldseek):
  6njo-assembly1_C  TM=9.372E-01  e=1.924E-48  Escherichia coli O127:H6 str. E2348/69
  2obl-assembly1_A  TM=9.544E-01  e=1.183E-40  Escherichia coli O127:H6 str. E2348/69
  6rae-assembly1_A  TM=9.403E-01  e=8.799E-39  Salmonella enterica subsp. enterica serovar Typhimurium str. SL1344
  6sdx-assembly1_A  TM=9.336E-01  e=4.127E-39  Salmonella enterica subsp. enterica serovar Typhimurium
  6rad-assembly1_A  TM=9.259E-01  e=4.738E-36  Salmonella enterica subsp. enterica serovar Typhimurium str. SL1344

Organism: NCBI:txid927083